Protein 2O0R (pdb70)

GO terms:
  GO:0005515 protein binding (F, IPI)

Sequence (767 aa):
ATVSRLRPYATTVFAEMSALATRIGAVNLGQGFPDEDGPPKMLQAAQDAIAGGVNQYPPGPGSAPLRRAIAAQRRRHFGVDYDPETEVLVTVGATEAIAAAVLGLVEPGSEVLLIEPFYDSYSPVVAMAGAHRVTVPLVPDGRGFALDADALRRAVTPRTRALIINSPHNPTGAVLSATELAAIAEIAVAANLVVITDEVYEHLVFDHARHLPLAGFDGMAERTITISSAAMFNCTGWKIGWACGPAELIAGVRAAKQYLSYVGGAPFQPAVALALDTEDAWVAALRNSLRARRDRLAAGLTEIGFAVHDSYGTYFLCADPRPLGYDDSTEFCAALPEKVGVAAIPMSAFCDPADVWNHLVRFTFCKRDDTLDEAIRRLSVLAEATVSRLRPYATTVFAEMSALATRIGAVNLGQGFPDEDGPPKMLQAAQDAIAGGVNQYPPGPGSAPLRRAIAAQRRRHFGVDYDPETEVLVTVGATEAIAAAVLGLVEPGSEVLLIEPFYDSYSPVVAMAGAHRVTVPLVPDGRGFALDADALRRAVTPRTRALIINSPHNPTGAVLSATELAAIAEIAVAANLVVITDEVYEHLVFDHARHLPLAGFDGMAERTITISSAAMFNCTGWKIGWACGPAELIAGVRAAKQYLSYVGGAPFQPAVALALDTEDAWVAALRNSLRARRDRLAAGLTEIGFAVHDSYGTYFLCADPRPLGYDDSTEFCAALPEKVGVAAIPMSAFCDPADVWNHLVRFTFCKRDDTLDEAIRRLSVLA

Foldseek 3Di:
DDDPLCVVPPDAVLVVQCVLQVPVQFLEQADQFFPDFFDPQLVVLLVVLVVVPLADFAPLQAHLLLLVLVQVLCCVQAVDGFDSVQFKGKFQALLLLLLLLCLLPPAAAAEEEEEPLADSRNSSSCSVSNYHYQYHYWDDDPL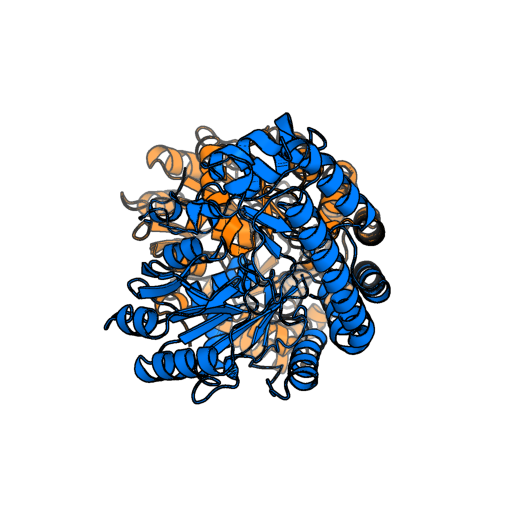ATARDLVSVLVSDDLRHAEYEAEPVDPPALNGYDVVRLQSVVVSCVVSVHQYEYECQFQLAFDDPDHHHDSCPYPPRQARYWYKYACVLGRCVVLRTIMIGGDRVSVVSSSVRRCVVPSGGNRSSSVSSSCCSNPVPVVSNVLNVVLVVLVVVLVVLCVVLPWSWGDHGTDQKTKTFCVRLVPPQQCVVQVCCCVPQSHHWAQLVSSGDVVVPRRGIIMTGRSYPPVSSVVNSVSSSVSSD/DDDDLCVVPPDFVLVVQCVLLVVVVFLEQADQAFPDFFDPLLVVLLVVLVVVPLPDFAPLQAHLLLLVLVQVLCCVQANDHFDSVQFKGKAQALLLLLLLLCLLFPAAAAEEEEEPLADSRNSSSCSVNNHHYDYFYWDDDDLATAHDLVSVLVRDDLRHAEYEAEPVDPPALDHYDVVRLQSVQVSCQVSVHAYEYECQFQLAFADPRHHHDSCPHPPRQARYWYKYACVLGRCVVQRTIMTGGDSVSVVSSSVRRCVVPSGDNRSSSVSVSCCSNPVSVVSNVVNVVLVVLVVVLQVLCVVLPWAWGDRGTDQKTKTFCVRLVDDQVVVVQVCCCVPQSYHWAQLVSSDDDPHSSRRITMGGRSYDPVSSVVSSV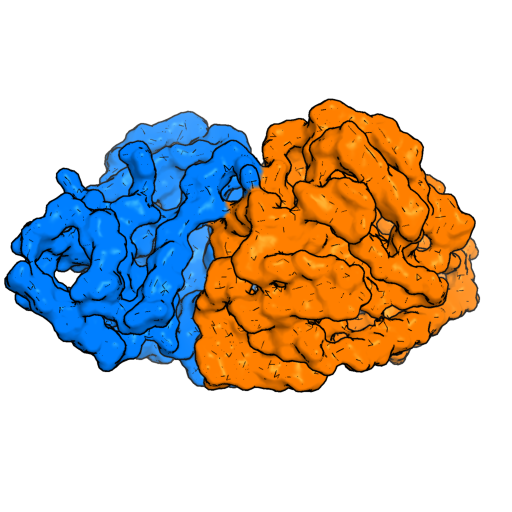SSSVSD

Organism: Mycobacterium tuberculosis (strain ATCC 25618 / H37Rv) (NCBI:txid83332)

Secondary structure (DSSP, 8-state):
---GGGGGGSS-HHHHHHHHHHTTT-EESS-SS-SS---HHHHHHHHHHHHTT--S---TT--HHHHHHHHHHHHHHH-----TTTSEEEEEHHHHHHHHHHHHH--TT-EEEEEES--TTHHHHHHHTT-EEEEEE-EEETTEEE--HHHHHHH--TTEEEEEEESSPTTT-----HHHHHHHHHHHHHTT-EEEEE-TTTT-B-TT-----GGGSTTTGGGEEEEEE----S-TTT-EEEEE--HHHHHHHHHHHHHHTS---TTHHHHHHHHHHH-HHHHHHHHHHHHHHHHHHHHHHHHHT-EEPP--BSSEEEEE-GGGT---HHHHHHHHHHHHSEE-EEGGGGS-----GGG-EEEE--S-HHHHHHHHHHHGGGG-/---GGGGGGSS-HHHHHHHHHHTTT-EESS-SS-SS---HHHHHHHHHHHHTT--S---TT--HHHHHHHHHHHHHHH-----TTTSEEEEEHHHHHHHHHHHHH--TT-EEEEEES--TTHHHHHHHTT-EEEEEE-EEETTEEE--HHHHHHH--TTEEEEEEESSPTTT-----HHHHHHHHHHHHHHT-EEEEE-TTTT-B-TT-----GGGSTTTGGGEEEEEE----S-GGG-EEEEES-HHHHHHHHHHHTTTTS---TTHHHHHHHHHHH-HHHHHHHHHHHHHHHHHHHHHHHHHT-EEPP--BSSEEEEE-GGGT---HHHHHHHHHHHHSEE-EEGGGGS-----GGG-EEEE--S-HHHHHHHHHHHGGG-

Structure (mmCIF, N/CA/C/O backbone):
data_2O0R
#
_entry.id   2O0R
#
_cell.length_a   54.34
_cell.length_b   56.13
_cell.length_c   247.47
_cell.angle_alpha   90.00
_cell.angle_beta   90.00
_cell.angle_gamma   90.00
#
_symmetry.space_group_name_H-M   'P 2 2 21'
#
loop_
_entity.id
_entity.type
_entity.pdbx_description
1 polymer 'Rv0858c (N-Succinyldiaminopimelate aminotransferase)'
2 non-polymer 'CHLORIDE ION'
3 non-polymer GLYCEROL
4 non-polymer 'SODIUM ION'
5 water water
#
loop_
_atom_site.group_PDB
_atom_site.id
_atom_site.type_symbol
_atom_site.label_atom_id
_atom_site.label_alt_id
_atom_site.label_comp_id
_atom_site.label_asym_id
_atom_site.label_entity_id
_atom_site.label_seq_id
_atom_site.pdbx_PDB_ins_code
_atom_site.Cartn_x
_atom_site.Cartn_y
_atom_site.Cartn_z
_atom_site.occupancy
_atom_site.B_iso_or_equiv
_atom_site.auth_seq_id
_atom_site.auth_comp_id
_atom_site.auth_asym_id
_atom_site.auth_atom_id
_atom_site.pdbx_PDB_model_num
ATOM 1 N N . ALA A 1 2 ? 4.784 -3.892 19.516 1.00 21.99 1 ALA A N 1
ATOM 2 C CA . ALA A 1 2 ? 6.170 -3.417 19.814 1.00 22.78 1 ALA A CA 1
ATOM 3 C C . ALA A 1 2 ? 6.924 -4.252 20.787 1.00 22.35 1 ALA A C 1
ATOM 4 O O . ALA A 1 2 ? 8.090 -3.919 21.013 1.00 26.10 1 ALA A O 1
ATOM 6 N N . THR A 1 3 ? 6.313 -5.276 21.411 1.00 19.31 2 THR A N 1
ATOM 7 C CA . THR A 1 3 ? 6.879 -5.795 22.674 1.00 16.05 2 THR A CA 1
ATOM 8 C C . THR A 1 3 ? 6.159 -7.028 23.173 1.00 13.52 2 THR A C 1
ATOM 9 O O . THR A 1 3 ? 4.965 -7.142 23.046 1.00 12.28 2 THR A O 1
ATOM 13 N N . VAL A 1 4 ? 6.898 -7.939 23.767 1.00 11.55 3 VAL A N 1
ATOM 14 C CA . VAL A 1 4 ? 6.288 -9.165 24.233 1.00 11.43 3 VAL A CA 1
ATOM 15 C C . VAL A 1 4 ? 5.231 -8.843 25.294 1.00 10.57 3 VAL A C 1
ATOM 16 O O . VAL A 1 4 ? 5.371 -7.892 26.061 1.00 9.88 3 VAL A O 1
ATOM 20 N N . SER A 1 5 ? 4.180 -9.656 25.307 1.00 10.99 4 SER A N 1
ATOM 21 C CA . SER A 1 5 ? 3.052 -9.504 26.212 1.00 11.32 4 SER A CA 1
ATOM 22 C C . SER A 1 5 ? 3.431 -9.102 27.618 1.00 11.46 4 SER A C 1
ATOM 23 O O . SER A 1 5 ? 2.995 -8.075 28.119 1.00 12.40 4 SER A O 1
ATOM 26 N N . ARG A 1 6 ? 4.319 -9.874 28.243 1.00 12.63 5 ARG A N 1
ATOM 27 C CA . ARG A 1 6 ? 4.596 -9.737 29.669 1.00 12.31 5 ARG A CA 1
ATOM 28 C C . ARG A 1 6 ? 5.435 -8.498 30.040 1.00 12.13 5 ARG A C 1
ATOM 29 O O . ARG A 1 6 ? 5.581 -8.149 31.223 1.00 11.52 5 ARG A O 1
ATOM 37 N N . LEU A 1 7 ? 5.956 -7.794 29.036 1.00 12.15 6 LEU A N 1
ATOM 38 C CA . LEU A 1 7 ? 6.704 -6.580 29.315 1.00 11.75 6 LEU A CA 1
ATOM 39 C C . LEU A 1 7 ? 5.939 -5.338 28.885 1.00 12.04 6 LEU A C 1
ATOM 40 O O . LEU A 1 7 ? 6.415 -4.190 29.070 1.00 12.58 6 LEU A O 1
ATOM 45 N N . ARG A 1 8 ? 4.795 -5.560 28.257 1.00 12.02 7 ARG A N 1
ATOM 46 C CA . ARG A 1 8 ? 3.954 -4.468 27.793 1.00 13.28 7 ARG A CA 1
ATOM 47 C C . ARG A 1 8 ? 3.590 -3.478 28.909 1.00 13.66 7 ARG A C 1
ATOM 48 O O . ARG A 1 8 ? 3.625 -2.255 28.668 1.00 14.35 7 ARG A O 1
ATOM 56 N N . PRO A 1 9 ? 3.212 -3.981 30.106 1.00 14.31 8 PRO A N 1
ATOM 57 C CA . PRO A 1 9 ? 2.917 -3.031 31.198 1.00 14.76 8 PRO A CA 1
ATOM 58 C C . PRO A 1 9 ? 4.100 -2.172 31.564 1.00 15.89 8 PRO A C 1
ATOM 59 O O . PRO A 1 9 ? 3.919 -1.137 32.206 1.00 16.32 8 PRO A O 1
ATOM 63 N N . TYR A 1 10 ? 5.311 -2.573 31.166 1.00 16.80 9 TYR A N 1
ATOM 64 C CA . TYR A 1 10 ? 6.505 -1.884 31.603 1.00 16.10 9 TYR A CA 1
ATOM 65 C C . TYR A 1 10 ? 7.249 -1.214 30.475 1.00 18.35 9 TYR A C 1
ATOM 66 O O . TYR A 1 10 ? 8.351 -0.676 30.692 1.00 18.57 9 TYR A O 1
ATOM 75 N N . ALA A 1 11 ? 6.662 -1.219 29.283 1.00 20.38 10 ALA A N 1
ATOM 76 C CA . ALA A 1 11 ? 7.370 -0.720 28.086 1.00 22.99 10 ALA A CA 1
ATOM 77 C C . ALA A 1 11 ? 7.892 0.730 28.229 1.00 26.05 10 ALA A C 1
ATOM 78 O O . ALA A 1 11 ? 9.007 1.053 27.785 1.00 26.06 10 ALA A O 1
ATOM 80 N N . THR A 1 12 ? 7.094 1.596 28.848 1.00 29.28 11 THR A N 1
ATOM 81 C CA . THR A 1 12 ? 7.517 2.964 29.089 1.00 33.99 11 THR A CA 1
ATOM 82 C C . THR A 1 12 ? 7.475 3.226 30.592 1.00 37.82 11 THR A C 1
ATOM 83 O O . THR A 1 12 ? 6.559 2.735 31.302 1.00 38.58 11 THR A O 1
ATOM 87 N N . THR A 1 13 ? 8.468 3.977 31.072 1.00 40.65 12 THR A N 1
ATOM 88 C CA . THR A 1 13 ? 8.475 4.510 32.444 1.00 43.70 12 THR A CA 1
ATOM 89 C C . THR A 1 13 ? 8.146 6.002 32.489 1.00 45.27 12 THR A C 1
ATOM 90 O O . THR A 1 13 ? 8.417 6.748 31.525 1.00 45.83 12 THR A O 1
ATOM 94 N N . VAL A 1 14 ? 7.575 6.449 33.607 1.00 46.72 13 VAL A N 1
ATOM 95 C CA . VAL A 1 14 ? 7.334 7.890 33.797 1.00 47.37 13 VAL A CA 1
ATOM 96 C C . VAL A 1 14 ? 8.653 8.595 34.131 1.00 47.81 13 VAL A C 1
ATOM 97 O O . VAL A 1 14 ? 8.784 9.801 33.930 1.00 48.24 13 VAL A O 1
ATOM 101 N N . PHE A 1 15 ? 9.628 7.833 34.624 1.00 48.42 14 PHE A N 1
ATOM 102 C CA . PHE A 1 15 ? 10.960 8.371 34.906 1.00 49.93 14 PHE A CA 1
ATOM 103 C C . PHE A 1 15 ? 11.628 8.919 33.647 1.00 51.33 14 PHE A C 1
ATOM 104 O O . PHE A 1 15 ? 12.601 9.675 33.733 1.00 51.60 14 PHE A O 1
ATOM 112 N N . ALA A 1 16 ? 11.063 8.550 32.492 1.00 52.60 15 ALA A N 1
ATOM 113 C CA . ALA A 1 16 ? 11.506 9.001 31.171 1.00 53.31 15 ALA A CA 1
ATOM 114 C C . ALA A 1 16 ? 10.823 10.292 30.775 1.00 53.76 15 ALA A C 1
ATOM 115 O O . ALA A 1 16 ? 11.478 11.292 30.475 1.00 53.99 15 ALA A O 1
ATOM 117 N N . GLU A 1 17 ? 9.497 10.258 30.753 1.00 54.46 16 GLU A N 1
ATOM 118 C CA . GLU A 1 17 ? 8.708 11.419 30.355 1.00 55.44 16 GLU A CA 1
ATOM 119 C C . GLU A 1 17 ? 8.948 12.622 31.286 1.00 55.54 16 GLU A C 1
ATOM 120 O O . GLU A 1 17 ? 8.963 13.764 30.827 1.00 55.53 16 GLU A O 1
ATOM 126 N N . MET A 1 18 ? 9.182 12.352 32.573 1.00 55.84 17 MET A N 1
ATOM 127 C CA . MET A 1 18 ? 9.476 13.408 33.553 1.00 55.85 17 MET A CA 1
ATOM 128 C C . MET A 1 18 ? 10.845 14.083 33.329 1.00 55.10 17 MET A C 1
ATOM 129 O O . MET A 1 18 ? 10.910 15.300 33.117 1.00 54.57 17 MET A O 1
ATOM 134 N N . SER A 1 19 ? 11.912 13.277 33.382 1.00 54.57 18 SER A N 1
ATOM 135 C CA . SER A 1 19 ? 13.298 13.700 33.132 1.00 54.55 18 SER A CA 1
ATOM 136 C C . SER A 1 19 ? 13.430 14.729 32.016 1.00 54.48 18 SER A C 1
ATOM 137 O O . SER A 1 19 ? 14.186 15.701 32.121 1.00 54.21 18 SER A O 1
ATOM 140 N N . ALA A 1 20 ? 12.687 14.475 30.944 1.00 54.38 19 ALA A N 1
ATOM 141 C CA . ALA A 1 20 ? 12.829 15.167 29.681 1.00 54.08 19 ALA A CA 1
ATOM 142 C C . ALA A 1 20 ? 11.921 16.385 29.625 1.00 53.77 19 ALA A C 1
ATOM 143 O O . ALA A 1 20 ? 12.266 17.397 29.004 1.00 53.99 19 ALA A O 1
ATOM 145 N N . LEU A 1 21 ? 10.759 16.279 30.270 1.00 53.27 20 LEU A N 1
ATOM 146 C CA . LEU A 1 21 ? 9.844 17.408 30.429 1.00 52.56 20 LEU A CA 1
ATOM 147 C C . LEU A 1 21 ? 10.599 18.523 31.138 1.00 51.68 20 LEU A C 1
ATOM 148 O O . LEU A 1 21 ? 10.652 19.648 30.659 1.00 51.11 20 LEU A O 1
ATOM 153 N N . ALA A 1 22 ? 11.221 18.166 32.262 1.00 51.10 21 ALA A N 1
ATOM 154 C CA . ALA A 1 22 ? 11.880 19.118 33.142 1.00 50.41 21 ALA A CA 1
ATOM 155 C C . ALA A 1 22 ? 13.207 19.623 32.581 1.00 49.85 21 ALA A C 1
ATOM 156 O O . ALA A 1 22 ? 13.513 20.805 32.705 1.00 49.67 21 ALA A O 1
ATOM 158 N N . THR A 1 23 ? 13.988 18.723 31.983 1.00 49.42 22 THR A N 1
ATOM 159 C CA . THR A 1 23 ? 15.291 19.079 31.428 1.00 49.29 22 THR A CA 1
ATOM 160 C C . THR A 1 23 ? 15.164 20.306 30.517 1.00 48.72 22 THR A C 1
ATOM 161 O O . THR A 1 23 ? 15.825 21.338 30.742 1.00 49.05 22 THR A O 1
ATOM 165 N N . ARG A 1 24 ? 14.287 20.226 29.519 1.00 47.43 23 ARG A N 1
ATOM 166 C CA . ARG A 1 24 ? 14.199 21.332 28.585 1.00 46.21 23 ARG A CA 1
ATOM 167 C C . ARG A 1 24 ? 12.953 22.228 28.667 1.00 43.93 23 ARG A C 1
ATOM 168 O O . ARG A 1 24 ? 12.436 22.690 27.654 1.00 43.87 23 ARG A O 1
ATOM 176 N N . ILE A 1 25 ? 12.491 22.457 29.893 1.00 41.40 24 ILE A N 1
ATOM 177 C CA . ILE A 1 25 ? 11.764 23.693 30.233 1.00 38.74 24 ILE A CA 1
ATOM 178 C C . ILE A 1 25 ? 12.436 24.405 31.420 1.00 36.20 24 ILE A C 1
ATOM 179 O O . ILE A 1 25 ? 11.979 25.463 31.870 1.00 35.58 24 ILE A O 1
ATOM 184 N N . GLY A 1 26 ? 13.536 23.821 31.897 1.00 33.58 25 GLY A N 1
ATOM 185 C CA . GLY A 1 26 ? 14.336 24.418 32.973 1.00 30.71 25 GLY A CA 1
ATOM 186 C C . GLY A 1 26 ? 13.657 24.315 34.329 1.00 27.39 25 GLY A C 1
ATOM 187 O O . GLY A 1 26 ? 13.746 25.218 35.166 1.00 27.26 25 GLY A O 1
ATOM 188 N N . ALA A 1 27 ? 12.941 23.221 34.515 1.00 24.48 26 ALA A N 1
ATOM 189 C CA . ALA A 1 27 ? 12.346 22.913 35.802 1.00 21.98 26 ALA A CA 1
ATOM 190 C C . ALA A 1 27 ? 13.442 22.276 36.639 1.00 19.13 26 ALA A C 1
ATOM 191 O O . ALA A 1 27 ? 14.211 21.456 36.126 1.00 19.23 26 ALA A O 1
ATOM 193 N N . VAL A 1 28 ? 13.554 22.684 37.901 1.00 16.48 27 VAL A N 1
ATOM 194 C CA . VAL A 1 28 ? 14.495 22.065 38.821 1.00 14.18 27 VAL A CA 1
ATOM 195 C C . VAL A 1 28 ? 14.002 20.653 39.068 1.00 14.23 27 VAL A C 1
ATOM 196 O O . VAL A 1 28 ? 12.839 20.429 39.427 1.00 14.48 27 VAL A O 1
ATOM 200 N N . ASN A 1 29 ? 14.885 19.697 38.841 1.00 13.08 28 ASN A N 1
ATOM 201 C CA . ASN A 1 29 ? 14.484 18.307 38.880 1.00 12.89 28 ASN A CA 1
ATOM 202 C C . ASN A 1 29 ? 14.701 17.657 40.245 1.00 11.38 28 ASN A C 1
ATOM 203 O O . ASN A 1 29 ? 15.809 17.246 40.572 1.00 11.28 28 ASN A O 1
ATOM 208 N N . LEU A 1 30 ? 13.623 17.561 41.031 1.00 10.69 29 LEU A N 1
ATOM 209 C CA . LEU A 1 30 ? 13.653 16.821 42.300 1.00 11.12 29 LEU A CA 1
ATOM 210 C C . LEU A 1 30 ? 12.991 15.460 42.136 1.00 12.18 29 LEU A C 1
ATOM 211 O O . LEU A 1 30 ? 12.603 14.817 43.136 1.00 10.73 29 LEU A O 1
ATOM 216 N N . GLY A 1 31 ? 12.867 15.028 40.875 1.00 12.58 30 GLY A N 1
ATOM 217 C CA . GLY A 1 31 ? 12.445 13.653 40.573 1.00 14.06 30 GLY A CA 1
ATOM 218 C C . GLY A 1 31 ? 13.594 12.725 40.262 1.00 15.11 30 GLY A C 1
ATOM 219 O O . GLY A 1 31 ? 13.451 11.512 40.341 1.00 16.72 30 GLY A O 1
ATOM 220 N N . GLN A 1 32 ? 14.760 13.284 39.948 1.00 15.87 31 GLN A N 1
ATOM 221 C CA . GLN A 1 32 ? 15.862 12.478 39.421 1.00 16.06 31 GLN A CA 1
ATOM 222 C C . GLN A 1 32 ? 16.315 11.463 40.413 1.00 16.39 31 GLN A C 1
ATOM 223 O O . GLN A 1 32 ? 16.099 11.606 41.599 1.00 15.90 31 GLN A O 1
ATOM 229 N N . GLY A 1 33 ? 16.901 10.391 39.919 1.00 18.28 32 GLY A N 1
ATOM 230 C CA . GLY A 1 33 ? 17.351 9.303 40.786 1.00 19.07 32 GLY A CA 1
ATOM 231 C C . GLY A 1 33 ? 18.858 9.262 40.846 1.00 20.24 32 GLY A C 1
ATOM 232 O O . GLY A 1 33 ? 19.441 8.256 41.290 1.00 23.23 32 GLY A O 1
ATOM 233 N N . PHE A 1 34 ? 19.503 10.354 40.446 1.00 20.04 33 PHE A N 1
ATOM 234 C CA . PHE A 1 34 ? 20.972 10.439 40.434 1.00 18.48 33 PHE A CA 1
ATOM 235 C C . PHE A 1 34 ? 21.414 11.807 41.015 1.00 18.47 33 PHE A C 1
ATOM 236 O O . PHE A 1 34 ? 20.608 12.765 41.064 1.00 18.46 33 PHE A O 1
ATOM 244 N N . PRO A 1 35 ? 22.680 11.896 41.487 1.00 16.92 34 PRO A N 1
ATOM 245 C CA . PRO A 1 35 ? 23.182 13.122 42.086 1.00 16.29 34 PRO A CA 1
ATOM 246 C C . PRO A 1 35 ? 23.618 14.175 41.061 1.00 16.43 34 PRO A C 1
ATOM 247 O O . PRO A 1 35 ? 23.912 13.819 39.926 1.00 15.69 34 PRO A O 1
ATOM 251 N N . ASP A 1 36 ? 23.672 15.457 41.464 1.00 16.69 35 ASP A N 1
ATOM 252 C CA . ASP A 1 36 ? 24.181 16.507 40.611 1.00 17.79 35 ASP A CA 1
ATOM 253 C C . ASP A 1 36 ? 25.720 16.455 40.583 1.00 19.00 35 ASP A C 1
ATOM 254 O O . ASP A 1 36 ? 26.335 16.845 39.586 1.00 22.00 35 ASP A O 1
ATOM 259 N N . GLU A 1 37 ? 26.338 15.971 41.649 1.00 17.54 36 GLU A N 1
ATOM 260 C CA . GLU A 1 37 ? 27.748 16.180 41.845 1.00 17.56 36 GLU A CA 1
ATOM 261 C C . GLU A 1 37 ? 28.544 14.906 41.630 1.00 16.58 36 GLU A C 1
ATOM 262 O O . GLU A 1 37 ? 28.001 13.809 41.654 1.00 15.31 36 GLU A O 1
ATOM 268 N N . ASP A 1 38 ? 29.843 15.068 41.408 1.00 16.75 37 ASP A N 1
ATOM 269 C CA . ASP A 1 38 ? 30.739 13.944 41.101 1.00 16.29 37 ASP A CA 1
ATOM 270 C C . ASP A 1 38 ? 31.230 13.183 42.318 1.00 15.87 37 ASP A C 1
ATOM 271 O O . ASP A 1 38 ? 31.029 13.612 43.457 1.00 14.40 37 ASP A O 1
ATOM 276 N N . GLY A 1 39 ? 31.896 12.058 42.065 1.00 14.68 38 GLY A N 1
ATOM 277 C CA . GLY A 1 39 ? 32.489 11.251 43.130 1.00 13.28 38 GLY A CA 1
ATOM 278 C C . GLY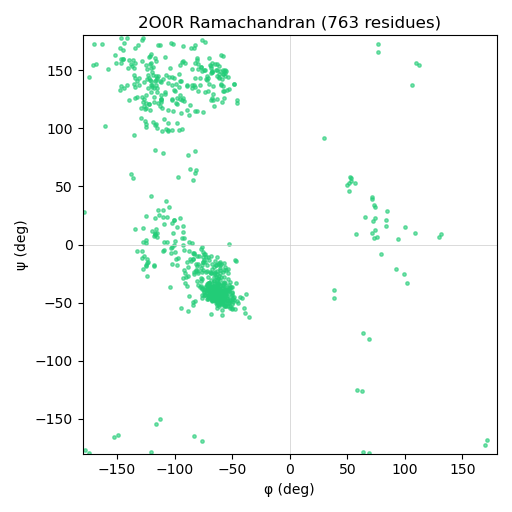 A 1 39 ? 33.852 11.775 43.555 1.00 13.70 38 GLY A C 1
ATOM 279 O O . GLY A 1 39 ? 34.202 12.924 43.248 1.00 11.82 38 GLY A O 1
ATOM 280 N N . PRO A 1 40 ? 34.621 10.958 44.290 1.00 14.30 39 PRO A N 1
ATOM 281 C CA . PRO A 1 40 ? 35.932 11.432 44.778 1.00 14.52 39 PRO A CA 1
ATOM 282 C C . PRO A 1 40 ? 36.827 11.875 43.623 1.00 14.68 39 PRO A C 1
ATOM 283 O O . PRO A 1 40 ? 36.941 11.164 42.616 1.00 15.58 39 PRO A O 1
ATOM 287 N N . PRO A 1 41 ? 37.439 13.059 43.734 1.00 14.53 40 PRO A N 1
ATOM 288 C CA . PRO A 1 41 ? 38.339 13.444 42.658 1.00 13.59 40 PRO A CA 1
ATOM 289 C C . PRO A 1 41 ? 39.350 12.372 42.306 1.00 14.13 40 PRO A C 1
ATOM 290 O O . PRO A 1 41 ? 39.685 12.224 41.124 1.00 15.74 40 PRO A O 1
ATOM 294 N N . LYS A 1 42 ? 39.865 11.631 43.286 1.00 13.92 41 LYS A N 1
ATOM 295 C CA . LYS A 1 42 ? 40.937 10.659 42.972 1.00 13.38 41 LYS A CA 1
ATOM 296 C C . LYS A 1 42 ? 40.364 9.457 42.165 1.00 12.63 41 LYS A C 1
ATOM 297 O O . LYS A 1 42 ? 41.064 8.775 41.415 1.00 10.86 41 LYS A O 1
ATOM 303 N N . MET A 1 43 ? 39.078 9.176 42.377 1.00 11.27 42 MET A N 1
ATOM 304 C CA . MET A 1 43 ? 38.424 8.108 41.627 1.00 10.88 42 MET A CA 1
ATOM 305 C C . MET A 1 43 ? 38.246 8.534 40.171 1.00 11.67 42 MET A C 1
ATOM 306 O O . MET A 1 43 ? 38.529 7.747 39.259 1.00 10.95 42 MET A O 1
ATOM 311 N N . LEU A 1 44 ? 37.822 9.782 39.944 1.00 11.09 43 LEU A N 1
ATOM 312 C CA . LEU A 1 44 ? 37.696 10.287 38.553 1.00 11.71 43 LEU A CA 1
ATOM 313 C C . LEU A 1 44 ? 39.040 10.240 37.825 1.00 11.26 43 LEU A C 1
ATOM 314 O O . LEU A 1 44 ? 39.147 9.755 36.713 1.00 10.64 43 LEU A O 1
ATOM 319 N N . GLN A 1 45 ? 40.089 10.697 38.484 1.00 11.66 44 GLN A N 1
ATOM 320 C CA . GLN A 1 45 ? 41.397 10.693 37.875 1.00 11.73 44 GLN A CA 1
ATOM 321 C C . GLN A 1 45 ? 41.893 9.280 37.584 1.00 12.56 44 GLN A C 1
ATOM 322 O O . GLN A 1 45 ? 42.532 9.054 36.581 1.00 13.95 44 GLN A O 1
ATOM 328 N N . ALA A 1 46 ? 41.606 8.325 38.460 1.00 12.93 45 ALA A N 1
ATOM 329 C CA . ALA A 1 46 ? 42.061 6.947 38.236 1.00 13.39 45 ALA A CA 1
ATOM 330 C C . ALA A 1 46 ? 41.374 6.353 36.997 1.00 13.14 45 ALA A C 1
ATOM 331 O O . ALA A 1 46 ? 41.986 5.556 36.276 1.00 11.77 45 ALA A O 1
ATOM 333 N N . ALA A 1 47 ? 40.089 6.696 36.792 1.00 12.47 46 ALA A N 1
ATOM 334 C CA . ALA A 1 47 ? 39.377 6.264 35.546 1.00 10.83 46 ALA A CA 1
ATOM 335 C C . ALA A 1 47 ? 39.998 6.875 34.294 1.00 10.29 46 ALA A C 1
ATOM 336 O O . ALA A 1 47 ? 40.237 6.165 33.293 1.00 9.32 46 ALA A O 1
ATOM 338 N N . GLN A 1 48 ? 40.284 8.177 34.330 1.00 11.33 47 GLN A N 1
ATOM 339 C CA . GLN A 1 48 ? 41.001 8.843 33.213 1.00 12.64 47 GLN A CA 1
ATOM 340 C C . GLN A 1 48 ? 42.379 8.216 32.963 1.00 13.22 47 GLN A C 1
ATOM 341 O O . GLN A 1 48 ? 42.736 7.916 31.814 1.00 13.94 47 GLN A O 1
ATOM 347 N N . ASP A 1 49 ? 43.140 8.018 34.043 1.00 13.25 48 ASP A N 1
ATOM 348 C CA . ASP A 1 49 ? 44.410 7.312 33.975 1.00 13.61 48 ASP A CA 1
ATOM 349 C C . ASP A 1 49 ? 44.248 5.910 33.381 1.00 13.40 48 ASP A C 1
ATOM 350 O O . ASP A 1 49 ? 45.100 5.482 32.637 1.00 13.60 48 ASP A O 1
ATOM 355 N N . ALA A 1 50 ? 43.158 5.210 33.720 1.00 12.37 49 ALA A N 1
ATOM 356 C CA . ALA A 1 50 ? 42.944 3.850 33.245 1.00 13.29 49 ALA A CA 1
ATOM 357 C C . ALA A 1 50 ? 42.737 3.844 31.718 1.00 13.87 49 ALA A C 1
ATOM 358 O O . ALA A 1 50 ? 43.281 2.971 31.004 1.00 13.91 49 ALA A O 1
ATOM 360 N N . ILE A 1 51 ? 41.930 4.807 31.237 1.00 12.83 50 ILE A N 1
ATOM 361 C CA . ILE A 1 51 ? 41.684 4.982 29.801 1.00 12.03 50 ILE A CA 1
ATOM 362 C C . ILE A 1 51 ? 43.022 5.265 29.091 1.00 11.93 50 ILE A C 1
ATOM 363 O O . ILE A 1 51 ? 43.344 4.650 28.075 1.00 12.48 50 ILE A O 1
ATOM 368 N N . ALA A 1 52 ? 43.802 6.152 29.658 1.00 12.42 51 ALA A N 1
ATOM 369 C CA . ALA A 1 52 ? 45.092 6.540 29.066 1.00 13.90 51 ALA A CA 1
ATOM 370 C C . ALA A 1 52 ? 46.063 5.377 29.148 1.00 15.02 51 ALA A C 1
ATOM 371 O O . ALA A 1 52 ? 46.972 5.285 28.375 1.00 16.01 51 ALA A O 1
ATOM 373 N N . GLY A 1 53 ? 45.847 4.476 30.092 1.00 16.37 52 GLY A N 1
ATOM 374 C CA . GLY A 1 53 ? 46.753 3.370 30.284 1.00 16.60 52 GLY A CA 1
ATOM 375 C C . GLY A 1 53 ? 46.394 2.098 29.565 1.00 16.89 52 GLY A C 1
ATOM 376 O O . GLY A 1 53 ? 47.065 1.096 29.752 1.00 17.33 52 GLY A O 1
ATOM 377 N N . GLY A 1 54 ? 45.351 2.127 28.735 1.00 16.05 53 GLY A N 1
ATOM 378 C CA . GLY A 1 54 ? 45.013 0.966 27.919 1.00 13.97 53 GLY A CA 1
ATOM 379 C C . GLY A 1 54 ? 43.979 0.038 28.528 1.00 11.80 53 GLY A C 1
ATOM 380 O O . GLY A 1 54 ? 43.677 -1.013 27.979 1.00 12.60 53 GLY A O 1
ATOM 381 N N . VAL A 1 55 ? 43.430 0.430 29.666 1.00 11.31 54 VAL A N 1
ATOM 382 C CA . VAL A 1 55 ? 42.443 -0.380 30.344 1.00 10.09 54 VAL A CA 1
ATOM 383 C C . VAL A 1 55 ? 41.051 -0.170 29.700 1.00 10.36 54 VAL A C 1
ATOM 384 O O . VAL A 1 55 ? 40.108 0.281 30.354 1.00 10.59 54 VAL A O 1
ATOM 388 N N . ASN A 1 56 ? 40.942 -0.565 28.437 1.00 10.44 55 ASN A N 1
ATOM 389 C CA . ASN A 1 56 ? 39.793 -0.221 27.604 1.00 10.89 55 ASN A CA 1
ATOM 390 C C . ASN A 1 56 ? 39.140 -1.433 27.020 1.00 11.97 55 ASN A C 1
ATOM 391 O O . ASN A 1 56 ? 38.212 -1.286 26.241 1.00 13.37 55 ASN A O 1
ATOM 396 N N . GLN A 1 57 ? 39.613 -2.642 27.383 1.00 11.79 56 GLN A N 1
ATOM 397 C CA . GLN A 1 57 ? 39.096 -3.870 26.768 1.00 10.93 56 GLN A CA 1
ATOM 398 C C . GLN A 1 57 ? 38.341 -4.660 27.793 1.00 11.61 56 GLN A C 1
ATOM 399 O O . GLN A 1 57 ? 38.366 -4.299 28.961 1.00 11.54 56 GLN A O 1
ATOM 405 N N . TYR A 1 58 ? 37.655 -5.720 27.379 1.00 12.10 57 TYR A N 1
ATOM 406 C CA . TYR A 1 58 ? 36.873 -6.540 28.312 1.00 13.96 57 TYR A CA 1
ATOM 407 C C . TYR A 1 58 ? 37.674 -6.831 29.561 1.00 15.05 57 TYR A C 1
ATOM 408 O O . TYR A 1 58 ? 38.770 -7.375 29.436 1.00 13.30 57 TYR A O 1
ATOM 417 N N . PRO A 1 59 ? 37.136 -6.492 30.771 1.00 14.94 58 PRO A N 1
ATOM 418 C CA . PRO A 1 59 ? 37.772 -7.018 31.967 1.00 14.75 58 PRO A CA 1
ATOM 419 C C . PRO A 1 59 ? 37.401 -8.500 32.169 1.00 14.81 58 PRO A C 1
ATOM 420 O O . PRO A 1 59 ? 36.614 -9.051 31.379 1.00 13.14 58 PRO A O 1
ATOM 424 N N . PRO A 1 60 ? 37.985 -9.163 33.195 1.00 15.71 59 PRO A N 1
ATOM 425 C CA . PRO A 1 60 ? 37.621 -10.550 33.430 1.00 15.23 59 PRO A CA 1
ATOM 426 C C . PRO A 1 60 ? 36.131 -10.679 33.630 1.00 15.38 59 PRO A C 1
ATOM 427 O O . PRO A 1 60 ? 35.494 -9.736 34.156 1.00 15.39 59 PRO A O 1
ATOM 431 N N . GLY A 1 61 ? 35.594 -11.823 33.199 1.00 13.66 60 GLY A N 1
ATOM 432 C CA . GLY A 1 61 ? 34.163 -12.145 33.282 1.00 15.20 60 GLY A CA 1
ATOM 433 C C . GLY A 1 61 ? 33.510 -11.775 34.600 1.00 14.82 60 GLY A C 1
ATOM 434 O O . GLY A 1 61 ? 32.413 -11.207 34.595 1.00 15.54 60 GLY A O 1
ATOM 435 N N . PRO A 1 62 ? 34.177 -12.086 35.746 1.00 15.43 61 PRO A N 1
ATOM 436 C CA . PRO A 1 62 ? 33.577 -11.732 37.019 1.00 13.96 61 PRO A CA 1
ATOM 437 C C . PRO A 1 62 ? 33.949 -10.385 37.611 1.00 13.58 61 PRO A C 1
ATOM 438 O O . PRO A 1 62 ? 33.478 -10.077 38.712 1.00 14.56 61 PRO A O 1
ATOM 442 N N . GLY A 1 63 ? 34.709 -9.564 36.891 1.00 13.08 62 GLY A N 1
ATOM 443 C CA . GLY A 1 63 ? 35.264 -8.333 37.435 1.00 13.18 62 GLY A CA 1
ATOM 444 C C . GLY A 1 63 ? 36.770 -8.459 37.601 1.00 14.65 62 GLY A C 1
ATOM 445 O O . GLY A 1 63 ? 37.296 -9.568 37.775 1.00 13.30 62 GLY A O 1
ATOM 446 N N . SER A 1 64 ? 37.471 -7.332 37.603 1.00 13.92 63 SER A N 1
ATOM 447 C CA . SER A 1 64 ? 38.908 -7.400 37.757 1.00 14.92 63 SER A CA 1
ATOM 448 C C . SER A 1 64 ? 39.179 -7.948 39.164 1.00 15.45 63 SER A C 1
ATOM 449 O O . SER A 1 64 ? 38.326 -7.846 40.057 1.00 16.94 63 SER A O 1
ATOM 452 N N . ALA A 1 65 ? 40.334 -8.550 39.370 1.00 14.25 64 ALA A N 1
ATOM 453 C CA . ALA A 1 65 ? 40.604 -9.115 40.683 1.00 13.75 64 ALA A CA 1
ATOM 454 C C . ALA A 1 65 ? 40.722 -7.998 41.725 1.00 13.61 64 ALA A C 1
ATOM 455 O O . ALA A 1 65 ? 40.157 -8.129 42.814 1.00 14.08 64 ALA A O 1
ATOM 457 N N . PRO A 1 66 ? 41.423 -6.883 41.406 1.00 13.41 65 PRO A N 1
ATOM 458 C CA . PRO A 1 66 ? 41.480 -5.844 42.423 1.00 13.09 65 PRO A CA 1
ATOM 459 C C . PRO A 1 66 ? 40.114 -5.313 42.863 1.00 13.06 65 PRO A C 1
ATOM 460 O O . PRO A 1 66 ? 39.947 -4.963 44.040 1.00 13.71 65 PRO A O 1
ATOM 464 N N . LEU A 1 67 ? 39.159 -5.242 41.944 1.00 11.80 66 LEU A N 1
ATOM 465 C CA . LEU A 1 67 ? 37.848 -4.723 42.283 1.00 12.04 66 LEU A CA 1
ATOM 466 C C . LEU A 1 67 ? 37.100 -5.701 43.165 1.00 12.70 66 LEU A C 1
ATOM 467 O O . LEU A 1 67 ? 36.489 -5.298 44.150 1.00 12.58 66 LEU A O 1
ATOM 472 N N . ARG A 1 68 ? 37.099 -6.985 42.782 1.00 13.57 67 ARG A N 1
ATOM 473 C CA . ARG A 1 68 ? 36.428 -7.983 43.593 1.00 12.39 67 ARG A CA 1
ATOM 474 C C . ARG A 1 68 ? 37.037 -8.042 44.990 1.00 12.99 67 ARG A C 1
ATOM 475 O O . ARG A 1 68 ? 36.321 -8.232 45.981 1.00 12.44 67 ARG A O 1
ATOM 483 N N . ARG A 1 69 ? 38.363 -7.896 45.071 1.00 13.32 68 ARG A N 1
ATOM 484 C CA . ARG A 1 69 ? 39.029 -7.865 46.354 1.00 14.36 68 ARG A CA 1
ATOM 485 C C . ARG A 1 69 ? 38.588 -6.639 47.186 1.00 14.10 68 ARG A C 1
ATOM 486 O O . ARG A 1 69 ? 38.376 -6.723 48.396 1.00 14.45 68 ARG A O 1
ATOM 494 N N . ALA A 1 70 ? 38.458 -5.499 46.514 1.00 13.98 69 ALA A N 1
ATOM 495 C CA . ALA A 1 70 ? 38.114 -4.257 47.165 1.00 13.08 69 ALA A CA 1
ATOM 496 C C . ALA A 1 70 ? 36.649 -4.303 47.689 1.00 13.69 69 ALA A C 1
ATOM 497 O O . ALA A 1 70 ? 36.362 -3.797 48.770 1.00 13.76 69 ALA A O 1
ATOM 499 N N . ILE A 1 71 ? 35.747 -4.942 46.942 1.00 12.51 70 ILE A N 1
ATOM 500 C CA . ILE A 1 71 ? 34.375 -5.084 47.376 1.00 11.55 70 ILE A CA 1
ATOM 501 C C . ILE A 1 71 ? 34.360 -5.930 48.654 1.00 14.29 70 ILE A C 1
ATOM 502 O O . ILE A 1 71 ? 33.708 -5.570 49.687 1.00 13.47 70 ILE A O 1
ATOM 507 N N . ALA A 1 72 ? 35.108 -7.044 48.622 1.00 13.53 71 ALA A N 1
ATOM 508 C CA . ALA A 1 72 ? 35.124 -7.929 49.761 1.00 13.63 71 ALA A CA 1
ATOM 509 C C . ALA A 1 72 ? 35.748 -7.194 50.959 1.00 14.02 71 ALA A C 1
ATOM 510 O O . ALA A 1 72 ? 35.252 -7.307 52.107 1.00 13.77 71 ALA A O 1
ATOM 512 N N . ALA A 1 73 ? 36.791 -6.408 50.696 1.00 13.80 72 ALA A N 1
ATOM 513 C CA . ALA A 1 73 ? 37.444 -5.642 51.770 1.00 13.26 72 ALA A CA 1
ATOM 514 C C . ALA A 1 73 ? 36.482 -4.615 52.371 1.00 12.91 72 ALA A C 1
ATOM 515 O O . ALA A 1 73 ? 36.467 -4.419 53.557 1.00 14.37 72 ALA A O 1
ATOM 517 N N . GLN A 1 74 ? 35.670 -3.983 51.546 1.00 13.83 73 GLN A N 1
ATOM 518 C CA . GLN A 1 74 ? 34.753 -2.947 52.015 1.00 13.06 73 GLN A CA 1
ATOM 519 C C . GLN A 1 74 ? 33.609 -3.561 52.795 1.00 14.03 73 GLN A C 1
ATOM 520 O O . GLN A 1 74 ? 33.200 -3.003 53.790 1.00 13.48 73 GLN A O 1
ATOM 526 N N . ARG A 1 75 ? 33.078 -4.696 52.346 1.00 14.05 74 ARG A N 1
ATOM 527 C CA . ARG A 1 75 ? 31.944 -5.295 53.039 1.00 14.90 74 ARG A CA 1
ATOM 528 C C . ARG A 1 75 ? 32.397 -5.786 54.405 1.00 15.58 74 ARG A C 1
ATOM 529 O O . ARG A 1 75 ? 31.653 -5.654 55.391 1.00 16.67 74 ARG A O 1
ATOM 537 N N . ARG A 1 76 ? 33.620 -6.317 54.466 1.00 13.86 75 ARG A N 1
ATOM 538 C CA . ARG A 1 76 ? 34.255 -6.671 55.735 1.00 14.24 75 ARG A CA 1
ATOM 539 C C . ARG A 1 76 ? 34.441 -5.448 56.613 1.00 13.75 75 ARG A C 1
ATOM 540 O O . ARG A 1 76 ? 34.047 -5.443 57.811 1.00 14.75 75 ARG A O 1
ATOM 548 N N . ARG A 1 77 ? 35.010 -4.404 56.026 1.00 12.44 76 ARG A N 1
ATOM 549 C CA . ARG A 1 77 ? 35.398 -3.208 56.790 1.00 12.76 76 ARG A CA 1
ATOM 550 C C . ARG A 1 77 ? 34.180 -2.517 57.394 1.00 12.51 76 ARG A C 1
ATOM 551 O O . ARG A 1 77 ? 34.246 -1.937 58.505 1.00 11.52 76 ARG A O 1
ATOM 559 N N . HIS A 1 78 ? 33.082 -2.539 56.639 1.00 12.25 77 HIS A N 1
ATOM 560 C CA . HIS A 1 78 ? 31.899 -1.832 57.087 1.00 14.72 77 HIS A CA 1
ATOM 561 C C . HIS A 1 78 ? 30.954 -2.708 57.878 1.00 15.47 77 HIS A C 1
ATOM 562 O O . HIS A 1 78 ? 30.234 -2.208 58.746 1.00 16.14 77 HIS A O 1
ATOM 569 N N . PHE A 1 79 ? 30.947 -4.007 57.596 1.00 16.62 78 PHE A N 1
ATOM 570 C CA . PHE A 1 79 ? 29.979 -4.879 58.238 1.00 18.43 78 PHE A CA 1
ATOM 571 C C . PHE A 1 79 ? 30.535 -6.125 58.908 1.00 19.70 78 PHE A C 1
ATOM 572 O O . PHE A 1 79 ? 29.780 -6.841 59.590 1.00 21.12 78 PHE A O 1
ATOM 580 N N . GLY A 1 80 ? 31.831 -6.376 58.750 1.00 19.64 79 GLY A N 1
ATOM 581 C CA . GLY A 1 80 ? 32.445 -7.564 59.335 1.00 21.27 79 GLY A CA 1
ATOM 582 C C . GLY A 1 80 ? 32.070 -8.860 58.622 1.00 22.35 79 GLY A C 1
ATOM 583 O O . GLY A 1 80 ? 32.399 -9.937 59.085 1.00 23.69 79 GLY A O 1
ATOM 584 N N . VAL A 1 81 ? 31.351 -8.761 57.512 1.00 22.05 80 VAL A N 1
ATOM 585 C CA . VAL A 1 81 ? 31.025 -9.936 56.697 1.00 21.94 80 VAL A CA 1
ATOM 586 C C . VAL A 1 81 ? 32.214 -10.260 55.755 1.00 22.36 80 VAL A C 1
ATOM 587 O O . VAL A 1 81 ? 32.815 -9.354 55.149 1.00 20.92 80 VAL A O 1
ATOM 591 N N . ASP A 1 82 ? 32.528 -11.550 55.649 1.00 21.52 81 ASP A N 1
ATOM 592 C CA . ASP A 1 82 ? 33.657 -12.036 54.868 1.00 21.98 81 ASP A CA 1
ATOM 593 C C . ASP A 1 82 ? 33.161 -12.766 53.610 1.00 21.32 81 ASP A C 1
ATOM 594 O O . ASP A 1 82 ? 32.641 -13.887 53.701 1.00 22.92 81 ASP A O 1
ATOM 599 N N . TYR A 1 83 ? 33.332 -12.147 52.454 1.00 18.25 82 TYR A N 1
ATOM 600 C CA . TYR A 1 83 ? 33.101 -12.830 51.173 1.00 16.62 82 TYR A CA 1
ATOM 601 C C . TYR A 1 83 ? 34.430 -13.161 50.516 1.00 16.29 82 TYR A C 1
ATOM 602 O O . TYR A 1 83 ? 35.346 -12.371 50.539 1.00 16.02 82 TYR A O 1
ATOM 611 N N . ASP A 1 84 ? 34.475 -14.296 49.852 1.00 16.24 83 ASP A N 1
ATOM 612 C CA . ASP A 1 84 ? 35.613 -14.703 49.054 1.00 15.91 83 ASP A CA 1
ATOM 613 C C . ASP A 1 84 ? 35.553 -13.997 47.684 1.00 15.44 83 ASP A C 1
ATOM 614 O O . ASP A 1 84 ? 34.657 -14.237 46.894 1.00 12.75 83 ASP A O 1
ATOM 619 N N . PRO A 1 85 ? 36.525 -13.112 47.400 1.00 16.34 84 PRO A N 1
ATOM 620 C CA . PRO A 1 85 ? 36.446 -12.329 46.144 1.00 16.71 84 PRO A CA 1
ATOM 621 C C . PRO A 1 85 ? 36.582 -13.169 44.877 1.00 16.97 84 PRO A C 1
ATOM 622 O O . PRO A 1 85 ? 36.191 -12.734 43.773 1.00 17.37 84 PRO A O 1
ATOM 626 N N . GLU A 1 86 ? 37.133 -14.364 45.018 1.00 16.61 85 GLU A N 1
ATOM 627 C CA . GLU A 1 86 ? 37.290 -15.215 43.839 1.00 17.17 85 GLU A CA 1
ATOM 628 C C . GLU A 1 86 ? 35.966 -15.847 43.417 1.00 16.82 85 GLU A C 1
ATOM 629 O O . GLU A 1 86 ? 35.681 -15.882 42.233 1.00 16.73 85 GLU A O 1
ATOM 640 N N . THR A 1 87 ? 35.125 -16.254 44.377 1.00 15.17 86 THR A N 1
ATOM 641 C CA . THR A 1 87 ? 33.935 -17.049 44.062 1.00 15.16 86 THR A CA 1
ATOM 642 C C . THR A 1 87 ? 32.578 -16.478 44.512 1.00 15.40 86 THR A C 1
ATOM 643 O O . THR A 1 87 ? 31.536 -16.942 44.021 1.00 15.29 86 THR A O 1
ATOM 647 N N . GLU A 1 88 ? 32.604 -15.478 45.407 1.00 14.95 87 GLU A N 1
ATOM 648 C CA . GLU A 1 88 ? 31.418 -14.993 46.093 1.00 14.64 87 GLU A CA 1
ATOM 649 C C . GLU A 1 88 ? 31.103 -13.529 45.799 1.00 15.25 87 GLU A C 1
ATOM 650 O O . GLU A 1 88 ? 30.184 -12.932 46.399 1.00 14.97 87 GLU A O 1
ATOM 656 N N . VAL A 1 89 ? 31.857 -12.973 44.854 1.00 13.79 88 VAL A N 1
ATOM 657 C CA . VAL A 1 89 ? 31.698 -11.583 44.422 1.00 13.20 88 VAL A CA 1
ATOM 658 C C . VAL A 1 89 ? 31.686 -11.541 42.903 1.00 13.80 88 VAL A C 1
ATOM 659 O O . VAL A 1 89 ? 32.588 -12.051 42.259 1.00 14.49 88 VAL A O 1
ATOM 663 N N . LEU A 1 90 ? 30.664 -10.918 42.338 1.00 13.18 89 LEU A N 1
ATOM 664 C CA . LEU A 1 90 ? 30.515 -10.734 40.899 1.00 11.99 89 LEU A CA 1
ATOM 665 C C . LEU A 1 90 ? 30.272 -9.258 40.595 1.00 12.53 89 LEU A C 1
ATOM 666 O O . LEU A 1 90 ? 29.318 -8.702 41.072 1.00 14.10 89 LEU A O 1
ATOM 671 N N . VAL A 1 91 ? 31.112 -8.648 39.779 1.00 11.65 90 VAL A N 1
ATOM 672 C CA . VAL A 1 91 ? 30.913 -7.288 39.296 1.00 11.81 90 VAL A CA 1
ATOM 673 C C . VAL A 1 91 ? 29.913 -7.274 38.154 1.00 11.97 90 VAL A C 1
ATOM 674 O O . VAL A 1 91 ? 29.950 -8.142 37.266 1.00 12.32 90 VAL A O 1
ATOM 678 N N . THR A 1 92 ? 28.938 -6.366 38.227 1.00 11.27 91 THR A N 1
ATOM 679 C CA . THR A 1 92 ? 27.851 -6.339 37.240 1.00 11.08 91 THR A CA 1
ATOM 680 C C . THR A 1 92 ? 27.749 -4.930 36.674 1.00 11.80 91 THR A C 1
ATOM 681 O O . THR A 1 92 ? 28.513 -4.033 37.050 1.00 12.38 91 THR A O 1
ATOM 685 N N . VAL A 1 93 ? 26.834 -4.767 35.722 1.00 13.44 92 VAL A N 1
ATOM 686 C CA . VAL A 1 93 ? 26.581 -3.503 35.070 1.00 14.03 92 VAL A CA 1
ATOM 687 C C . VAL A 1 93 ? 25.535 -2.775 35.910 1.00 14.02 92 VAL A C 1
ATOM 688 O O . VAL A 1 93 ? 24.327 -2.719 35.593 1.00 13.27 92 VAL A O 1
ATOM 692 N N . GLY A 1 94 ? 26.043 -2.240 37.009 1.00 13.80 93 GLY A N 1
ATOM 693 C CA . GLY A 1 94 ? 25.222 -1.579 38.026 1.00 13.67 93 GLY A CA 1
ATOM 694 C C . GLY A 1 94 ? 24.490 -2.589 38.892 1.00 13.78 93 GLY A C 1
ATOM 695 O O . GLY A 1 94 ? 24.452 -3.828 38.624 1.00 14.00 93 GLY A O 1
ATOM 696 N N . ALA A 1 95 ? 23.844 -2.080 39.926 1.00 12.85 94 ALA A N 1
ATOM 69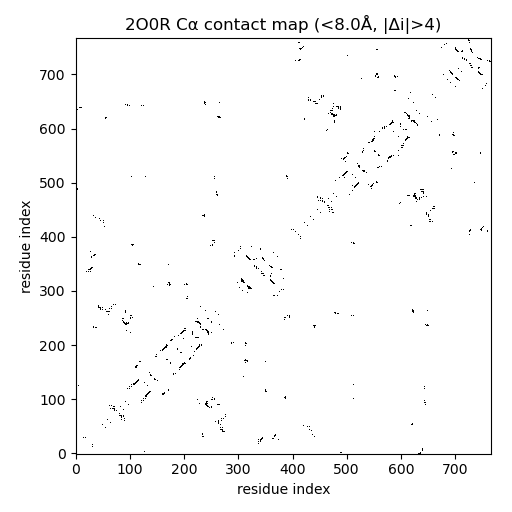7 C CA . ALA A 1 95 ? 22.928 -2.916 40.700 1.00 11.87 94 ALA A CA 1
ATOM 698 C C . ALA A 1 95 ? 21.817 -3.369 39.762 1.00 11.90 94 ALA A C 1
ATOM 699 O O . ALA A 1 95 ? 21.180 -4.380 39.973 1.00 13.72 94 ALA A O 1
ATOM 701 N N . THR A 1 96 ? 21.527 -2.603 38.739 1.00 11.63 95 THR A N 1
ATOM 702 C CA . THR A 1 96 ? 20.376 -2.945 37.890 1.00 12.24 95 THR A CA 1
ATOM 703 C C . THR A 1 96 ? 20.578 -4.319 37.240 1.00 12.98 95 THR A C 1
ATOM 704 O O . THR A 1 96 ? 19.636 -5.158 37.175 1.00 11.87 95 THR A O 1
ATOM 708 N N . GLU A 1 97 ? 21.809 -4.557 36.776 1.00 13.11 96 GLU A N 1
ATOM 709 C CA . GLU A 1 97 ? 22.079 -5.829 36.072 1.00 13.69 96 GLU A CA 1
ATOM 710 C C . GLU A 1 97 ? 22.205 -6.970 37.041 1.00 14.69 96 GLU A C 1
ATOM 711 O O . GLU A 1 97 ? 21.793 -8.106 36.734 1.00 14.85 96 GLU A O 1
ATOM 717 N N . ALA A 1 98 ? 22.788 -6.681 38.213 1.00 13.47 97 ALA A N 1
ATOM 718 C CA . ALA A 1 98 ? 22.817 -7.642 39.320 1.00 12.43 97 ALA A CA 1
ATOM 719 C C . ALA A 1 98 ? 21.421 -8.155 39.638 1.00 13.44 97 ALA A C 1
ATOM 720 O O . ALA A 1 98 ? 21.177 -9.380 39.722 1.00 13.92 97 ALA A O 1
ATOM 722 N N . ILE A 1 99 ? 20.487 -7.226 39.780 1.00 13.20 98 ILE A N 1
ATOM 723 C CA . ILE A 1 99 ? 19.066 -7.583 39.985 1.00 12.17 98 ILE A CA 1
ATOM 724 C C . ILE A 1 99 ? 18.536 -8.429 38.835 1.00 12.60 98 ILE A C 1
ATOM 725 O O . ILE A 1 99 ? 18.001 -9.545 39.083 1.00 13.10 98 ILE A O 1
ATOM 730 N N . ALA A 1 100 ? 18.642 -7.926 37.591 1.00 11.38 99 ALA A N 1
ATOM 731 C CA . ALA A 1 100 ? 18.090 -8.630 36.441 1.00 12.27 99 ALA A CA 1
ATOM 732 C C . ALA A 1 100 ? 18.692 -10.059 36.349 1.00 12.55 99 ALA A C 1
ATOM 733 O O . ALA A 1 100 ? 17.965 -11.038 36.203 1.00 13.30 99 ALA A O 1
ATOM 735 N N . ALA A 1 101 ? 20.015 -10.153 36.485 1.00 11.75 100 ALA A N 1
ATOM 736 C CA . ALA A 1 101 ? 20.729 -11.441 36.294 1.00 12.06 100 ALA A CA 1
ATOM 737 C C . ALA A 1 101 ? 20.436 -12.397 37.439 1.00 12.01 100 ALA A C 1
ATOM 738 O O . ALA A 1 101 ? 20.302 -13.602 37.233 1.00 13.82 100 ALA A O 1
ATOM 740 N N . ALA A 1 102 ? 20.249 -11.847 38.641 1.00 11.34 101 ALA A N 1
ATOM 741 C CA . ALA A 1 102 ? 19.969 -12.678 39.801 1.00 11.52 101 ALA A CA 1
ATOM 742 C C . ALA A 1 102 ? 18.611 -13.262 39.623 1.00 12.30 101 ALA A C 1
ATOM 743 O O . ALA A 1 102 ? 18.420 -14.456 39.869 1.00 13.86 101 ALA A O 1
ATOM 745 N N . VAL A 1 103 ? 17.641 -12.477 39.164 1.00 11.24 102 VAL A N 1
ATOM 746 C CA . VAL A 1 103 ? 16.307 -13.066 38.998 1.00 11.22 102 VAL A CA 1
ATOM 747 C C . VAL A 1 103 ? 16.301 -14.035 37.829 1.00 12.66 102 VAL A C 1
ATOM 748 O O . VAL A 1 103 ? 15.796 -15.145 37.950 1.00 13.25 102 VAL A O 1
ATOM 752 N N . LEU A 1 104 ? 16.872 -13.637 36.692 1.00 11.73 103 LEU A N 1
ATOM 753 C CA . LEU A 1 104 ? 16.858 -14.506 35.495 1.00 10.53 103 LEU A CA 1
ATOM 754 C C . LEU A 1 104 ? 17.661 -15.772 35.733 1.00 10.67 103 LEU A C 1
ATOM 755 O O . LEU A 1 104 ? 17.280 -16.816 35.223 1.00 9.80 103 LEU A O 1
ATOM 760 N N . GLY A 1 105 ? 18.786 -15.622 36.445 1.00 12.46 104 GLY A N 1
ATOM 761 C CA . GLY A 1 105 ? 19.706 -16.701 36.774 1.00 13.72 104 GLY A CA 1
ATOM 762 C C . GLY A 1 105 ? 19.292 -17.657 37.874 1.00 14.43 104 GLY A C 1
ATOM 763 O O . GLY A 1 105 ? 19.742 -18.810 37.863 1.00 15.43 104 GLY A O 1
ATOM 764 N N . LEU A 1 106 ? 18.414 -17.228 38.790 1.00 13.57 105 LEU A N 1
ATOM 765 C CA . LEU A 1 106 ? 18.083 -18.029 39.997 1.00 13.20 105 LEU A CA 1
ATOM 766 C C . LEU A 1 106 ? 16.617 -18.336 40.174 1.00 14.48 105 LEU A C 1
ATOM 767 O O . LEU A 1 106 ? 16.266 -19.228 40.962 1.00 13.76 105 LEU A O 1
ATOM 772 N N . VAL A 1 107 ? 15.753 -17.614 39.450 1.00 13.68 106 VAL A N 1
ATOM 773 C CA . VAL A 1 107 ? 14.285 -17.813 39.655 1.00 13.10 106 VAL A CA 1
ATOM 774 C C . VAL A 1 107 ? 13.660 -18.452 38.429 1.00 13.93 106 VAL A C 1
ATOM 775 O O . VAL A 1 107 ? 13.778 -17.921 37.309 1.00 13.18 106 VAL A O 1
ATOM 779 N N . GLU A 1 108 ? 13.029 -19.601 38.648 1.00 13.70 107 GLU A N 1
ATOM 780 C CA . GLU A 1 108 ? 12.410 -20.381 37.587 1.00 14.35 107 GLU A CA 1
ATOM 781 C C . GLU A 1 108 ? 11.074 -19.788 37.165 1.00 13.71 107 GLU A C 1
ATOM 782 O O . GLU A 1 108 ? 10.322 -19.299 38.002 1.00 13.17 107 GLU A O 1
ATOM 788 N N . PRO A 1 109 ? 10.758 -19.851 35.856 1.00 14.82 108 PRO A N 1
ATOM 789 C CA . PRO A 1 109 ? 9.454 -19.467 35.331 1.00 13.91 108 PRO A CA 1
ATOM 790 C C . PRO A 1 109 ? 8.388 -20.115 36.146 1.00 15.24 108 PRO A C 1
ATOM 791 O O . PRO A 1 109 ? 8.544 -21.282 36.508 1.00 15.45 108 PRO A O 1
ATOM 795 N N . GLY A 1 110 ? 7.311 -19.389 36.461 1.00 14.00 109 GLY A N 1
ATOM 796 C CA . GLY A 1 110 ? 6.232 -19.987 37.267 1.00 13.76 109 GLY A CA 1
ATOM 797 C C . GLY A 1 110 ? 6.372 -19.760 38.770 1.00 12.93 109 GLY A C 1
ATOM 798 O O . GLY A 1 110 ? 5.394 -19.866 39.508 1.00 14.42 109 GLY A O 1
ATOM 799 N N . SER A 1 111 ? 7.573 -19.460 39.249 1.00 11.92 110 SER A N 1
ATOM 800 C CA . SER A 1 111 ? 7.766 -19.063 40.661 1.00 11.93 110 SER A CA 1
ATOM 801 C C . SER A 1 111 ? 6.986 -17.781 40.974 1.00 12.39 110 SER A C 1
ATOM 802 O O . SER A 1 111 ? 6.744 -16.956 40.076 1.00 13.90 110 SER A O 1
ATOM 805 N N . GLU A 1 112 ? 6.612 -17.606 42.237 1.00 11.04 111 GLU A N 1
ATOM 806 C CA . GLU A 1 112 ? 6.179 -16.309 42.749 1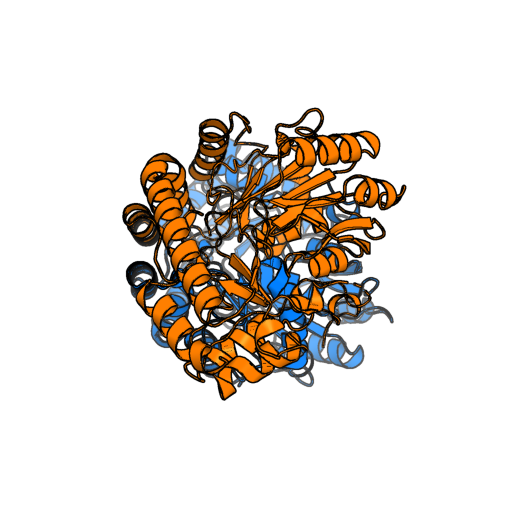.00 11.15 111 GLU A CA 1
ATOM 807 C C . GLU A 1 112 ? 7.392 -15.640 43.376 1.00 12.10 111 GLU A C 1
ATOM 808 O O . GLU A 1 112 ? 8.242 -16.317 44.008 1.00 12.72 111 GLU A O 1
ATOM 814 N N . VAL A 1 113 ? 7.498 -14.327 43.170 1.00 12.40 112 VAL A N 1
ATOM 815 C CA . VAL A 1 113 ? 8.550 -13.526 43.762 1.00 11.31 112 VAL A CA 1
ATOM 816 C C . VAL A 1 113 ? 7.837 -12.467 44.553 1.00 13.48 112 VAL A C 1
ATOM 817 O O . VAL A 1 113 ? 7.006 -11.709 44.009 1.00 12.75 112 VAL A O 1
ATOM 821 N N . LEU A 1 114 ? 8.122 -12.448 45.851 1.00 12.37 113 LEU A N 1
ATOM 822 C CA . LEU A 1 114 ? 7.636 -11.390 46.720 1.00 13.08 113 LEU A CA 1
ATOM 823 C C . LEU A 1 114 ? 8.371 -10.071 46.501 1.00 13.12 113 LEU A C 1
ATOM 824 O O . LEU A 1 114 ? 9.626 -10.001 46.528 1.00 12.83 113 LEU A O 1
ATOM 829 N N . LEU A 1 115 ? 7.573 -9.016 46.351 1.00 11.76 114 LEU A N 1
ATOM 830 C CA . LEU A 1 115 ? 8.126 -7.666 46.330 1.00 11.71 114 LEU A CA 1
ATOM 831 C C . LEU A 1 115 ? 7.463 -6.813 47.392 1.00 11.50 114 LEU A C 1
ATOM 832 O O . LEU A 1 115 ? 6.294 -7.027 47.732 1.00 9.89 114 LEU A O 1
ATOM 837 N N . ILE A 1 116 ? 8.219 -5.829 47.893 1.00 11.27 115 ILE A N 1
ATOM 838 C CA . ILE A 1 116 ? 7.706 -4.919 48.932 1.00 11.05 115 ILE A CA 1
ATOM 839 C C . ILE A 1 116 ? 7.354 -3.620 48.237 1.00 11.03 115 ILE A C 1
ATOM 840 O O . ILE A 1 116 ? 8.210 -2.998 47.574 1.00 9.87 115 ILE A O 1
ATOM 845 N N . GLU A 1 117 ? 6.112 -3.202 48.397 1.00 9.14 116 GLU A N 1
ATOM 846 C CA . GLU A 1 117 ? 5.613 -2.059 47.740 1.00 10.35 116 GLU A CA 1
ATOM 847 C C . GLU A 1 117 ? 5.562 -0.866 48.727 1.00 10.83 116 GLU A C 1
ATOM 848 O O . GLU A 1 117 ? 5.186 -1.053 49.898 1.00 11.55 116 GLU A O 1
ATOM 854 N N . PRO A 1 118 ? 5.836 0.365 48.247 1.00 10.14 117 PRO A N 1
ATOM 855 C CA . PRO A 1 118 ? 6.229 0.756 46.889 1.00 10.13 117 PRO A CA 1
ATOM 856 C C . PRO A 1 118 ? 7.641 0.218 46.546 1.00 10.79 117 PRO A C 1
ATOM 857 O O . PRO A 1 118 ? 8.445 0.039 47.433 1.00 11.12 117 PRO A O 1
ATOM 861 N N . PHE A 1 119 ? 7.893 -0.085 45.278 1.00 10.80 118 PHE A N 1
ATOM 862 C CA . PHE A 1 119 ? 9.111 -0.797 44.904 1.00 12.03 118 PHE A CA 1
ATOM 863 C C . PHE A 1 119 ? 9.862 -0.074 43.798 1.00 11.83 118 PHE A C 1
ATOM 864 O O . PHE A 1 119 ? 9.285 0.722 43.054 1.00 11.79 118 PHE A O 1
ATOM 872 N N . TYR A 1 120 ? 11.163 -0.354 43.696 1.00 11.12 119 TYR A N 1
ATOM 873 C CA . TYR A 1 120 ? 11.957 0.155 42.612 1.00 9.59 119 TYR A CA 1
ATOM 874 C C . TYR A 1 120 ? 11.418 -0.275 41.228 1.00 11.03 119 TYR A C 1
ATOM 875 O O . TYR A 1 120 ? 10.840 -1.361 41.078 1.00 10.39 119 TYR A O 1
ATOM 884 N N . ASP A 1 121 ? 11.581 0.595 40.230 1.00 9.75 120 ASP A N 1
ATOM 885 C CA . ASP A 1 121 ? 10.993 0.407 38.905 1.00 11.38 120 ASP A CA 1
ATOM 886 C C . ASP A 1 121 ? 11.370 -0.913 38.194 1.00 11.44 120 ASP A C 1
ATOM 887 O O . ASP A 1 121 ? 10.555 -1.453 37.455 1.00 11.41 120 ASP A O 1
ATOM 892 N N . SER A 1 122 ? 12.602 -1.405 38.376 1.00 10.57 121 SER A N 1
ATOM 893 C CA . SER A 1 122 ? 13.057 -2.581 37.612 1.00 10.82 121 SER A CA 1
ATOM 894 C C . SER A 1 122 ? 12.573 -3.945 38.164 1.00 12.60 121 SER A C 1
ATOM 895 O O . SER A 1 122 ? 12.560 -4.962 37.432 1.00 10.35 121 SER A O 1
ATOM 898 N N . TYR A 1 123 ? 12.132 -3.991 39.422 1.00 11.65 122 TYR A N 1
ATOM 899 C CA . TYR A 1 123 ? 11.787 -5.303 39.996 1.00 11.24 122 TYR A CA 1
ATOM 900 C C . TYR A 1 123 ? 10.663 -6.034 39.265 1.00 11.19 122 TYR A C 1
ATOM 901 O O . TYR A 1 123 ? 10.797 -7.222 38.948 1.00 12.17 122 TYR A O 1
ATOM 910 N N . SER A 1 124 ? 9.532 -5.368 39.039 1.00 11.93 123 SER A N 1
ATOM 911 C CA . SER A 1 124 ? 8.386 -6.024 38.425 1.00 12.84 123 SER A CA 1
ATOM 912 C C . SER A 1 124 ? 8.719 -6.531 37.007 1.00 12.10 123 SER A C 1
ATOM 913 O O . SER A 1 124 ? 8.488 -7.696 36.712 1.00 12.48 123 SER A O 1
ATOM 916 N N . PRO A 1 125 ? 9.248 -5.664 36.124 1.00 11.97 124 PRO A N 1
ATOM 917 C CA . PRO A 1 125 ? 9.575 -6.170 34.797 1.00 11.33 124 PRO A CA 1
ATOM 918 C C . PRO A 1 125 ? 10.637 -7.275 34.776 1.00 11.37 124 PRO A C 1
ATOM 919 O O . PRO A 1 125 ? 10.581 -8.135 33.896 1.00 11.24 124 PRO A O 1
ATOM 923 N N . VAL A 1 126 ? 11.598 -7.240 35.692 1.00 10.92 125 VAL A N 1
ATOM 924 C CA . VAL A 1 126 ? 12.623 -8.264 35.716 1.00 11.46 125 VAL A CA 1
ATOM 925 C C . VAL A 1 126 ? 11.940 -9.609 36.107 1.00 12.58 125 VAL A C 1
ATOM 926 O O . VAL A 1 126 ? 12.135 -10.618 35.465 1.00 13.17 125 VAL A O 1
ATOM 930 N N . VAL A 1 127 ? 11.072 -9.585 37.114 1.00 11.58 126 VAL A N 1
ATOM 931 C CA . VAL A 1 127 ? 10.305 -10.781 37.495 1.00 10.29 126 VAL A CA 1
ATOM 932 C C . VAL A 1 127 ? 9.480 -11.302 36.312 1.00 10.70 126 VAL A C 1
ATOM 933 O O . VAL A 1 127 ? 9.386 -12.511 36.092 1.00 10.98 126 VAL A O 1
ATOM 937 N N . ALA A 1 128 ? 8.866 -10.392 35.552 1.00 10.27 127 ALA A N 1
ATOM 938 C CA . ALA A 1 128 ? 8.039 -10.783 34.405 1.00 11.09 127 ALA A CA 1
ATOM 939 C C . ALA A 1 128 ? 8.941 -11.387 33.328 1.00 10.98 127 ALA A C 1
ATOM 940 O O . ALA A 1 128 ? 8.638 -12.427 32.771 1.00 10.46 127 ALA A O 1
ATOM 942 N N . MET A 1 129 ? 10.080 -10.754 33.073 1.00 10.95 128 MET A N 1
ATOM 943 C CA . MET A 1 129 ? 10.999 -11.287 32.053 1.00 10.97 128 MET A CA 1
ATOM 944 C C . MET A 1 129 ? 11.457 -12.717 32.322 1.00 11.08 128 MET A C 1
ATOM 945 O O . MET A 1 129 ? 11.663 -13.481 31.378 1.00 11.00 128 MET A O 1
ATOM 950 N N . ALA A 1 130 ? 11.602 -13.064 33.598 1.00 10.30 129 ALA A N 1
ATOM 951 C CA . ALA A 1 130 ? 11.977 -14.433 34.019 1.00 11.65 129 ALA A CA 1
ATOM 952 C C . ALA A 1 130 ? 10.830 -15.413 33.944 1.00 12.59 129 ALA A C 1
ATOM 953 O O . ALA A 1 130 ? 11.040 -16.624 34.148 1.00 14.83 129 ALA A O 1
ATOM 955 N N . GLY A 1 131 ? 9.629 -14.928 33.594 1.00 12.03 130 GLY A N 1
ATOM 956 C CA . GLY A 1 131 ? 8.424 -15.760 33.509 1.00 11.29 130 GLY A CA 1
ATOM 957 C C . GLY A 1 131 ? 7.877 -16.133 34.873 1.00 11.89 130 GLY A C 1
ATOM 958 O O . GLY A 1 131 ? 7.109 -17.085 35.018 1.00 10.40 130 GLY A O 1
ATOM 959 N N . ALA A 1 132 ? 8.225 -15.318 35.864 1.00 12.80 131 ALA A N 1
ATOM 960 C CA . ALA A 1 132 ? 7.799 -15.508 37.242 1.00 12.94 131 ALA A CA 1
ATOM 961 C C . ALA A 1 132 ? 6.648 -14.544 37.539 1.00 13.27 131 ALA A C 1
ATOM 962 O O . ALA A 1 132 ? 6.325 -13.678 36.718 1.00 12.52 131 ALA A O 1
ATOM 964 N N . HIS A 1 133 ? 6.039 -14.698 38.711 1.00 13.17 132 HIS A N 1
ATOM 965 C CA . HIS A 1 133 ? 4.854 -13.951 39.097 1.00 14.06 132 HIS A CA 1
ATOM 966 C C . HIS A 1 133 ? 5.108 -13.084 40.329 1.00 13.82 132 HIS A C 1
ATOM 967 O O . HIS A 1 133 ? 5.514 -13.595 41.375 1.00 15.84 132 HIS A O 1
ATOM 974 N N . ARG A 1 134 ? 4.894 -11.783 40.228 1.00 12.21 133 ARG A N 1
ATOM 975 C CA . ARG A 1 134 ? 5.218 -10.939 41.368 1.00 13.12 133 ARG A CA 1
ATOM 976 C C . ARG A 1 134 ? 4.040 -11.033 42.318 1.00 12.57 133 ARG A C 1
ATOM 977 O O . ARG A 1 134 ? 2.896 -11.122 41.881 1.00 11.92 133 ARG A O 1
ATOM 985 N N . VAL A 1 135 ? 4.342 -11.037 43.618 1.00 12.93 134 VAL A N 1
ATOM 986 C CA . VAL A 1 135 ? 3.302 -10.953 44.633 1.00 12.71 134 VAL A CA 1
ATOM 987 C C . VAL A 1 135 ? 3.730 -9.754 45.480 1.00 13.76 134 VAL A C 1
ATOM 988 O O . VAL A 1 135 ? 4.841 -9.740 45.980 1.00 14.15 134 VAL A O 1
ATOM 992 N N . THR A 1 136 ? 2.894 -8.725 45.602 1.00 12.87 135 THR A N 1
ATOM 993 C CA . THR A 1 136 ? 3.402 -7.479 46.211 1.00 14.62 135 THR A CA 1
ATOM 994 C C . THR A 1 136 ? 2.845 -7.350 47.627 1.00 13.02 135 THR A C 1
ATOM 995 O O . THR A 1 136 ? 1.705 -7.669 47.869 1.00 13.11 135 THR A O 1
ATOM 999 N N . VAL A 1 137 ? 3.674 -6.917 48.557 1.00 12.70 136 VAL A N 1
ATOM 1000 C CA . VAL A 1 137 ? 3.217 -6.685 49.926 1.00 12.27 136 VAL A CA 1
ATOM 1001 C C . VAL A 1 137 ? 3.559 -5.246 50.315 1.00 10.40 136 VAL A C 1
ATOM 1002 O O . VAL A 1 137 ? 4.742 -4.885 50.328 1.00 9.16 136 VAL A O 1
ATOM 1006 N N . PRO A 1 138 ? 2.548 -4.404 50.607 1.00 9.80 137 PRO A N 1
ATOM 1007 C CA . PRO A 1 138 ? 2.952 -3.024 50.935 1.00 10.02 137 PRO A CA 1
ATOM 1008 C C . PRO A 1 138 ? 3.536 -2.841 52.331 1.00 11.05 137 PRO A C 1
ATOM 1009 O O . PRO A 1 138 ? 3.153 -3.564 53.296 1.00 11.16 137 PRO A O 1
ATOM 1013 N N . LEU A 1 139 ? 4.446 -1.877 52.437 1.00 9.32 138 LEU A N 1
ATOM 1014 C CA . LEU A 1 139 ? 4.812 -1.292 53.726 1.00 9.10 138 LEU A CA 1
ATOM 1015 C C . LEU A 1 139 ? 3.557 -0.690 54.314 1.00 9.48 138 LEU A C 1
ATOM 1016 O O . LEU A 1 139 ? 2.565 -0.541 53.603 1.00 10.42 138 LEU A O 1
ATOM 1021 N N . VAL A 1 140 ? 3.568 -0.407 55.622 1.00 11.07 139 VAL A N 1
ATOM 1022 C CA . VAL A 1 140 ? 2.472 0.289 56.293 1.00 12.05 139 VAL A CA 1
ATOM 1023 C C . VAL A 1 140 ? 2.957 1.611 56.956 1.00 12.27 139 VAL A C 1
ATOM 1024 O O . VAL A 1 140 ? 4.151 1.741 57.339 1.00 11.68 139 VAL A O 1
ATOM 1028 N N . PRO A 1 141 ? 2.052 2.598 57.089 1.00 12.89 140 PRO A N 1
ATOM 1029 C CA . PRO A 1 141 ? 2.492 3.776 57.818 1.00 15.13 140 PRO A CA 1
ATOM 1030 C C . PRO A 1 141 ? 2.857 3.380 59.252 1.00 16.03 140 PRO A C 1
ATOM 1031 O O . PRO A 1 141 ? 2.242 2.472 59.855 1.00 16.93 140 PRO A O 1
ATOM 1035 N N . ASP A 1 142 ? 3.888 4.027 59.771 1.00 16.12 141 ASP A N 1
ATOM 1036 C CA . ASP A 1 142 ? 4.206 3.909 61.168 1.00 15.93 141 ASP A CA 1
ATOM 1037 C C . ASP A 1 142 ? 4.503 5.333 61.646 1.00 15.54 141 ASP A C 1
ATOM 1038 O O . ASP A 1 142 ? 5.620 5.830 61.502 1.00 14.35 141 ASP A O 1
ATOM 1043 N N . GLY A 1 143 ? 3.482 5.991 62.189 1.00 15.64 142 GLY A N 1
ATOM 1044 C CA . GLY A 1 143 ? 3.611 7.409 62.523 1.00 15.98 142 GLY A CA 1
ATOM 1045 C C . GLY A 1 143 ? 3.954 8.188 61.259 1.00 15.52 142 GLY A C 1
ATOM 1046 O O . GLY A 1 143 ? 3.238 8.105 60.248 1.00 16.49 142 GLY A O 1
ATOM 1047 N N . ARG A 1 144 ? 5.047 8.943 61.307 1.00 15.79 143 ARG A N 1
ATOM 1048 C CA . ARG A 1 144 ? 5.442 9.759 60.172 1.00 15.79 143 ARG A CA 1
ATOM 1049 C C . ARG A 1 144 ? 6.308 8.981 59.180 1.00 15.99 143 ARG A C 1
ATOM 1050 O O . ARG A 1 144 ? 6.671 9.477 58.085 1.00 15.37 143 ARG A O 1
ATOM 1058 N N . GLY A 1 145 ? 6.651 7.764 59.563 1.00 15.87 144 GLY A N 1
ATOM 1059 C CA . GLY A 1 145 ? 7.486 6.915 58.708 1.00 15.35 144 GLY A CA 1
ATOM 1060 C C . GLY A 1 145 ? 6.778 5.666 58.240 1.00 14.86 144 GLY A C 1
ATOM 1061 O O . GLY A 1 145 ? 5.547 5.608 58.156 1.00 13.66 144 GLY A O 1
ATOM 1062 N N . PHE A 1 146 ? 7.567 4.646 57.938 1.00 14.56 145 PHE A N 1
ATOM 1063 C CA . PHE A 1 146 ? 6.983 3.446 57.316 1.00 15.44 145 PHE A CA 1
ATOM 1064 C C . PHE A 1 146 ? 7.554 2.176 57.939 1.00 15.52 145 PHE A C 1
ATOM 1065 O O . PHE A 1 146 ? 8.669 2.200 58.457 1.00 17.40 145 PHE A O 1
ATOM 1073 N N . ALA A 1 147 ? 6.800 1.081 57.900 1.00 13.92 146 ALA A N 1
ATOM 1074 C CA . ALA A 1 147 ? 7.219 -0.152 58.554 1.00 13.92 146 ALA A CA 1
ATOM 1075 C C . ALA A 1 147 ? 6.866 -1.348 57.669 1.00 14.13 146 ALA A C 1
ATOM 1076 O O . ALA A 1 147 ? 5.897 -1.314 56.882 1.00 14.39 146 ALA A O 1
ATOM 1078 N N . LEU A 1 148 ? 7.647 -2.402 57.810 1.00 14.22 147 LEU A N 1
ATOM 1079 C CA . LEU A 1 148 ? 7.329 -3.679 57.205 1.00 14.70 147 LEU A CA 1
ATOM 1080 C C . LEU A 1 148 ? 6.151 -4.221 58.020 1.00 15.27 147 LEU A C 1
ATOM 1081 O O . LEU A 1 148 ? 6.096 -4.036 59.250 1.00 15.32 147 LEU A O 1
ATOM 1086 N N . ASP A 1 149 ? 5.203 -4.850 57.340 1.00 14.50 148 ASP A N 1
ATOM 1087 C CA . ASP A 1 149 ? 4.162 -5.602 58.021 1.00 14.04 148 ASP A CA 1
ATOM 1088 C C . ASP A 1 149 ? 4.529 -7.070 57.794 1.00 13.06 148 ASP A C 1
ATOM 1089 O O . ASP A 1 149 ? 4.283 -7.614 56.715 1.00 12.55 148 ASP A O 1
ATOM 1094 N N . ALA A 1 150 ? 5.188 -7.677 58.782 1.00 12.41 149 ALA A N 1
ATOM 1095 C CA . ALA A 1 150 ? 5.704 -9.052 58.661 1.00 12.72 149 ALA A CA 1
ATOM 1096 C C . ALA A 1 150 ? 4.568 -10.081 58.545 1.00 11.89 149 ALA A C 1
ATOM 1097 O O . ALA A 1 150 ? 4.689 -11.119 57.871 1.00 12.42 149 ALA A O 1
ATOM 1099 N N . ASP A 1 151 ? 3.451 -9.769 59.176 1.00 10.76 150 ASP A N 1
ATOM 1100 C CA . ASP A 1 151 ? 2.324 -10.671 59.114 1.00 11.07 150 ASP A CA 1
ATOM 1101 C C . ASP A 1 151 ? 1.757 -10.710 57.699 1.00 10.42 150 ASP A C 1
ATOM 1102 O O . ASP A 1 151 ? 1.487 -11.795 57.182 1.00 10.10 150 ASP A O 1
ATOM 1107 N N . ALA A 1 152 ? 1.604 -9.536 57.062 1.00 9.93 151 ALA A N 1
ATOM 1108 C CA . ALA A 1 152 ? 1.172 -9.478 55.639 1.00 9.82 151 ALA A CA 1
ATOM 1109 C C . ALA A 1 152 ? 2.164 -10.204 54.756 1.00 10.24 151 ALA A C 1
ATOM 1110 O O . ALA A 1 152 ? 1.786 -10.945 53.847 1.00 10.83 151 ALA A O 1
ATOM 1112 N N . LEU A 1 153 ? 3.450 -9.995 55.020 1.00 8.86 152 LEU A N 1
ATOM 1113 C CA . LEU A 1 153 ? 4.468 -10.667 54.227 1.00 9.28 152 LEU A CA 1
ATOM 1114 C C . LEU A 1 153 ? 4.352 -12.184 54.388 1.00 8.83 152 LEU A C 1
ATOM 1115 O O . LEU A 1 153 ? 4.355 -12.943 53.379 1.00 11.53 152 LEU A O 1
ATOM 1120 N N . ARG A 1 154 ? 4.184 -12.656 55.625 1.00 8.26 153 ARG A N 1
ATOM 1121 C CA . ARG A 1 154 ? 4.100 -14.085 55.867 0.50 7.93 153 ARG A CA 1
ATOM 1122 C C . ARG A 1 154 ? 2.914 -14.641 55.127 0.50 7.29 153 ARG A C 1
ATOM 1123 O O . ARG A 1 154 ? 2.951 -15.709 54.560 0.50 5.48 153 ARG A O 1
ATOM 1138 N N . ARG A 1 155 ? 1.829 -13.896 55.162 1.00 9.89 154 ARG A N 1
ATOM 1139 C CA . ARG A 1 155 ? 0.542 -14.352 54.563 1.00 9.81 154 ARG A CA 1
ATOM 1140 C C . ARG A 1 155 ? 0.588 -14.401 53.024 1.00 10.08 154 ARG A C 1
ATOM 1141 O O . ARG A 1 155 ? -0.152 -15.171 52.379 1.00 10.48 154 ARG A O 1
ATOM 1149 N N . ALA A 1 156 ? 1.497 -13.616 52.460 1.00 10.74 155 ALA A N 1
ATOM 1150 C CA . ALA A 1 156 ? 1.685 -13.541 50.998 1.00 12.02 155 ALA A CA 1
ATOM 1151 C C . ALA A 1 156 ? 2.447 -14.730 50.432 1.00 12.72 155 ALA A C 1
ATOM 1152 O O . ALA A 1 156 ? 2.363 -15.015 49.212 1.00 11.93 155 ALA A O 1
ATOM 1154 N N . VAL A 1 157 ? 3.184 -15.420 51.305 1.00 13.39 156 VAL A N 1
ATOM 1155 C CA . VAL A 1 157 ? 3.920 -16.630 50.884 1.00 15.30 156 VAL A CA 1
ATOM 1156 C C . VAL A 1 157 ? 2.915 -17.728 50.518 1.00 14.94 156 VAL A C 1
ATOM 1157 O O . VAL A 1 157 ? 1.923 -17.948 51.214 1.00 14.18 156 VAL A O 1
ATOM 1161 N N . THR A 1 158 ? 3.178 -18.418 49.415 1.00 15.29 157 THR A N 1
ATOM 1162 C CA . THR A 1 158 ? 2.417 -19.592 49.055 1.00 14.02 157 THR A CA 1
ATOM 1163 C C . THR A 1 158 ? 3.435 -20.706 48.778 1.00 13.92 157 THR A C 1
ATOM 1164 O O . THR A 1 158 ? 4.667 -20.453 48.785 1.00 13.88 157 THR A O 1
ATOM 1168 N N . PRO A 1 159 ? 2.938 -21.925 48.494 1.00 15.07 158 PRO A N 1
ATOM 1169 C CA . PRO A 1 159 ? 3.759 -23.037 48.016 1.00 14.80 158 PRO A CA 1
ATOM 1170 C C . PRO A 1 159 ? 4.599 -22.716 46.771 1.00 15.32 158 PRO A C 1
ATOM 1171 O O . PRO A 1 159 ? 5.620 -23.380 46.545 1.00 14.98 158 PRO A O 1
ATOM 1175 N N . ARG A 1 160 ? 4.230 -21.689 45.997 1.00 13.79 159 ARG A N 1
ATOM 1176 C CA . ARG A 1 160 ? 5.033 -21.364 44.801 1.00 11.85 159 ARG A CA 1
ATOM 1177 C C . ARG A 1 160 ? 5.998 -20.186 44.951 1.00 11.11 159 ARG A C 1
ATOM 1178 O O . ARG A 1 160 ? 6.744 -19.869 44.025 1.00 9.94 159 ARG A O 1
ATOM 1193 N N . THR A 1 161 ? 6.028 -19.554 46.123 1.00 10.19 160 THR A N 1
ATOM 1194 C CA . THR A 1 161 ? 6.999 -18.484 46.379 1.00 10.57 160 THR A CA 1
ATOM 1195 C C . THR A 1 161 ? 8.408 -19.054 46.411 1.00 11.52 160 THR A C 1
ATOM 1196 O O . THR A 1 161 ? 8.698 -20.033 47.136 1.00 12.00 160 THR A O 1
ATOM 1200 N N . ARG A 1 162 ? 9.298 -18.449 45.664 1.00 10.34 161 ARG A N 1
ATOM 1201 C CA . ARG A 1 162 ? 10.653 -18.951 45.633 1.00 12.84 161 ARG A CA 1
ATOM 1202 C C . ARG A 1 162 ? 11.672 -17.903 45.983 1.00 12.81 161 ARG A C 1
ATOM 1203 O O . ARG A 1 162 ? 12.840 -18.223 46.246 1.00 13.84 161 ARG A O 1
ATOM 1211 N N . ALA A 1 163 ? 11.268 -16.649 45.898 1.00 12.55 162 ALA A N 1
ATOM 1212 C CA . ALA A 1 163 ? 12.246 -15.556 46.068 1.00 12.84 162 ALA A CA 1
ATOM 1213 C C . ALA A 1 163 ? 11.585 -14.327 46.615 1.00 12.50 162 ALA A C 1
ATOM 1214 O O . ALA A 1 163 ? 10.349 -14.198 46.618 1.00 12.00 162 ALA A O 1
ATOM 1216 N N . LEU A 1 164 ? 12.423 -13.441 47.126 1.00 12.07 163 LEU A N 1
ATOM 1217 C CA . LEU A 1 164 ? 11.969 -12.218 47.713 1.00 12.89 163 LEU A CA 1
ATOM 1218 C C . LEU A 1 164 ? 13.018 -11.167 47.424 1.00 12.81 163 LEU A C 1
ATOM 1219 O O . LEU A 1 164 ? 14.237 -11.432 47.521 1.00 13.65 163 LEU A O 1
ATOM 1224 N N . ILE A 1 165 ? 12.571 -9.977 47.035 1.00 12.97 164 ILE A N 1
ATOM 1225 C CA . ILE A 1 165 ? 13.519 -8.879 46.844 1.00 13.45 164 ILE A CA 1
ATOM 1226 C C . ILE A 1 165 ? 13.246 -7.832 47.932 1.00 14.05 164 ILE A C 1
ATOM 1227 O O . ILE A 1 165 ? 12.109 -7.399 48.093 1.00 14.02 164 ILE A O 1
ATOM 1232 N N . ILE A 1 166 ? 14.284 -7.487 48.684 1.00 13.71 165 ILE A N 1
ATOM 1233 C CA . ILE A 1 166 ? 14.259 -6.482 49.788 1.00 14.32 165 ILE A CA 1
ATOM 1234 C C . ILE A 1 166 ? 15.178 -5.334 49.376 1.00 14.81 165 ILE A C 1
ATOM 1235 O O . ILE A 1 166 ? 16.270 -5.584 48.908 1.00 16.36 165 ILE A O 1
ATOM 1240 N N . ASN A 1 167 ? 14.749 -4.092 49.600 1.00 12.36 166 ASN A N 1
ATOM 1241 C CA . ASN A 1 167 ? 15.541 -2.926 49.280 1.00 12.68 166 ASN A CA 1
ATOM 1242 C C . ASN A 1 167 ? 15.578 -2.047 50.541 1.00 12.18 166 ASN A C 1
ATOM 1243 O O . ASN A 1 167 ? 14.547 -1.512 50.993 1.00 10.97 166 ASN A O 1
ATOM 1248 N N . SER A 1 168 ? 16.744 -2.009 51.171 1.00 10.29 167 SER A N 1
ATOM 1249 C CA . SER A 1 168 ? 16.922 -1.171 52.339 1.00 9.97 167 SER A CA 1
ATOM 1250 C C . SER A 1 168 ? 18.386 -0.695 52.335 1.00 11.80 167 SER A C 1
ATOM 1251 O O . SER A 1 168 ? 19.299 -1.505 52.115 1.00 12.61 167 SER A O 1
ATOM 1254 N N . PRO A 1 169 ? 18.620 0.617 52.558 1.00 11.53 168 PRO A N 1
ATOM 1255 C CA . PRO A 1 169 ? 17.591 1.662 52.715 1.00 11.79 168 PRO A CA 1
ATOM 1256 C C . PRO A 1 169 ? 16.650 1.739 51.504 1.00 11.66 168 PRO A C 1
ATOM 1257 O O . PRO A 1 169 ? 17.066 1.489 50.371 1.00 12.08 168 PRO A O 1
ATOM 1261 N N . HIS A 1 170 ? 15.405 2.121 51.733 1.00 11.53 169 HIS A N 1
ATOM 1262 C CA . HIS A 1 170 ? 14.362 1.909 50.759 1.00 10.98 169 HIS A CA 1
ATOM 1263 C C . HIS A 1 170 ? 14.038 3.076 49.800 1.00 11.17 169 HIS A C 1
ATOM 1264 O O . HIS A 1 170 ? 13.708 4.180 50.214 1.00 10.84 169 HIS A O 1
ATOM 1271 N N . ASN A 1 171 ? 14.096 2.787 48.505 1.00 10.96 170 ASN A N 1
ATOM 1272 C CA . ASN A 1 171 ? 13.619 3.684 47.489 1.00 11.10 170 ASN A CA 1
ATOM 1273 C C . ASN A 1 171 ? 12.201 3.212 47.113 1.00 11.47 170 ASN A C 1
ATOM 1274 O O . ASN A 1 171 ? 12.038 2.096 46.603 1.00 12.59 170 ASN A O 1
ATOM 1279 N N . PRO A 1 172 ? 11.190 4.063 47.273 1.00 10.70 171 PRO A N 1
ATOM 1280 C CA . PRO A 1 172 ? 11.222 5.532 47.494 1.00 11.69 171 PRO A CA 1
ATOM 1281 C C . PRO A 1 172 ? 10.986 6.163 48.874 1.00 11.79 171 PRO A C 1
ATOM 1282 O O . PRO A 1 172 ? 11.024 7.385 48.944 1.00 11.65 171 PRO A O 1
ATOM 1286 N N . THR A 1 173 ? 10.684 5.382 49.914 1.00 11.71 172 THR A N 1
ATOM 1287 C CA . THR A 1 173 ? 10.182 5.967 51.177 1.00 13.08 172 THR A CA 1
ATOM 1288 C C . THR A 1 173 ? 11.319 6.543 52.054 1.00 12.47 172 THR A C 1
ATOM 1289 O O . THR A 1 173 ? 11.071 7.339 52.961 1.00 13.26 172 THR A O 1
ATOM 1293 N N . GLY A 1 174 ? 12.562 6.155 51.775 1.00 11.98 173 GLY A N 1
ATOM 1294 C CA . GLY A 1 174 ? 13.654 6.457 52.714 1.00 10.89 173 GLY A CA 1
ATOM 1295 C C . GLY A 1 174 ? 13.604 5.645 53.993 1.00 11.72 173 GLY A C 1
ATOM 1296 O O . GLY A 1 174 ? 14.365 5.923 54.919 1.00 13.20 173 GLY A O 1
ATOM 1297 N N . ALA A 1 175 ? 12.740 4.635 54.076 1.00 10.66 174 ALA A N 1
ATOM 1298 C CA . ALA A 1 175 ? 12.729 3.768 55.280 1.00 11.30 174 ALA A CA 1
ATOM 1299 C C . ALA A 1 175 ? 13.992 2.934 55.351 1.00 11.75 174 ALA A C 1
ATOM 1300 O O . ALA A 1 175 ? 14.644 2.687 54.320 1.00 12.02 174 ALA A O 1
ATOM 1302 N N . VAL A 1 176 ? 14.381 2.545 56.567 1.00 10.78 175 VAL A N 1
ATOM 1303 C CA . VAL A 1 176 ? 15.539 1.674 56.756 1.00 11.10 175 VAL A CA 1
ATOM 1304 C C . VAL A 1 176 ? 15.025 0.577 57.636 1.00 11.63 175 VAL A C 1
ATOM 1305 O O . VAL A 1 176 ? 14.589 0.844 58.746 1.00 12.05 175 VAL A O 1
ATOM 1309 N N . LEU A 1 177 ? 15.031 -0.657 57.144 1.00 10.52 176 LEU A N 1
ATOM 1310 C CA . LEU A 1 177 ? 14.505 -1.754 57.931 1.00 10.37 176 LEU A CA 1
ATOM 1311 C C . LEU A 1 177 ? 15.257 -1.908 59.260 1.00 11.48 176 LEU A C 1
ATOM 1312 O O . LEU A 1 177 ? 16.510 -1.835 59.313 1.00 10.63 176 LEU A O 1
ATOM 1317 N N . SER A 1 178 ? 14.492 -2.143 60.313 1.00 11.82 177 SER A N 1
ATOM 1318 C CA . SER A 1 178 ? 15.054 -2.342 61.629 1.00 12.66 177 SER A CA 1
ATOM 1319 C C . SER A 1 178 ? 15.549 -3.794 61.741 1.00 13.44 177 SER A C 1
ATOM 1320 O O . SER A 1 178 ? 15.155 -4.660 60.958 1.00 13.44 177 SER A O 1
ATOM 1323 N N . ALA A 1 179 ? 16.429 -4.055 62.698 1.00 12.21 178 ALA A N 1
ATOM 1324 C CA . ALA A 1 179 ? 16.858 -5.428 62.934 1.00 12.14 178 ALA A CA 1
ATOM 1325 C C . ALA A 1 179 ? 15.641 -6.321 63.188 1.00 11.28 178 ALA A C 1
ATOM 1326 O O . ALA A 1 179 ? 15.647 -7.498 62.819 1.00 11.95 178 ALA A O 1
ATOM 1328 N N . THR A 1 180 ? 14.646 -5.785 63.891 1.00 11.80 179 THR A N 1
ATOM 1329 C CA . THR A 1 180 ? 13.452 -6.573 64.222 1.00 13.05 179 THR A CA 1
ATOM 1330 C C . THR A 1 180 ? 12.746 -6.971 62.931 1.00 13.28 179 THR A C 1
ATOM 1331 O O . THR A 1 180 ? 12.278 -8.102 62.771 1.00 13.55 179 THR A O 1
ATOM 1335 N N . GLU A 1 181 ? 12.679 -6.025 62.005 1.00 12.52 180 GLU A N 1
ATOM 1336 C CA . GLU A 1 181 ? 12.040 -6.270 60.714 1.00 13.28 180 GLU A CA 1
ATOM 1337 C C . GLU A 1 181 ? 12.882 -7.237 59.889 1.00 12.57 180 GLU A C 1
ATOM 1338 O O . GLU A 1 181 ? 12.366 -8.229 59.339 1.00 12.48 180 GLU A O 1
ATOM 1344 N N . LEU A 1 182 ? 14.198 -7.001 59.864 1.00 11.27 181 LEU A N 1
ATOM 1345 C CA . LEU A 1 182 ? 15.096 -7.874 59.116 1.00 9.87 181 LEU A CA 1
ATOM 1346 C C . LEU A 1 182 ? 15.060 -9.314 59.640 1.00 10.79 181 LEU A C 1
ATOM 1347 O O . LEU A 1 182 ? 15.091 -10.292 58.850 1.00 11.52 181 LEU A O 1
ATOM 1352 N N . ALA A 1 183 ? 14.980 -9.456 60.976 1.00 11.24 182 ALA A N 1
ATOM 1353 C CA . ALA A 1 183 ? 14.935 -10.759 61.598 1.00 10.31 182 ALA A CA 1
ATOM 1354 C C . ALA A 1 183 ? 13.589 -11.430 61.286 1.00 10.93 182 ALA A C 1
ATOM 1355 O O . ALA A 1 183 ? 13.550 -12.651 61.056 1.00 10.96 182 ALA A O 1
ATOM 1357 N N . ALA A 1 184 ? 12.503 -10.656 61.223 1.00 10.99 183 ALA A N 1
ATOM 1358 C CA . ALA A 1 184 ? 11.219 -11.243 60.795 1.00 12.18 183 ALA A CA 1
ATOM 1359 C C . ALA A 1 184 ? 11.257 -11.699 59.313 1.00 13.05 183 ALA A C 1
ATOM 1360 O O . ALA A 1 184 ? 10.723 -12.756 58.958 1.00 13.98 183 ALA A O 1
ATOM 1362 N N . ILE A 1 185 ? 11.930 -10.934 58.460 1.00 13.04 184 ILE A N 1
ATOM 1363 C CA . ILE A 1 185 ? 12.108 -11.347 57.054 1.00 13.37 184 ILE A CA 1
ATOM 1364 C C . ILE A 1 185 ? 12.894 -12.640 56.973 1.00 14.71 184 ILE A C 1
ATOM 1365 O O . ILE A 1 185 ? 12.510 -13.582 56.253 1.00 14.85 184 ILE A O 1
ATOM 1370 N N . ALA A 1 186 ? 13.991 -12.669 57.729 1.00 14.29 185 ALA A N 1
ATOM 1371 C CA . ALA A 1 186 ? 14.824 -13.851 57.840 1.00 15.04 185 ALA A CA 1
ATOM 1372 C C . ALA A 1 186 ? 13.990 -15.115 58.208 1.00 14.97 185 ALA A C 1
ATOM 1373 O O . ALA A 1 186 ? 14.025 -16.138 57.508 1.00 15.14 185 ALA A O 1
ATOM 1375 N N . GLU A 1 187 ? 13.203 -15.029 59.270 1.00 14.25 186 GLU A N 1
ATOM 1376 C CA . GLU A 1 187 ? 12.408 -16.175 59.709 1.00 15.78 186 GLU A CA 1
ATOM 1377 C C . GLU A 1 187 ? 11.547 -16.717 58.576 1.00 14.74 186 GLU A C 1
ATOM 1378 O O . GLU A 1 187 ? 11.546 -17.930 58.310 1.00 13.46 186 GLU A O 1
ATOM 1384 N N . ILE A 1 188 ? 10.815 -15.804 57.941 1.00 14.20 187 ILE A N 1
ATOM 1385 C CA . ILE A 1 188 ? 9.964 -16.111 56.773 1.00 15.03 187 ILE A CA 1
ATOM 1386 C C . ILE A 1 188 ? 10.741 -16.759 55.627 1.00 14.56 187 ILE A C 1
ATOM 1387 O O . ILE A 1 188 ? 10.336 -17.819 55.099 1.00 12.92 187 ILE A O 1
ATOM 1392 N N . ALA A 1 189 ? 11.883 -16.155 55.276 1.00 15.28 188 ALA A N 1
ATOM 1393 C CA . ALA A 1 189 ? 12.722 -16.647 54.149 1.00 15.79 188 ALA A CA 1
ATOM 1394 C C . ALA A 1 189 ? 13.243 -18.032 54.396 1.00 15.67 188 ALA A C 1
ATOM 1395 O O . ALA A 1 189 ? 13.253 -18.910 53.500 1.00 15.43 188 ALA A O 1
ATOM 1397 N N . VAL A 1 190 ? 13.734 -18.231 55.612 1.00 15.47 189 VAL A N 1
ATOM 1398 C CA . VAL A 1 190 ? 14.167 -19.573 56.017 1.00 15.50 189 VAL A CA 1
ATOM 1399 C C . VAL A 1 190 ? 13.001 -20.561 55.975 1.00 14.14 189 VAL A C 1
ATOM 1400 O O . VAL A 1 190 ? 13.115 -21.645 55.385 1.00 15.57 189 VAL A O 1
ATOM 1404 N N . ALA A 1 191 ? 11.888 -20.201 56.595 1.00 13.95 190 ALA A N 1
ATOM 1405 C CA . ALA A 1 191 ? 10.747 -21.114 56.693 1.00 13.87 190 ALA A CA 1
ATOM 1406 C C . ALA A 1 191 ? 10.248 -21.529 55.317 1.00 14.86 190 ALA A C 1
ATOM 1407 O O . ALA A 1 191 ? 9.833 -22.661 55.109 1.00 15.25 190 ALA A O 1
ATOM 1409 N N . ALA A 1 192 ? 10.276 -20.601 54.375 1.00 14.26 191 ALA A N 1
ATOM 1410 C CA . ALA A 1 192 ? 9.705 -20.859 53.076 1.00 14.74 191 ALA A CA 1
ATOM 1411 C C . ALA A 1 192 ? 10.814 -21.217 52.115 1.00 14.52 191 ALA A C 1
ATOM 1412 O O . ALA A 1 192 ? 10.571 -21.426 50.933 1.00 14.76 191 ALA A O 1
ATOM 1414 N N . ASN A 1 193 ? 12.037 -21.287 52.633 1.00 14.72 192 ASN A N 1
ATOM 1415 C CA . ASN A 1 193 ? 13.212 -21.620 51.846 1.00 14.36 192 ASN A CA 1
ATOM 1416 C C . ASN A 1 193 ? 13.337 -20.763 50.588 1.00 15.17 192 ASN A C 1
ATOM 1417 O O . ASN A 1 193 ? 13.508 -21.284 49.468 1.00 15.36 192 ASN A O 1
ATOM 1422 N N . LEU A 1 194 ? 13.291 -19.448 50.795 1.00 14.37 193 LEU A N 1
ATOM 1423 C CA . LEU A 1 194 ? 13.400 -18.480 49.733 1.00 14.95 193 LEU A CA 1
ATOM 1424 C C . LEU A 1 194 ? 14.865 -18.195 49.417 1.00 16.02 193 LEU A C 1
ATOM 1425 O O . LEU A 1 194 ? 15.737 -18.321 50.282 1.00 14.92 193 LEU A O 1
ATOM 1430 N N . VAL A 1 195 ? 15.104 -17.840 48.150 1.00 16.44 194 VAL A N 1
ATOM 1431 C CA . VAL A 1 195 ? 16.295 -17.104 47.746 1.00 16.36 194 VAL A CA 1
ATOM 1432 C C . VAL A 1 195 ? 15.944 -15.632 47.993 1.00 16.15 194 VAL A C 1
ATOM 1433 O O . VAL A 1 195 ? 14.845 -15.192 47.641 1.00 15.27 194 VAL A O 1
ATOM 1437 N N . VAL A 1 196 ? 16.846 -14.862 48.609 1.00 15.17 195 VAL A N 1
ATOM 1438 C CA . VAL A 1 196 ? 16.516 -13.468 48.880 1.00 14.64 195 VAL A CA 1
ATOM 1439 C C . VAL A 1 196 ? 17.526 -12.615 48.174 1.00 14.99 195 VAL A C 1
ATOM 1440 O O . VAL A 1 196 ? 18.757 -12.834 48.282 1.00 16.10 195 VAL A O 1
ATOM 1444 N N . ILE A 1 197 ? 17.031 -11.634 47.447 1.00 13.83 196 ILE A N 1
ATOM 1445 C CA . ILE A 1 197 ? 17.937 -10.692 46.825 1.00 14.75 196 ILE A CA 1
ATOM 1446 C C . ILE A 1 197 ? 17.783 -9.390 47.593 1.00 15.02 196 ILE A C 1
ATOM 1447 O O . ILE A 1 197 ? 16.666 -8.940 47.801 1.00 13.99 196 ILE A O 1
ATOM 1452 N N . THR A 1 198 ? 18.887 -8.794 48.034 1.00 15.09 197 THR A N 1
ATOM 1453 C CA . THR A 1 198 ? 18.749 -7.541 48.777 1.00 17.25 197 THR A CA 1
ATOM 1454 C C . THR A 1 198 ? 19.438 -6.372 48.057 1.00 18.54 197 THR A C 1
ATOM 1455 O O . THR A 1 198 ? 20.613 -6.470 47.642 1.00 21.88 197 THR A O 1
ATOM 1462 N N . ASP A 1 199 ? 18.688 -5.297 47.850 1.00 15.59 198 ASP A N 1
ATOM 1463 C CA . ASP A 1 199 ? 19.187 -4.181 47.072 1.00 15.29 198 ASP A CA 1
ATOM 1464 C C . ASP A 1 199 ? 19.687 -3.135 48.077 1.00 15.57 198 ASP A C 1
ATOM 1465 O O . ASP A 1 199 ? 18.877 -2.476 48.739 1.00 15.56 198 ASP A O 1
ATOM 1470 N N . GLU A 1 200 ? 21.019 -3.039 48.214 1.00 15.16 199 GLU A N 1
ATOM 1471 C CA . GLU A 1 200 ? 21.621 -2.262 49.296 1.00 15.07 199 GLU A CA 1
ATOM 1472 C C . GLU A 1 200 ? 22.387 -1.071 48.747 1.00 15.19 199 GLU A C 1
ATOM 1473 O O . GLU A 1 200 ? 23.385 -0.661 49.337 1.00 15.06 199 GLU A O 1
ATOM 1479 N N . VAL A 1 201 ? 21.953 -0.545 47.601 1.00 14.34 200 VAL A N 1
ATOM 1480 C CA . VAL A 1 201 ? 22.709 0.507 46.933 1.00 12.78 200 VAL A CA 1
ATOM 1481 C C . VAL A 1 201 ? 22.860 1.770 47.803 1.00 14.85 200 VAL A C 1
ATOM 1482 O O . VAL A 1 201 ? 23.781 2.568 47.582 1.00 15.81 200 VAL A O 1
ATOM 1486 N N . TYR A 1 202 ? 21.973 1.956 48.777 1.00 14.82 201 TYR A N 1
ATOM 1487 C CA . TYR A 1 202 ? 22.051 3.107 49.700 1.00 14.81 201 TYR A CA 1
ATOM 1488 C C . TYR A 1 202 ? 22.660 2.748 51.041 1.00 15.09 201 TYR A C 1
ATOM 1489 O O . TYR A 1 202 ? 22.435 3.428 52.088 1.00 15.95 201 TYR A O 1
ATOM 1498 N N . GLU A 1 203 ? 23.400 1.653 51.021 1.00 15.17 202 GLU A N 1
ATOM 1499 C CA . GLU A 1 203 ? 24.075 1.167 52.228 1.00 15.58 202 GLU A CA 1
ATOM 1500 C C . GLU A 1 203 ? 24.807 2.291 52.988 1.00 14.70 202 GLU A C 1
ATOM 1501 O O . GLU A 1 203 ? 24.871 2.213 54.204 1.00 13.31 202 GLU A O 1
ATOM 1507 N N . HIS A 1 204 ? 25.347 3.298 52.276 1.00 14.23 203 HIS A N 1
ATOM 1508 C CA . HIS A 1 204 ? 26.174 4.377 52.889 1.00 14.50 203 HIS A CA 1
ATOM 1509 C C . HIS A 1 204 ? 25.325 5.525 53.440 1.00 14.58 203 HIS A C 1
ATOM 1510 O O . HIS A 1 204 ? 25.829 6.374 54.190 1.00 14.67 203 HIS A O 1
ATOM 1517 N N . LEU A 1 205 ? 24.044 5.565 53.048 1.00 13.75 204 LEU A N 1
ATOM 1518 C CA . LEU A 1 205 ? 23.183 6.692 53.354 1.00 13.19 204 LEU A CA 1
ATOM 1519 C C . LEU A 1 205 ? 22.123 6.316 54.362 1.00 13.07 204 LEU A C 1
ATOM 1520 O O . LEU A 1 205 ? 20.979 6.067 53.954 1.00 10.80 204 LEU A O 1
ATOM 1525 N N . VAL A 1 206 ? 22.500 6.263 55.658 1.00 13.39 205 VAL A N 1
ATOM 1526 C CA . VAL A 1 206 ? 21.556 6.142 56.771 1.00 13.59 205 VAL A CA 1
ATOM 1527 C C . VAL A 1 206 ? 21.791 7.312 57.669 1.00 13.93 205 VAL A C 1
ATOM 1528 O O . VAL A 1 206 ? 22.934 7.783 57.828 1.00 11.92 205 VAL A O 1
ATOM 1532 N N . PHE A 1 207 ? 20.708 7.818 58.227 1.00 13.37 206 PHE A N 1
ATOM 1533 C CA . PHE A 1 207 ? 20.785 9.057 58.978 1.00 14.89 206 PHE A CA 1
ATOM 1534 C C . PHE A 1 207 ? 20.338 8.863 60.411 1.00 16.10 206 PHE A C 1
ATOM 1535 O O . PHE A 1 207 ? 19.657 7.896 60.726 1.00 15.20 206 PHE A O 1
ATOM 1543 N N . ASP A 1 208 ? 20.679 9.829 61.258 1.00 18.27 207 ASP A N 1
ATOM 1544 C CA . ASP A 1 208 ? 20.104 9.890 62.604 1.00 19.37 207 ASP A CA 1
ATOM 1545 C C . ASP A 1 208 ? 20.513 8.629 63.388 1.00 19.24 207 ASP A C 1
ATOM 1546 O O . ASP A 1 208 ? 21.706 8.312 63.447 1.00 19.62 207 ASP A O 1
ATOM 1551 N N . HIS A 1 209 ? 19.555 7.902 63.942 1.00 18.27 208 HIS A N 1
ATOM 1552 C CA . HIS A 1 209 ? 19.883 6.682 64.685 1.00 18.67 208 HIS A CA 1
ATOM 1553 C C . HIS A 1 209 ? 19.642 5.399 63.920 1.00 18.15 208 HIS A C 1
ATOM 1554 O O . HIS A 1 209 ? 19.707 4.328 64.494 1.00 18.21 208 HIS A O 1
ATOM 1561 N N . ALA A 1 210 ? 19.371 5.502 62.617 1.00 17.40 209 ALA A N 1
ATOM 1562 C CA . ALA A 1 210 ? 19.211 4.324 61.792 1.00 17.14 209 ALA A CA 1
ATOM 1563 C C . ALA A 1 210 ? 20.586 3.691 61.540 1.00 16.91 209 ALA A C 1
ATOM 1564 O O . ALA A 1 210 ? 21.597 4.370 61.533 1.00 17.14 209 ALA A O 1
ATOM 1566 N N . ARG A 1 211 ? 20.579 2.383 61.374 1.00 16.08 210 ARG A N 1
ATOM 1567 C CA . ARG A 1 211 ? 21.761 1.621 61.054 1.00 16.25 210 ARG A CA 1
ATOM 1568 C C . ARG A 1 211 ? 21.424 0.731 59.890 1.00 15.03 210 ARG A C 1
ATOM 1569 O O . ARG A 1 211 ? 20.294 0.222 59.787 1.00 14.22 210 ARG A O 1
ATOM 1577 N N . HIS A 1 212 ? 22.413 0.564 59.021 1.00 13.05 211 HIS A N 1
ATOM 1578 C CA . HIS A 1 212 ? 22.311 -0.391 57.943 1.00 14.31 211 HIS A CA 1
ATOM 1579 C C . HIS A 1 212 ? 22.828 -1.751 58.423 1.00 14.14 211 HIS A C 1
ATOM 1580 O O . HIS A 1 212 ? 24.019 -1.914 58.735 1.00 13.96 211 HIS A O 1
ATOM 1587 N N . LEU A 1 213 ? 21.922 -2.715 58.464 1.00 12.83 212 LEU A N 1
ATOM 1588 C CA . LEU A 1 213 ? 22.259 -4.056 58.891 1.00 12.31 212 LEU A CA 1
ATOM 1589 C C . LEU A 1 213 ? 21.970 -4.961 57.710 1.00 13.04 212 LEU A C 1
ATOM 1590 O O . LEU A 1 213 ? 20.822 -5.195 57.393 1.00 12.79 212 LEU A O 1
ATOM 1595 N N . PRO A 1 214 ? 23.022 -5.425 57.023 1.00 13.54 213 PRO A N 1
ATOM 1596 C CA . PRO A 1 214 ? 22.807 -6.301 55.862 1.00 13.94 213 PRO A CA 1
ATOM 1597 C C . PRO A 1 214 ? 22.013 -7.591 56.221 1.00 14.07 213 PRO A C 1
ATOM 1598 O O . PRO A 1 214 ? 22.299 -8.288 57.209 1.00 12.53 213 PRO A O 1
ATOM 1602 N N . LEU A 1 215 ? 20.998 -7.893 55.418 1.00 14.34 214 LEU A N 1
ATOM 1603 C CA . LEU A 1 215 ? 20.139 -9.007 55.747 1.00 15.43 214 LEU A CA 1
ATOM 1604 C C . LEU A 1 215 ? 20.940 -10.303 55.673 1.00 15.39 214 LEU A C 1
ATOM 1605 O O . LEU A 1 215 ? 20.610 -11.274 56.383 1.00 16.26 214 LEU A O 1
ATOM 1610 N N . ALA A 1 216 ? 21.983 -10.354 54.840 1.00 14.12 215 ALA A N 1
ATOM 1611 C CA . ALA A 1 216 ? 22.751 -11.619 54.724 1.00 14.40 215 ALA A CA 1
ATOM 1612 C C . ALA A 1 216 ? 23.309 -12.049 56.086 1.00 15.96 215 ALA A C 1
ATOM 1613 O O . ALA A 1 216 ? 23.574 -13.243 56.324 1.00 18.44 215 ALA A O 1
ATOM 1615 N N . GLY A 1 217 ? 23.461 -11.074 56.979 1.00 15.71 216 GLY A N 1
ATOM 1616 C CA . GLY A 1 217 ? 23.967 -11.284 58.333 1.00 16.54 216 GLY A CA 1
ATOM 1617 C C . GLY A 1 217 ? 23.030 -11.993 59.320 1.00 16.13 216 GLY A C 1
ATOM 1618 O O . GLY A 1 217 ? 23.478 -12.510 60.334 1.00 16.21 216 GLY A O 1
ATOM 1619 N N . PHE A 1 218 ? 21.744 -12.036 59.014 1.00 14.99 217 PHE A N 1
ATOM 1620 C CA . PHE A 1 218 ? 20.763 -12.549 59.936 1.00 15.40 217 PHE A CA 1
ATOM 1621 C C . PHE A 1 218 ? 20.682 -14.056 59.860 1.00 17.42 217 PHE A C 1
ATOM 1622 O O . PHE A 1 218 ? 21.254 -14.671 58.959 1.00 16.38 217 PHE A O 1
ATOM 1630 N N . ASP A 1 219 ? 19.980 -14.652 60.825 1.00 19.19 218 ASP A N 1
ATOM 1631 C CA . ASP A 1 219 ? 19.983 -16.095 61.026 1.00 21.01 218 ASP A CA 1
ATOM 1632 C C . ASP A 1 219 ? 19.492 -16.868 59.799 1.00 20.28 218 ASP A C 1
ATOM 1633 O O . ASP A 1 219 ? 18.372 -16.645 59.318 1.00 20.56 218 ASP A O 1
ATOM 1638 N N . GLY A 1 220 ? 20.346 -17.770 59.304 1.00 19.21 219 GLY A N 1
ATOM 1639 C CA . GLY A 1 220 ? 20.023 -18.664 58.181 1.00 17.81 219 GLY A CA 1
ATOM 1640 C C . GLY A 1 220 ? 20.044 -17.996 56.821 1.00 16.98 219 GLY A C 1
ATOM 1641 O O . GLY A 1 220 ? 19.647 -18.616 55.809 1.00 17.49 219 GLY A O 1
ATOM 1642 N N . MET A 1 221 ? 20.481 -16.727 56.789 1.00 14.52 220 MET A N 1
ATOM 1643 C CA . MET A 1 221 ? 20.463 -15.931 55.584 1.00 13.51 220 MET A CA 1
ATOM 1644 C C . MET A 1 221 ? 21.697 -16.013 54.706 1.00 13.88 220 MET A C 1
ATOM 1645 O O . MET A 1 221 ? 21.577 -15.892 53.482 1.00 13.16 220 MET A O 1
ATOM 1650 N N . ALA A 1 222 ? 22.885 -16.143 55.290 1.00 14.35 221 ALA A N 1
ATOM 1651 C CA . ALA A 1 222 ? 24.084 -16.129 54.461 1.00 15.17 221 ALA A CA 1
ATOM 1652 C C . ALA A 1 222 ? 23.985 -17.116 53.285 1.00 15.17 221 ALA A C 1
ATOM 1653 O O . ALA A 1 222 ? 24.426 -16.835 52.170 1.00 15.76 221 ALA A O 1
ATOM 1655 N N . GLU A 1 223 ? 23.354 -18.261 53.510 1.00 15.87 222 GLU A N 1
ATOM 1656 C CA . GLU A 1 223 ? 23.340 -19.307 52.474 1.00 16.73 222 GLU A CA 1
ATOM 1657 C C . GLU A 1 223 ? 22.274 -19.119 51.408 1.00 16.37 222 GLU A C 1
ATOM 1658 O O . GLU A 1 223 ? 22.205 -19.897 50.436 1.00 15.46 222 GLU A O 1
ATOM 1664 N N . ARG A 1 224 ? 21.387 -18.144 51.608 1.00 14.92 223 ARG A N 1
ATOM 1665 C CA . ARG A 1 224 ? 20.275 -17.967 50.650 1.00 13.34 223 ARG A CA 1
ATOM 1666 C C . ARG A 1 224 ? 20.170 -16.525 50.134 1.00 14.60 223 ARG A C 1
ATOM 1667 O O . ARG A 1 224 ? 19.163 -16.169 49.515 1.00 14.63 223 ARG A O 1
ATOM 1675 N N . THR A 1 225 ? 21.199 -15.713 50.344 1.00 14.07 224 THR A N 1
ATOM 1676 C CA . THR A 1 225 ? 21.055 -14.301 49.999 1.00 14.70 224 THR A CA 1
ATOM 1677 C C . THR A 1 225 ? 22.030 -13.849 48.969 1.00 14.47 224 THR A C 1
ATOM 1678 O O . THR A 1 225 ? 23.228 -14.147 49.066 1.00 15.24 224 THR A O 1
ATOM 1682 N N . ILE A 1 226 ? 21.512 -13.085 48.004 1.00 13.73 225 ILE A N 1
ATOM 1683 C CA . ILE A 1 226 ? 22.336 -12.308 47.086 1.00 13.36 225 ILE A CA 1
ATOM 1684 C C . ILE A 1 226 ? 22.247 -10.839 47.487 1.00 13.82 225 ILE A C 1
ATOM 1685 O O . ILE A 1 226 ? 21.163 -10.203 47.466 1.00 12.94 225 ILE A O 1
ATOM 1690 N N . THR A 1 227 ? 23.395 -10.318 47.896 1.00 12.69 226 THR A N 1
ATOM 1691 C CA . THR A 1 227 ? 23.475 -8.954 48.340 1.00 14.09 226 THR A CA 1
ATOM 1692 C C . THR A 1 227 ? 23.976 -8.083 47.201 1.00 15.47 226 THR A C 1
ATOM 1693 O O . THR A 1 227 ? 25.056 -8.320 46.654 1.00 15.87 226 THR A O 1
ATOM 1697 N N . ILE A 1 228 ? 23.224 -7.033 46.877 1.00 14.92 227 ILE A N 1
ATOM 1698 C CA . ILE A 1 228 ? 23.602 -6.205 45.749 1.00 14.15 227 ILE A CA 1
ATOM 1699 C C . ILE A 1 228 ? 23.842 -4.780 46.204 1.00 14.92 227 ILE A C 1
ATOM 1700 O O . ILE A 1 228 ? 23.095 -4.208 47.011 1.00 15.48 227 ILE A O 1
ATOM 1705 N N . SER A 1 229 ? 24.904 -4.206 45.675 1.00 14.61 228 SER A N 1
ATOM 1706 C CA . SER A 1 229 ? 25.153 -2.802 45.844 1.00 13.77 228 SER A CA 1
ATOM 1707 C C . SER A 1 229 ? 25.892 -2.313 44.595 1.00 14.52 228 SER A C 1
ATOM 1708 O O . SER A 1 229 ? 25.930 -2.999 43.553 1.00 12.76 228 SER A O 1
ATOM 1711 N N . SER A 1 230 ? 26.489 -1.136 44.703 1.00 13.82 229 SER A N 1
ATOM 1712 C CA . SER A 1 230 ? 26.942 -0.429 43.534 1.00 13.94 229 SER A CA 1
ATOM 1713 C C . SER A 1 230 ? 27.795 0.776 43.976 1.00 13.37 229 SER A C 1
ATOM 1714 O O . SER A 1 230 ? 27.606 1.307 45.087 1.00 11.26 229 SER A O 1
ATOM 1717 N N . ALA A 1 231 ? 28.687 1.205 43.092 1.00 12.59 230 ALA A N 1
ATOM 1718 C CA . ALA A 1 231 ? 29.405 2.477 43.198 1.00 12.11 230 ALA A CA 1
ATOM 1719 C C . ALA A 1 231 ? 28.462 3.635 42.869 1.00 12.60 230 ALA A C 1
ATOM 1720 O O . ALA A 1 231 ? 28.771 4.783 43.171 1.00 12.70 230 ALA A O 1
ATOM 1722 N N . ALA A 1 232 ? 27.308 3.336 42.264 1.00 12.34 231 ALA A N 1
ATOM 1723 C CA . ALA A 1 232 ? 26.457 4.371 41.655 1.00 12.92 231 ALA A CA 1
ATOM 1724 C C . ALA A 1 232 ? 26.230 5.568 42.566 1.00 13.24 231 ALA A C 1
ATOM 1725 O O . ALA A 1 232 ? 26.544 6.706 42.214 1.00 15.03 231 ALA A O 1
ATOM 1751 N N . MET A 1 234 ? 27.041 5.433 46.010 1.00 11.17 233 MET A N 1
ATOM 1752 C CA . MET A 1 234 ? 28.104 5.432 47.020 1.00 11.40 233 MET A CA 1
ATOM 1753 C C . MET A 1 234 ? 29.215 6.412 46.612 1.00 10.63 233 MET A C 1
ATOM 1754 O O . MET A 1 234 ? 29.776 7.135 47.459 1.00 10.25 233 MET A O 1
ATOM 1759 N N . PHE A 1 235 ? 29.523 6.439 45.306 1.00 10.63 234 PHE A N 1
ATOM 1760 C CA . PHE A 1 235 ? 30.564 7.312 44.813 1.00 10.84 234 PHE A CA 1
ATOM 1761 C C . PHE A 1 235 ? 30.065 8.235 43.700 1.00 11.16 234 PHE A C 1
ATOM 1762 O O . PHE A 1 235 ? 30.866 8.724 42.897 1.00 12.16 234 PHE A O 1
ATOM 1770 N N . ASN A 1 236 ? 28.766 8.516 43.658 1.00 10.24 235 ASN A N 1
ATOM 1771 C CA . ASN A 1 236 ? 28.236 9.532 42.722 1.00 10.70 235 ASN A CA 1
ATOM 1772 C C . ASN A 1 236 ? 28.691 9.311 41.284 1.00 11.47 235 ASN A C 1
ATOM 1773 O O . ASN A 1 236 ? 29.160 10.248 40.604 1.00 11.19 235 ASN A O 1
ATOM 1778 N N . CYS A 1 237 ? 28.608 8.067 40.822 1.00 12.39 236 CYS A N 1
ATOM 1779 C CA . CYS A 1 237 ? 28.997 7.754 39.420 1.00 12.64 236 CYS A CA 1
ATOM 1780 C C . CYS A 1 237 ? 27.955 6.821 38.784 1.00 12.97 236 CYS A C 1
ATOM 1781 O O . CYS A 1 237 ? 28.273 5.720 38.290 1.00 13.17 236 CYS A O 1
ATOM 1784 N N . THR A 1 238 ? 26.689 7.273 38.770 1.00 11.71 237 THR A N 1
ATOM 1785 C CA . THR A 1 238 ? 25.603 6.407 38.346 1.00 10.35 237 THR A CA 1
ATOM 1786 C C . THR A 1 238 ? 25.764 6.023 36.876 1.00 10.66 237 THR A C 1
ATOM 1787 O O . THR A 1 238 ? 25.288 4.995 36.471 1.00 12.58 237 THR A O 1
ATOM 1791 N N . GLY A 1 239 ? 26.397 6.866 36.071 1.00 9.89 238 GLY A N 1
ATOM 1792 C CA . GLY A 1 239 ? 26.682 6.539 34.660 1.00 11.02 238 GLY A CA 1
ATOM 1793 C C . GLY A 1 239 ? 27.790 5.512 34.377 1.00 12.12 238 GLY A C 1
ATOM 1794 O O . GLY A 1 239 ? 27.976 5.103 33.245 1.00 11.63 238 GLY A O 1
ATOM 1795 N N . TRP A 1 240 ? 28.539 5.098 35.398 1.00 12.36 239 TRP A N 1
ATOM 1796 C CA . TRP A 1 240 ? 29.680 4.210 35.192 1.00 12.75 239 TRP A CA 1
ATOM 1797 C C . TRP A 1 240 ? 29.245 2.739 35.299 1.00 13.87 239 TRP A C 1
ATOM 1798 O O . TRP A 1 240 ? 29.915 1.848 34.759 1.00 13.78 239 TRP A O 1
ATOM 1809 N N . LYS A 1 241 ? 28.136 2.505 36.019 1.00 11.59 240 LYS A N 1
ATOM 1810 C CA . LYS A 1 241 ? 27.539 1.157 36.145 1.00 11.50 240 LYS A CA 1
ATOM 1811 C C . LYS A 1 241 ? 28.527 0.051 36.619 1.00 12.16 240 LYS A C 1
ATOM 1812 O O . LYS A 1 241 ? 28.713 -0.976 35.938 1.00 11.15 240 LYS A O 1
ATOM 1818 N N . ILE A 1 242 ? 29.172 0.306 37.757 1.00 11.68 241 ILE A N 1
ATOM 1819 C CA . ILE A 1 242 ? 29.959 -0.674 38.435 1.00 12.03 241 ILE A CA 1
ATOM 1820 C C . ILE A 1 242 ? 29.144 -1.080 39.629 1.00 12.53 241 ILE A C 1
ATOM 1821 O O . ILE A 1 242 ? 29.090 -0.376 40.652 1.00 13.46 241 ILE A O 1
ATOM 1826 N N . GLY A 1 243 ? 28.460 -2.211 39.469 1.00 12.49 242 GLY A N 1
ATOM 1827 C CA . GLY A 1 243 ? 27.676 -2.794 40.537 1.00 12.57 242 GLY A CA 1
ATOM 1828 C C . GLY A 1 243 ? 28.269 -4.119 40.959 1.00 13.76 242 GLY A C 1
ATOM 1829 O O . GLY A 1 243 ? 29.208 -4.630 40.345 1.00 13.46 242 GLY A O 1
ATOM 1830 N N . TRP A 1 244 ? 27.752 -4.683 42.040 1.00 14.97 243 TRP A N 1
ATOM 1831 C CA . TRP A 1 244 ? 28.174 -6.010 42.393 1.00 14.93 243 TRP A CA 1
ATOM 1832 C C . TRP A 1 244 ? 27.109 -6.764 43.130 1.00 16.01 243 TRP A C 1
ATOM 1833 O O . TRP A 1 244 ? 26.217 -6.176 43.750 1.00 16.41 243 TRP A O 1
ATOM 1844 N N . ALA A 1 245 ? 27.227 -8.083 43.050 1.00 16.06 244 ALA A N 1
ATOM 1845 C CA . ALA A 1 245 ? 26.412 -9.029 43.788 1.00 14.46 244 ALA A CA 1
ATOM 1846 C C . ALA A 1 245 ? 27.373 -9.844 44.636 1.00 14.42 244 ALA A C 1
ATOM 1847 O O . ALA A 1 245 ? 28.491 -10.181 44.168 1.00 13.29 244 ALA A O 1
ATOM 1849 N N . CYS A 1 246 ? 26.971 -10.151 45.870 1.00 13.54 245 CYS A N 1
ATOM 1850 C CA . CYS A 1 246 ? 27.826 -10.942 46.777 1.00 14.22 245 CYS A CA 1
ATOM 1851 C C . CYS A 1 246 ? 26.977 -12.042 47.390 1.00 13.77 245 CYS A C 1
ATOM 1852 O O . CYS A 1 246 ? 25.863 -11.773 47.806 1.00 13.07 245 CYS A O 1
ATOM 1855 N N . GLY A 1 247 ? 27.514 -13.242 47.547 1.00 13.38 246 GLY A N 1
ATOM 1856 C CA . GLY A 1 247 ? 26.687 -14.313 48.126 1.00 13.26 246 GLY A CA 1
ATOM 1857 C C . GLY A 1 247 ? 27.409 -15.644 47.970 1.00 13.94 246 GLY A C 1
ATOM 1858 O O . GLY A 1 247 ? 28.534 -15.672 47.531 1.00 14.18 246 GLY A O 1
ATOM 1859 N N . PRO A 1 248 ? 26.739 -16.749 48.298 1.00 13.87 247 PRO A N 1
ATOM 1860 C CA . PRO A 1 248 ? 27.360 -18.090 48.223 1.00 14.04 247 PRO A CA 1
ATOM 1861 C C . PRO A 1 248 ? 27.761 -18.375 46.781 1.00 14.46 247 PRO A C 1
ATOM 1862 O O . PRO A 1 248 ? 27.058 -17.953 45.833 1.00 14.57 247 PRO A O 1
ATOM 1866 N N . ALA A 1 249 ? 28.880 -19.073 46.618 1.00 13.83 248 ALA A N 1
ATOM 1867 C CA . ALA A 1 249 ? 29.432 -19.334 45.300 1.00 12.60 248 ALA A CA 1
ATOM 1868 C C . ALA A 1 249 ? 28.418 -19.906 44.300 1.00 12.84 248 ALA A C 1
ATOM 1869 O O . ALA A 1 249 ? 28.404 -19.538 43.130 1.00 12.14 248 ALA A O 1
ATOM 1871 N N . GLU A 1 250 ? 27.566 -20.810 44.733 1.00 14.26 249 GLU A N 1
ATOM 1872 C CA . GLU A 1 250 ? 26.628 -21.464 43.807 1.00 15.38 249 GLU A CA 1
ATOM 1873 C C . GLU A 1 250 ? 25.522 -20.517 43.357 1.00 15.65 249 GLU A C 1
ATOM 1874 O O . GLU A 1 250 ? 25.034 -20.642 42.241 1.00 15.08 249 GLU A O 1
ATOM 1880 N N . LEU A 1 251 ? 25.085 -19.604 44.235 1.00 14.78 250 LEU A N 1
ATOM 1881 C CA . LEU A 1 251 ? 24.100 -18.594 43.823 1.00 14.09 250 LEU A CA 1
ATOM 1882 C C . LEU A 1 251 ? 24.723 -17.553 42.900 1.00 14.42 250 LEU A C 1
ATOM 1883 O O . LEU A 1 251 ? 24.139 -17.144 41.931 1.00 14.64 250 LEU A O 1
ATOM 1888 N N . ILE A 1 252 ? 25.957 -17.179 43.180 1.00 13.91 251 ILE A N 1
ATOM 1889 C CA . ILE A 1 252 ? 26.640 -16.222 42.394 1.00 12.69 251 ILE A CA 1
ATOM 1890 C C . ILE A 1 252 ? 26.912 -16.753 40.978 1.00 12.64 251 ILE A C 1
ATOM 1891 O O . ILE A 1 252 ? 26.923 -15.994 40.000 1.00 14.32 251 ILE A O 1
ATOM 1896 N N . ALA A 1 253 ? 27.199 -18.040 40.871 1.00 12.52 252 ALA A N 1
ATOM 1897 C CA . ALA A 1 253 ? 27.362 -18.698 39.576 1.00 11.84 252 ALA A CA 1
ATOM 1898 C C . ALA A 1 253 ? 26.082 -18.618 38.753 1.00 11.39 252 ALA A C 1
ATOM 1899 O O . ALA A 1 253 ? 26.145 -18.515 37.500 1.00 10.45 252 ALA A O 1
ATOM 1901 N N . GLY A 1 254 ? 24.931 -18.683 39.440 1.00 10.89 253 GLY A N 1
ATOM 1902 C CA . GLY A 1 254 ? 23.627 -18.562 38.772 1.00 11.79 253 GLY A CA 1
ATOM 1903 C C . GLY A 1 254 ? 23.436 -17.127 38.245 1.00 13.13 253 GLY A C 1
ATOM 1904 O O . GLY A 1 254 ? 22.934 -16.927 37.143 1.00 12.98 253 GLY A O 1
ATOM 1905 N N . VAL A 1 255 ? 23.828 -16.137 39.048 1.00 13.25 254 VAL A N 1
ATOM 1906 C CA . VAL A 1 255 ? 23.773 -14.739 38.610 1.00 13.17 254 VAL A CA 1
ATOM 1907 C C . VAL A 1 255 ? 24.678 -14.562 37.405 1.00 13.79 254 VAL A C 1
ATOM 1908 O O . VAL A 1 255 ? 24.263 -13.991 36.370 1.00 14.14 254 VAL A O 1
ATOM 1912 N N . ARG A 1 256 ? 25.915 -15.063 37.538 1.00 12.33 255 ARG A N 1
ATOM 1913 C CA . ARG A 1 256 ? 26.889 -14.991 36.466 1.00 12.47 255 ARG A CA 1
ATOM 1914 C C . ARG A 1 256 ? 26.409 -15.700 35.174 1.00 13.06 255 ARG A C 1
ATOM 1915 O O . ARG A 1 256 ? 26.622 -15.199 34.049 1.00 14.67 255 ARG A O 1
ATOM 1923 N N . ALA A 1 257 ? 25.771 -16.853 35.335 1.00 11.44 256 ALA A N 1
ATOM 1924 C CA . ALA A 1 257 ? 25.246 -17.584 34.184 1.00 12.23 256 ALA A CA 1
ATOM 1925 C C . ALA A 1 257 ? 24.353 -16.686 33.300 1.00 12.68 256 ALA A C 1
ATOM 1926 O O . ALA A 1 257 ? 24.382 -16.801 32.067 1.00 13.16 256 ALA A O 1
ATOM 1928 N N . ALA A 1 258 ? 23.516 -15.833 33.906 1.00 12.24 257 ALA A N 1
ATOM 1929 C CA . ALA A 1 258 ? 22.613 -14.998 33.062 1.00 11.61 257 ALA A CA 1
ATOM 1930 C C . ALA A 1 258 ? 23.364 -13.736 32.684 1.00 10.98 257 ALA A C 1
ATOM 1931 O O . ALA A 1 258 ? 23.374 -13.337 31.516 1.00 10.21 257 ALA A O 1
ATOM 1933 N N . LYS A 1 259 ? 24.047 -13.148 33.652 1.00 11.10 258 LYS A N 1
ATOM 1934 C CA . LYS A 1 259 ? 24.732 -11.850 33.485 1.00 12.13 258 LYS A CA 1
ATOM 1935 C C . LYS A 1 259 ? 25.698 -11.817 32.295 1.00 12.57 258 LYS A C 1
ATOM 1936 O O . LYS A 1 259 ? 25.795 -10.806 31.551 1.00 10.95 258 LYS A O 1
ATOM 1942 N N . GLN A 1 260 ? 26.418 -12.927 32.121 1.00 11.94 259 GLN A N 1
ATOM 1943 C CA . GLN A 1 260 ? 27.493 -12.960 31.146 1.00 11.09 259 GLN A CA 1
ATOM 1944 C C . GLN A 1 260 ? 26.968 -12.938 29.711 1.00 9.56 259 GLN A C 1
ATOM 1945 O O . GLN A 1 260 ? 27.740 -12.834 28.785 1.00 8.27 259 GLN A O 1
ATOM 1951 N N . TYR A 1 261 ? 25.653 -13.115 29.538 1.00 9.86 260 TYR A N 1
ATOM 1952 C CA . TYR A 1 261 ? 25.029 -13.044 28.236 1.00 11.35 260 TYR A CA 1
ATOM 1953 C C . TYR A 1 261 ? 24.139 -11.815 28.058 1.00 12.46 260 TYR A C 1
ATOM 1954 O O . TYR A 1 261 ? 23.594 -11.615 26.979 1.00 11.91 260 TYR A O 1
ATOM 1963 N N . LEU A 1 262 ? 23.965 -11.059 29.139 1.00 12.90 261 LEU A N 1
ATOM 1964 C CA . LEU A 1 262 ? 23.242 -9.789 29.084 1.00 12.75 261 LEU A CA 1
ATOM 1965 C C . LEU A 1 262 ? 24.192 -8.716 28.634 1.00 12.28 261 LEU A C 1
ATOM 1966 O O . LEU A 1 262 ? 23.898 -8.028 27.694 1.00 12.96 261 LEU A O 1
ATOM 1971 N N . SER A 1 263 ? 25.346 -8.598 29.284 1.00 11.27 262 SER A N 1
ATOM 1972 C CA . SER A 1 263 ? 26.356 -7.637 28.846 1.00 12.92 262 SER A CA 1
ATOM 1973 C C . SER A 1 263 ? 27.696 -8.293 28.603 1.00 11.85 262 SER A C 1
ATOM 1974 O O . SER A 1 263 ? 28.541 -7.712 27.961 1.00 12.12 262 SER A O 1
ATOM 1977 N N . TYR A 1 264 ? 27.875 -9.492 29.144 1.00 12.00 263 TYR A N 1
ATOM 1978 C CA . TYR A 1 264 ? 29.175 -10.078 29.369 1.00 11.73 263 TYR A CA 1
ATOM 1979 C C . TYR A 1 264 ? 29.897 -9.306 30.473 1.00 12.76 263 TYR A C 1
ATOM 1980 O O . TYR A 1 264 ? 29.867 -9.725 31.622 1.00 13.28 263 TYR A O 1
ATOM 1989 N N . VAL A 1 265 ? 30.505 -8.170 30.151 1.00 13.78 264 VAL A N 1
ATOM 1990 C CA . VAL A 1 265 ? 31.199 -7.380 31.142 1.00 14.74 264 VAL A CA 1
ATOM 1991 C C . VAL A 1 265 ? 30.957 -5.899 30.763 1.00 14.84 264 VAL A C 1
ATOM 1992 O O . VAL A 1 265 ? 30.368 -5.625 29.712 1.00 13.26 264 VAL A O 1
ATOM 1996 N N . GLY A 1 266 ? 31.380 -4.964 31.609 1.00 15.16 265 GLY A N 1
ATOM 1997 C CA . GLY A 1 266 ? 31.453 -3.535 31.199 1.00 13.85 265 GLY A CA 1
ATOM 1998 C C . GLY A 1 266 ? 32.312 -2.668 32.101 1.00 13.00 265 GLY A C 1
ATOM 1999 O O . GLY A 1 266 ? 32.725 -3.100 33.158 1.00 13.44 265 GLY A O 1
ATOM 2000 N N . GLY A 1 267 ? 32.532 -1.433 31.695 1.00 11.25 266 GLY A N 1
ATOM 2001 C CA . GLY A 1 267 ? 33.074 -0.413 32.555 1.00 12.03 266 GLY A CA 1
ATOM 2002 C C . GLY A 1 267 ? 34.550 -0.635 32.791 1.00 12.29 266 GLY A C 1
ATOM 2003 O O . GLY A 1 267 ? 35.040 -0.336 33.878 1.00 13.09 266 GLY A O 1
ATOM 2004 N N . ALA A 1 268 ? 35.258 -1.178 31.799 1.00 11.08 267 ALA A N 1
ATOM 2005 C CA . ALA A 1 268 ? 36.697 -1.475 32.005 1.00 11.93 267 ALA A CA 1
ATOM 2006 C C . ALA A 1 268 ? 37.535 -0.450 32.809 1.00 11.45 267 ALA A C 1
ATOM 2007 O O . ALA A 1 268 ? 38.110 -0.802 33.810 1.00 11.14 267 ALA A O 1
ATOM 2009 N N . PRO A 1 269 ? 37.614 0.817 32.374 1.00 12.42 268 PRO A N 1
ATOM 2010 C CA . PRO A 1 269 ? 38.521 1.719 33.088 1.00 12.03 268 PRO A CA 1
ATOM 2011 C C . PRO A 1 269 ? 38.005 2.170 34.428 1.00 12.80 268 PRO A C 1
ATOM 2012 O O . PRO A 1 269 ? 38.778 2.699 35.233 1.00 12.48 268 PRO A O 1
ATOM 2016 N N . PHE A 1 270 ? 36.710 1.940 34.685 1.00 11.44 269 PHE A N 1
ATOM 2017 C CA . PHE A 1 270 ? 36.142 2.339 35.930 1.00 11.47 269 PHE A CA 1
ATOM 2018 C C . PHE A 1 270 ? 36.456 1.298 37.004 1.00 11.70 269 PHE A C 1
ATOM 2019 O O . PHE A 1 270 ? 36.357 1.596 38.195 1.00 13.10 269 PHE A O 1
ATOM 2027 N N . GLN A 1 271 ? 36.763 0.063 36.628 1.00 10.63 270 GLN A N 1
ATOM 2028 C CA . GLN A 1 271 ? 36.964 -0.956 37.675 1.00 11.40 270 GLN A CA 1
ATOM 2029 C C . GLN A 1 271 ? 38.184 -0.675 38.549 1.00 11.29 270 GLN A C 1
ATOM 2030 O O . GLN A 1 271 ? 38.104 -0.740 39.781 1.00 12.12 270 GLN A O 1
ATOM 2036 N N . PRO A 1 272 ? 39.314 -0.338 37.938 1.00 11.54 271 PRO A N 1
ATOM 2037 C CA . PRO A 1 272 ? 40.373 0.033 38.877 1.00 11.90 271 PRO A CA 1
ATOM 2038 C C . PRO A 1 272 ? 40.054 1.298 39.665 1.00 11.88 271 PRO A C 1
ATOM 2039 O O . PRO A 1 272 ? 40.551 1.482 40.779 1.00 11.75 271 PRO A O 1
ATOM 2043 N N . ALA A 1 273 ? 39.187 2.150 39.126 1.00 13.20 272 ALA A N 1
ATOM 2044 C CA . ALA A 1 273 ? 38.936 3.436 39.779 1.00 12.26 272 ALA A CA 1
ATOM 2045 C C . ALA A 1 273 ? 38.033 3.243 40.996 1.00 12.23 272 ALA A C 1
ATOM 2046 O O . ALA A 1 273 ? 38.274 3.809 42.071 1.00 10.90 272 ALA A O 1
ATOM 2048 N N . VAL A 1 274 ? 36.963 2.463 40.800 1.00 12.58 273 VAL A N 1
ATOM 2049 C CA . VAL A 1 274 ? 36.113 2.059 41.891 1.00 12.54 273 VAL A CA 1
ATOM 2050 C C . VAL A 1 274 ? 36.843 1.189 42.925 1.00 13.33 273 VAL A C 1
ATOM 2051 O O . VAL A 1 274 ? 36.603 1.360 44.121 1.00 13.23 273 VAL A O 1
ATOM 2055 N N . ALA A 1 275 ? 37.740 0.286 42.499 1.00 13.86 274 ALA A N 1
ATOM 2056 C CA . ALA A 1 275 ? 38.521 -0.473 43.489 1.00 14.95 274 ALA A CA 1
ATOM 2057 C C . ALA A 1 275 ? 39.222 0.539 44.412 1.00 15.48 274 ALA A C 1
ATOM 2058 O O . ALA A 1 275 ? 39.203 0.401 45.630 1.00 15.80 274 ALA A O 1
ATOM 2060 N N . LEU A 1 276 ? 39.832 1.552 43.806 1.00 14.83 275 LEU A N 1
ATOM 2061 C CA . LEU A 1 276 ? 40.576 2.571 44.534 1.00 15.17 275 LEU A CA 1
ATOM 2062 C C . LEU A 1 276 ? 39.662 3.276 45.536 1.00 14.62 275 LEU A C 1
ATOM 2063 O O . LEU A 1 276 ? 39.982 3.412 46.727 1.00 15.23 275 LEU A O 1
ATOM 2068 N N . ALA A 1 277 ? 38.514 3.720 45.052 1.00 13.77 276 ALA A N 1
ATOM 2069 C CA . ALA A 1 277 ? 37.559 4.418 45.897 1.00 13.22 276 ALA A CA 1
ATOM 2070 C C . ALA A 1 277 ? 37.108 3.531 47.048 1.00 13.67 276 ALA A C 1
ATOM 2071 O O . ALA A 1 277 ? 37.034 3.997 48.193 1.00 13.81 276 ALA A O 1
ATOM 2073 N N . LEU A 1 278 ? 36.808 2.257 46.776 1.00 13.13 277 LEU A N 1
ATOM 2074 C CA . LEU A 1 278 ? 36.405 1.385 47.887 1.00 12.84 277 LEU A CA 1
ATOM 2075 C C . LEU A 1 278 ? 37.536 1.276 48.898 1.00 13.57 277 LEU A C 1
ATOM 2076 O O . LEU A 1 278 ? 37.311 1.420 50.104 1.00 13.51 277 LEU A O 1
ATOM 2081 N N . ASP A 1 279 ? 38.761 1.060 48.410 1.00 13.12 278 ASP A N 1
ATOM 2082 C CA . ASP A 1 279 ? 39.909 0.923 49.309 1.00 13.39 278 ASP A CA 1
ATOM 2083 C C . ASP A 1 279 ? 40.268 2.167 50.085 1.00 14.18 278 ASP A C 1
ATOM 2084 O O . ASP A 1 279 ? 40.819 2.077 51.206 1.00 15.82 278 ASP A O 1
ATOM 2089 N N . THR A 1 280 ? 40.024 3.343 49.510 1.00 13.82 279 THR A N 1
ATOM 2090 C CA . THR A 1 280 ? 40.621 4.540 50.106 1.00 13.75 279 THR A CA 1
ATOM 2091 C C . THR A 1 280 ? 39.705 5.698 50.415 1.00 14.43 279 THR A C 1
ATOM 2092 O O . THR A 1 280 ? 40.131 6.615 51.088 1.00 14.20 279 THR A O 1
ATOM 2096 N N . GLU A 1 281 ? 38.466 5.686 49.927 1.00 14.29 280 GLU A N 1
ATOM 2097 C CA . GLU A 1 281 ? 37.648 6.904 50.017 1.00 14.35 280 GLU A CA 1
ATOM 2098 C C . GLU A 1 281 ? 36.509 6.890 51.066 1.00 13.95 280 GLU A C 1
ATOM 2099 O O . GLU A 1 281 ? 35.558 7.691 50.974 1.00 12.61 280 GLU A O 1
ATOM 2105 N N . ASP A 1 282 ? 36.643 6.045 52.102 1.00 14.10 281 ASP A N 1
ATOM 2106 C CA . ASP A 1 282 ? 35.670 6.048 53.233 1.00 12.98 281 ASP A CA 1
ATOM 2107 C C . ASP A 1 282 ? 35.388 7.422 53.858 1.00 12.19 281 ASP A C 1
ATOM 2108 O O . ASP A 1 282 ? 34.232 7.751 54.166 1.00 10.91 281 ASP A O 1
ATOM 2113 N N . ALA A 1 283 ? 36.434 8.218 54.069 1.00 11.36 282 ALA A N 1
ATOM 2114 C CA . ALA A 1 283 ? 36.255 9.552 54.625 1.00 11.20 282 ALA A CA 1
ATOM 2115 C C . ALA A 1 283 ? 35.361 10.404 53.724 1.00 12.15 282 ALA A C 1
ATOM 2116 O O . ALA A 1 283 ? 34.492 11.133 54.213 1.00 12.71 282 ALA A O 1
ATOM 2118 N N . TRP A 1 284 ? 35.550 10.295 52.402 1.00 12.55 283 TRP A N 1
ATOM 2119 C CA . TRP A 1 284 ? 34.765 11.063 51.452 1.00 12.33 283 TRP A CA 1
ATOM 2120 C C . TRP A 1 284 ? 33.278 10.614 51.515 1.00 12.88 283 TRP A C 1
ATOM 2121 O O . TRP A 1 284 ? 32.353 11.449 51.497 1.00 13.21 283 TRP A O 1
ATOM 2132 N N . VAL A 1 285 ? 33.061 9.303 51.594 1.00 11.97 284 VAL A N 1
ATOM 2133 C CA . VAL A 1 285 ? 31.698 8.773 51.665 1.00 13.02 284 VAL A CA 1
ATOM 2134 C C . VAL A 1 285 ? 31.009 9.255 52.967 1.00 13.55 284 VAL A C 1
ATOM 2135 O O . VAL A 1 285 ? 29.816 9.614 52.963 1.00 14.79 284 VAL A O 1
ATOM 2139 N N . ALA A 1 286 ? 31.737 9.219 54.080 1.00 13.68 285 ALA A N 1
ATOM 2140 C CA . ALA A 1 286 ? 31.186 9.753 55.354 1.00 14.76 285 ALA A CA 1
ATOM 2141 C C . ALA A 1 286 ? 30.774 11.227 55.228 1.00 14.35 285 ALA A C 1
ATOM 2142 O O . ALA A 1 286 ? 29.708 11.641 55.679 1.00 15.39 285 ALA A O 1
ATOM 2144 N N . ALA A 1 287 ? 31.624 12.028 54.619 1.00 13.65 286 ALA A N 1
ATOM 2145 C CA . ALA A 1 287 ? 31.264 13.431 54.426 1.00 13.78 286 ALA A CA 1
ATOM 2146 C C . ALA A 1 287 ? 30.051 13.563 53.512 1.00 13.75 286 ALA A C 1
ATOM 2147 O O . ALA A 1 287 ? 29.206 14.434 53.716 1.00 13.49 286 ALA A O 1
ATOM 2149 N N . LEU A 1 288 ? 30.005 12.752 52.451 1.00 13.94 287 LEU A N 1
ATOM 2150 C CA . LEU A 1 288 ? 28.869 12.791 51.542 1.00 13.77 287 LEU A CA 1
ATOM 2151 C C . LEU A 1 288 ? 27.591 12.528 52.360 1.00 13.81 287 LEU A C 1
ATOM 2152 O O . LEU A 1 288 ? 26.606 13.269 52.260 1.00 15.46 287 LEU A O 1
ATOM 2157 N N . ARG A 1 289 ? 27.623 11.506 53.197 1.00 13.51 288 ARG A N 1
ATOM 2158 C CA . ARG A 1 289 ? 26.476 11.138 54.030 1.00 13.63 288 ARG A CA 1
ATOM 2159 C C . ARG A 1 289 ? 26.091 12.310 54.950 1.00 14.90 288 ARG A C 1
ATOM 2160 O O . ARG A 1 289 ? 24.916 12.673 55.059 1.00 15.02 288 ARG A O 1
ATOM 2175 N N . ASN A 1 290 ? 27.076 12.913 55.618 1.00 15.16 289 ASN A N 1
ATOM 2176 C CA . ASN A 1 290 ? 26.746 14.071 56.445 1.00 16.10 289 ASN A CA 1
ATOM 2177 C C . ASN A 1 290 ? 26.128 15.207 55.608 1.00 16.02 289 ASN A C 1
ATOM 2178 O O . ASN A 1 290 ? 25.140 15.834 56.026 1.00 16.17 289 ASN A O 1
ATOM 2183 N N . SER A 1 291 ? 26.687 15.419 54.418 1.00 15.68 290 SER A N 1
ATOM 2184 C CA . SER A 1 291 ? 26.226 16.457 53.511 1.00 15.45 290 SER A CA 1
ATOM 2185 C C . SER A 1 291 ? 24.764 16.219 53.032 1.00 15.47 290 SER A C 1
ATOM 2186 O O . SER A 1 291 ? 23.962 17.166 52.905 1.00 14.65 290 SER A O 1
ATOM 2189 N N . LEU A 1 292 ? 24.424 14.958 52.767 1.00 14.01 291 LEU A N 1
ATOM 2190 C CA . LEU A 1 292 ? 23.083 14.620 52.327 1.00 13.79 291 LEU A CA 1
ATOM 2191 C C . LEU A 1 292 ? 22.098 14.643 53.486 1.00 15.08 291 LEU A C 1
ATOM 2192 O O . LEU A 1 292 ? 20.915 14.939 53.301 1.00 14.98 291 LEU A O 1
ATOM 2197 N N . ARG A 1 293 ? 22.572 14.343 54.701 1.00 14.78 292 ARG A N 1
ATOM 2198 C CA . ARG A 1 293 ? 21.699 14.545 55.874 1.00 14.22 292 ARG A CA 1
ATOM 2199 C C . ARG A 1 293 ? 21.289 16.035 55.993 1.00 13.61 292 ARG A C 1
ATOM 2200 O O . ARG A 1 293 ? 20.123 16.380 56.271 1.00 13.33 292 ARG A O 1
ATOM 2208 N N . ALA A 1 294 ? 22.254 16.915 55.786 1.00 11.85 293 ALA A N 1
ATOM 2209 C CA . ALA A 1 294 ? 21.967 18.342 55.930 1.00 11.83 293 ALA A CA 1
ATOM 2210 C C . ALA A 1 294 ? 21.006 18.827 54.824 1.00 11.66 293 ALA A C 1
ATOM 2211 O O . ALA A 1 294 ? 20.173 19.694 55.065 1.00 11.84 293 ALA A O 1
ATOM 2213 N N . ARG A 1 295 ? 21.168 18.310 53.610 1.00 10.85 294 ARG A N 1
ATOM 2214 C CA . ARG A 1 295 ? 20.271 18.639 52.498 1.00 10.91 294 ARG A CA 1
ATOM 2215 C C . ARG A 1 295 ? 18.879 18.030 52.699 1.00 11.19 294 ARG A C 1
ATOM 2216 O O . ARG A 1 295 ? 17.910 18.701 52.411 1.00 11.33 294 ARG A O 1
ATOM 2224 N N . ARG A 1 296 ? 18.785 16.809 53.242 1.00 9.96 295 ARG A N 1
ATOM 2225 C CA . ARG A 1 296 ? 17.488 16.274 53.678 1.00 11.05 295 ARG A CA 1
ATOM 2226 C C . ARG A 1 296 ? 16.752 17.194 54.633 1.00 11.54 295 ARG A C 1
ATOM 2227 O O . ARG A 1 296 ? 15.561 17.470 54.463 1.00 13.26 295 ARG A O 1
ATOM 2235 N N . ASP A 1 297 ? 17.429 17.603 55.699 1.00 11.39 296 ASP A N 1
ATOM 2236 C CA . ASP A 1 297 ? 16.800 18.428 56.726 1.00 10.14 296 ASP A CA 1
ATOM 2237 C C . ASP A 1 297 ? 16.318 19.764 56.138 1.00 9.17 296 ASP A C 1
ATOM 2238 O O . ASP A 1 297 ? 15.267 20.280 56.519 1.00 8.04 296 ASP A O 1
ATOM 2243 N N . ARG A 1 298 ? 17.132 20.326 55.242 1.00 9.37 297 ARG A N 1
ATOM 2244 C CA . ARG A 1 298 ? 16.777 21.564 54.546 1.00 11.30 297 ARG A CA 1
ATOM 2245 C C . ARG A 1 298 ? 15.529 21.394 53.679 1.00 10.40 297 ARG A C 1
ATOM 2246 O O . ARG A 1 298 ? 14.598 22.210 53.751 1.00 10.37 297 ARG A O 1
ATOM 2254 N N . LEU A 1 299 ? 15.494 20.306 52.911 1.00 9.16 298 LEU A N 1
ATOM 2255 C CA . LEU A 1 299 ? 14.334 20.046 52.085 1.00 8.94 298 LEU A CA 1
ATOM 2256 C C . LEU A 1 299 ? 13.106 19.833 52.953 1.00 8.82 298 LEU A C 1
ATOM 2257 O O . LEU A 1 299 ? 12.083 20.511 52.793 1.00 7.68 298 LEU A O 1
ATOM 2262 N N . ALA A 1 300 ? 13.202 18.896 53.895 1.00 9.77 299 ALA A N 1
ATOM 2263 C CA . ALA A 1 300 ? 12.108 18.661 54.825 1.00 9.19 299 ALA A CA 1
ATOM 2264 C C . ALA A 1 300 ? 11.598 19.922 55.545 1.00 10.48 299 ALA A C 1
ATOM 2265 O O . ALA A 1 300 ? 10.367 20.134 55.658 1.00 10.69 299 ALA A O 1
ATOM 2267 N N . ALA A 1 301 ? 12.519 20.740 56.090 1.00 9.25 300 ALA A N 1
ATOM 2268 C CA . ALA A 1 301 ? 12.125 21.972 56.739 1.00 9.45 300 ALA A CA 1
ATOM 2269 C C . ALA A 1 301 ? 11.340 22.889 55.759 1.00 9.45 300 ALA A C 1
ATOM 2270 O O . ALA A 1 301 ? 10.289 23.468 56.121 1.00 8.04 300 ALA A O 1
ATOM 2272 N N . GLY A 1 302 ? 11.863 22.995 54.526 1.00 9.81 301 GLY A N 1
ATOM 2273 C CA . GLY A 1 302 ? 11.284 23.883 53.475 1.00 9.82 301 GLY A CA 1
ATOM 2274 C C . GLY A 1 302 ? 9.890 23.414 53.035 1.00 9.74 301 GLY A C 1
ATOM 2275 O O . GLY A 1 302 ? 8.968 24.212 52.970 1.00 9.03 301 GLY A O 1
ATOM 2276 N N . LEU A 1 303 ? 9.737 22.115 52.783 1.00 9.01 302 LEU A N 1
ATOM 2277 C CA . LEU A 1 303 ? 8.430 21.554 52.397 1.00 9.17 302 LEU A CA 1
ATOM 2278 C C . LEU A 1 303 ? 7.419 21.729 53.510 1.00 8.67 302 LEU A C 1
ATOM 2279 O O . LEU A 1 303 ? 6.245 22.123 53.289 1.00 9.54 302 LEU A O 1
ATOM 2284 N N . THR A 1 304 ? 7.870 21.433 54.725 1.00 8.88 303 THR A N 1
ATOM 2285 C CA . THR A 1 304 ? 7.017 21.584 55.897 1.00 8.66 303 THR A CA 1
ATOM 2286 C C . THR A 1 304 ? 6.579 23.042 56.018 1.00 8.08 303 THR A C 1
ATOM 2287 O O . THR A 1 304 ? 5.398 23.338 56.256 1.00 7.05 303 THR A O 1
ATOM 2291 N N . GLU A 1 305 ? 7.520 23.966 55.855 1.00 7.70 304 GLU A N 1
ATOM 2292 C CA . GLU A 1 305 ? 7.131 25.352 56.053 1.00 8.93 304 GLU A CA 1
ATOM 2293 C C . GLU A 1 305 ? 6.125 25.766 54.971 1.00 8.64 304 GLU A C 1
ATOM 2294 O O . GLU A 1 305 ? 5.178 26.526 55.248 1.00 7.08 304 GLU A O 1
ATOM 2300 N N . ILE A 1 306 ? 6.317 25.226 53.760 1.00 8.12 305 ILE A N 1
ATOM 2301 C CA . ILE A 1 306 ? 5.404 25.531 52.645 1.00 8.11 305 ILE A CA 1
ATOM 2302 C C . ILE A 1 306 ? 3.990 25.067 52.998 1.00 8.05 305 ILE A C 1
ATOM 2303 O O . ILE A 1 306 ? 3.035 25.801 52.759 1.00 8.14 305 ILE A O 1
ATOM 2308 N N . GLY A 1 307 ? 3.895 23.892 53.626 1.00 8.50 306 GLY A N 1
ATOM 2309 C CA . GLY A 1 307 ? 2.641 23.286 54.087 1.00 7.66 306 GLY A CA 1
ATOM 2310 C C . GLY A 1 307 ? 2.471 21.835 53.633 1.00 9.49 306 GLY A C 1
ATOM 2311 O O . GLY A 1 307 ? 1.397 21.250 53.857 1.00 9.74 306 GLY A O 1
ATOM 2312 N N . PHE A 1 308 ? 3.490 21.225 53.011 1.00 8.99 307 PHE A N 1
ATOM 2313 C CA . PHE A 1 308 ? 3.414 19.762 52.762 1.00 10.07 307 PHE A CA 1
ATOM 2314 C C . PHE A 1 308 ? 3.381 19.042 54.104 1.00 11.21 307 PHE A C 1
ATOM 2315 O O . PHE A 1 308 ? 3.932 19.533 55.091 1.00 11.06 307 PHE A O 1
ATOM 2323 N N . ALA A 1 309 ? 2.725 17.885 54.151 1.00 11.78 308 ALA A N 1
ATOM 2324 C CA . ALA A 1 309 ? 2.989 16.930 55.236 1.00 11.27 308 ALA A CA 1
ATOM 2325 C C . ALA A 1 309 ? 4.156 16.056 54.805 1.00 11.65 308 ALA A C 1
ATOM 2326 O O . ALA A 1 309 ? 4.044 15.209 53.886 1.00 12.17 308 ALA A O 1
ATOM 2328 N N . VAL A 1 310 ? 5.285 16.218 55.478 1.00 10.55 309 VAL A N 1
ATOM 2329 C CA . VAL A 1 310 ? 6.501 15.545 55.037 1.00 10.28 309 VAL A CA 1
ATOM 2330 C C . VAL A 1 310 ? 6.697 14.298 55.875 1.00 11.70 309 VAL A C 1
ATOM 2331 O O . VAL A 1 310 ? 6.475 14.328 57.087 1.00 12.67 309 VAL A O 1
ATOM 2335 N N . HIS A 1 311 ? 7.093 13.196 55.244 1.00 11.77 310 HIS A N 1
ATOM 2336 C CA . HIS A 1 311 ? 7.267 11.960 55.984 1.00 11.99 310 HIS A CA 1
ATOM 2337 C C . HIS A 1 311 ? 8.691 11.854 56.429 1.00 12.77 310 HIS A C 1
ATOM 2338 O O . HIS A 1 311 ? 9.560 12.531 55.869 1.00 11.94 310 HIS A O 1
ATOM 2345 N N . ASP A 1 312 ? 8.931 11.051 57.466 1.00 13.06 311 ASP A N 1
ATOM 2346 C CA . ASP A 1 312 ? 10.297 10.782 57.916 1.00 14.14 311 ASP A CA 1
ATOM 2347 C C . ASP A 1 312 ? 11.047 10.075 56.828 1.00 13.37 311 ASP A C 1
ATOM 2348 O O . ASP A 1 312 ? 10.450 9.344 56.055 1.00 14.17 311 ASP A O 1
ATOM 2353 N N . SER A 1 313 ? 12.351 10.298 56.784 1.00 13.05 312 SER A N 1
ATOM 2354 C CA . SER A 1 313 ? 13.257 9.583 55.899 1.00 13.89 312 SER A CA 1
ATOM 2355 C C . SER A 1 313 ? 14.537 9.271 56.683 1.00 13.73 312 SER A C 1
ATOM 2356 O O . SER A 1 313 ? 15.180 10.175 57.161 1.00 15.61 312 SER A O 1
ATOM 2359 N N . TYR A 1 314 ? 14.926 8.003 56.762 1.00 12.76 313 TYR A N 1
ATOM 2360 C CA . TYR A 1 314 ? 16.107 7.615 57.499 1.00 13.04 313 TYR A CA 1
ATOM 2361 C C . TYR A 1 314 ? 17.267 7.172 56.639 1.00 13.11 313 TYR A C 1
ATOM 2362 O O . TYR A 1 314 ? 18.314 6.792 57.158 1.00 13.21 313 TYR A O 1
ATOM 2371 N N . GLY A 1 315 ? 17.096 7.223 55.320 1.00 13.59 314 GLY A N 1
ATOM 2372 C CA . GLY A 1 315 ? 18.185 6.888 54.413 1.00 13.96 314 GLY A CA 1
ATOM 2373 C C . GLY A 1 315 ? 17.806 7.149 52.966 1.00 14.69 314 GLY A C 1
ATOM 2374 O O . GLY A 1 315 ? 16.664 7.581 52.666 1.00 14.53 314 GLY A O 1
ATOM 2375 N N . THR A 1 316 ? 18.768 6.854 52.081 1.00 13.17 315 THR A N 1
ATOM 2376 C CA . THR A 1 316 ? 18.711 7.162 50.641 1.00 12.23 315 THR A CA 1
ATOM 2377 C C . THR A 1 316 ? 18.803 8.659 50.484 1.00 12.38 315 THR A C 1
ATOM 2378 O O . THR A 1 316 ? 18.900 9.408 51.471 1.00 11.76 315 THR A O 1
ATOM 2382 N N . TYR A 1 317 ? 18.752 9.118 49.249 1.00 12.48 316 TYR A N 1
ATOM 2383 C CA . TYR A 1 317 ? 18.637 10.543 49.084 1.00 12.68 316 TYR A CA 1
ATOM 2384 C C . TYR A 1 317 ? 17.205 10.983 48.660 1.00 12.35 316 TYR A C 1
ATOM 2385 O O . TYR A 1 317 ? 17.019 11.993 48.001 1.00 12.96 316 TYR A O 1
ATOM 2394 N N . PHE A 1 318 ? 16.200 10.239 49.121 1.00 11.43 317 PHE A N 1
ATOM 2395 C CA . PHE A 1 318 ? 14.819 10.548 48.833 1.00 11.54 317 PHE A CA 1
ATOM 2396 C C . PHE A 1 318 ? 14.030 10.832 50.114 1.00 13.25 317 PHE A C 1
ATOM 2397 O O . PHE A 1 318 ? 14.255 10.220 51.162 1.00 13.43 317 PHE A O 1
ATOM 2405 N N . LEU A 1 319 ? 13.078 11.740 50.019 1.00 12.12 318 LEU A N 1
ATOM 2406 C CA . LEU A 1 319 ? 12.082 11.800 51.059 1.00 11.89 318 LEU A CA 1
ATOM 2407 C C . LEU A 1 319 ? 10.706 11.930 50.390 1.00 11.58 318 LEU A C 1
ATOM 2408 O O . LEU A 1 319 ? 10.605 12.401 49.261 1.00 12.90 318 LEU A O 1
ATOM 2413 N N . CYS A 1 320 ? 9.676 11.526 51.099 1.00 11.39 319 CYS A N 1
ATOM 2414 C CA . CYS A 1 320 ? 8.295 11.584 50.619 1.00 11.39 319 CYS A CA 1
ATOM 2415 C C . CYS A 1 320 ? 7.441 12.631 51.355 1.00 11.61 319 CYS A C 1
ATOM 2416 O O . CYS A 1 320 ? 7.591 12.822 52.556 1.00 11.61 319 CYS A O 1
ATOM 2419 N N . ALA A 1 321 ? 6.551 13.308 50.629 1.00 9.02 320 ALA A N 1
ATOM 2420 C CA . ALA A 1 321 ? 5.739 14.351 51.220 1.00 8.50 320 ALA A CA 1
ATOM 2421 C C . ALA A 1 321 ? 4.381 14.311 50.563 1.00 9.07 320 ALA A C 1
ATOM 2422 O O . ALA A 1 321 ? 4.206 13.789 49.447 1.00 9.39 320 ALA A O 1
ATOM 2424 N N . ASP A 1 322 ? 3.429 14.886 51.255 1.00 8.41 321 ASP A N 1
ATOM 2425 C CA . ASP A 1 322 ? 2.058 14.783 50.878 1.00 9.36 321 ASP A CA 1
ATOM 2426 C C . ASP A 1 322 ? 1.492 16.200 50.678 1.00 8.85 321 ASP A C 1
ATOM 2427 O O . ASP A 1 322 ? 1.513 17.041 51.595 1.00 9.00 321 ASP A O 1
ATOM 2432 N N . PRO A 1 323 ? 0.990 16.488 49.465 1.00 8.77 322 PRO A N 1
ATOM 2433 C CA . PRO A 1 323 ? 0.517 17.834 49.216 1.00 8.05 322 PRO A CA 1
ATOM 2434 C C . PRO A 1 323 ? -0.960 18.025 49.489 1.00 8.50 322 PRO A C 1
ATOM 2435 O O . PRO A 1 323 ? -1.497 19.098 49.145 1.00 7.41 322 PRO A O 1
ATOM 2439 N N . ARG A 1 324 ? -1.628 17.054 50.125 1.00 7.08 323 ARG A N 1
ATOM 2440 C CA . ARG A 1 324 ? -3.041 17.274 50.492 1.00 8.17 323 ARG A CA 1
ATOM 2441 C C . ARG A 1 324 ? -3.324 18.502 51.362 1.00 9.33 323 ARG A C 1
ATOM 2442 O O . ARG A 1 324 ? -4.369 19.153 51.185 1.00 10.98 323 ARG A O 1
ATOM 2450 N N . PRO A 1 325 ? -2.447 18.812 52.345 1.00 9.47 324 PRO A N 1
ATOM 2451 C CA . PRO A 1 325 ? -2.810 19.992 53.123 1.00 9.55 324 PRO A CA 1
ATOM 2452 C C . PRO A 1 325 ? -2.743 21.287 52.314 1.00 10.66 324 PRO A C 1
ATOM 2453 O O . PRO A 1 325 ? -3.312 22.296 52.738 1.00 10.28 324 PRO A O 1
ATOM 2457 N N . LEU A 1 326 ? -2.063 21.253 51.168 1.00 10.73 325 LEU A N 1
ATOM 2458 C CA . LEU A 1 326 ? -1.980 22.390 50.263 1.00 11.44 325 LEU A CA 1
ATOM 2459 C C . LEU A 1 326 ? -3.230 22.509 49.390 1.00 13.15 325 LEU A C 1
ATOM 2460 O O . LEU A 1 326 ? -3.413 23.518 48.699 1.00 13.83 325 LEU A O 1
ATOM 2465 N N . GLY A 1 327 ? -4.085 21.492 49.423 1.00 14.13 326 GLY A N 1
ATOM 2466 C CA . GLY A 1 327 ? -5.277 21.433 48.599 1.00 15.29 326 GLY A CA 1
ATOM 2467 C C . GLY A 1 327 ? -5.158 20.568 47.354 1.00 16.74 326 GLY A C 1
ATOM 2468 O O . GLY A 1 327 ? -6.019 20.660 46.459 1.00 17.63 326 GLY A O 1
ATOM 2469 N N . TYR A 1 328 ? -4.128 19.722 47.287 1.00 17.07 327 TYR A N 1
ATOM 2470 C CA . TYR A 1 328 ? -3.877 18.874 46.124 1.00 17.91 327 TYR A CA 1
ATOM 2471 C C . TYR A 1 328 ? -4.116 17.413 46.462 1.00 19.34 327 TYR A C 1
ATOM 2472 O O . TYR A 1 328 ? -3.246 16.729 47.016 1.00 18.47 327 TYR A O 1
ATOM 2481 N N . ASP A 1 329 ? -5.317 16.943 46.106 1.00 21.36 328 ASP A N 1
ATOM 2482 C CA . ASP A 1 329 ? -5.804 15.602 46.460 1.00 23.29 328 ASP A CA 1
ATOM 2483 C C . ASP A 1 329 ? -5.463 14.566 45.368 1.00 23.45 328 ASP A C 1
ATOM 2484 O O . ASP A 1 329 ? -5.707 13.373 45.526 1.00 24.50 328 ASP A O 1
ATOM 2489 N N . ASP A 1 330 ? -4.885 15.029 44.264 1.00 23.31 329 ASP A N 1
ATOM 2490 C CA . ASP A 1 330 ? -4.448 14.158 43.167 1.00 22.47 329 ASP A CA 1
ATOM 2491 C C . ASP A 1 330 ? -2.972 14.410 42.900 1.00 21.92 329 ASP A C 1
ATOM 2492 O O . ASP A 1 330 ? -2.628 15.387 42.234 1.00 21.90 329 ASP A O 1
ATOM 2497 N N . SER A 1 331 ? -2.118 13.530 43.404 1.00 20.34 330 SER A N 1
ATOM 2498 C CA . SER A 1 331 ? -0.675 13.736 43.377 1.00 21.04 330 SER A CA 1
ATOM 2499 C C . SER A 1 331 ? 0.005 13.343 42.065 1.00 21.12 330 SER A C 1
ATOM 2500 O O . SER A 1 331 ? 1.079 13.862 41.722 1.00 19.90 330 SER A O 1
ATOM 2503 N N . THR A 1 332 ? -0.623 12.422 41.338 1.00 21.68 331 THR A N 1
ATOM 2504 C CA . THR A 1 332 ? -0.181 12.098 39.981 1.00 21.46 331 THR A CA 1
ATOM 2505 C C . THR A 1 332 ? -0.417 13.267 39.066 1.00 21.41 331 THR A C 1
ATOM 2506 O O . THR A 1 332 ? 0.445 13.564 38.242 1.00 22.42 331 THR A O 1
ATOM 2510 N N . GLU A 1 333 ? -1.568 13.919 39.198 1.00 21.47 332 GLU A N 1
ATOM 2511 C CA . GLU A 1 333 ? -1.839 15.128 38.445 1.00 22.21 332 GLU A CA 1
ATOM 2512 C C . GLU A 1 333 ? -0.928 16.283 38.857 1.00 21.87 332 GLU A C 1
ATOM 2513 O O . GLU A 1 333 ? -0.438 17.034 38.020 1.00 22.87 332 GLU A O 1
ATOM 2519 N N . PHE A 1 334 ? -0.777 16.452 40.167 1.00 20.58 333 PHE A N 1
ATOM 2520 C CA . PHE A 1 334 ? 0.051 17.487 40.785 1.00 18.93 333 PHE A CA 1
ATOM 2521 C C . PHE A 1 334 ? 1.478 17.460 40.191 1.00 17.51 333 PHE A C 1
ATOM 2522 O O . PHE A 1 334 ? 2.033 18.481 39.792 1.00 17.24 333 PHE A O 1
ATOM 2530 N N . CYS A 1 335 ? 2.039 16.269 40.120 1.00 16.13 334 CYS A N 1
ATOM 2531 C CA . CYS A 1 335 ? 3.381 16.063 39.594 1.00 16.60 334 CYS A CA 1
ATOM 2532 C C . CYS A 1 335 ? 3.473 16.331 38.087 1.00 17.90 334 CYS A C 1
ATOM 2533 O O . CYS A 1 335 ? 4.513 16.828 37.599 1.00 17.88 334 CYS A O 1
ATOM 2536 N N . ALA A 1 336 ? 2.385 16.007 37.371 1.00 18.09 335 ALA A N 1
ATOM 2537 C CA . ALA A 1 336 ? 2.284 16.196 35.926 1.00 18.05 335 ALA A CA 1
ATOM 2538 C C . ALA A 1 336 ? 2.373 17.695 35.572 1.00 17.71 335 ALA A C 1
ATOM 2539 O O . ALA A 1 336 ? 3.096 18.081 34.631 1.00 17.63 335 ALA A O 1
ATOM 2541 N N . ALA A 1 337 ? 1.662 18.509 36.357 1.00 16.84 336 ALA A N 1
ATOM 2542 C CA . ALA A 1 337 ? 1.566 19.957 36.167 1.00 17.09 336 ALA A CA 1
ATOM 2543 C C . ALA A 1 337 ? 2.700 20.798 36.752 1.00 16.15 336 ALA A C 1
ATOM 2544 O O . ALA A 1 337 ? 2.914 21.938 36.333 1.00 16.92 336 ALA A O 1
ATOM 2546 N N . LEU A 1 338 ? 3.371 20.246 37.753 1.00 15.61 337 LEU A N 1
ATOM 2547 C CA . LEU A 1 338 ? 4.426 20.908 38.516 1.00 14.29 337 LEU A CA 1
ATOM 2548 C C . LEU A 1 338 ? 5.534 21.590 37.686 1.00 14.23 337 LEU A C 1
ATOM 2549 O O . LEU A 1 338 ? 5.902 22.718 37.990 1.00 14.14 337 LEU A O 1
ATOM 2554 N N . PRO A 1 339 ? 6.116 20.893 36.693 1.00 14.79 338 PRO A N 1
ATOM 2555 C CA . PRO A 1 339 ? 7.193 21.550 35.949 1.00 16.10 338 PRO A CA 1
ATOM 2556 C C . PRO A 1 339 ? 6.731 22.803 35.201 1.00 17.83 338 PRO A C 1
ATOM 2557 O O . PRO A 1 339 ? 7.432 23.822 35.242 1.00 18.43 338 PRO A O 1
ATOM 2561 N N . GLU A 1 340 ? 5.567 22.742 34.550 1.00 19.47 339 GLU A N 1
ATOM 2562 C CA . GLU A 1 340 ? 5.012 23.914 33.868 1.00 21.24 339 GLU A CA 1
ATOM 2563 C C . GLU A 1 340 ? 4.525 24.978 34.859 1.00 20.78 339 GLU A C 1
ATOM 2564 O O . GLU A 1 340 ? 4.785 26.176 34.673 1.00 21.44 339 GLU A O 1
ATOM 2570 N N . LYS A 1 341 ? 3.834 24.538 35.913 1.00 19.97 340 LYS A N 1
ATOM 2571 C CA . LYS A 1 341 ? 3.121 25.455 36.820 1.00 19.01 340 LYS A CA 1
ATOM 2572 C C . LYS A 1 341 ? 4.093 26.135 37.797 1.00 17.35 340 LYS A C 1
ATOM 2573 O O . LYS A 1 341 ? 3.950 27.318 38.136 1.00 17.83 340 LYS A O 1
ATOM 2579 N N . VAL A 1 342 ? 5.099 25.381 38.223 1.00 15.46 341 VAL A N 1
ATOM 2580 C CA . VAL A 1 342 ? 5.899 25.740 39.387 1.00 14.33 341 VAL A CA 1
ATOM 2581 C C . VAL A 1 342 ? 7.397 25.744 39.067 1.00 13.43 341 VAL A C 1
ATOM 2582 O O . VAL A 1 342 ? 8.180 26.387 39.763 1.00 13.82 341 VAL A O 1
ATOM 2586 N N . GLY A 1 343 ? 7.794 25.049 38.011 1.00 12.10 342 GLY A N 1
ATOM 2587 C CA . GLY A 1 343 ? 9.214 25.003 37.624 1.00 11.20 342 GLY A CA 1
ATOM 2588 C C . GLY A 1 343 ? 9.994 23.962 38.396 1.00 11.34 342 GLY A C 1
ATOM 2589 O O . GLY A 1 343 ? 11.231 24.006 38.454 1.00 10.98 342 GLY A O 1
ATOM 2590 N N . VAL A 1 344 ? 9.280 22.985 38.955 1.00 10.42 343 VAL A N 1
ATOM 2591 C CA . VAL A 1 344 ? 9.933 21.932 39.717 1.00 10.09 343 VAL A CA 1
ATOM 2592 C C . VAL A 1 344 ? 9.355 20.597 39.293 1.00 10.80 343 VAL A C 1
ATOM 2593 O O . VAL A 1 344 ? 8.153 20.493 39.015 1.00 10.13 343 VAL A O 1
ATOM 2597 N N . ALA A 1 345 ? 10.198 19.578 39.233 1.00 10.57 344 ALA A N 1
ATOM 2598 C CA . ALA A 1 345 ? 9.695 18.249 38.941 1.00 12.07 344 ALA A CA 1
ATOM 2599 C C . ALA A 1 345 ? 9.910 17.301 40.109 1.00 13.08 344 ALA A C 1
ATOM 2600 O O . ALA A 1 345 ? 10.922 17.401 40.825 1.00 14.06 344 ALA A O 1
ATOM 2602 N N . ALA A 1 346 ? 8.952 16.386 40.298 1.00 12.89 345 ALA A N 1
ATOM 2603 C CA . ALA A 1 346 ? 9.024 15.338 41.324 1.00 12.74 345 ALA A CA 1
ATOM 2604 C C . ALA A 1 346 ? 8.296 14.083 40.797 1.00 13.32 345 ALA A C 1
ATOM 2605 O O . ALA A 1 346 ? 7.594 14.155 39.776 1.00 14.25 345 ALA A O 1
ATOM 2607 N N . ILE A 1 347 ? 8.429 12.949 41.483 1.00 12.66 346 ILE A N 1
ATOM 2608 C CA . ILE A 1 347 ? 7.776 11.727 41.026 1.00 13.05 346 ILE A CA 1
ATOM 2609 C C . ILE A 1 347 ? 6.600 11.359 41.954 1.00 12.67 346 ILE A C 1
ATOM 2610 O O . ILE A 1 347 ? 6.776 11.264 43.177 1.00 12.18 346 ILE A O 1
ATOM 2615 N N . PRO A 1 348 ? 5.429 11.061 41.384 1.00 12.70 347 PRO A N 1
ATOM 2616 C CA . PRO A 1 348 ? 4.335 10.667 42.272 1.00 12.40 347 PRO A CA 1
ATOM 2617 C C . PRO A 1 348 ? 4.533 9.223 42.734 1.00 13.36 347 PRO A C 1
ATOM 2618 O O . PRO A 1 348 ? 5.147 8.421 42.025 1.00 12.62 347 PRO A O 1
ATOM 2622 N N . MET A 1 349 ? 4.011 8.898 43.911 1.00 14.15 348 MET A N 1
ATOM 2623 C CA . MET A 1 349 ? 4.203 7.572 44.497 1.00 14.94 348 MET A CA 1
ATOM 2624 C C . MET A 1 349 ? 3.524 6.483 43.659 1.00 15.25 348 MET A C 1
ATOM 2625 O O . MET A 1 349 ? 3.938 5.325 43.674 1.00 14.69 348 MET A O 1
ATOM 2630 N N . SER A 1 350 ? 2.501 6.872 42.895 1.00 17.49 349 SER A N 1
ATOM 2631 C CA . SER A 1 350 ? 1.827 5.945 41.944 1.00 19.09 349 SER A CA 1
ATOM 2632 C C . SER A 1 350 ? 2.811 5.250 40.967 1.00 19.47 349 SER A C 1
ATOM 2633 O O . SER A 1 350 ? 2.540 4.163 40.436 1.00 20.80 349 SER A O 1
ATOM 2636 N N . ALA A 1 351 ? 3.958 5.879 40.740 1.00 17.62 350 ALA A N 1
ATOM 2637 C CA . ALA A 1 351 ? 4.945 5.334 39.864 1.00 18.41 350 ALA A CA 1
ATOM 2638 C C . ALA A 1 351 ? 5.689 4.198 40.509 1.00 17.57 350 ALA A C 1
ATOM 2639 O O . ALA A 1 351 ? 6.458 3.533 39.829 1.00 18.51 350 ALA A O 1
ATOM 2641 N N . PHE A 1 352 ? 5.515 3.987 41.824 1.00 16.26 351 PHE A N 1
ATOM 2642 C CA . PHE A 1 352 ? 6.196 2.887 42.510 1.00 15.61 351 PHE A CA 1
ATOM 2643 C C . PHE A 1 352 ? 5.257 1.834 43.077 1.00 16.67 351 PHE A C 1
ATOM 2644 O O . PHE A 1 352 ? 5.692 0.966 43.856 1.00 14.98 351 PHE A O 1
ATOM 2652 N N . CYS A 1 353 ? 3.993 1.887 42.663 1.00 19.11 352 CYS A N 1
ATOM 2653 C CA . CYS A 1 353 ? 2.974 1.049 43.206 1.00 22.48 352 CYS A CA 1
ATOM 2654 C C . CYS A 1 353 ? 2.440 0.140 42.125 1.00 26.30 352 CYS A C 1
ATOM 2655 O O . CYS A 1 353 ? 2.578 0.422 40.931 1.00 25.99 352 CYS A O 1
ATOM 2658 N N . ASP A 1 354 ? 1.857 -0.967 42.586 1.00 29.46 353 ASP A N 1
ATOM 2659 C CA . ASP A 1 354 ? 1.304 -2.014 41.761 1.00 33.61 353 ASP A CA 1
ATOM 2660 C C . ASP A 1 354 ? 0.023 -1.429 41.266 1.00 36.06 353 ASP A C 1
ATOM 2661 O O . ASP A 1 354 ? -0.877 -1.161 42.074 1.00 36.23 353 ASP A O 1
ATOM 2666 N N . PRO A 1 355 ? -0.053 -1.191 39.941 1.00 39.04 354 PRO A N 1
ATOM 2667 C CA . PRO A 1 355 ? -1.220 -0.638 39.218 1.00 41.23 354 PRO A CA 1
ATOM 2668 C C . PRO A 1 355 ? -2.557 -1.379 39.460 1.00 43.12 354 PRO A C 1
ATOM 2669 O O . PRO A 1 355 ? -3.575 -1.011 38.863 1.00 43.86 354 PRO A O 1
ATOM 2673 N N . ALA A 1 356 ? -2.543 -2.420 40.295 1.00 44.55 355 ALA A N 1
ATOM 2674 C CA . ALA A 1 356 ? -3.761 -3.015 40.838 1.00 45.79 355 ALA A CA 1
ATOM 2675 C C . ALA A 1 356 ? -4.022 -2.432 42.231 1.00 47.32 355 ALA A C 1
ATOM 2676 O O . ALA A 1 356 ? -4.317 -1.233 42.387 1.00 48.30 355 ALA A O 1
ATOM 2678 N N . ASP A 1 365 ? -6.246 6.318 51.846 1.00 41.25 364 ASP A N 1
ATOM 2679 C CA . ASP A 1 365 ? -4.969 5.608 51.823 1.00 41.22 364 ASP A CA 1
ATOM 2680 C C . ASP A 1 365 ? -3.826 6.524 51.365 1.00 40.08 364 ASP A C 1
ATOM 2681 O O . ASP A 1 365 ? -3.951 7.275 50.398 1.00 39.91 364 ASP A O 1
ATOM 2686 N N . VAL A 1 366 ? -2.699 6.413 52.058 1.00 39.20 365 VAL A N 1
ATOM 2687 C CA . VAL A 1 366 ? -1.580 7.357 51.919 1.00 37.65 365 VAL A CA 1
ATOM 2688 C C . VAL A 1 366 ? -0.869 7.299 50.570 1.00 34.75 365 VAL A C 1
ATOM 2689 O O . VAL A 1 366 ? -0.646 8.350 49.953 1.00 34.70 365 VAL A O 1
ATOM 2693 N N . TRP A 1 367 ? -0.532 6.094 50.113 1.00 31.53 366 TRP A N 1
ATOM 2694 C CA . TRP A 1 367 ? 0.353 5.951 48.941 1.00 28.74 366 TRP A CA 1
ATOM 2695 C C . TRP A 1 367 ? 0.032 6.842 47.738 1.00 27.48 366 TRP A C 1
ATOM 2696 O O . TRP A 1 367 ? 0.920 7.490 47.218 1.00 27.32 366 TRP A O 1
ATOM 2707 N N . ASN A 1 368 ? -1.224 6.889 47.306 1.00 25.42 367 ASN A N 1
ATOM 2708 C CA . ASN A 1 368 ? -1.544 7.636 46.098 1.00 25.04 367 ASN A CA 1
ATOM 2709 C C . ASN A 1 368 ? -1.301 9.132 46.231 1.00 22.97 367 ASN A C 1
ATOM 2710 O O . ASN A 1 368 ? -1.265 9.831 45.221 1.00 24.25 367 ASN A O 1
ATOM 2715 N N . HIS A 1 369 ? -1.122 9.618 47.461 1.00 19.30 368 HIS A N 1
ATOM 2716 C CA . HIS A 1 369 ? -0.952 11.046 47.705 1.00 16.30 368 HIS A CA 1
ATOM 2717 C C . HIS A 1 369 ? 0.508 11.461 47.877 1.00 13.89 368 HIS A C 1
ATOM 2718 O O . HIS A 1 369 ? 0.823 12.647 47.853 1.00 11.72 368 HIS A O 1
ATOM 2725 N N . LEU A 1 370 ? 1.400 10.499 48.042 1.00 12.69 369 LEU A N 1
ATOM 2726 C CA . LEU A 1 370 ? 2.810 10.844 48.312 1.00 12.26 369 LEU A CA 1
ATOM 2727 C C . LEU A 1 370 ? 3.555 11.230 47.038 1.00 11.69 369 LEU A C 1
ATOM 2728 O O . LEU A 1 370 ? 3.195 10.832 45.914 1.00 11.37 369 LEU A O 1
ATOM 2733 N N . VAL A 1 371 ? 4.598 12.016 47.229 1.00 10.28 370 VAL A N 1
ATOM 2734 C CA . VAL A 1 371 ? 5.406 12.480 46.147 1.00 9.67 370 VAL A CA 1
ATOM 2735 C C . VAL A 1 371 ? 6.795 12.261 46.671 1.00 10.43 370 VAL A C 1
ATOM 2736 O O . VAL A 1 371 ? 7.079 12.550 47.843 1.00 11.34 370 VAL A O 1
ATOM 2740 N N . ARG A 1 372 ? 7.660 11.714 45.834 1.00 9.62 371 ARG A N 1
ATOM 2741 C CA . ARG A 1 372 ? 9.045 11.469 46.212 1.00 9.67 371 ARG A CA 1
ATOM 2742 C C . ARG A 1 372 ? 9.851 12.657 45.733 1.00 11.10 371 ARG A C 1
ATOM 2743 O O . ARG A 1 372 ? 9.767 13.037 44.546 1.00 10.39 371 ARG A O 1
ATOM 2751 N N . PHE A 1 373 ? 10.638 13.232 46.639 1.00 10.46 372 PHE A N 1
ATOM 2752 C CA . PHE A 1 373 ? 11.553 14.302 46.275 1.00 9.46 372 PHE A CA 1
ATOM 2753 C C . PHE A 1 373 ? 12.953 13.807 46.486 1.00 9.83 372 PHE A C 1
ATOM 2754 O O . PHE A 1 373 ? 13.222 13.110 47.455 1.00 10.14 372 PHE A O 1
ATOM 2762 N N . THR A 1 374 ? 13.846 14.211 45.597 1.00 10.35 373 THR A N 1
ATOM 2763 C CA . THR A 1 374 ? 15.276 13.924 45.705 1.00 12.07 373 THR A CA 1
ATOM 2764 C C . THR A 1 374 ? 16.019 15.088 46.338 1.00 12.14 373 THR A C 1
ATOM 2765 O O . THR A 1 374 ? 15.776 16.244 45.974 1.00 12.63 373 THR A O 1
ATOM 2769 N N . PHE A 1 375 ? 16.925 14.813 47.265 1.00 10.97 374 PHE A N 1
ATOM 2770 C CA . PHE A 1 375 ? 17.735 15.892 47.808 1.00 11.85 374 PHE A CA 1
ATOM 2771 C C . PHE A 1 375 ? 19.241 15.788 47.515 1.00 12.02 374 PHE A C 1
ATOM 2772 O O . PHE A 1 375 ? 20.006 16.541 48.090 1.00 12.73 374 PHE A O 1
ATOM 2780 N N . CYS A 1 376 ? 19.672 14.880 46.644 1.00 13.49 375 CYS A N 1
ATOM 2781 C CA . CYS A 1 376 ? 21.080 14.899 46.222 1.00 15.64 375 CYS A CA 1
ATOM 2782 C C . CYS A 1 376 ? 21.265 15.923 45.125 1.00 16.05 375 CYS A C 1
ATOM 2783 O O . CYS A 1 376 ? 21.653 15.601 44.002 1.00 17.99 375 CYS A O 1
ATOM 2786 N N . LYS A 1 377 ? 20.992 17.171 45.457 1.00 16.10 376 LYS A N 1
ATOM 2787 C CA . LYS A 1 377 ? 21.097 18.254 44.500 1.00 15.55 376 LYS A CA 1
ATOM 2788 C C . LYS A 1 377 ? 22.176 19.192 45.011 1.00 15.75 376 LYS A C 1
ATOM 2789 O O . LYS A 1 377 ? 22.522 19.155 46.203 1.00 16.75 376 LYS A O 1
ATOM 2795 N N . ARG A 1 378 ? 22.720 20.015 44.143 1.00 13.70 377 ARG A N 1
ATOM 2796 C CA . ARG A 1 378 ? 23.598 21.065 44.626 1.00 15.21 377 ARG A CA 1
ATOM 2797 C C . ARG A 1 378 ? 22.797 21.918 45.578 1.00 14.68 377 ARG A C 1
ATOM 2798 O O . ARG A 1 378 ? 21.620 22.186 45.332 1.00 14.45 377 ARG A O 1
ATOM 2806 N N . ASP A 1 379 ? 23.415 22.298 46.686 1.00 15.07 378 ASP A N 1
ATOM 2807 C CA . ASP A 1 379 ? 22.752 23.115 47.727 1.00 16.08 378 ASP A CA 1
ATOM 2808 C C . ASP A 1 379 ? 21.888 24.241 47.206 1.00 14.27 378 ASP A C 1
ATOM 2809 O O . ASP A 1 379 ? 20.790 24.459 47.682 1.00 12.87 378 ASP A O 1
ATOM 2814 N N . ASP A 1 380 ? 22.422 24.981 46.248 1.00 13.78 379 ASP A N 1
ATOM 2815 C CA . ASP A 1 380 ? 21.750 26.204 45.822 1.00 14.34 379 ASP A CA 1
ATOM 2816 C C . ASP A 1 380 ? 20.624 25.835 44.868 1.00 12.85 379 ASP A C 1
ATOM 2817 O O . ASP A 1 380 ? 19.596 26.482 44.834 1.00 11.35 379 ASP A O 1
ATOM 2822 N N . THR A 1 381 ? 20.829 24.754 44.125 1.00 12.06 380 THR A N 1
ATOM 2823 C CA . THR A 1 381 ? 19.798 24.212 43.268 1.00 11.67 380 THR A CA 1
ATOM 2824 C C . THR A 1 381 ? 18.618 23.719 44.117 1.00 11.38 380 THR A C 1
ATOM 2825 O O . THR A 1 381 ? 17.434 23.930 43.807 1.00 10.64 380 THR A O 1
ATOM 2829 N N . LEU A 1 382 ? 18.959 23.106 45.234 1.00 11.42 381 LEU A N 1
ATOM 2830 C CA . LEU A 1 382 ? 17.945 22.626 46.143 1.00 11.19 381 LEU A CA 1
ATOM 2831 C C . LEU A 1 382 ? 17.179 23.795 46.749 1.00 10.81 381 LEU A C 1
ATOM 2832 O O . LEU A 1 382 ? 15.962 23.732 46.841 1.00 10.31 381 LEU A O 1
ATOM 2837 N N . ASP A 1 383 ? 17.885 24.861 47.137 1.00 10.21 382 ASP A N 1
ATOM 2838 C CA . ASP A 1 383 ? 17.219 26.032 47.668 1.00 10.35 382 ASP A CA 1
ATOM 2839 C C . ASP A 1 383 ? 16.311 26.666 46.628 1.00 9.45 382 ASP A C 1
ATOM 2840 O O . ASP A 1 383 ? 15.247 27.161 46.979 1.00 9.08 382 ASP A O 1
ATOM 2845 N N . GLU A 1 384 ? 16.752 26.690 45.367 1.00 8.18 383 GLU A N 1
ATOM 2846 C CA . GLU A 1 384 ? 15.948 27.279 44.301 1.00 8.39 383 GLU A CA 1
ATOM 2847 C C . GLU A 1 384 ? 14.631 26.513 44.168 1.00 7.98 383 GLU A C 1
ATOM 2848 O O . GLU A 1 384 ? 13.560 27.128 44.068 1.00 7.32 383 GLU A O 1
ATOM 2854 N N . ALA A 1 385 ? 14.710 25.182 44.203 1.00 7.25 384 ALA A N 1
ATOM 2855 C CA . ALA A 1 385 ? 13.519 24.328 44.125 1.00 8.18 384 ALA A CA 1
ATOM 2856 C C . ALA A 1 385 ? 12.484 24.643 45.204 1.00 9.68 384 ALA A C 1
ATOM 2857 O O . ALA A 1 385 ? 11.271 24.839 44.928 1.00 8.57 384 ALA A O 1
ATOM 2859 N N . ILE A 1 386 ? 12.978 24.724 46.443 1.00 11.24 385 ILE A N 1
ATOM 2860 C CA . ILE A 1 386 ? 12.139 25.067 47.581 1.00 10.01 385 ILE A CA 1
ATOM 2861 C C . ILE A 1 386 ? 11.502 26.396 47.347 1.00 9.99 385 ILE A C 1
ATOM 2862 O O . ILE A 1 386 ? 10.283 26.542 47.539 1.00 9.99 385 ILE A O 1
ATOM 2867 N N . ARG A 1 387 ? 12.319 27.355 46.923 1.00 9.62 386 ARG A N 1
ATOM 2868 C CA . ARG A 1 387 ? 11.857 28.682 46.607 1.00 8.94 386 ARG A CA 1
ATOM 2869 C C . ARG A 1 387 ? 10.725 28.613 45.595 1.00 8.25 386 ARG A C 1
ATOM 2870 O O . ARG A 1 387 ? 9.667 29.226 45.770 1.00 7.97 386 ARG A O 1
ATOM 2878 N N . ARG A 1 388 ? 10.951 27.829 44.547 1.00 7.75 387 ARG A N 1
ATOM 2879 C CA . ARG A 1 388 ? 9.962 27.670 43.504 1.00 7.97 387 ARG A CA 1
ATOM 2880 C C . ARG A 1 388 ? 8.661 27.041 44.049 1.00 8.09 387 ARG A C 1
ATOM 2881 O O . ARG A 1 388 ? 7.575 27.539 43.769 1.00 7.43 387 ARG A O 1
ATOM 2889 N N . LEU A 1 389 ? 8.798 25.980 44.858 1.00 8.92 388 LEU A N 1
ATOM 2890 C CA . LEU A 1 389 ? 7.657 25.260 45.427 1.00 9.02 388 LEU A CA 1
ATOM 2891 C C . LEU A 1 389 ? 6.835 26.143 46.338 1.00 9.57 388 LEU A C 1
ATOM 2892 O O . LEU A 1 389 ? 5.634 25.919 46.525 1.00 11.09 388 LEU A O 1
ATOM 2897 N N . SER A 1 390 ? 7.460 27.201 46.854 1.00 9.17 389 SER A N 1
ATOM 2898 C CA . SER A 1 390 ? 6.820 28.078 47.819 1.00 7.36 389 SER A CA 1
ATOM 2899 C C . SER A 1 390 ? 5.558 28.757 47.300 1.00 7.64 389 SER A C 1
ATOM 2900 O O . SER A 1 390 ? 4.699 29.136 48.114 1.00 7.77 389 SER A O 1
ATOM 2903 N N . VAL A 1 391 ? 5.422 28.925 45.979 1.00 7.07 390 VAL A N 1
ATOM 2904 C CA . VAL A 1 391 ? 4.165 29.465 45.409 1.00 8.14 390 VAL A CA 1
ATOM 2905 C C . VAL A 1 391 ? 2.912 28.650 45.790 1.00 9.22 390 VAL A C 1
ATOM 2906 O O . VAL A 1 391 ? 1.797 29.134 45.687 1.00 9.51 390 VAL A O 1
ATOM 2910 N N . LEU A 1 392 ? 3.121 27.413 46.214 1.00 11.89 391 LEU A N 1
ATOM 2911 C CA . LEU A 1 392 ? 2.040 26.504 46.547 1.00 14.50 391 LEU A CA 1
ATOM 2912 C C . LEU A 1 392 ? 1.451 26.772 47.914 1.00 15.99 391 LEU A C 1
ATOM 2913 O O . LEU A 1 392 ? 0.439 26.187 48.249 1.00 15.91 391 LEU A O 1
ATOM 2918 N N . ALA A 1 393 ? 2.093 27.622 48.710 1.00 18.47 392 ALA A N 1
ATOM 2919 C CA . ALA A 1 393 ? 1.570 27.913 50.038 1.00 21.60 392 ALA A CA 1
ATOM 2920 C C . ALA A 1 393 ? 0.194 28.593 49.961 1.00 25.03 392 ALA A C 1
ATOM 2921 O O . ALA A 1 393 ? -0.492 28.738 50.986 1.00 27.39 392 ALA A O 1
ATOM 2923 N N . GLU A 1 394 ? -0.219 29.008 48.757 1.00 27.72 393 GLU A N 1
ATOM 2924 C CA . GLU A 1 394 ? -1.657 29.271 48.490 1.00 30.79 393 GLU A CA 1
ATOM 2925 C C . GLU A 1 394 ? -2.077 29.197 47.015 1.00 31.49 393 GLU A C 1
ATOM 2926 O O . GLU A 1 394 ? -2.864 28.313 46.637 1.00 32.06 393 GLU A O 1
ATOM 2932 N N . ALA B 1 2 ? 24.961 -22.867 40.530 1.00 11.84 1 ALA B N 1
ATOM 2933 C CA . ALA B 1 2 ? 23.574 -23.408 40.387 1.00 11.88 1 ALA B CA 1
ATOM 2934 C C . ALA B 1 2 ? 22.742 -22.384 39.633 1.00 12.63 1 ALA B C 1
ATOM 2935 O O . ALA B 1 2 ? 22.809 -21.167 39.914 1.00 12.53 1 ALA B O 1
ATOM 2937 N N . THR B 1 3 ? 21.998 -22.835 38.628 1.00 10.81 2 THR B N 1
ATOM 2938 C CA . THR B 1 3 ? 21.298 -21.862 37.818 1.00 8.35 2 THR B CA 1
ATOM 2939 C C . THR B 1 3 ? 19.955 -22.448 37.378 1.00 8.00 2 THR B C 1
ATOM 2940 O O . THR B 1 3 ? 19.715 -23.635 37.541 1.00 6.40 2 THR B O 1
ATOM 2944 N N . VAL B 1 4 ? 19.083 -21.603 36.851 1.00 8.39 3 VAL B N 1
ATOM 2945 C CA . VAL B 1 4 ? 17.795 -22.088 36.350 1.00 8.45 3 VAL B CA 1
ATOM 2946 C C . VAL B 1 4 ? 18.010 -23.095 35.231 1.00 8.52 3 VAL B C 1
ATOM 2947 O O . VAL B 1 4 ? 18.949 -22.991 34.450 1.00 8.07 3 VAL B O 1
ATOM 2951 N N . SER B 1 5 ? 17.080 -24.028 35.150 1.00 9.82 4 SER B N 1
ATOM 2952 C CA . SER B 1 5 ? 17.153 -25.131 34.242 1.00 11.41 4 SER B CA 1
ATOM 2953 C C . SER B 1 5 ? 17.582 -24.765 32.813 1.00 11.57 4 SER B C 1
ATOM 2954 O O . SER B 1 5 ? 18.581 -25.309 32.290 1.00 11.12 4 SER B O 1
ATOM 2957 N N . ARG B 1 6 ? 16.942 -23.757 32.218 1.00 10.63 5 ARG B N 1
ATOM 2958 C CA . ARG B 1 6 ? 17.221 -23.480 30.835 1.00 11.27 5 ARG B CA 1
ATOM 2959 C C . ARG B 1 6 ? 18.590 -22.826 30.585 1.00 11.03 5 ARG B C 1
ATOM 2960 O O . ARG B 1 6 ? 19.011 -22.746 29.446 1.00 10.63 5 ARG B O 1
ATOM 2968 N N . LEU B 1 7 ? 19.275 -22.378 31.633 1.00 10.28 6 LEU B N 1
ATOM 2969 C CA . LEU B 1 7 ? 20.578 -21.756 31.441 1.00 8.93 6 LEU B CA 1
ATOM 2970 C C . LEU B 1 7 ? 21.673 -22.710 31.815 1.00 8.93 6 LEU B C 1
ATOM 2971 O O . LEU B 1 7 ? 22.851 -22.384 31.619 1.00 9.70 6 LEU B O 1
ATOM 2976 N N . ARG B 1 8 ? 21.307 -23.858 32.389 1.00 8.85 7 ARG B N 1
ATOM 2977 C CA . ARG B 1 8 ? 22.321 -24.850 32.760 1.00 11.93 7 ARG B CA 1
ATOM 2978 C C . ARG B 1 8 ? 23.374 -25.203 31.662 1.00 12.45 7 ARG B C 1
ATOM 2979 O O . ARG B 1 8 ? 24.567 -25.225 31.971 1.00 12.94 7 ARG B O 1
ATOM 2987 N N . PRO B 1 9 ? 22.932 -25.477 30.407 1.00 13.58 8 PRO B N 1
ATOM 2988 C CA . PRO B 1 9 ? 23.872 -25.766 29.316 1.00 13.45 8 PRO B CA 1
ATOM 2989 C C . PRO B 1 9 ? 24.899 -24.679 29.101 1.00 13.38 8 PRO B C 1
ATOM 2990 O O . PRO B 1 9 ? 25.967 -24.950 28.542 1.00 13.47 8 PRO B O 1
ATOM 2994 N N . TYR B 1 10 ? 24.592 -23.457 29.549 1.00 12.98 9 TYR B N 1
ATOM 2995 C CA . TYR B 1 10 ? 25.409 -22.284 29.269 1.00 11.15 9 TYR B CA 1
ATOM 2996 C C . TYR B 1 10 ? 26.007 -21.660 30.504 1.00 12.04 9 TYR B C 1
ATOM 2997 O O . TYR B 1 10 ? 26.539 -20.547 30.415 1.00 11.51 9 TYR B O 1
ATOM 3006 N N . ALA B 1 11 ? 25.886 -22.325 31.654 1.00 12.62 10 ALA B N 1
ATOM 3007 C CA . ALA B 1 11 ? 26.312 -21.713 32.936 1.00 14.48 10 ALA B CA 1
ATOM 3008 C C . ALA B 1 11 ? 27.823 -21.321 32.930 1.00 17.34 10 ALA B C 1
ATOM 3009 O O . ALA B 1 11 ? 28.202 -20.260 33.450 1.00 17.36 10 ALA B O 1
ATOM 3011 N N . THR B 1 12 ? 28.658 -22.138 32.302 1.00 19.13 11 THR B N 1
ATOM 3012 C CA . THR B 1 12 ? 30.020 -21.730 32.001 1.00 24.28 11 THR B CA 1
ATOM 3013 C C . THR B 1 12 ? 30.310 -21.757 30.489 1.00 27.70 11 THR B C 1
ATOM 3014 O O . THR B 1 12 ? 29.644 -22.453 29.718 1.00 28.73 11 THR B O 1
ATOM 3018 N N . THR B 1 13 ? 31.298 -20.971 30.072 1.00 30.86 12 THR B N 1
ATOM 3019 C CA . THR B 1 13 ? 31.825 -21.053 28.698 1.00 32.84 12 THR B CA 1
ATOM 3020 C C . THR B 1 13 ? 33.288 -21.438 28.716 1.00 34.13 12 THR B C 1
ATOM 3021 O O . THR B 1 13 ? 34.006 -21.161 29.678 1.00 34.78 12 THR B O 1
ATOM 3025 N N . VAL B 1 14 ? 33.729 -22.082 27.644 1.00 35.60 13 VAL B N 1
ATOM 3026 C CA . VAL B 1 14 ? 35.132 -22.410 27.492 1.00 36.74 13 VAL B CA 1
ATOM 3027 C C . VAL B 1 14 ? 35.958 -21.122 27.376 1.00 37.50 13 VAL B C 1
ATOM 3028 O O . VAL B 1 14 ? 37.136 -21.113 27.704 1.00 37.65 13 VAL B O 1
ATOM 3032 N N . PHE B 1 15 ? 35.321 -20.045 26.915 1.00 38.19 14 PHE B N 1
ATOM 3033 C CA . PHE B 1 15 ? 35.992 -18.783 26.667 1.00 38.76 14 PHE B CA 1
ATOM 3034 C C . PHE B 1 15 ? 36.722 -18.308 27.919 1.00 40.49 14 PHE B C 1
ATOM 3035 O O . PHE B 1 15 ? 37.935 -18.063 27.868 1.00 40.98 14 PHE B O 1
ATOM 3043 N N . ALA B 1 16 ? 36.001 -18.237 29.044 1.00 41.87 15 ALA B N 1
ATOM 3044 C CA . ALA B 1 16 ? 36.588 -17.927 30.373 1.00 42.72 15 ALA B CA 1
ATOM 3045 C C . ALA B 1 16 ? 37.570 -18.968 30.948 1.00 43.28 15 ALA B C 1
ATOM 3046 O O . ALA B 1 16 ? 38.588 -18.602 31.553 1.00 43.23 15 ALA B O 1
ATOM 3048 N N . GLU B 1 17 ? 37.258 -20.256 30.795 1.00 43.58 16 GLU B N 1
ATOM 3049 C CA . GLU B 1 17 ? 38.194 -21.317 31.195 1.00 44.22 16 GLU B CA 1
ATOM 3050 C C . GLU B 1 17 ? 39.509 -21.261 30.383 1.00 43.90 16 GLU B C 1
ATOM 3051 O O . GLU B 1 17 ? 40.570 -21.657 30.878 1.00 43.96 16 GLU B O 1
ATOM 3057 N N . MET B 1 18 ? 39.423 -20.771 29.144 1.00 43.19 17 MET B N 1
ATOM 3058 C CA . MET B 1 18 ? 40.586 -20.690 28.272 1.00 42.45 17 MET B CA 1
ATOM 3059 C C . MET B 1 18 ? 41.434 -19.448 28.540 1.00 41.70 17 MET B C 1
ATOM 3060 O O . MET B 1 18 ? 42.650 -19.557 28.685 1.00 41.40 17 MET B O 1
ATOM 3065 N N . SER B 1 19 ? 40.794 -18.284 28.617 1.00 41.23 18 SER B N 1
ATOM 3066 C CA . SER B 1 19 ? 41.505 -17.022 28.864 1.00 41.33 18 SER B CA 1
ATOM 3067 C C . SER B 1 19 ? 42.189 -16.999 30.241 1.00 41.86 18 SER B C 1
ATOM 3068 O O . SER B 1 19 ? 43.268 -16.417 30.392 1.00 41.37 18 SER B O 1
ATOM 3071 N N . ALA B 1 20 ? 41.579 -17.662 31.226 1.00 42.27 19 ALA B N 1
ATOM 3072 C CA . ALA B 1 20 ? 42.153 -17.745 32.571 1.00 42.29 19 ALA B CA 1
ATOM 3073 C C . ALA B 1 20 ? 43.339 -18.696 32.624 1.00 41.71 19 ALA B C 1
ATOM 3074 O O . ALA B 1 20 ? 44.340 -18.425 33.303 1.00 42.19 19 ALA B O 1
ATOM 3076 N N . LEU B 1 21 ? 43.215 -19.818 31.919 1.00 40.77 20 LEU B N 1
ATOM 3077 C CA . LEU B 1 21 ? 44.294 -20.795 31.790 1.00 39.76 20 LEU B CA 1
ATOM 3078 C C . LEU B 1 21 ? 45.531 -20.140 31.160 1.00 39.21 20 LEU B C 1
ATOM 3079 O O . LEU B 1 21 ? 46.593 -20.079 31.772 1.00 38.98 20 LEU B O 1
ATOM 3084 N N . ALA B 1 22 ? 45.362 -19.646 29.932 1.00 38.63 21 ALA B N 1
ATOM 3085 C CA . ALA B 1 22 ? 46.401 -18.942 29.186 1.00 38.02 21 ALA B CA 1
ATOM 3086 C C . ALA B 1 22 ? 47.059 -17.825 29.985 1.00 37.99 21 ALA B C 1
ATOM 3087 O O . ALA B 1 22 ? 48.271 -17.651 29.919 1.00 36.83 21 ALA B O 1
ATOM 3089 N N . THR B 1 23 ? 46.247 -17.064 30.719 1.00 38.72 22 THR B N 1
ATOM 3090 C CA . THR B 1 23 ? 46.724 -15.867 31.416 1.00 39.53 22 THR B CA 1
ATOM 3091 C C . THR B 1 23 ? 47.834 -16.124 32.434 1.00 39.81 22 THR B C 1
ATOM 3092 O O . THR B 1 23 ? 48.825 -15.372 32.459 1.00 40.74 22 THR B O 1
ATOM 3096 N N . ARG B 1 24 ? 47.726 -17.184 33.238 1.00 39.34 23 ARG B N 1
ATOM 3097 C CA . ARG B 1 24 ? 48.958 -17.621 33.912 1.00 38.81 23 ARG B CA 1
ATOM 3098 C C . ARG B 1 24 ? 49.447 -19.054 33.636 1.00 37.14 23 ARG B C 1
ATOM 3099 O O . ARG B 1 24 ? 49.875 -19.766 34.529 1.00 37.19 23 ARG B O 1
ATOM 3107 N N . ILE B 1 25 ? 49.371 -19.462 32.379 1.00 35.32 24 ILE B N 1
ATOM 3108 C CA . ILE B 1 25 ? 50.397 -20.335 31.828 1.00 33.38 24 ILE B CA 1
ATOM 3109 C C . ILE B 1 25 ? 51.412 -19.370 31.213 1.00 30.65 24 ILE B C 1
ATOM 3110 O O . ILE B 1 25 ? 52.563 -19.715 31.010 1.00 30.23 24 ILE B O 1
ATOM 3115 N N . GLY B 1 26 ? 50.952 -18.155 30.917 1.00 28.14 25 GLY B N 1
ATOM 3116 C CA . GLY B 1 26 ? 51.701 -17.220 30.097 1.00 25.35 25 GLY B CA 1
ATOM 3117 C C . GLY B 1 26 ? 51.660 -17.736 28.677 1.00 23.32 25 GLY B C 1
ATOM 3118 O O . GLY B 1 26 ? 52.652 -17.682 27.968 1.00 22.92 25 GLY B O 1
ATOM 3119 N N . ALA B 1 27 ? 50.502 -18.271 28.277 1.00 20.94 26 ALA B N 1
ATOM 3120 C CA . ALA B 1 27 ? 50.316 -18.789 26.925 1.00 18.69 26 ALA B CA 1
ATOM 3121 C C . ALA B 1 27 ? 49.821 -17.639 26.076 1.00 17.05 26 ALA B C 1
ATOM 3122 O O . ALA B 1 27 ? 48.997 -16.851 26.522 1.00 18.08 26 ALA B O 1
ATOM 3124 N N . VAL B 1 28 ? 50.352 -17.504 24.866 1.00 15.36 27 VAL B N 1
ATOM 3125 C CA . VAL B 1 28 ? 49.884 -16.466 23.939 1.00 11.72 27 VAL B CA 1
ATOM 3126 C C . VAL B 1 28 ? 48.445 -16.772 23.632 1.00 11.52 27 VAL B C 1
ATOM 3127 O O . VAL B 1 28 ? 48.116 -17.889 23.216 1.00 10.15 27 VAL B O 1
ATOM 3131 N N . ASN B 1 29 ? 47.572 -15.790 23.853 1.00 10.65 28 ASN B N 1
ATOM 3132 C CA . ASN B 1 29 ? 46.164 -16.052 23.749 1.00 11.32 28 ASN B CA 1
ATOM 3133 C C . ASN B 1 29 ? 45.632 -15.663 22.386 1.00 11.30 28 ASN B C 1
ATOM 3134 O O . ASN B 1 29 ? 45.380 -14.478 22.142 1.00 10.43 28 ASN B O 1
ATOM 3139 N N . LEU B 1 30 ? 45.481 -16.641 21.496 1.00 11.21 29 LEU B N 1
ATOM 3140 C CA . LEU B 1 30 ? 44.854 -16.403 20.184 1.00 12.21 29 LEU B CA 1
ATOM 3141 C C . LEU B 1 30 ? 43.422 -16.875 20.224 1.00 13.94 29 LEU B C 1
ATOM 3142 O O . LEU B 1 30 ? 42.817 -17.168 19.177 1.00 13.08 29 LEU B O 1
ATOM 3147 N N . GLY B 1 31 ? 42.884 -16.974 21.442 1.00 15.81 30 GLY B N 1
ATOM 3148 C CA . GLY B 1 31 ? 41.495 -17.363 21.625 1.00 17.37 30 GLY B CA 1
ATOM 3149 C C . GLY B 1 31 ? 40.670 -16.133 21.918 1.00 18.88 30 GLY B C 1
ATOM 3150 O O . GLY B 1 31 ? 39.494 -16.141 21.735 1.00 20.42 30 GLY B O 1
ATOM 3151 N N . GLN B 1 32 ? 41.324 -15.040 22.299 1.00 21.52 31 GLN B N 1
ATOM 3152 C CA . GLN B 1 32 ? 40.653 -13.838 22.816 1.00 21.08 31 GLN B CA 1
ATOM 3153 C C . GLN B 1 32 ? 39.750 -13.180 21.802 1.00 22.82 31 GLN B C 1
ATOM 3154 O O . GLN B 1 32 ? 40.034 -13.156 20.595 1.00 24.49 31 GLN B O 1
ATOM 3160 N N . GLY B 1 33 ? 38.665 -12.633 22.296 1.00 22.47 32 GLY B N 1
ATOM 3161 C CA . GLY B 1 33 ? 37.708 -11.987 21.434 1.00 23.53 32 GLY B CA 1
ATOM 3162 C C . GLY B 1 33 ? 37.875 -10.483 21.382 1.00 24.11 32 GLY B C 1
ATOM 3163 O O . GLY B 1 33 ? 36.977 -9.816 20.881 1.00 26.03 32 GLY B O 1
ATOM 3164 N N . PHE B 1 34 ? 39.018 -9.972 21.856 1.00 24.18 33 PHE B N 1
ATOM 3165 C CA . PHE B 1 34 ? 39.278 -8.534 21.972 1.00 23.86 33 PHE B CA 1
ATOM 3166 C C . PHE B 1 34 ? 40.702 -8.159 21.520 1.00 22.59 33 PHE B C 1
ATOM 3167 O O . PHE B 1 34 ? 41.601 -9.002 21.578 1.00 23.92 33 PHE B O 1
ATOM 3175 N N . PRO B 1 35 ? 40.909 -6.889 21.090 1.00 21.07 34 PRO B N 1
ATOM 3176 C CA . PRO B 1 35 ? 42.194 -6.392 20.606 1.00 20.98 34 PRO B CA 1
ATOM 3177 C C . PRO B 1 35 ? 43.260 -5.993 21.604 1.00 22.80 34 PRO B C 1
ATOM 3178 O O . PRO B 1 35 ? 42.950 -5.540 22.695 1.00 22.98 34 PRO B O 1
ATOM 3182 N N . ASP B 1 36 ? 44.525 -6.133 21.199 1.00 24.31 35 ASP B N 1
ATOM 3183 C CA . ASP B 1 36 ? 45.654 -5.680 21.995 1.00 26.43 35 ASP B CA 1
ATOM 3184 C C . ASP B 1 36 ? 45.728 -4.138 22.050 1.00 27.17 35 ASP B C 1
ATOM 3185 O O . ASP B 1 36 ? 46.055 -3.569 23.115 1.00 29.32 35 ASP B O 1
ATOM 3190 N N . GLU B 1 37 ? 45.370 -3.481 20.941 1.00 25.17 36 GLU B N 1
ATOM 3191 C CA . GLU B 1 37 ? 45.591 -2.042 20.701 1.00 23.39 36 GLU B CA 1
ATOM 3192 C C . GLU B 1 37 ? 44.362 -1.189 21.113 1.00 21.53 36 GLU B C 1
ATOM 3193 O O . GLU B 1 37 ? 43.249 -1.684 21.129 1.00 20.57 36 GLU B O 1
ATOM 3199 N N . ASP B 1 38 ? 44.569 0.094 21.386 1.00 20.67 37 ASP B N 1
ATOM 3200 C CA . ASP B 1 38 ? 43.488 1.040 21.689 1.00 20.22 37 ASP B CA 1
ATOM 3201 C C . ASP B 1 38 ? 42.828 1.678 20.449 1.00 19.09 37 ASP B C 1
ATOM 3202 O O . ASP B 1 38 ? 43.293 1.514 19.324 1.00 18.88 37 ASP B O 1
ATOM 3207 N N . GLY B 1 39 ? 41.711 2.366 20.686 1.00 17.74 38 GLY B N 1
ATOM 3208 C CA . GLY B 1 39 ? 40.973 3.105 19.674 1.00 16.28 38 GLY B CA 1
ATOM 3209 C C . GLY B 1 39 ? 41.673 4.412 19.331 1.00 15.59 38 GLY B C 1
ATOM 3210 O O . GLY B 1 39 ? 42.827 4.633 19.712 1.00 14.96 38 GLY B O 1
ATOM 3211 N N . PRO B 1 40 ? 40.978 5.284 18.592 1.00 15.46 39 PRO B N 1
ATOM 3212 C CA . PRO B 1 40 ? 41.525 6.562 18.192 1.00 14.76 39 PRO B CA 1
ATOM 3213 C C . PRO B 1 40 ? 42.014 7.368 19.406 1.00 14.35 39 PRO B C 1
ATOM 3214 O O . PRO B 1 40 ? 41.288 7.458 20.393 1.00 14.71 39 PRO B O 1
ATOM 3218 N N . PRO B 1 41 ? 43.234 7.946 19.351 1.00 13.81 40 PRO B N 1
ATOM 3219 C CA . PRO B 1 41 ? 43.665 8.796 20.469 1.00 13.39 40 PRO B CA 1
ATOM 3220 C C . PRO B 1 41 ? 42.680 9.900 20.862 1.00 13.96 40 PRO B C 1
ATOM 3221 O O . PRO B 1 41 ? 42.475 10.152 22.055 1.00 13.93 40 PRO B O 1
ATOM 3225 N N . LYS B 1 42 ? 42.012 10.514 19.895 1.00 14.35 41 LYS B N 1
ATOM 3226 C CA . LYS B 1 42 ? 41.104 11.613 20.240 1.00 14.19 41 LYS B CA 1
ATOM 3227 C C . LYS B 1 42 ? 39.847 11.056 20.909 1.00 13.25 41 LYS B C 1
ATOM 3228 O O . LYS B 1 42 ? 39.168 11.731 21.689 1.00 12.60 41 LYS B O 1
ATOM 3234 N N . MET B 1 43 ? 39.542 9.806 20.646 1.00 12.43 42 MET B N 1
ATOM 3235 C CA . MET B 1 43 ? 38.376 9.202 21.300 1.00 11.52 42 MET B CA 1
ATOM 3236 C C . MET B 1 43 ? 38.697 8.919 22.802 1.00 11.80 42 MET B C 1
ATOM 3237 O O . MET B 1 43 ? 37.875 9.169 23.706 1.00 11.79 42 MET B O 1
ATOM 3242 N N . LEU B 1 44 ? 39.886 8.387 23.044 1.00 11.25 43 LEU B N 1
ATOM 3243 C CA . LEU B 1 44 ? 40.366 8.139 24.385 1.00 12.63 43 LEU B CA 1
ATOM 3244 C C . LEU B 1 44 ? 40.408 9.425 25.173 1.00 12.93 43 LEU B C 1
ATOM 3245 O O . LEU B 1 44 ? 39.862 9.494 26.278 1.00 13.93 43 LEU B O 1
ATOM 3250 N N . GLN B 1 45 ? 40.999 10.463 24.577 1.00 12.30 44 GLN B N 1
ATOM 3251 C CA . GLN B 1 45 ? 41.032 11.783 25.197 1.00 12.46 44 GLN B CA 1
ATOM 3252 C C . GLN B 1 45 ? 39.636 12.352 25.436 1.00 12.95 44 GLN B C 1
ATOM 3253 O O . GLN B 1 45 ? 39.398 12.965 26.474 1.00 15.81 44 GLN B O 1
ATOM 3259 N N . ALA B 1 46 ? 38.719 12.163 24.499 1.00 11.30 45 ALA B N 1
ATOM 3260 C CA . ALA B 1 46 ? 37.363 12.653 24.683 1.00 11.14 45 ALA B CA 1
ATOM 3261 C C . ALA B 1 46 ? 36.702 12.040 25.906 1.00 12.02 45 ALA B C 1
ATOM 3262 O O . ALA B 1 46 ? 35.935 12.712 26.612 1.00 11.80 45 ALA B O 1
ATOM 3264 N N . ALA B 1 47 ? 36.938 10.733 26.111 1.00 12.04 46 ALA B N 1
ATOM 3265 C CA . ALA B 1 47 ? 36.309 9.991 27.220 1.00 10.95 46 ALA B CA 1
ATOM 3266 C C . ALA B 1 47 ? 36.917 10.499 28.524 1.00 10.52 46 ALA B C 1
ATOM 3267 O O . ALA B 1 47 ? 36.195 10.763 29.526 1.00 10.34 46 ALA B O 1
ATOM 3269 N N . GLN B 1 48 ? 38.235 10.732 28.517 1.00 10.21 47 GLN B N 1
ATOM 3270 C CA . GLN B 1 48 ? 38.905 11.298 29.690 1.00 10.44 47 GLN B CA 1
ATOM 3271 C C . GLN B 1 48 ? 38.352 12.698 30.052 1.00 12.43 47 GLN B C 1
ATOM 3272 O O . GLN B 1 48 ? 38.050 12.994 31.233 1.00 12.05 47 GLN B O 1
ATOM 3278 N N . ASP B 1 49 ? 38.199 13.551 29.030 1.00 12.74 48 ASP B N 1
ATOM 3279 C CA . ASP B 1 49 ? 37.642 14.881 29.222 1.00 12.41 48 ASP B CA 1
ATOM 3280 C C . ASP B 1 49 ? 36.206 14.843 29.683 1.00 11.67 48 ASP B C 1
ATOM 3281 O O . ASP B 1 49 ? 35.808 15.666 30.494 1.00 11.80 48 ASP B O 1
ATOM 3286 N N . ALA B 1 50 ? 35.429 13.891 29.189 1.00 10.18 49 ALA B N 1
ATOM 3287 C CA . ALA B 1 50 ? 34.052 13.733 29.648 1.00 10.70 49 ALA B CA 1
ATOM 3288 C C . ALA B 1 50 ? 33.969 13.424 31.162 1.00 12.37 49 ALA B C 1
ATOM 3289 O O . ALA B 1 50 ? 33.139 13.989 31.890 1.00 12.93 49 ALA B O 1
ATOM 3291 N N . ILE B 1 51 ? 34.832 12.529 31.654 1.00 12.73 50 ILE B N 1
ATOM 3292 C CA . ILE B 1 51 ? 34.842 12.191 33.087 1.00 11.22 50 ILE B CA 1
ATOM 3293 C C . ILE B 1 51 ? 35.187 13.442 33.886 1.00 12.07 50 ILE B C 1
ATOM 3294 O O . ILE B 1 51 ? 34.501 13.784 34.832 1.00 11.01 50 ILE B O 1
ATOM 3299 N N . ALA B 1 52 ? 36.272 14.103 33.479 1.00 12.03 51 ALA B N 1
ATOM 3300 C CA . ALA B 1 52 ? 36.758 15.299 34.145 1.00 13.42 51 ALA B CA 1
ATOM 3301 C C . ALA B 1 52 ? 35.713 16.422 34.107 1.00 13.58 51 ALA B C 1
ATOM 3302 O O . ALA B 1 52 ? 35.610 17.192 35.033 1.00 14.42 51 ALA B O 1
ATOM 3304 N N . GLY B 1 53 ? 34.889 16.452 33.064 1.00 14.67 52 GLY B N 1
ATOM 3305 C CA . GLY B 1 53 ? 33.837 17.436 32.913 1.00 15.06 52 GLY B CA 1
ATOM 3306 C C . GLY B 1 53 ? 32.478 17.024 33.443 1.00 15.92 52 GLY B C 1
ATOM 3307 O O . GLY B 1 53 ? 31.476 17.644 33.086 1.00 17.07 52 GLY B O 1
ATOM 3308 N N . GLY B 1 54 ? 32.410 15.969 34.272 1.00 16.10 53 GLY B N 1
ATOM 3309 C CA . GLY B 1 54 ? 31.172 15.625 34.978 1.00 14.30 53 GLY B CA 1
ATOM 3310 C C . GLY B 1 54 ? 30.168 14.799 34.220 1.00 13.57 53 GLY B C 1
ATOM 3311 O O . GLY B 1 54 ? 28.996 14.674 34.619 1.00 15.26 53 GLY B O 1
ATOM 3312 N N . VAL B 1 55 ? 30.589 14.193 33.136 1.00 13.12 54 VAL B N 1
ATOM 3313 C CA . VAL B 1 55 ? 29.665 13.379 32.364 1.00 12.23 54 VAL B CA 1
ATOM 3314 C C . VAL B 1 55 ? 29.668 11.946 32.955 1.00 12.92 54 VAL B C 1
ATOM 3315 O O . VAL B 1 55 ? 30.114 11.020 32.304 1.00 14.11 54 VAL B O 1
ATOM 3319 N N . ASN B 1 56 ? 29.209 11.799 34.199 1.00 12.88 55 ASN B N 1
ATOM 3320 C CA . ASN B 1 56 ? 29.393 10.560 34.989 1.00 12.29 55 ASN B CA 1
ATOM 3321 C C . ASN B 1 56 ? 28.118 10.017 35.565 1.00 12.09 55 ASN B C 1
ATOM 3322 O O . ASN B 1 56 ? 28.114 8.993 36.275 1.00 11.16 55 ASN B O 1
ATOM 3327 N N . GLN B 1 57 ? 27.018 10.682 35.251 1.00 11.59 56 GLN B N 1
ATOM 3328 C CA . GLN B 1 57 ? 25.718 10.188 35.660 1.00 11.22 56 GLN B CA 1
ATOM 3329 C C . GLN B 1 57 ? 24.939 9.524 34.529 1.00 11.95 56 GLN B C 1
ATOM 3330 O O . GLN B 1 57 ? 25.333 9.560 33.372 1.00 12.74 56 GLN B O 1
ATOM 3336 N N . TYR B 1 58 ? 23.806 8.936 34.867 1.00 12.14 57 TYR B N 1
ATOM 3337 C CA . TYR B 1 58 ? 22.967 8.241 33.891 1.00 14.97 57 TYR B CA 1
ATOM 3338 C C . TYR B 1 58 ? 22.820 9.114 32.639 1.00 14.30 57 TYR B C 1
ATOM 3339 O O . TYR B 1 58 ? 22.331 10.218 32.773 1.00 13.91 57 TYR B O 1
ATOM 3348 N N . PRO B 1 59 ? 23.211 8.617 31.440 1.00 14.67 58 PRO B N 1
ATOM 3349 C CA . PRO B 1 59 ? 22.780 9.342 30.235 1.00 13.59 58 PRO B CA 1
ATOM 3350 C C . PRO B 1 59 ? 21.288 9.100 29.976 1.00 14.54 58 PRO B C 1
ATOM 3351 O O . PRO B 1 59 ? 20.660 8.334 30.711 1.00 14.05 58 PRO B O 1
ATOM 3355 N N . PRO B 1 60 ? 20.696 9.787 28.973 1.00 15.28 59 PRO B N 1
ATOM 3356 C CA . PRO B 1 60 ? 19.273 9.580 28.688 1.00 14.47 59 PRO B CA 1
ATOM 3357 C C . PRO B 1 60 ? 19.046 8.121 28.387 1.00 14.33 59 PRO B C 1
ATOM 3358 O O . PRO B 1 60 ? 19.972 7.454 27.919 1.00 14.59 59 PRO B O 1
ATOM 3362 N N . GLY B 1 61 ? 17.857 7.615 28.696 1.00 13.00 60 GLY B N 1
ATOM 3363 C CA . GLY B 1 61 ? 17.552 6.212 28.520 1.00 14.09 60 GLY B CA 1
ATOM 3364 C C . GLY B 1 61 ? 17.898 5.618 27.174 1.00 14.94 60 GLY B C 1
ATOM 3365 O O . GLY B 1 61 ? 18.441 4.491 27.096 1.00 16.16 60 GLY B O 1
ATOM 3366 N N . PRO B 1 62 ? 17.544 6.318 26.088 1.00 15.15 61 PRO B N 1
ATOM 3367 C CA . PRO B 1 62 ? 17.867 5.732 24.823 1.00 13.83 61 PRO B CA 1
ATOM 3368 C C . PRO B 1 62 ? 19.292 6.023 24.344 1.00 12.90 61 PRO B C 1
ATOM 3369 O O . PRO B 1 62 ? 19.653 5.573 23.259 1.00 14.18 61 PRO B O 1
ATOM 3373 N N . GLY B 1 63 ? 20.094 6.744 25.127 1.00 12.65 62 GLY B N 1
ATOM 3374 C CA . GLY B 1 63 ? 21.428 7.149 24.694 1.00 12.68 62 GLY B CA 1
ATOM 3375 C C . GLY B 1 63 ? 21.453 8.661 24.513 1.00 13.81 62 GLY B C 1
ATOM 3376 O O . GLY B 1 63 ? 20.412 9.272 24.250 1.00 13.72 62 GLY B O 1
ATOM 3377 N N . SER B 1 64 ? 22.625 9.267 24.639 1.00 13.00 63 SER B N 1
ATOM 3378 C CA . SER B 1 64 ? 22.757 10.715 24.420 1.00 14.15 63 SER B CA 1
ATOM 3379 C C . SER B 1 64 ? 22.296 11.083 23.028 1.00 14.99 63 SER B C 1
ATOM 3380 O O . SER B 1 64 ? 22.450 10.281 22.086 1.00 14.69 63 SER B O 1
ATOM 3383 N N . ALA B 1 65 ? 21.713 12.266 22.884 1.00 15.69 64 ALA B N 1
ATOM 3384 C CA . ALA B 1 65 ? 21.315 12.748 21.536 1.00 15.93 64 ALA B CA 1
ATOM 3385 C C . ALA B 1 65 ? 22.508 12.768 20.579 1.00 15.45 64 ALA B C 1
ATOM 3386 O O . ALA B 1 65 ? 22.397 12.219 19.483 1.00 16.05 64 ALA B O 1
ATOM 3388 N N . PRO B 1 66 ? 23.632 13.426 20.950 1.00 15.18 65 PRO B N 1
ATOM 3389 C CA . PRO B 1 66 ? 24.773 13.397 20.042 1.00 13.91 65 PRO B CA 1
ATOM 3390 C C . PRO B 1 66 ? 25.203 11.994 19.590 1.00 13.87 65 PRO B C 1
ATOM 3391 O O . PRO B 1 66 ? 25.602 11.855 18.437 1.00 14.23 65 PRO B O 1
ATOM 3395 N N . LEU B 1 67 ? 25.133 10.975 20.461 1.00 12.16 66 LEU B N 1
ATOM 3396 C CA . LEU B 1 67 ? 25.650 9.656 20.068 1.00 12.11 66 LEU B CA 1
ATOM 3397 C C . LEU B 1 67 ? 24.625 9.021 19.136 1.00 12.48 66 LEU B C 1
ATOM 3398 O O . LEU B 1 67 ? 24.975 8.483 18.113 1.00 11.62 66 LEU B O 1
ATOM 3403 N N . ARG B 1 68 ? 23.341 9.125 19.473 1.00 11.47 67 ARG B N 1
ATOM 3404 C CA . ARG B 1 68 ? 22.315 8.633 18.566 1.00 12.77 67 ARG B CA 1
ATOM 3405 C C . ARG B 1 68 ? 22.388 9.320 17.193 1.00 13.84 67 ARG B C 1
ATOM 3406 O O . ARG B 1 68 ? 22.265 8.679 16.130 1.00 14.72 67 ARG B O 1
ATOM 3414 N N . ARG B 1 69 ? 22.570 10.638 17.174 1.00 12.96 68 ARG B N 1
ATOM 3415 C CA . ARG B 1 69 ? 22.757 11.284 15.882 1.00 13.02 68 ARG B CA 1
ATOM 3416 C C . ARG B 1 69 ? 23.984 10.769 15.155 1.00 11.37 68 ARG B C 1
ATOM 3417 O O . ARG B 1 69 ? 23.949 10.651 13.941 1.00 9.82 68 ARG B O 1
ATOM 3425 N N . ALA B 1 70 ? 25.082 10.527 15.877 1.00 11.74 69 ALA B N 1
ATOM 3426 C CA . ALA B 1 70 ? 26.327 10.106 15.239 1.00 12.74 69 ALA B CA 1
ATOM 3427 C C . ALA B 1 70 ? 26.197 8.694 14.665 1.00 13.74 69 ALA B C 1
ATOM 3428 O O . ALA B 1 70 ? 26.756 8.379 13.592 1.00 13.25 69 ALA B O 1
ATOM 3430 N N . ILE B 1 71 ? 25.475 7.839 15.373 1.00 14.67 70 ILE B N 1
ATOM 3431 C CA . ILE B 1 71 ? 25.217 6.472 14.868 1.00 14.63 70 ILE B CA 1
ATOM 3432 C C . ILE B 1 71 ? 24.384 6.539 13.561 1.00 15.13 70 ILE B C 1
ATOM 3433 O O . ILE B 1 71 ? 24.710 5.892 12.561 1.00 14.39 70 ILE B O 1
ATOM 3438 N N . ALA B 1 72 ? 23.297 7.311 13.576 1.00 14.29 71 ALA B N 1
ATOM 3439 C CA . ALA B 1 72 ? 22.463 7.450 12.367 1.00 13.54 71 ALA B CA 1
ATOM 3440 C C . ALA B 1 72 ? 23.297 8.068 11.245 1.00 12.09 71 ALA B C 1
ATOM 3441 O O . ALA B 1 72 ? 23.232 7.645 10.092 1.00 12.47 71 ALA B O 1
ATOM 3443 N N . ALA B 1 73 ? 24.121 9.032 11.590 1.00 11.36 72 ALA B N 1
ATOM 3444 C CA . ALA B 1 73 ? 24.945 9.706 10.587 1.00 13.24 72 ALA B CA 1
ATOM 3445 C C . ALA B 1 73 ? 25.969 8.745 9.991 1.00 12.84 72 ALA B C 1
ATOM 3446 O O . ALA B 1 73 ? 26.248 8.810 8.828 1.00 13.61 72 ALA B O 1
ATOM 3448 N N . GLN B 1 74 ? 26.492 7.838 10.799 1.00 13.75 73 GLN B N 1
ATOM 3449 C CA . GLN B 1 74 ? 27.494 6.880 10.319 1.00 13.72 73 GLN B CA 1
ATOM 3450 C C . GLN B 1 74 ? 26.819 5.839 9.451 1.00 13.84 73 GLN B C 1
ATOM 3451 O O . GLN B 1 74 ? 27.326 5.511 8.368 1.00 13.25 73 GLN B O 1
ATOM 3457 N N . ARG B 1 75 ? 25.655 5.344 9.888 1.00 11.48 74 ARG B N 1
ATOM 3458 C CA . ARG B 1 75 ? 24.965 4.346 9.070 1.00 12.24 74 ARG B CA 1
ATOM 3459 C C . ARG B 1 75 ? 24.546 4.925 7.735 1.00 12.26 74 ARG B C 1
ATOM 3460 O O . ARG B 1 75 ? 24.625 4.275 6.693 1.00 13.11 74 ARG B O 1
ATOM 3468 N N . ARG B 1 76 ? 24.124 6.179 7.741 1.00 12.44 75 ARG B N 1
ATOM 3469 C CA . ARG B 1 76 ? 23.769 6.830 6.509 1.00 13.78 75 ARG B CA 1
ATOM 3470 C C . ARG B 1 76 ? 25.020 7.037 5.620 1.00 13.46 75 ARG B C 1
ATOM 3471 O O . ARG B 1 76 ? 25.039 6.693 4.424 1.00 12.88 75 ARG B O 1
ATOM 3479 N N . ARG B 1 77 ? 26.077 7.564 6.232 1.00 13.12 76 ARG B N 1
ATOM 3480 C CA . ARG B 1 77 ? 27.317 7.891 5.508 1.00 13.27 76 ARG B CA 1
ATOM 3481 C C . ARG B 1 77 ? 27.894 6.653 4.854 1.00 13.06 76 ARG B C 1
ATOM 3482 O O . ARG B 1 77 ? 28.297 6.679 3.685 1.00 12.68 76 ARG B O 1
ATOM 3490 N N . HIS B 1 78 ? 27.935 5.543 5.606 1.00 14.14 77 HIS B N 1
ATOM 3491 C CA . HIS B 1 78 ? 28.566 4.345 5.109 1.00 13.53 77 HIS B CA 1
ATOM 3492 C C . HIS B 1 78 ? 27.735 3.538 4.173 1.00 14.61 77 HIS B C 1
ATOM 3493 O O . HIS B 1 78 ? 28.278 2.933 3.272 1.00 13.94 77 HIS B O 1
ATOM 3500 N N . PHE B 1 79 ? 26.424 3.508 4.393 1.00 14.94 78 PHE B N 1
ATOM 3501 C CA . PHE B 1 79 ? 25.584 2.541 3.753 1.00 15.41 78 PHE B CA 1
ATOM 3502 C C . PHE B 1 79 ? 24.320 3.145 3.124 1.00 16.43 78 PHE B C 1
ATOM 3503 O O . PHE B 1 79 ? 23.564 2.408 2.482 1.00 16.20 78 PHE B O 1
ATOM 3511 N N . GLY B 1 80 ? 24.065 4.432 3.310 1.00 15.80 79 GLY B N 1
ATOM 3512 C CA . GLY B 1 80 ? 22.838 5.014 2.808 1.00 17.88 79 GLY B CA 1
ATOM 3513 C C . GLY B 1 80 ? 21.552 4.480 3.463 1.00 20.17 79 GLY B C 1
ATOM 3514 O O . GLY B 1 80 ? 20.480 4.542 2.886 1.00 23.41 79 GLY B O 1
ATOM 3515 N N . VAL B 1 81 ? 21.624 3.958 4.662 1.00 19.32 80 VAL B N 1
ATOM 3516 C CA . VAL B 1 81 ? 20.392 3.624 5.375 1.00 19.85 80 VAL B CA 1
ATOM 3517 C C . VAL B 1 81 ? 20.260 4.802 6.311 1.00 20.41 80 VAL B C 1
ATOM 3518 O O . VAL B 1 81 ? 21.248 5.223 6.976 1.00 21.04 80 VAL B O 1
ATOM 3522 N N . ASP B 1 82 ? 19.057 5.334 6.354 1.00 19.46 81 ASP B N 1
ATOM 3523 C CA . ASP B 1 82 ? 18.798 6.559 7.019 1.00 20.59 81 ASP B CA 1
ATOM 3524 C C . ASP B 1 82 ? 17.847 6.305 8.212 1.00 20.67 81 ASP B C 1
ATOM 3525 O O . ASP B 1 82 ? 16.635 6.180 8.013 1.00 22.14 81 ASP B O 1
ATOM 3530 N N . TYR B 1 83 ? 18.389 6.234 9.435 1.00 18.57 82 TYR B N 1
ATOM 3531 C CA . TYR B 1 83 ? 17.576 6.023 10.655 1.00 17.11 82 TYR B CA 1
ATOM 3532 C C . TYR B 1 83 ? 17.254 7.374 11.333 1.00 17.18 82 TYR B C 1
ATOM 3533 O O . TYR B 1 83 ? 18.057 8.293 11.305 1.00 17.85 82 TYR B O 1
ATOM 3542 N N . ASP B 1 84 ? 16.077 7.455 11.947 1.00 16.35 83 ASP B N 1
ATOM 3543 C CA . ASP B 1 84 ? 15.680 8.603 12.717 1.00 16.28 83 ASP B CA 1
ATOM 3544 C C . ASP B 1 84 ? 16.313 8.427 14.095 1.00 16.16 83 ASP B C 1
ATOM 3545 O O . ASP B 1 84 ? 15.979 7.486 14.794 1.00 16.34 83 ASP B O 1
ATOM 3550 N N . PRO B 1 85 ? 17.259 9.315 14.476 1.00 17.23 84 PRO B N 1
ATOM 3551 C CA . PRO B 1 85 ? 18.003 9.157 15.739 1.00 17.27 84 PRO B CA 1
ATOM 3552 C C . PRO B 1 85 ? 17.101 9.241 16.921 1.00 18.19 84 PRO B C 1
ATOM 3553 O O . PRO B 1 85 ? 17.444 8.729 17.982 1.00 18.65 84 PRO B O 1
ATOM 3557 N N . GLU B 1 86 ? 15.968 9.929 16.769 1.00 18.77 85 GLU B N 1
ATOM 3558 C CA . GLU B 1 86 ? 15.102 10.067 17.929 1.00 19.65 85 GLU B CA 1
ATOM 3559 C C . GLU B 1 86 ? 14.281 8.812 18.237 1.00 19.73 85 GLU B C 1
ATOM 3560 O O . GLU B 1 86 ? 14.108 8.484 19.401 1.00 21.50 85 GLU B O 1
ATOM 3571 N N . THR B 1 87 ? 13.894 8.031 17.238 1.00 18.77 86 THR B N 1
ATOM 3572 C CA . THR B 1 87 ? 13.033 6.874 17.518 1.00 17.48 86 THR B CA 1
ATOM 3573 C C . THR B 1 87 ? 13.520 5.494 17.002 1.00 16.37 86 THR B C 1
ATOM 3574 O O . THR B 1 87 ? 12.970 4.435 17.361 1.00 14.42 86 THR B O 1
ATOM 3578 N N . GLU B 1 88 ? 14.561 5.507 16.173 1.00 14.45 87 GLU B N 1
ATOM 3579 C CA . GLU B 1 88 ? 14.968 4.298 15.478 1.00 13.43 87 GLU B CA 1
ATOM 3580 C C . GLU B 1 88 ? 16.376 3.850 15.870 1.00 13.73 87 GLU B C 1
ATOM 3581 O O . GLU B 1 88 ? 16.914 2.931 15.265 1.00 14.37 87 GLU B O 1
ATOM 3587 N N . VAL B 1 89 ? 16.954 4.502 16.884 1.00 12.87 88 VAL B N 1
ATOM 3588 C CA . VAL B 1 89 ? 18.339 4.190 17.331 1.00 12.36 88 VAL B CA 1
ATOM 3589 C C . VAL B 1 89 ? 18.337 4.099 18.848 1.00 13.51 88 VAL B C 1
ATOM 3590 O O . VAL B 1 89 ? 17.896 5.032 19.535 1.00 14.06 88 VAL B O 1
ATOM 3594 N N . LEU B 1 90 ? 18.825 2.979 19.365 1.00 14.40 89 LEU B N 1
ATOM 3595 C CA . LEU B 1 90 ? 18.908 2.742 20.813 1.00 14.38 89 LEU B CA 1
ATOM 3596 C C . LEU B 1 90 ? 20.331 2.355 21.178 1.00 15.08 89 LEU B C 1
ATOM 3597 O O . LEU B 1 90 ? 20.831 1.359 20.711 1.00 15.11 89 LEU B O 1
ATOM 3602 N N . VAL B 1 91 ? 20.964 3.155 22.028 1.00 15.58 90 VAL B N 1
ATOM 3603 C CA . VAL B 1 91 ? 22.290 2.830 22.546 1.00 14.49 90 VAL B CA 1
ATOM 3604 C C . VAL B 1 91 ? 22.132 1.779 23.637 1.00 15.67 90 VAL B C 1
ATOM 3605 O O . VAL B 1 91 ? 21.184 1.858 24.467 1.00 13.94 90 VAL B O 1
ATOM 3609 N N . THR B 1 92 ? 23.020 0.781 23.612 1.00 13.79 91 THR B N 1
ATOM 3610 C CA . THR B 1 92 ? 22.927 -0.354 24.525 1.00 14.02 91 THR B CA 1
ATOM 3611 C C . THR B 1 92 ? 24.308 -0.633 25.176 1.00 14.17 91 THR B C 1
ATOM 3612 O O . THR B 1 92 ? 25.310 -0.003 24.819 1.00 15.49 91 THR B O 1
ATOM 3616 N N . VAL B 1 93 ? 24.332 -1.531 26.147 1.00 13.33 92 VAL B N 1
ATOM 3617 C CA . VAL B 1 93 ? 25.579 -1.935 26.789 1.00 14.11 92 VAL B CA 1
ATOM 3618 C C . VAL B 1 93 ? 26.244 -3.007 25.882 1.00 14.26 92 VAL B C 1
ATOM 3619 O O . VAL B 1 93 ? 26.116 -4.226 26.103 1.00 12.96 92 VAL B O 1
ATOM 3623 N N . GLY B 1 94 ? 26.910 -2.521 24.830 1.00 12.68 93 GLY B N 1
ATOM 3624 C CA . GLY B 1 94 ? 27.490 -3.420 23.808 1.00 13.36 93 GLY B CA 1
ATOM 3625 C C . GLY B 1 94 ? 26.440 -3.968 22.859 1.00 14.51 93 GLY B C 1
ATOM 3626 O O . GLY B 1 94 ? 25.208 -3.860 23.091 1.00 14.59 93 GLY B O 1
ATOM 3627 N N . ALA B 1 95 ? 26.917 -4.540 21.756 1.00 14.41 94 ALA B N 1
ATOM 3628 C CA . ALA B 1 95 ? 26.061 -5.367 20.939 1.00 12.97 94 ALA B CA 1
ATOM 3629 C C . ALA B 1 95 ? 25.488 -6.503 21.808 1.00 12.22 94 ALA B C 1
ATOM 3630 O O . ALA B 1 95 ? 24.403 -6.944 21.552 1.00 13.24 94 ALA B O 1
ATOM 3632 N N . THR B 1 96 ? 26.206 -6.924 22.853 1.00 12.93 95 THR B N 1
ATOM 3633 C CA . THR B 1 96 ? 25.764 -8.070 23.690 1.00 10.77 95 THR B CA 1
ATOM 3634 C C . THR B 1 96 ? 24.377 -7.752 24.287 1.00 12.03 95 THR B C 1
ATOM 3635 O O . THR B 1 96 ? 23.432 -8.565 24.214 1.00 11.46 95 THR B O 1
ATOM 3639 N N . GLU B 1 97 ? 24.226 -6.533 24.799 1.00 11.92 96 GLU B N 1
ATOM 3640 C CA . GLU B 1 97 ? 22.951 -6.215 25.430 1.00 11.85 96 GLU B CA 1
ATOM 3641 C C . GLU B 1 97 ? 21.868 -6.017 24.405 1.00 11.74 96 GLU B C 1
ATOM 3642 O O . GLU B 1 97 ? 20.726 -6.360 24.672 1.00 13.76 96 GLU B O 1
ATOM 3648 N N . ALA B 1 98 ? 22.210 -5.411 23.256 1.00 11.93 97 ALA B N 1
ATOM 3649 C CA . ALA B 1 98 ? 21.228 -5.165 22.192 1.00 12.66 97 ALA B CA 1
ATOM 3650 C C . ALA B 1 98 ? 20.686 -6.527 21.750 1.00 13.46 97 ALA B C 1
ATOM 3651 O O . ALA B 1 98 ? 19.483 -6.703 21.538 1.00 13.05 97 ALA B O 1
ATOM 3653 N N . ILE B 1 99 ? 21.572 -7.498 21.667 1.00 12.57 98 ILE B N 1
ATOM 3654 C CA . ILE B 1 99 ? 21.133 -8.857 21.317 1.00 13.76 98 ILE B CA 1
ATOM 3655 C C . ILE B 1 99 ? 20.211 -9.409 22.368 1.00 13.95 98 ILE B C 1
ATOM 3656 O O . ILE B 1 99 ? 19.095 -9.830 22.026 1.00 13.92 98 ILE B O 1
ATOM 3661 N N . ALA B 1 100 ? 20.629 -9.368 23.648 1.00 13.62 99 ALA B N 1
ATOM 3662 C CA . ALA B 1 100 ? 19.806 -9.932 24.703 1.00 12.76 99 ALA B CA 1
ATOM 3663 C C . ALA B 1 100 ? 18.449 -9.241 24.795 1.00 12.49 99 ALA B C 1
ATOM 3664 O O . ALA B 1 100 ? 17.416 -9.881 24.913 1.00 10.73 99 ALA B O 1
ATOM 3666 N N . ALA B 1 101 ? 18.464 -7.923 24.731 1.00 12.82 100 ALA B N 1
ATOM 3667 C CA . ALA B 1 101 ? 17.217 -7.155 24.853 1.00 12.10 100 ALA B CA 1
ATOM 3668 C C . ALA B 1 101 ? 16.320 -7.317 23.634 1.00 12.30 100 ALA B C 1
ATOM 3669 O O . ALA B 1 101 ? 15.087 -7.256 23.767 1.00 13.01 100 ALA B O 1
ATOM 3671 N N . ALA B 1 102 ? 16.906 -7.472 22.441 1.00 11.06 101 ALA B N 1
ATOM 3672 C CA . ALA B 1 102 ? 16.069 -7.665 21.253 1.00 11.84 101 ALA B CA 1
ATOM 3673 C C . ALA B 1 102 ? 15.299 -8.952 21.345 1.00 12.10 101 ALA B C 1
ATOM 3674 O O . ALA B 1 102 ? 14.065 -9.020 21.093 1.00 13.22 101 ALA B O 1
ATOM 3676 N N . VAL B 1 103 ? 15.974 -9.993 21.798 1.00 11.37 102 VAL B N 1
ATOM 3677 C CA . VAL B 1 103 ? 15.286 -11.278 21.908 1.00 10.45 102 VAL B CA 1
ATOM 3678 C C . VAL B 1 103 ? 14.298 -11.242 23.068 1.00 10.76 102 VAL B C 1
ATOM 3679 O O . VAL B 1 103 ? 13.153 -11.679 22.928 1.00 10.09 102 VAL B O 1
ATOM 3683 N N . LEU B 1 104 ? 14.718 -10.751 24.242 1.00 11.35 103 LEU B N 1
ATOM 3684 C CA . LEU B 1 104 ? 13.764 -10.751 25.364 1.00 11.36 103 LEU B CA 1
ATOM 3685 C C . LEU B 1 104 ? 12.602 -9.809 25.099 1.00 12.49 103 LEU B C 1
ATOM 3686 O O . LEU B 1 104 ? 11.479 -10.071 25.554 1.00 12.52 103 LEU B O 1
ATOM 3691 N N . GLY B 1 105 ? 12.882 -8.712 24.399 1.00 13.00 104 GLY B N 1
ATOM 3692 C CA . GLY B 1 105 ? 11.883 -7.683 24.177 1.00 13.57 104 GLY B CA 1
ATOM 3693 C C . GLY B 1 105 ? 10.922 -8.044 23.061 1.00 15.52 104 GLY B C 1
ATOM 3694 O O . GLY B 1 105 ? 9.779 -7.559 23.056 1.00 15.08 104 GLY B O 1
ATOM 3695 N N . LEU B 1 106 ? 11.370 -8.911 22.132 1.00 14.74 105 LEU B N 1
ATOM 3696 C CA . LEU B 1 106 ? 10.598 -9.188 20.929 1.00 15.80 105 LEU B CA 1
ATOM 3697 C C . LEU B 1 106 ? 10.109 -10.585 20.698 1.00 15.12 105 LEU B C 1
ATOM 3698 O O . LEU B 1 106 ? 9.206 -10.801 19.862 1.00 15.55 105 LEU B O 1
ATOM 3703 N N . VAL B 1 107 ? 10.698 -11.563 21.387 1.00 13.55 106 VAL B N 1
ATOM 3704 C CA . VAL B 1 107 ? 10.382 -12.959 21.063 1.00 12.07 106 VAL B CA 1
ATOM 3705 C C . VAL B 1 107 ? 9.642 -13.568 22.235 1.00 12.84 106 VAL B C 1
ATOM 3706 O O . VAL B 1 107 ? 10.161 -13.595 23.370 1.00 11.88 106 VAL B O 1
ATOM 3710 N N . GLU B 1 108 ? 8.409 -14.004 21.971 1.00 13.64 107 GLU B N 1
ATOM 3711 C CA . GLU B 1 108 ? 7.580 -14.607 22.992 1.00 14.93 107 GLU B CA 1
ATOM 3712 C C . GLU B 1 108 ? 8.121 -15.999 23.347 1.00 16.52 107 GLU B C 1
ATOM 3713 O O . GLU B 1 108 ? 8.523 -16.769 22.457 1.00 15.06 107 GLU B O 1
ATOM 3719 N N . PRO B 1 109 ? 8.005 -16.373 24.633 1.00 17.12 108 PRO B N 1
ATOM 3720 C CA . PRO B 1 109 ? 8.298 -17.708 25.051 1.00 16.54 108 PRO B CA 1
ATOM 3721 C C . PRO B 1 109 ? 7.589 -18.682 24.128 1.00 17.14 108 PRO B C 1
ATOM 3722 O O . PRO B 1 109 ? 6.402 -18.467 23.770 1.00 16.72 108 PRO B O 1
ATOM 3726 N N . GLY B 1 110 ? 8.288 -19.749 23.745 1.00 16.01 109 GLY B N 1
ATOM 3727 C CA . GLY B 1 110 ? 7.668 -20.775 22.914 1.00 15.59 109 GLY B CA 1
ATOM 3728 C C . GLY B 1 110 ? 8.016 -20.643 21.432 1.00 15.31 109 GLY B C 1
ATOM 3729 O O . GLY B 1 110 ? 7.975 -21.609 20.690 1.00 16.13 109 GLY B O 1
ATOM 3730 N N . SER B 1 111 ? 8.349 -19.433 21.002 1.00 13.48 110 SER B N 1
ATOM 3731 C CA . SER B 1 111 ? 8.728 -19.164 19.628 1.00 14.52 110 SER B CA 1
ATOM 3732 C C . SER B 1 111 ? 10.073 -19.812 19.257 1.00 14.05 110 SER B C 1
ATOM 3733 O O . SER B 1 111 ? 10.907 -20.092 20.135 1.00 14.00 110 SER B O 1
ATOM 3736 N N . GLU B 1 112 ? 10.271 -20.042 17.960 1.00 12.65 111 GLU B N 1
ATOM 3737 C CA . GLU B 1 112 ? 11.543 -20.489 17.441 1.00 11.92 111 GLU B CA 1
ATOM 3738 C C . GLU B 1 112 ? 12.375 -19.319 16.949 1.00 12.61 111 GLU B C 1
ATOM 3739 O O . GLU B 1 112 ? 11.902 -18.385 16.318 1.00 12.63 111 GLU B O 1
ATOM 3745 N N . VAL B 1 113 ? 13.662 -19.401 17.207 1.00 13.13 112 VAL B N 1
ATOM 3746 C CA . VAL B 1 113 ? 14.549 -18.383 16.725 1.00 13.69 112 VAL B CA 1
ATOM 3747 C C . VAL B 1 113 ? 15.568 -19.185 15.943 1.00 13.83 112 VAL B C 1
ATOM 3748 O O . VAL B 1 113 ? 16.130 -20.138 16.495 1.00 13.70 112 VAL B O 1
ATOM 3752 N N . LEU B 1 114 ? 15.819 -18.799 14.692 1.00 13.07 113 LEU B N 1
ATOM 3753 C CA . LEU B 1 114 ? 16.775 -19.507 13.873 1.00 12.34 113 LEU B CA 1
ATOM 3754 C C . LEU B 1 114 ? 18.120 -18.914 14.089 1.00 11.29 113 LEU B C 1
ATOM 3755 O O . LEU B 1 114 ? 18.290 -17.675 14.087 1.00 11.37 113 LEU B O 1
ATOM 3760 N N . LEU B 1 115 ? 19.091 -19.793 14.227 1.00 11.01 114 LEU B N 1
ATOM 3761 C CA . LEU B 1 115 ? 20.476 -19.373 14.320 1.00 11.40 114 LEU B CA 1
ATOM 3762 C C . LEU B 1 115 ? 21.275 -20.032 13.237 1.00 11.96 114 LEU B C 1
ATOM 3763 O O . LEU B 1 115 ? 21.002 -21.158 12.835 1.00 14.01 114 LEU B O 1
ATOM 3768 N N . ILE B 1 116 ? 22.269 -19.314 12.742 1.00 12.71 115 ILE B N 1
ATOM 3769 C CA . ILE B 1 116 ? 23.169 -19.828 11.751 1.00 11.99 115 ILE B CA 1
ATOM 3770 C C . ILE B 1 116 ? 24.353 -20.381 12.526 1.00 12.17 115 ILE B C 1
ATOM 3771 O O . ILE B 1 116 ? 25.027 -19.666 13.293 1.00 10.91 115 ILE B O 1
ATOM 3776 N N . GLU B 1 117 ? 24.636 -21.655 12.280 1.00 11.71 116 GLU B N 1
ATOM 3777 C CA . GLU B 1 117 ? 25.726 -22.310 12.970 1.00 11.77 116 GLU B CA 1
ATOM 3778 C C . GLU B 1 117 ? 27.004 -22.395 12.087 1.00 11.66 116 GLU B C 1
ATOM 3779 O O . GLU B 1 117 ? 26.900 -22.652 10.904 1.00 12.25 116 GLU B O 1
ATOM 3785 N N . PRO B 1 118 ? 28.212 -22.252 12.668 1.00 11.36 117 PRO B N 1
ATOM 3786 C CA . PRO B 1 118 ? 28.548 -21.974 14.066 1.00 11.16 117 PRO B CA 1
ATOM 3787 C C . PRO B 1 118 ? 28.101 -20.548 14.451 1.00 11.44 117 PRO B C 1
ATOM 3788 O O . PRO B 1 118 ? 28.050 -19.666 13.592 1.00 9.40 117 PRO B O 1
ATOM 3792 N N . PHE B 1 119 ? 27.723 -20.354 15.724 1.00 11.68 118 PHE B N 1
ATOM 3793 C CA . PHE B 1 119 ? 27.120 -19.096 16.178 1.00 12.27 118 PHE B CA 1
ATOM 3794 C C . PHE B 1 119 ? 27.916 -18.544 17.341 1.00 11.89 118 PHE B C 1
ATOM 3795 O O . PHE B 1 119 ? 28.566 -19.290 18.093 1.00 12.05 118 PHE B O 1
ATOM 3803 N N . TYR B 1 120 ? 27.826 -17.226 17.483 1.00 12.74 119 TYR B N 1
ATOM 3804 C CA . TYR B 1 120 ? 28.331 -16.512 18.641 1.00 10.55 119 TYR B CA 1
ATOM 3805 C C . TYR B 1 120 ? 27.756 -17.107 19.950 1.00 12.12 119 TYR B C 1
ATOM 3806 O O . TYR B 1 120 ? 26.592 -17.592 19.986 1.00 11.04 119 TYR B O 1
ATOM 3815 N N . ASP B 1 121 ? 28.601 -17.112 20.973 1.00 10.24 120 ASP B N 1
ATOM 3816 C CA . ASP B 1 121 ? 28.355 -17.670 22.327 1.00 12.94 120 ASP B CA 1
ATOM 3817 C C . ASP B 1 121 ? 27.062 -17.158 23.025 1.00 11.99 120 ASP B C 1
ATOM 3818 O O . ASP B 1 121 ? 26.408 -17.889 23.773 1.00 10.37 120 ASP B O 1
ATOM 3823 N N . SER B 1 122 ? 26.700 -15.901 22.800 1.00 11.36 121 SER B N 1
ATOM 3824 C CA . SER B 1 122 ? 25.542 -15.397 23.553 1.00 11.41 121 SER B CA 1
ATOM 3825 C C . SER B 1 122 ? 24.178 -15.709 22.947 1.00 12.26 121 SER B C 1
ATOM 3826 O O . SER B 1 122 ? 23.155 -15.560 23.632 1.00 13.23 121 SER B O 1
ATOM 3829 N N . TYR B 1 123 ? 24.122 -16.168 21.703 1.00 12.97 122 TYR B N 1
ATOM 3830 C CA . TYR B 1 123 ? 22.790 -16.279 21.049 1.00 13.61 122 TYR B CA 1
ATOM 3831 C C . TYR B 1 123 ? 21.883 -17.351 21.692 1.00 13.49 122 TYR B C 1
ATOM 3832 O O . TYR B 1 123 ? 20.702 -17.147 21.974 1.00 13.60 122 TYR B O 1
ATOM 3841 N N . SER B 1 124 ? 22.434 -18.528 21.899 1.00 14.05 123 SER B N 1
ATOM 3842 C CA . SER B 1 124 ? 21.658 -19.617 22.447 1.00 13.10 123 SER B CA 1
ATOM 3843 C C . SER B 1 124 ? 21.160 -19.343 23.862 1.00 11.78 123 SER B C 1
ATOM 3844 O O . SER B 1 124 ? 19.972 -19.530 24.136 1.00 11.30 123 SER B O 1
ATOM 3847 N N . PRO B 1 125 ? 22.050 -18.926 24.763 1.00 10.30 124 PRO B N 1
ATOM 3848 C CA . PRO B 1 125 ? 21.503 -18.655 26.083 1.00 10.46 124 PRO B CA 1
ATOM 3849 C C . PRO B 1 125 ? 20.470 -17.520 26.167 1.00 10.38 124 PRO B C 1
ATOM 3850 O O . PRO B 1 125 ? 19.594 -17.576 27.004 1.00 11.22 124 PRO B O 1
ATOM 3854 N N . VAL B 1 126 ? 20.582 -16.525 25.303 1.00 11.36 125 VAL B N 1
ATOM 3855 C CA . VAL B 1 126 ? 19.617 -15.428 25.236 1.00 11.77 125 VAL B CA 1
ATOM 3856 C C . VAL B 1 126 ? 18.249 -15.986 24.766 1.00 11.81 125 VAL B C 1
ATOM 3857 O O . VAL B 1 126 ? 17.224 -15.737 25.389 1.00 13.82 125 VAL B O 1
ATOM 3861 N N . VAL B 1 127 ? 18.263 -16.782 23.701 1.00 10.31 126 VAL B N 1
ATOM 3862 C CA . VAL B 1 127 ? 17.069 -17.463 23.210 1.00 10.80 126 VAL B CA 1
ATOM 3863 C C . VAL B 1 127 ? 16.507 -18.311 24.336 1.00 10.79 126 VAL B C 1
ATOM 3864 O O . VAL B 1 127 ? 15.270 -18.325 24.569 1.00 10.45 126 VAL B O 1
ATOM 3868 N N . ALA B 1 128 ? 17.391 -18.956 25.095 1.00 10.23 127 ALA B N 1
ATOM 3869 C CA . ALA B 1 128 ? 16.873 -19.823 26.177 1.00 10.95 127 ALA B CA 1
ATOM 3870 C C . ALA B 1 128 ? 16.290 -18.946 27.305 1.00 10.77 127 ALA B C 1
ATOM 3871 O O . ALA B 1 128 ? 15.222 -19.259 27.826 1.00 10.01 127 ALA B O 1
ATOM 3873 N N . MET B 1 129 ? 16.976 -17.845 27.647 1.00 10.97 128 MET B N 1
ATOM 3874 C CA . MET B 1 129 ? 16.457 -16.933 28.677 1.00 13.75 128 MET B CA 1
ATOM 3875 C C . MET B 1 129 ? 15.016 -16.432 28.373 1.00 13.81 128 MET B C 1
ATOM 3876 O O . MET B 1 129 ? 14.194 -16.339 29.280 1.00 15.53 128 MET B O 1
ATOM 3881 N N . ALA B 1 130 ? 14.729 -16.146 27.099 1.00 14.66 129 ALA B N 1
ATOM 3882 C CA . ALA B 1 130 ? 13.395 -15.752 26.618 1.00 14.50 129 ALA B CA 1
ATOM 3883 C C . ALA B 1 130 ? 12.380 -16.848 26.687 1.00 15.17 129 ALA B C 1
ATOM 3884 O O . ALA B 1 130 ? 11.170 -16.586 26.466 1.00 17.48 129 ALA B O 1
ATOM 3886 N N . GLY B 1 131 ? 12.832 -18.077 26.978 1.00 13.81 130 GLY B N 1
ATOM 3887 C CA . GLY B 1 131 ? 11.961 -19.257 26.909 1.00 13.44 130 GLY B CA 1
ATOM 3888 C C . GLY B 1 131 ? 11.614 -19.672 25.481 1.00 13.40 130 GLY B C 1
ATOM 3889 O O . GLY B 1 131 ? 10.609 -20.337 25.237 1.00 12.34 130 GLY B O 1
ATOM 3890 N N . ALA B 1 132 ? 12.419 -19.225 24.519 1.00 13.81 131 ALA B N 1
ATOM 3891 C CA . ALA B 1 132 ? 12.226 -19.563 23.109 1.00 13.42 131 ALA B CA 1
ATOM 3892 C C . ALA B 1 132 ? 13.048 -20.796 22.724 1.00 14.36 131 ALA B C 1
ATOM 3893 O O . ALA B 1 132 ? 13.879 -21.293 23.515 1.00 13.75 131 ALA B O 1
ATOM 3895 N N . HIS B 1 133 ? 12.810 -21.319 21.529 1.00 14.73 132 HIS B N 1
ATOM 3896 C CA . HIS B 1 133 ? 13.519 -22.511 21.096 1.00 15.99 132 HIS B CA 1
ATOM 3897 C C . HIS B 1 133 ? 14.459 -22.161 19.958 1.00 15.23 132 HIS B C 1
ATOM 3898 O O . HIS B 1 133 ? 14.066 -21.574 18.966 1.00 15.71 132 HIS B O 1
ATOM 3905 N N . ARG B 1 134 ? 15.717 -22.501 20.150 1.00 14.80 133 ARG B N 1
ATOM 3906 C CA . ARG B 1 134 ? 16.762 -22.386 19.154 1.00 14.80 133 ARG B CA 1
ATOM 3907 C C . ARG B 1 134 ? 16.559 -23.436 18.033 1.00 13.77 133 ARG B C 1
ATOM 3908 O O . ARG B 1 134 ? 16.330 -24.612 18.302 1.00 12.49 133 ARG B O 1
ATOM 3916 N N . VAL B 1 135 ? 16.634 -23.001 16.783 1.00 14.57 134 VAL B N 1
ATOM 3917 C CA . VAL B 1 135 ? 16.675 -23.944 15.619 1.00 13.61 134 VAL B CA 1
ATOM 3918 C C . VAL B 1 135 ? 17.927 -23.514 14.837 1.00 13.83 134 VAL B C 1
ATOM 3919 O O . VAL B 1 135 ? 18.116 -22.329 14.569 1.00 14.67 134 VAL B O 1
ATOM 3923 N N . THR B 1 136 ? 18.840 -24.436 14.584 1.00 13.91 135 THR B N 1
ATOM 3924 C CA . THR B 1 136 ? 20.143 -24.021 14.062 1.00 15.00 135 THR B CA 1
ATOM 3925 C C . THR B 1 136 ? 20.250 -24.522 12.633 1.00 15.49 135 THR B C 1
ATOM 3926 O O . THR B 1 136 ? 19.781 -25.643 12.307 1.00 16.12 135 THR B O 1
ATOM 3930 N N . VAL B 1 137 ? 20.822 -23.680 11.780 1.00 14.65 136 VAL B N 1
ATOM 3931 C CA . VAL B 1 137 ? 21.068 -24.064 10.404 1.00 13.95 136 VAL B CA 1
ATOM 3932 C C . VAL B 1 137 ? 22.542 -23.823 10.129 1.00 12.37 136 VAL B C 1
ATOM 3933 O O . VAL B 1 137 ? 22.969 -22.683 10.150 1.00 12.76 136 VAL B O 1
ATOM 3937 N N . PRO B 1 138 ? 23.302 -24.898 9.840 1.00 11.17 137 PRO B N 1
ATOM 3938 C CA . PRO B 1 138 ? 24.711 -24.695 9.567 1.00 10.93 137 PRO B CA 1
ATOM 3939 C C . PRO B 1 138 ? 25.023 -24.045 8.198 1.00 12.06 137 PRO B C 1
ATOM 3940 O O . PRO B 1 138 ? 24.398 -24.345 7.151 1.00 10.88 137 PRO B O 1
ATOM 3944 N N . LEU B 1 139 ? 26.033 -23.182 8.225 1.00 10.98 138 LEU B N 1
ATOM 3945 C CA . LEU B 1 139 ? 26.781 -22.857 7.037 1.00 11.50 138 LEU B CA 1
ATOM 3946 C C . LEU B 1 139 ? 27.375 -24.125 6.448 1.00 11.79 138 LEU B C 1
ATOM 3947 O O . LEU B 1 139 ? 27.433 -25.172 7.123 1.00 10.64 138 LEU B O 1
ATOM 3952 N N . VAL B 1 140 ? 27.761 -24.036 5.171 1.00 12.85 139 VAL B N 1
ATOM 3953 C CA . VAL B 1 140 ? 28.377 -25.134 4.415 1.00 13.87 139 VAL B CA 1
ATOM 3954 C C . VAL B 1 140 ? 29.707 -24.647 3.867 1.00 14.61 139 VAL B C 1
ATOM 3955 O O . VAL B 1 140 ? 29.835 -23.500 3.542 1.00 14.37 139 VAL B O 1
ATOM 3959 N N . PRO B 1 141 ? 30.723 -25.514 3.837 1.00 17.58 140 PRO B N 1
ATOM 3960 C CA . PRO B 1 141 ? 31.997 -25.183 3.215 1.00 18.67 140 PRO B CA 1
ATOM 3961 C C . PRO B 1 141 ? 31.855 -24.757 1.753 1.00 19.46 140 PRO B C 1
ATOM 3962 O O . PRO B 1 141 ? 30.965 -25.252 1.032 1.00 20.30 140 PRO B O 1
ATOM 3966 N N . ASP B 1 142 ? 32.773 -23.902 1.312 1.00 18.79 141 ASP B N 1
ATOM 3967 C CA . ASP B 1 142 ? 32.789 -23.429 -0.060 1.00 19.40 141 ASP B CA 1
ATOM 3968 C C . ASP B 1 142 ? 34.141 -22.846 -0.524 1.00 18.98 141 ASP B C 1
ATOM 3969 O O . ASP B 1 142 ? 34.519 -21.803 -0.053 1.00 19.76 141 ASP B O 1
ATOM 3974 N N . GLY B 1 143 ? 34.984 -23.529 -1.287 1.00 19.42 142 GLY B N 1
ATOM 3975 C CA . GLY B 1 143 ? 35.709 -24.684 -0.854 1.00 17.86 142 GLY B CA 1
ATOM 3976 C C . GLY B 1 143 ? 36.619 -24.298 0.313 1.00 16.55 142 GLY B C 1
ATOM 3977 O O . GLY B 1 143 ? 36.552 -24.960 1.352 1.00 16.99 142 GLY B O 1
ATOM 3978 N N . ARG B 1 144 ? 37.437 -23.236 0.202 1.00 15.31 143 ARG B N 1
ATOM 3979 C CA . ARG B 1 144 ? 38.253 -22.803 1.375 1.00 14.46 143 ARG B CA 1
ATOM 3980 C C . ARG B 1 144 ? 37.526 -21.873 2.377 1.00 13.09 143 ARG B C 1
ATOM 3981 O O . ARG B 1 144 ? 38.035 -21.616 3.482 1.00 12.57 143 ARG B O 1
ATOM 3989 N N . GLY B 1 145 ? 36.362 -21.351 1.973 1.00 10.20 144 GLY B N 1
ATOM 3990 C CA . GLY B 1 145 ? 35.498 -20.562 2.831 1.00 9.00 144 GLY B CA 1
ATOM 3991 C C . GLY B 1 145 ? 34.198 -21.245 3.135 1.00 9.65 144 GLY B C 1
ATOM 3992 O O . GLY B 1 145 ? 34.120 -22.484 3.129 1.00 9.30 144 GLY B O 1
ATOM 3993 N N . PHE B 1 146 ? 33.162 -20.439 3.355 1.00 9.04 145 PHE B N 1
ATOM 3994 C CA . PHE B 1 146 ? 31.875 -20.947 3.800 1.00 10.78 145 PHE B CA 1
ATOM 3995 C C . PHE B 1 146 ? 30.759 -20.124 3.176 1.00 11.86 145 PHE B C 1
ATOM 3996 O O . PHE B 1 146 ? 30.952 -18.951 2.844 1.00 12.97 145 PHE B O 1
ATOM 4004 N N . ALA B 1 147 ? 29.568 -20.694 3.139 1.00 11.60 146 ALA B N 1
ATOM 4005 C CA . ALA B 1 147 ? 28.455 -20.109 2.417 1.00 11.72 146 ALA B CA 1
ATOM 4006 C C . ALA B 1 147 ? 27.202 -20.448 3.165 1.00 12.39 146 ALA B C 1
ATOM 4007 O O . ALA B 1 147 ? 27.146 -21.467 3.873 1.00 11.39 146 ALA B O 1
ATOM 4009 N N . LEU B 1 148 ? 26.188 -19.625 2.965 1.00 13.32 147 LEU B N 1
ATOM 4010 C CA . LEU B 1 148 ? 24.862 -19.897 3.489 1.00 14.64 147 LEU B CA 1
ATOM 4011 C C . LEU B 1 148 ? 24.296 -21.039 2.687 1.00 15.74 147 LEU B C 1
ATOM 4012 O O . LEU B 1 148 ? 24.515 -21.146 1.470 1.00 17.42 147 LEU B O 1
ATOM 4017 N N . ASP B 1 149 ? 23.560 -21.916 3.338 1.00 16.43 148 ASP B N 1
ATOM 4018 C CA . ASP B 1 149 ? 22.743 -22.815 2.576 1.00 15.71 148 ASP B CA 1
ATOM 4019 C C . ASP B 1 149 ? 21.298 -22.293 2.656 1.00 14.46 148 ASP B C 1
ATOM 4020 O O . ASP B 1 149 ? 20.583 -22.532 3.628 1.00 14.00 148 ASP B O 1
ATOM 4025 N N . ALA B 1 150 ? 20.867 -21.577 1.621 1.00 13.03 149 ALA B N 1
ATOM 4026 C CA . ALA B 1 150 ? 19.573 -20.914 1.665 1.00 13.15 149 ALA B CA 1
ATOM 4027 C C . ALA B 1 150 ? 18.376 -21.889 1.699 1.00 12.61 149 ALA B C 1
ATOM 4028 O O . ALA B 1 150 ? 17.382 -21.638 2.352 1.00 13.09 149 ALA B O 1
ATOM 4030 N N . ASP B 1 151 ? 18.494 -23.005 0.998 1.00 11.82 150 ASP B N 1
ATOM 4031 C CA . ASP B 1 151 ? 17.449 -24.024 0.973 1.00 11.84 150 ASP B CA 1
ATOM 4032 C C . ASP B 1 151 ? 17.291 -24.617 2.359 1.00 10.95 150 ASP B C 1
ATOM 4033 O O . ASP B 1 151 ? 16.154 -24.805 2.829 1.00 9.12 150 ASP B O 1
ATOM 4038 N N . ALA B 1 152 ? 18.429 -24.834 3.032 1.00 10.26 151 ALA B N 1
ATOM 4039 C CA . ALA B 1 152 ? 18.432 -25.385 4.399 1.00 11.72 151 ALA B CA 1
ATOM 4040 C C . ALA B 1 152 ? 17.803 -24.414 5.381 1.00 12.46 151 ALA B C 1
ATOM 4041 O O . ALA B 1 152 ? 17.084 -24.848 6.263 1.00 13.16 151 ALA B O 1
ATOM 4043 N N . LEU B 1 153 ? 18.079 -23.108 5.226 1.00 11.18 152 LEU B N 1
ATOM 4044 C CA . LEU B 1 153 ? 17.437 -22.087 6.049 1.00 11.81 152 LEU B CA 1
ATOM 4045 C C . LEU B 1 153 ? 15.922 -22.060 5.810 1.00 11.82 152 LEU B C 1
ATOM 4046 O O . LEU B 1 153 ? 15.123 -21.995 6.750 1.00 10.90 152 LEU B O 1
ATOM 4051 N N . ARG B 1 154 ? 15.526 -22.149 4.550 1.00 11.24 153 ARG B N 1
ATOM 4052 C CA . ARG B 1 154 ? 14.122 -22.065 4.229 1.00 11.92 153 ARG B CA 1
ATOM 4053 C C . ARG B 1 154 ? 13.413 -23.265 4.842 1.00 12.36 153 ARG B C 1
ATOM 4054 O O . ARG B 1 154 ? 12.365 -23.111 5.460 1.00 13.16 153 ARG B O 1
ATOM 4062 N N . ARG B 1 155 ? 13.967 -24.459 4.656 1.00 13.03 154 ARG B N 1
ATOM 4063 C CA . ARG B 1 155 ? 13.380 -25.690 5.225 1.00 12.58 154 ARG B CA 1
ATOM 4064 C C . ARG B 1 155 ? 13.211 -25.580 6.744 1.00 12.37 154 ARG B C 1
ATOM 4065 O O . ARG B 1 155 ? 12.281 -26.126 7.292 1.00 12.65 154 ARG B O 1
ATOM 4073 N N . ALA B 1 156 ? 14.119 -24.869 7.410 1.00 12.87 155 ALA B N 1
ATOM 4074 C CA . ALA B 1 156 ? 14.121 -24.741 8.882 1.00 13.70 155 ALA B CA 1
ATOM 4075 C C . ALA B 1 156 ? 13.011 -23.876 9.462 1.00 14.06 155 ALA B C 1
ATOM 4076 O O . ALA B 1 156 ? 12.676 -23.999 10.653 1.00 13.69 155 ALA B O 1
ATOM 4078 N N . VAL B 1 157 ? 12.467 -22.977 8.642 1.00 15.69 156 VAL B N 1
ATOM 4079 C CA . VAL B 1 157 ? 11.379 -22.085 9.068 1.00 15.46 156 VAL B CA 1
ATOM 4080 C C . VAL B 1 157 ? 10.137 -22.901 9.256 1.00 16.07 156 VAL B C 1
ATOM 4081 O O . VAL B 1 157 ? 9.861 -23.828 8.496 1.00 15.39 156 VAL B O 1
ATOM 4085 N N . THR B 1 158 ? 9.417 -22.594 10.331 1.00 16.14 157 THR B N 1
ATOM 4086 C CA . THR B 1 158 ? 8.149 -23.263 10.648 1.00 16.04 157 THR B CA 1
ATOM 4087 C C . THR B 1 158 ? 7.206 -22.140 11.024 1.00 15.86 157 THR B C 1
ATOM 4088 O O . THR B 1 158 ? 7.653 -21.006 11.203 1.00 15.94 157 THR B O 1
ATOM 4092 N N . PRO B 1 159 ? 5.906 -22.428 11.156 1.00 16.18 158 PRO B N 1
ATOM 4093 C CA . PRO B 1 159 ? 4.992 -21.403 11.732 1.00 16.63 158 PRO B CA 1
ATOM 4094 C C . PRO B 1 159 ? 5.357 -20.894 13.113 1.00 18.48 158 PRO B C 1
ATOM 4095 O O . PRO B 1 159 ? 4.833 -19.838 13.510 1.00 19.94 158 PRO B O 1
ATOM 4099 N N . ARG B 1 160 ? 6.244 -21.592 13.849 1.00 17.15 159 ARG B N 1
ATOM 4100 C CA . ARG B 1 160 ? 6.687 -21.114 15.179 1.00 16.33 159 ARG B CA 1
ATOM 4101 C C . ARG B 1 160 ? 7.849 -20.162 15.132 1.00 15.21 159 ARG B C 1
ATOM 4102 O O . ARG B 1 160 ? 8.172 -19.517 16.150 1.00 14.96 159 ARG B O 1
ATOM 4110 N N . THR B 1 161 ? 8.497 -20.070 13.975 1.00 13.84 160 THR B N 1
ATOM 4111 C CA . THR B 1 161 ? 9.654 -19.182 13.835 1.00 14.37 160 THR B CA 1
ATOM 4112 C C . THR B 1 161 ? 9.216 -17.728 13.949 1.00 15.05 160 THR B C 1
ATOM 4113 O O . THR B 1 161 ? 8.340 -17.287 13.214 1.00 15.89 160 THR B O 1
ATOM 4117 N N . ARG B 1 162 ? 9.825 -17.001 14.887 1.00 14.46 161 ARG B N 1
ATOM 4118 C CA . ARG B 1 162 ? 9.556 -15.605 15.067 1.00 12.49 161 ARG B CA 1
ATOM 4119 C C . ARG B 1 162 ? 10.706 -14.776 14.501 1.00 12.21 161 ARG B C 1
ATOM 4120 O O . ARG B 1 162 ? 10.480 -13.692 13.942 1.00 11.27 161 ARG B O 1
ATOM 4128 N N . ALA B 1 163 ? 11.944 -15.271 14.649 1.00 12.72 162 ALA B N 1
ATOM 4129 C CA . ALA B 1 163 ? 13.115 -14.437 14.437 1.00 12.31 162 ALA B CA 1
ATOM 4130 C C . ALA B 1 163 ? 14.265 -15.204 13.875 1.00 13.51 162 ALA B C 1
ATOM 4131 O O . ALA B 1 163 ? 14.331 -16.422 14.029 1.00 12.94 162 ALA B O 1
ATOM 4133 N N . LEU B 1 164 ? 15.203 -14.466 13.275 1.00 13.05 163 LEU B N 1
ATOM 4134 C CA . LEU B 1 164 ? 16.386 -15.062 12.742 1.00 14.46 163 LEU B CA 1
ATOM 4135 C C . LEU B 1 164 ? 17.487 -14.145 13.189 1.00 13.56 163 LEU B C 1
ATOM 4136 O O . LEU B 1 164 ? 17.324 -12.939 13.090 1.00 13.95 163 LEU B O 1
ATOM 4141 N N . ILE B 1 165 ? 18.607 -14.697 13.622 1.00 12.43 164 ILE B N 1
ATOM 4142 C CA . ILE B 1 165 ? 19.743 -13.870 13.956 1.00 13.35 164 ILE B CA 1
ATOM 4143 C C . ILE B 1 165 ? 20.807 -14.153 12.914 1.00 13.68 164 ILE B C 1
ATOM 4144 O O . ILE B 1 165 ? 21.189 -15.313 12.674 1.00 13.28 164 ILE B O 1
ATOM 4149 N N . ILE B 1 166 ? 21.244 -13.084 12.273 1.00 13.21 165 ILE B N 1
ATOM 4150 C CA . ILE B 1 166 ? 22.241 -13.162 11.234 1.00 14.40 165 ILE B CA 1
ATOM 4151 C C . ILE B 1 166 ? 23.453 -12.404 11.760 1.00 14.37 165 ILE B C 1
ATOM 4152 O O . ILE B 1 166 ? 23.336 -11.273 12.239 1.00 17.43 165 ILE B O 1
ATOM 4157 N N . ASN B 1 167 ? 24.623 -12.982 11.593 1.00 11.63 166 ASN B N 1
ATOM 4158 C CA . ASN B 1 167 ? 25.851 -12.325 11.984 1.00 11.12 166 ASN B CA 1
ATOM 4159 C C . ASN B 1 167 ? 26.822 -12.274 10.799 1.00 10.27 166 ASN B C 1
ATOM 4160 O O . ASN B 1 167 ? 27.377 -13.274 10.419 1.00 9.70 166 ASN B O 1
ATOM 4165 N N . SER B 1 168 ? 26.994 -11.094 10.199 1.00 10.14 167 SER B N 1
ATOM 4166 C CA . SER B 1 168 ? 27.948 -10.887 9.124 1.00 8.81 167 SER B CA 1
ATOM 4167 C C . SER B 1 168 ? 28.575 -9.500 9.232 1.00 11.51 167 SER B C 1
ATOM 4168 O O . SER B 1 168 ? 27.840 -8.531 9.425 1.00 12.02 167 SER B O 1
ATOM 4171 N N . PRO B 1 169 ? 29.924 -9.378 9.082 1.00 10.82 168 PRO B N 1
ATOM 4172 C CA . PRO B 1 169 ? 30.912 -10.467 8.961 1.00 12.47 168 PRO B CA 1
ATOM 4173 C C . PRO B 1 169 ? 30.817 -11.434 10.170 1.00 12.93 168 PRO B C 1
ATOM 4174 O O . PRO B 1 169 ? 30.515 -11.011 11.283 1.00 13.44 168 PRO B O 1
ATOM 4178 N N . HIS B 1 170 ? 31.045 -12.725 9.902 1.00 13.68 169 HIS B N 1
ATOM 4179 C CA . HIS B 1 170 ? 30.683 -13.837 10.765 1.00 12.66 169 HIS B CA 1
ATOM 4180 C C . HIS B 1 170 ? 31.775 -14.284 11.754 1.00 11.96 169 HIS B C 1
ATOM 4181 O O . HIS B 1 170 ? 32.869 -14.649 11.363 1.00 11.08 169 HIS B O 1
ATOM 4188 N N . ASN B 1 171 ? 31.418 -14.277 13.026 1.00 11.35 170 ASN B N 1
ATOM 4189 C CA . ASN B 1 171 ? 32.207 -14.926 14.074 1.00 12.13 170 ASN B CA 1
ATOM 4190 C C . ASN B 1 171 ? 31.554 -16.292 14.345 1.00 10.75 170 ASN B C 1
ATOM 4191 O O . ASN B 1 171 ? 30.402 -16.351 14.804 1.00 9.88 170 ASN B O 1
ATOM 4196 N N . PRO B 1 172 ? 32.303 -17.383 14.187 1.00 11.41 171 PRO B N 1
ATOM 4197 C CA . PRO B 1 172 ? 33.772 -17.512 14.050 1.00 11.12 171 PRO B CA 1
ATOM 4198 C C . PRO B 1 172 ? 34.463 -17.691 12.696 1.00 10.81 171 PRO B C 1
ATOM 4199 O O . PRO B 1 172 ? 35.710 -17.729 12.671 1.00 10.64 171 PRO B O 1
ATOM 4203 N N . THR B 1 173 ? 33.712 -17.864 11.600 1.00 10.60 172 THR B N 1
ATOM 4204 C CA . THR B 1 173 ? 34.350 -18.352 10.361 1.00 10.05 172 THR B CA 1
ATOM 4205 C C . THR B 1 173 ? 35.054 -17.282 9.557 1.00 9.73 172 THR B C 1
ATOM 4206 O O . THR B 1 173 ? 35.889 -17.598 8.699 1.00 9.19 172 THR B O 1
ATOM 4210 N N . GLY B 1 174 ? 34.737 -16.017 9.860 1.00 11.79 173 GLY B N 1
ATOM 4211 C CA . GLY B 1 174 ? 35.223 -14.898 9.065 1.00 12.21 173 GLY B CA 1
ATOM 4212 C C . GLY B 1 174 ? 34.519 -14.758 7.705 1.00 12.42 173 GLY B C 1
ATOM 4213 O O . GLY B 1 174 ? 34.968 -13.981 6.846 1.00 12.67 173 GLY B O 1
ATOM 4214 N N . ALA B 1 175 ? 33.405 -15.470 7.521 1.00 11.90 174 ALA B N 1
ATOM 4215 C CA . ALA B 1 175 ? 32.624 -15.394 6.280 1.00 12.45 174 ALA B CA 1
ATOM 4216 C C . ALA B 1 175 ? 32.009 -14.001 6.195 1.00 12.67 174 ALA B C 1
ATOM 4217 O O . ALA B 1 175 ? 31.757 -13.388 7.226 1.00 12.42 174 ALA B O 1
ATOM 4219 N N . VAL B 1 176 ? 31.829 -13.489 4.975 1.00 12.53 175 VAL B N 1
ATOM 4220 C CA . VAL B 1 176 ? 31.071 -12.254 4.761 1.00 12.34 175 VAL B CA 1
ATOM 4221 C C . VAL B 1 176 ? 29.943 -12.635 3.820 1.00 11.89 175 VAL B C 1
ATOM 4222 O O . VAL B 1 176 ? 30.190 -13.052 2.683 1.00 12.16 175 VAL B O 1
ATOM 4226 N N . LEU B 1 177 ? 28.706 -12.540 4.304 1.00 11.35 176 LEU B N 1
ATOM 4227 C CA . LEU B 1 177 ? 27.559 -12.876 3.455 1.00 10.92 176 LEU B CA 1
ATOM 4228 C C . LEU B 1 177 ? 27.529 -12.030 2.169 1.00 10.87 176 LEU B C 1
ATOM 4229 O O . LEU B 1 177 ? 27.632 -10.811 2.231 1.00 11.61 176 LEU B O 1
ATOM 4234 N N . SER B 1 178 ? 27.468 -12.696 1.016 1.00 10.62 177 SER B N 1
ATOM 4235 C CA . SER B 1 178 ? 27.323 -12.031 -0.293 1.00 10.57 177 SER B CA 1
ATOM 4236 C C . SER B 1 178 ? 25.930 -11.426 -0.428 1.00 11.09 177 SER B C 1
ATOM 4237 O O . SER B 1 178 ? 24.984 -11.812 0.290 1.00 10.22 177 SER B O 1
ATOM 4240 N N . ALA B 1 179 ? 25.783 -10.469 -1.351 1.00 11.37 178 ALA B N 1
ATOM 4241 C CA . ALA B 1 179 ? 24.463 -9.888 -1.623 1.00 11.18 178 ALA B CA 1
ATOM 4242 C C . ALA B 1 179 ? 23.472 -10.963 -2.014 1.00 11.07 178 ALA B C 1
ATOM 4243 O O . ALA B 1 179 ? 22.273 -10.839 -1.753 1.00 11.38 178 ALA B O 1
ATOM 4245 N N . THR B 1 180 ? 23.956 -12.022 -2.684 1.00 12.42 179 THR B N 1
ATOM 4246 C CA . THR B 1 180 ? 23.068 -13.056 -3.142 1.00 12.90 179 THR B CA 1
ATOM 4247 C C . THR B 1 180 ? 22.522 -13.775 -1.919 1.00 13.16 179 THR B C 1
ATOM 4248 O O . THR B 1 180 ? 21.311 -14.058 -1.822 1.00 14.27 179 THR B O 1
ATOM 4252 N N . GLU B 1 181 ? 23.416 -14.066 -0.978 1.00 12.48 180 GLU B N 1
ATOM 4253 C CA . GLU B 1 181 ? 23.025 -14.756 0.255 1.00 13.49 180 GLU B CA 1
ATOM 4254 C C . GLU B 1 181 ? 22.064 -13.897 1.045 1.00 13.73 180 GLU B C 1
ATOM 4255 O O . GLU B 1 181 ? 21.034 -14.378 1.545 1.00 13.01 180 GLU B O 1
ATOM 4261 N N . LEU B 1 182 ? 22.409 -12.614 1.141 1.00 12.44 181 LEU B N 1
ATOM 4262 C CA . LEU B 1 182 ? 21.547 -11.656 1.836 1.00 11.54 181 LEU B CA 1
ATOM 4263 C C . LEU B 1 182 ? 20.170 -11.517 1.218 1.00 10.61 181 LEU B C 1
ATOM 4264 O O . LEU B 1 182 ? 19.180 -11.434 1.947 1.00 11.82 181 LEU B O 1
ATOM 4269 N N . ALA B 1 183 ? 20.122 -11.480 -0.114 1.00 11.48 182 ALA B N 1
ATOM 4270 C CA . ALA B 1 183 ? 18.874 -11.440 -0.871 1.00 11.84 182 ALA B CA 1
ATOM 4271 C C . ALA B 1 183 ? 18.039 -12.708 -0.589 1.00 12.80 182 ALA B C 1
ATOM 4272 O O . ALA B 1 183 ? 16.791 -12.654 -0.437 1.00 11.51 182 ALA B O 1
ATOM 4274 N N . ALA B 1 184 ? 18.714 -13.862 -0.544 1.00 13.43 183 ALA B N 1
ATOM 4275 C CA . ALA B 1 184 ? 18.000 -15.105 -0.220 1.00 13.14 183 ALA B CA 1
ATOM 4276 C C . ALA B 1 184 ? 17.434 -15.090 1.224 1.00 14.39 183 ALA B C 1
ATOM 4277 O O . ALA B 1 184 ? 16.251 -15.475 1.434 1.00 15.26 183 ALA B O 1
ATOM 4279 N N . ILE B 1 185 ? 18.243 -14.645 2.191 1.00 13.25 184 ILE B N 1
ATOM 4280 C CA . ILE B 1 185 ? 17.755 -14.413 3.580 1.00 13.78 184 ILE B CA 1
ATOM 4281 C C . ILE B 1 185 ? 16.551 -13.473 3.570 1.00 13.71 184 ILE B C 1
ATOM 4282 O O . ILE B 1 185 ? 15.560 -13.722 4.225 1.00 13.48 184 ILE B O 1
ATOM 4287 N N . ALA B 1 186 ? 16.628 -12.382 2.823 1.00 14.18 185 ALA B N 1
ATOM 4288 C CA . ALA B 1 186 ? 15.503 -11.434 2.829 1.00 13.91 185 ALA B CA 1
ATOM 4289 C C . ALA B 1 186 ? 14.216 -12.058 2.320 1.00 13.54 185 ALA B C 1
ATOM 4290 O O . ALA B 1 186 ? 13.138 -11.860 2.887 1.00 12.39 185 ALA B O 1
ATOM 4292 N N . GLU B 1 187 ? 14.328 -12.811 1.222 1.00 14.44 186 GLU B N 1
ATOM 4293 C CA . GLU B 1 187 ? 13.175 -13.448 0.611 1.00 15.04 186 GLU B CA 1
ATOM 4294 C C . GLU B 1 187 ? 12.498 -14.375 1.653 1.00 15.11 186 GLU B C 1
ATOM 4295 O O . GLU B 1 187 ? 11.269 -14.368 1.834 1.00 13.34 186 GLU B O 1
ATOM 4306 N N . ILE B 1 188 ? 13.317 -15.171 2.330 1.00 14.46 187 ILE B N 1
ATOM 4307 C CA . ILE B 1 188 ? 12.824 -16.075 3.344 1.00 14.73 187 ILE B CA 1
ATOM 4308 C C . ILE B 1 188 ? 12.178 -15.283 4.502 1.00 14.24 187 ILE B C 1
ATOM 4309 O O . ILE B 1 188 ? 11.051 -15.584 4.935 1.00 14.37 187 ILE B O 1
ATOM 4314 N N . ALA B 1 189 ? 12.878 -14.287 5.012 1.00 13.48 188 ALA B N 1
ATOM 4315 C CA . ALA B 1 189 ? 12.359 -13.512 6.158 1.00 13.73 188 ALA B CA 1
ATOM 4316 C C . ALA B 1 189 ? 11.042 -12.835 5.786 1.00 14.61 188 ALA B C 1
ATOM 4317 O O . ALA B 1 189 ? 10.076 -12.801 6.582 1.00 14.00 188 ALA B O 1
ATOM 4319 N N . VAL B 1 190 ? 10.983 -12.308 4.567 1.00 13.34 189 VAL B N 1
ATOM 4320 C CA . VAL B 1 190 ? 9.753 -11.653 4.126 1.00 14.03 189 VAL B CA 1
ATOM 4321 C C . VAL B 1 190 ? 8.632 -12.674 3.977 1.00 13.47 189 VAL B C 1
ATOM 4322 O O . VAL B 1 190 ? 7.540 -12.454 4.488 1.00 13.78 189 VAL B O 1
ATOM 4326 N N . ALA B 1 191 ? 8.912 -13.798 3.305 1.00 13.24 190 ALA B N 1
ATOM 4327 C CA . ALA B 1 191 ? 7.916 -14.823 3.043 1.00 13.55 190 ALA B CA 1
ATOM 4328 C C . ALA B 1 191 ? 7.369 -15.389 4.343 1.00 14.02 190 ALA B C 1
ATOM 4329 O O . ALA B 1 191 ? 6.173 -15.634 4.440 1.00 12.71 190 ALA B O 1
ATOM 4331 N N . ALA B 1 192 ? 8.222 -15.558 5.347 1.00 12.18 191 ALA B N 1
ATOM 4332 C CA . ALA B 1 192 ? 7.744 -16.105 6.629 1.00 13.24 191 ALA B CA 1
ATOM 4333 C C . ALA B 1 192 ? 7.341 -15.012 7.624 1.00 13.93 191 ALA B C 1
ATOM 4334 O O . ALA B 1 192 ? 6.972 -15.325 8.753 1.00 14.92 191 ALA B O 1
ATOM 4336 N N . ASN B 1 193 ? 7.470 -13.744 7.236 1.00 13.99 192 ASN B N 1
ATOM 4337 C CA . ASN B 1 193 ? 7.205 -12.626 8.145 1.00 14.34 192 ASN B CA 1
ATOM 4338 C C . ASN B 1 193 ? 7.981 -12.768 9.449 1.00 14.65 192 ASN B C 1
ATOM 4339 O O . ASN B 1 193 ? 7.391 -12.787 10.532 1.00 14.83 192 ASN B O 1
ATOM 4344 N N . LEU B 1 194 ? 9.308 -12.853 9.346 1.00 12.97 193 LEU B N 1
ATOM 4345 C CA . LEU B 1 194 ? 10.169 -12.953 10.491 1.00 13.36 193 LEU B CA 1
ATOM 4346 C C . LEU B 1 194 ? 10.662 -11.556 10.840 1.00 14.51 193 LEU B C 1
ATOM 4347 O O . LEU B 1 194 ? 10.696 -10.674 9.954 1.00 14.74 193 LEU B O 1
ATOM 4352 N N . VAL B 1 195 ? 11.005 -11.379 12.112 1.00 13.58 194 VAL B N 1
ATOM 4353 C CA . VAL B 1 195 ? 11.910 -10.317 12.546 1.00 15.54 194 VAL B CA 1
ATOM 4354 C C . VAL B 1 195 ? 13.318 -10.826 12.392 1.00 14.95 194 VAL B C 1
ATOM 4355 O O . VAL B 1 195 ? 13.631 -11.986 12.758 1.00 13.31 194 VAL B O 1
ATOM 4359 N N . VAL B 1 196 ? 14.190 -9.965 11.877 1.00 14.40 195 VAL B N 1
ATOM 4360 C CA . VAL B 1 196 ? 15.580 -10.351 11.754 1.00 14.09 195 VAL B CA 1
ATOM 4361 C C . VAL B 1 196 ? 16.464 -9.445 12.584 1.00 14.00 195 VAL B C 1
ATOM 4362 O O . VAL B 1 196 ? 16.299 -8.221 12.576 1.00 13.02 195 VAL B O 1
ATOM 4366 N N . ILE B 1 197 ? 17.384 -10.061 13.306 1.00 13.72 196 ILE B N 1
ATOM 4367 C CA . ILE B 1 197 ? 18.290 -9.313 14.147 1.00 14.15 196 ILE B CA 1
ATOM 4368 C C . ILE B 1 197 ? 19.635 -9.559 13.487 1.00 13.97 196 ILE B C 1
ATOM 4369 O O . ILE B 1 197 ? 20.038 -10.714 13.313 1.00 15.89 196 ILE B O 1
ATOM 4374 N N . THR B 1 198 ? 20.317 -8.510 13.079 1.00 14.04 197 THR B N 1
ATOM 4375 C CA . THR B 1 198 ? 21.632 -8.719 12.488 1.00 15.54 197 THR B CA 1
ATOM 4376 C C . THR B 1 198 ? 22.690 -8.265 13.469 1.00 16.23 197 THR B C 1
ATOM 4377 O O . THR B 1 198 ? 22.519 -7.283 14.187 1.00 20.45 197 THR B O 1
ATOM 4384 N N . ASP B 1 199 ? 23.808 -8.952 13.461 1.00 15.11 198 ASP B N 1
ATOM 4385 C CA . ASP B 1 199 ? 24.892 -8.653 14.345 1.00 13.99 198 ASP B CA 1
ATOM 4386 C C . ASP B 1 199 ? 26.060 -8.243 13.461 1.00 13.61 198 ASP B C 1
ATOM 4387 O O . ASP B 1 199 ? 26.726 -9.072 12.833 1.00 14.42 198 ASP B O 1
ATOM 4392 N N . GLU B 1 200 ? 26.284 -6.930 13.411 1.00 13.72 199 GLU B N 1
ATOM 4393 C CA . GLU B 1 200 ? 27.189 -6.331 12.430 1.00 12.33 199 GLU B CA 1
ATOM 4394 C C . GLU B 1 200 ? 28.423 -5.712 13.091 1.00 11.60 199 GLU B C 1
ATOM 4395 O O . GLU B 1 200 ? 29.005 -4.755 12.542 1.00 12.28 199 GLU B O 1
ATOM 4401 N N . VAL B 1 201 ? 28.796 -6.199 14.270 1.00 10.03 200 VAL B N 1
ATOM 4402 C CA . VAL B 1 201 ? 29.915 -5.570 15.016 1.00 11.05 200 VAL B CA 1
ATOM 4403 C C . VAL B 1 201 ? 31.239 -5.531 14.215 1.00 11.45 200 VAL B C 1
ATOM 4404 O O . VAL B 1 201 ? 32.115 -4.733 14.548 1.00 11.89 200 VAL B O 1
ATOM 4408 N N . TYR B 1 202 ? 31.384 -6.418 13.213 1.00 12.19 201 TYR B N 1
ATOM 4409 C CA . TYR B 1 202 ? 32.561 -6.400 12.314 1.00 12.07 201 TYR B CA 1
ATOM 4410 C C . TYR B 1 202 ? 32.310 -5.639 11.022 1.00 13.52 201 TYR B C 1
ATOM 4411 O O . TYR B 1 202 ? 32.999 -5.871 10.025 1.00 15.43 201 TYR B O 1
ATOM 4420 N N . GLU B 1 203 ? 31.333 -4.724 11.019 1.00 12.72 202 GLU B N 1
ATOM 4421 C CA . GLU B 1 203 ? 30.991 -4.048 9.770 1.00 12.88 202 GLU B CA 1
ATOM 4422 C C . GLU B 1 203 ? 32.218 -3.434 9.091 1.00 13.62 202 GLU B C 1
ATOM 4423 O O . GLU B 1 203 ? 32.263 -3.333 7.863 1.00 13.37 202 GLU B O 1
ATOM 4429 N N . HIS B 1 204 ? 33.198 -2.990 9.886 1.00 12.06 203 HIS B N 1
ATOM 4430 C CA . HIS B 1 204 ? 34.337 -2.254 9.338 1.00 12.37 203 HIS B CA 1
ATOM 4431 C C . HIS B 1 204 ? 35.402 -3.190 8.827 1.00 12.89 203 HIS B C 1
ATOM 4432 O O . HIS B 1 204 ? 36.394 -2.750 8.245 1.00 13.82 203 HIS B O 1
ATOM 4439 N N . LEU B 1 205 ? 35.229 -4.487 9.070 1.00 14.09 204 LEU B N 1
ATOM 4440 C CA . LEU B 1 205 ? 36.325 -5.467 8.827 1.00 14.33 204 LEU B CA 1
ATOM 4441 C C . LEU B 1 205 ? 35.927 -6.467 7.763 1.00 13.77 204 LEU B C 1
ATOM 4442 O O . LEU B 1 205 ? 35.511 -7.583 8.068 1.00 12.93 204 LEU B O 1
ATOM 4447 N N . VAL B 1 206 ? 36.064 -6.051 6.508 1.00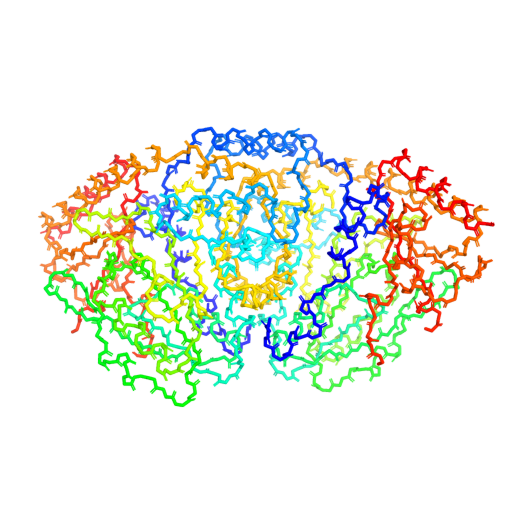 14.86 205 VAL B N 1
ATOM 4448 C CA . VAL B 1 206 ? 35.860 -6.923 5.363 1.00 15.84 205 VAL B CA 1
ATOM 4449 C C . VAL B 1 206 ? 37.129 -6.814 4.516 1.00 16.53 205 VAL B C 1
ATOM 4450 O O . VAL B 1 206 ? 37.703 -5.721 4.414 1.00 16.68 205 VAL B O 1
ATOM 4454 N N . PHE B 1 207 ? 37.576 -7.946 3.985 1.00 15.70 206 PHE B N 1
ATOM 4455 C CA . PHE B 1 207 ? 38.862 -8.047 3.267 1.00 17.83 206 PHE B CA 1
ATOM 4456 C C . PHE B 1 207 ? 38.612 -8.537 1.847 1.00 18.46 206 PHE B C 1
ATOM 4457 O O . PHE B 1 207 ? 37.553 -9.113 1.591 1.00 18.73 206 PHE B O 1
ATOM 4465 N N . ASP B 1 208 ? 39.595 -8.333 0.953 1.00 20.67 207 ASP B N 1
ATOM 4466 C CA . ASP B 1 208 ? 39.645 -8.980 -0.381 1.00 21.83 207 ASP B CA 1
ATOM 4467 C C . ASP B 1 208 ? 38.354 -8.793 -1.210 1.00 22.91 207 ASP B C 1
ATOM 4468 O O . ASP B 1 208 ? 37.695 -9.803 -1.644 1.00 22.50 207 ASP B O 1
ATOM 4473 N N . HIS B 1 209 ? 37.988 -7.529 -1.429 1.00 22.91 208 HIS B N 1
ATOM 4474 C CA . HIS B 1 209 ? 36.781 -7.209 -2.231 1.00 24.03 208 HIS B CA 1
ATOM 4475 C C . HIS B 1 209 ? 35.447 -7.826 -1.704 1.00 23.35 208 HIS B C 1
ATOM 4476 O O . HIS B 1 209 ? 34.422 -7.777 -2.379 1.00 22.98 208 HIS B O 1
ATOM 4483 N N . ALA B 1 210 ? 35.456 -8.417 -0.512 1.00 22.99 209 ALA B N 1
ATOM 4484 C CA . ALA B 1 210 ? 34.183 -8.621 0.196 1.00 22.36 209 ALA B CA 1
ATOM 4485 C C . ALA B 1 210 ? 33.715 -7.215 0.605 1.00 21.50 209 ALA B C 1
ATOM 4486 O O . ALA B 1 210 ? 34.540 -6.302 0.758 1.00 21.79 209 ALA B O 1
ATOM 4488 N N . ARG B 1 211 ? 32.411 -7.055 0.780 1.00 19.81 210 ARG B N 1
ATOM 4489 C CA . ARG B 1 211 ? 31.789 -5.747 1.021 1.00 19.87 210 ARG B CA 1
ATOM 4490 C C . ARG B 1 211 ? 30.714 -5.982 2.027 1.00 17.22 210 ARG B C 1
ATOM 4491 O O . ARG B 1 211 ? 30.006 -6.978 1.918 1.00 17.96 210 ARG B O 1
ATOM 4499 N N . HIS B 1 212 ? 30.592 -5.103 3.018 1.00 15.06 211 HIS B N 1
ATOM 4500 C CA . HIS B 1 212 ? 29.560 -5.251 4.020 1.00 13.35 211 HIS B CA 1
ATOM 4501 C C . HIS B 1 212 ? 28.305 -4.588 3.517 1.00 13.67 211 HIS B C 1
ATOM 4502 O O . HIS B 1 212 ? 28.311 -3.399 3.273 1.00 13.49 211 HIS B O 1
ATOM 4509 N N . LEU B 1 213 ? 27.220 -5.341 3.387 1.00 11.75 212 LEU B N 1
ATOM 4510 C CA . LEU B 1 213 ? 25.969 -4.821 2.862 1.00 11.58 212 LEU B CA 1
ATOM 4511 C C . LEU B 1 213 ? 24.902 -5.120 3.892 1.00 12.55 212 LEU B C 1
ATOM 4512 O O . LEU B 1 213 ? 24.528 -6.273 4.054 1.00 12.29 212 LEU B O 1
ATOM 4517 N N . PRO B 1 214 ? 24.486 -4.115 4.661 1.00 12.00 213 PRO B N 1
ATOM 4518 C CA . PRO B 1 214 ? 23.559 -4.379 5.754 1.00 12.61 213 PRO B CA 1
ATOM 4519 C C . PRO B 1 214 ? 22.292 -5.012 5.249 1.00 12.15 213 PRO B C 1
ATOM 4520 O O . PRO B 1 214 ? 21.765 -4.597 4.230 1.00 11.76 213 PRO B O 1
ATOM 4524 N N . LEU B 1 215 ? 21.812 -6.025 5.957 1.00 12.22 214 LEU B N 1
ATOM 4525 C CA . LEU B 1 215 ? 20.585 -6.684 5.505 1.00 12.85 214 LEU B CA 1
ATOM 4526 C C . LEU B 1 215 ? 19.390 -5.766 5.492 1.00 13.39 214 LEU B C 1
ATOM 4527 O O . LEU B 1 215 ? 18.465 -5.951 4.684 1.00 14.67 214 LEU B O 1
ATOM 4532 N N . ALA B 1 216 ? 19.381 -4.776 6.370 1.00 13.40 215 ALA B N 1
ATOM 4533 C CA . ALA B 1 216 ? 18.210 -3.902 6.476 1.00 14.25 215 ALA B CA 1
ATOM 4534 C C . ALA B 1 216 ? 17.946 -3.183 5.159 1.00 14.42 215 ALA B C 1
ATOM 4535 O O . ALA B 1 216 ? 16.844 -2.714 4.912 1.00 15.95 215 ALA B O 1
ATOM 4537 N N . GLY B 1 217 ? 18.964 -3.096 4.311 1.00 14.23 216 GLY B N 1
ATOM 4538 C CA . GLY B 1 217 ? 18.840 -2.388 3.045 1.00 13.22 216 GLY B CA 1
ATOM 4539 C C . GLY B 1 217 ? 18.224 -3.255 1.956 1.00 13.59 216 GLY B C 1
ATOM 4540 O O . GLY B 1 217 ? 17.941 -2.767 0.895 1.00 14.38 216 GLY B O 1
ATOM 4541 N N . PHE B 1 218 ? 18.027 -4.550 2.188 1.00 14.30 217 PHE B N 1
ATOM 4542 C CA . PHE B 1 218 ? 17.461 -5.419 1.149 1.00 14.24 217 PHE B CA 1
ATOM 4543 C C . PHE B 1 218 ? 15.927 -5.317 1.108 1.00 14.48 217 PHE B C 1
ATOM 4544 O O . PHE B 1 218 ? 15.282 -4.916 2.060 1.00 13.80 217 PHE B O 1
ATOM 4552 N N . ASP B 1 219 ? 15.352 -5.629 -0.029 1.00 14.81 218 ASP B N 1
ATOM 4553 C CA . ASP B 1 219 ? 13.923 -5.420 -0.217 1.00 15.84 218 ASP B CA 1
ATOM 4554 C C . ASP B 1 219 ? 13.107 -6.074 0.888 1.00 15.38 218 ASP B C 1
ATOM 4555 O O . ASP B 1 219 ? 13.342 -7.226 1.245 1.00 16.31 218 ASP B O 1
ATOM 4560 N N . GLY B 1 220 ? 12.143 -5.348 1.422 1.00 14.71 219 GLY B N 1
ATOM 4561 C CA . GLY B 1 220 ? 11.303 -5.880 2.466 1.00 13.01 219 GLY B CA 1
ATOM 4562 C C . GLY B 1 220 ? 11.875 -5.901 3.874 1.00 13.77 219 GLY B C 1
ATOM 4563 O O . GLY B 1 220 ? 11.112 -6.126 4.850 1.00 13.63 219 GLY B O 1
ATOM 4564 N N . MET B 1 221 ? 13.180 -5.584 4.016 1.00 12.08 220 MET B N 1
ATOM 4565 C CA . MET B 1 221 ? 13.877 -5.813 5.260 1.00 10.92 220 MET B CA 1
ATOM 4566 C C . MET B 1 221 ? 13.818 -4.645 6.228 1.00 11.04 220 MET B C 1
ATOM 4567 O O . MET B 1 221 ? 13.913 -4.843 7.402 1.00 10.32 220 MET B O 1
ATOM 4572 N N . ALA B 1 222 ? 13.687 -3.411 5.745 1.00 13.65 221 ALA B N 1
ATOM 4573 C CA . ALA B 1 222 ? 13.804 -2.248 6.660 1.00 13.76 221 ALA B CA 1
ATOM 4574 C C . ALA B 1 222 ? 12.781 -2.333 7.810 1.00 14.09 221 ALA B C 1
ATOM 4575 O O . ALA B 1 222 ? 13.093 -2.049 8.969 1.00 12.69 221 ALA B O 1
ATOM 4577 N N . GLU B 1 223 ? 11.564 -2.740 7.452 1.00 14.34 222 GLU B N 1
ATOM 4578 C CA A GLU B 1 223 ? 10.419 -2.776 8.368 0.50 13.63 222 GLU B CA 1
ATOM 4579 C C . GLU B 1 223 ? 10.468 -3.954 9.381 1.00 14.31 222 GLU B C 1
ATOM 4580 O O . GLU B 1 223 ? 9.599 -4.100 10.278 1.00 13.61 222 GLU B O 1
ATOM 4591 N N . ARG B 1 224 ? 11.443 -4.842 9.208 1.00 12.53 223 ARG B N 1
ATOM 4592 C CA . ARG B 1 224 ? 11.471 -6.037 10.048 1.00 13.26 223 ARG B CA 1
ATOM 4593 C C . ARG B 1 224 ? 12.834 -6.382 10.614 1.00 13.79 223 ARG B C 1
ATOM 4594 O O . ARG B 1 224 ? 12.994 -7.483 11.163 1.00 14.87 223 ARG B O 1
ATOM 4602 N N . THR B 1 225 ? 13.787 -5.459 10.531 1.00 12.01 224 THR B N 1
ATOM 4603 C CA . THR B 1 225 ? 15.172 -5.749 10.935 1.00 13.53 224 THR B CA 1
ATOM 4604 C C . THR B 1 225 ? 15.571 -4.911 12.134 1.00 13.38 224 THR B C 1
ATOM 4605 O O . THR B 1 225 ? 15.346 -3.687 12.133 1.00 13.46 224 THR B O 1
ATOM 4609 N N . ILE B 1 226 ? 16.154 -5.564 13.146 1.00 13.69 225 ILE B N 1
ATOM 4610 C CA . ILE B 1 226 ? 16.898 -4.874 14.181 1.00 14.01 225 ILE B CA 1
ATOM 4611 C C . ILE B 1 226 ? 18.386 -5.042 13.870 1.00 14.17 225 ILE B C 1
ATOM 4612 O O . ILE B 1 226 ? 18.888 -6.169 13.848 1.00 12.77 225 ILE B O 1
ATOM 4617 N N . THR B 1 227 ? 19.061 -3.928 13.576 1.00 13.78 226 THR B N 1
ATOM 4618 C CA . THR B 1 227 ? 20.441 -3.972 13.133 1.00 12.13 226 THR B CA 1
ATOM 4619 C C . THR B 1 227 ? 21.292 -3.592 14.333 1.00 13.10 226 THR B C 1
ATOM 4620 O O . THR B 1 227 ? 21.085 -2.542 14.939 1.00 13.89 226 THR B O 1
ATOM 4624 N N . ILE B 1 228 ? 22.251 -4.446 14.693 1.00 12.55 227 ILE B N 1
ATOM 4625 C CA . ILE B 1 228 ? 23.032 -4.217 15.873 1.00 11.57 227 ILE B CA 1
ATOM 4626 C C . ILE B 1 228 ? 24.518 -4.107 15.508 1.00 13.29 227 ILE B C 1
ATOM 4627 O O . ILE B 1 228 ? 25.020 -4.873 14.682 1.00 14.64 227 ILE B O 1
ATOM 4632 N N . SER B 1 229 ? 25.193 -3.143 16.124 1.00 12.84 228 SER B N 1
ATOM 4633 C CA . SER B 1 229 ? 26.642 -3.028 15.985 1.00 14.43 228 SER B CA 1
ATOM 4634 C C . SER B 1 229 ? 27.141 -2.357 17.256 1.00 13.79 228 SER B C 1
ATOM 4635 O O . SER B 1 229 ? 26.433 -2.320 18.269 1.00 14.00 228 SER B O 1
ATOM 4638 N N . SER B 1 230 ? 28.381 -1.896 17.224 1.00 13.47 229 SER B N 1
ATOM 4639 C CA . SER B 1 230 ? 29.040 -1.537 18.434 1.00 13.73 229 SER B CA 1
ATOM 4640 C C . SER B 1 230 ? 30.316 -0.770 18.126 1.00 13.42 229 SER B C 1
ATOM 4641 O O . SER B 1 230 ? 30.914 -0.896 17.043 1.00 12.80 229 SER B O 1
ATOM 4644 N N . ALA B 1 231 ? 30.728 0.024 19.097 1.00 10.99 230 ALA B N 1
ATOM 4645 C CA . ALA B 1 231 ? 32.042 0.631 19.050 1.00 11.29 230 ALA B CA 1
ATOM 4646 C C . ALA B 1 231 ? 33.152 -0.375 19.386 1.00 11.45 230 ALA B C 1
ATOM 4647 O O . ALA B 1 231 ? 34.345 -0.093 19.151 1.00 14.05 230 ALA B O 1
ATOM 4649 N N . ALA B 1 232 ? 32.768 -1.541 19.962 1.00 11.28 231 ALA B N 1
ATOM 4650 C CA . ALA B 1 232 ? 33.714 -2.479 20.573 1.00 11.01 231 ALA B CA 1
ATOM 4651 C C . ALA B 1 232 ? 34.943 -2.759 19.701 1.00 11.80 231 ALA B C 1
ATOM 4652 O O . ALA B 1 232 ? 36.080 -2.578 20.118 1.00 12.52 231 ALA B O 1
ATOM 4678 N N . MET B 1 234 ? 35.081 -1.853 16.143 1.00 14.15 233 MET B N 1
ATOM 4679 C CA . MET B 1 234 ? 35.250 -0.720 15.266 1.00 14.23 233 MET B CA 1
ATOM 4680 C C . MET B 1 234 ? 36.284 0.268 15.805 1.00 13.82 233 MET B C 1
ATOM 4681 O O . MET B 1 234 ? 37.129 0.759 15.057 1.00 13.69 233 MET B O 1
ATOM 4686 N N . PHE B 1 235 ? 36.192 0.590 17.102 1.00 13.36 234 PHE B N 1
ATOM 4687 C CA . PHE B 1 235 ? 37.154 1.494 17.727 1.00 13.77 234 PHE B CA 1
ATOM 4688 C C . PHE B 1 235 ? 38.006 0.901 18.853 1.00 13.36 234 PHE B C 1
ATOM 4689 O O . PHE B 1 235 ? 38.504 1.637 19.705 1.00 13.44 234 PHE B O 1
ATOM 4697 N N . ASN B 1 236 ? 38.160 -0.419 18.860 1.00 13.28 235 ASN B N 1
ATOM 4698 C CA . ASN B 1 236 ? 39.018 -1.084 19.836 1.00 13.33 235 ASN B CA 1
ATOM 4699 C C . ASN B 1 236 ? 38.747 -0.642 21.286 1.00 13.85 235 ASN B C 1
ATOM 4700 O O . ASN B 1 236 ? 39.673 -0.247 22.023 1.00 14.69 235 ASN B O 1
ATOM 4705 N N . CYS B 1 237 ? 37.480 -0.697 21.691 1.00 13.54 236 CYS B N 1
ATOM 4706 C CA . CYS B 1 237 ? 37.140 -0.323 23.058 1.00 13.41 236 CYS B CA 1
ATOM 4707 C C . CYS B 1 237 ? 36.124 -1.317 23.595 1.00 13.99 236 CYS B C 1
ATOM 4708 O O . CYS B 1 237 ? 34.986 -0.963 23.940 1.00 13.04 236 CYS B O 1
ATOM 4711 N N . THR B 1 238 ? 36.528 -2.601 23.650 1.00 12.53 237 THR B N 1
ATOM 4712 C CA . THR B 1 238 ? 35.548 -3.669 23.944 1.00 12.63 237 THR B CA 1
ATOM 4713 C C . THR B 1 238 ? 35.072 -3.537 25.381 1.00 13.88 237 THR B C 1
ATOM 4714 O O . THR B 1 238 ? 33.903 -3.857 25.716 1.00 13.75 237 THR B O 1
ATOM 4718 N N . GLY B 1 239 ? 35.957 -3.026 26.222 1.00 12.51 238 GLY B N 1
ATOM 4719 C CA . GLY B 1 239 ? 35.552 -2.769 27.595 1.00 12.81 238 GLY B CA 1
ATOM 4720 C C . GLY B 1 239 ? 34.686 -1.553 27.842 1.00 12.40 238 GLY B C 1
ATOM 4721 O O . GLY B 1 239 ? 34.257 -1.344 28.976 1.00 13.26 238 GLY B O 1
ATOM 4722 N N . TRP B 1 240 ? 34.372 -0.765 26.818 1.00 12.64 239 TRP B N 1
ATOM 4723 C CA . TRP B 1 240 ? 33.480 0.405 27.022 1.00 11.37 239 TRP B CA 1
ATOM 4724 C C . TRP B 1 240 ? 31.979 0.127 26.879 1.00 13.40 239 TRP B C 1
ATOM 4725 O O . TRP B 1 240 ? 31.148 0.870 27.451 1.00 13.50 239 TRP B O 1
ATOM 4736 N N . LYS B 1 241 ? 31.643 -0.897 26.086 1.00 12.85 240 LYS B N 1
ATOM 4737 C CA . LYS B 1 241 ? 30.255 -1.389 25.932 1.00 14.08 240 LYS B CA 1
ATOM 4738 C C . LYS B 1 241 ? 29.320 -0.292 25.470 1.00 14.55 240 LYS B C 1
ATOM 4739 O O . LYS B 1 241 ? 28.279 -0.016 26.080 1.00 14.08 240 LYS B O 1
ATOM 4745 N N . ILE B 1 242 ? 29.721 0.355 24.380 1.00 14.71 241 ILE B N 1
ATOM 4746 C CA . ILE B 1 242 ? 28.819 1.270 23.715 1.00 14.38 241 ILE B CA 1
ATOM 4747 C C . ILE B 1 242 ? 28.383 0.562 22.417 1.00 15.51 241 ILE B C 1
ATOM 4748 O O . ILE B 1 242 ? 29.125 0.532 21.452 1.00 14.92 241 ILE B O 1
ATOM 4753 N N . GLY B 1 243 ? 27.204 -0.045 22.436 1.00 14.60 242 GLY B N 1
ATOM 4754 C CA . GLY B 1 243 ? 26.658 -0.636 21.232 1.00 14.78 242 GLY B CA 1
ATOM 4755 C C . GLY B 1 243 ? 25.332 0.028 20.930 1.00 13.67 242 GLY B C 1
ATOM 4756 O O . GLY B 1 243 ? 24.921 0.936 21.654 1.00 14.15 242 GLY B O 1
ATOM 4757 N N . TRP B 1 244 ? 24.671 -0.416 19.863 1.00 13.01 243 TRP B N 1
ATOM 4758 C CA . TRP B 1 244 ? 23.401 0.157 19.448 1.00 12.12 243 TRP B CA 1
ATOM 4759 C C . TRP B 1 244 ? 22.569 -0.779 18.598 1.00 13.74 243 TRP B C 1
ATOM 4760 O O . TRP B 1 244 ? 23.097 -1.633 17.876 1.00 12.72 243 TRP B O 1
ATOM 4771 N N . ALA B 1 245 ? 21.251 -0.606 18.685 1.00 13.33 244 ALA B N 1
ATOM 4772 C CA . ALA B 1 245 ? 20.317 -1.286 17.824 1.00 12.96 244 ALA B CA 1
ATOM 4773 C C . ALA B 1 245 ? 19.628 -0.205 17.047 1.00 13.44 244 ALA B C 1
ATOM 4774 O O . ALA B 1 245 ? 19.317 0.840 17.620 1.00 15.10 244 ALA B O 1
ATOM 4776 N N . CYS B 1 246 ? 19.378 -0.463 15.759 1.00 11.90 245 CYS B N 1
ATOM 4777 C CA . CYS B 1 246 ? 18.715 0.473 14.868 1.00 12.42 245 CYS B CA 1
ATOM 4778 C C . CYS B 1 246 ? 17.594 -0.266 14.131 1.00 13.64 245 CYS B C 1
ATOM 4779 O O . CYS B 1 246 ? 17.800 -1.408 13.639 1.00 13.12 245 CYS B O 1
ATOM 4782 N N . GLY B 1 247 ? 16.435 0.365 14.006 1.00 12.15 246 GLY B N 1
ATOM 4783 C CA . GLY B 1 247 ? 15.394 -0.266 13.214 1.00 13.12 246 GLY B CA 1
ATOM 4784 C C . GLY B 1 247 ? 14.122 0.520 13.404 1.00 13.61 246 GLY B C 1
ATOM 4785 O O . GLY B 1 247 ? 14.153 1.589 13.967 1.00 14.12 246 GLY B O 1
ATOM 4786 N N . PRO B 1 248 ? 13.000 -0.032 12.958 1.00 13.33 247 PRO B N 1
ATOM 4787 C CA . PRO B 1 248 ? 11.693 0.593 12.985 1.00 12.77 247 PRO B CA 1
ATOM 4788 C C . PRO B 1 248 ? 11.323 0.941 14.438 1.00 13.35 247 PRO B C 1
ATOM 4789 O O . PRO B 1 248 ? 11.634 0.166 15.373 1.00 12.91 247 PRO B O 1
ATOM 4793 N N . ALA B 1 249 ? 10.674 2.075 14.627 1.00 12.34 248 ALA B N 1
ATOM 4794 C CA . ALA B 1 249 ? 10.420 2.551 15.986 1.00 13.56 248 ALA B CA 1
ATOM 4795 C C . ALA B 1 249 ? 9.723 1.491 16.846 1.00 14.81 248 ALA B C 1
ATOM 4796 O O . ALA B 1 249 ? 10.031 1.325 18.041 1.00 15.82 248 ALA B O 1
ATOM 4798 N N . GLU B 1 250 ? 8.758 0.791 16.262 1.00 15.29 249 GLU B N 1
ATOM 4799 C CA . GLU B 1 250 ? 8.032 -0.212 17.051 1.00 17.35 249 GLU B CA 1
ATOM 4800 C C . GLU B 1 250 ? 8.961 -1.351 17.580 1.00 16.94 249 GLU B C 1
ATOM 4801 O O . GLU B 1 250 ? 8.837 -1.827 18.721 1.00 18.08 249 GLU B O 1
ATOM 4812 N N . LEU B 1 251 ? 9.897 -1.777 16.771 1.00 15.77 250 LEU B N 1
ATOM 4813 C CA . LEU B 1 251 ? 10.771 -2.870 17.193 1.00 14.70 250 LEU B CA 1
ATOM 4814 C C . LEU B 1 251 ? 11.796 -2.351 18.185 1.00 14.49 250 LEU B C 1
ATOM 4815 O O . LEU B 1 251 ? 12.126 -3.022 19.154 1.00 14.36 250 LEU B O 1
ATOM 4820 N N . ILE B 1 252 ? 12.283 -1.139 17.959 1.00 13.79 251 ILE B N 1
ATOM 4821 C CA . ILE B 1 252 ? 13.215 -0.514 18.867 1.00 13.74 251 ILE B CA 1
ATOM 4822 C C . ILE B 1 252 ? 12.588 -0.301 20.238 1.00 14.41 251 ILE B C 1
ATOM 4823 O O . ILE B 1 252 ? 13.253 -0.412 21.272 1.00 14.67 251 ILE B O 1
ATOM 4828 N N . ALA B 1 253 ? 11.292 -0.027 20.245 1.00 13.86 252 ALA B N 1
ATOM 4829 C CA . ALA B 1 253 ? 10.564 0.093 21.497 1.00 13.81 252 ALA B CA 1
ATOM 4830 C C . ALA B 1 253 ? 10.533 -1.252 22.270 1.00 13.36 252 ALA B C 1
ATOM 4831 O O . ALA B 1 253 ? 10.585 -1.223 23.462 1.00 14.02 252 ALA B O 1
ATOM 4833 N N . GLY B 1 254 ? 10.364 -2.393 21.608 1.00 13.45 253 GLY B N 1
ATOM 4834 C CA . GLY B 1 254 ? 10.384 -3.681 22.301 1.00 12.40 253 GLY B CA 1
ATOM 4835 C C . GLY B 1 254 ? 11.798 -3.948 22.838 1.00 13.30 253 GLY B C 1
ATOM 4836 O O . GLY B 1 254 ? 11.958 -4.448 23.950 1.00 13.46 253 GLY B O 1
ATOM 4837 N N . VAL B 1 255 ? 12.817 -3.620 22.046 1.00 12.74 254 VAL B N 1
ATOM 4838 C CA . VAL B 1 255 ? 14.186 -3.744 22.517 1.00 12.70 254 VAL B CA 1
ATOM 4839 C C . VAL B 1 255 ? 14.379 -2.866 23.750 1.00 15.34 254 VAL B C 1
ATOM 4840 O O . VAL B 1 255 ? 14.898 -3.324 24.758 1.00 16.67 254 VAL B O 1
ATOM 4844 N N . ARG B 1 256 ? 13.960 -1.599 23.685 1.00 13.85 255 ARG B N 1
ATOM 4845 C CA . ARG B 1 256 ? 14.118 -0.693 24.839 1.00 13.50 255 ARG B CA 1
ATOM 4846 C C . ARG B 1 256 ? 13.346 -1.172 26.061 1.00 14.28 255 ARG B C 1
ATOM 4847 O O . ARG B 1 256 ? 13.820 -1.038 27.178 1.00 12.97 255 ARG B O 1
ATOM 4855 N N . ALA B 1 257 ? 12.171 -1.768 25.818 1.00 12.31 256 ALA B N 1
ATOM 4856 C CA . ALA B 1 257 ? 11.340 -2.272 26.880 1.00 11.68 256 ALA B CA 1
ATOM 4857 C C . ALA B 1 257 ? 12.059 -3.276 27.762 1.00 11.91 256 ALA B C 1
ATOM 4858 O O . ALA B 1 257 ? 11.918 -3.230 28.973 1.00 12.13 256 ALA B O 1
ATOM 4860 N N . ALA B 1 258 ? 12.879 -4.152 27.164 1.00 11.82 257 ALA B N 1
ATOM 4861 C CA . ALA B 1 258 ? 13.641 -5.097 27.980 1.00 11.73 257 ALA B CA 1
ATOM 4862 C C . ALA B 1 258 ? 14.919 -4.453 28.501 1.00 10.86 257 ALA B C 1
ATOM 4863 O O . ALA B 1 258 ? 15.232 -4.556 29.684 1.00 11.10 257 ALA B O 1
ATOM 4865 N N . LYS B 1 259 ? 15.663 -3.820 27.601 1.00 11.20 258 LYS B N 1
ATOM 4866 C CA . LYS B 1 259 ? 16.989 -3.237 27.893 1.00 9.86 258 LYS B CA 1
ATOM 4867 C C . LYS B 1 259 ? 16.977 -2.320 29.079 1.00 11.06 258 LYS B C 1
ATOM 4868 O O . LYS B 1 259 ? 17.956 -2.234 29.878 1.00 11.00 258 LYS B O 1
ATOM 4874 N N . GLN B 1 260 ? 15.896 -1.548 29.205 1.00 11.63 259 GLN B N 1
ATOM 4875 C CA . GLN B 1 260 ? 15.930 -0.493 30.221 1.00 11.20 259 GLN B CA 1
ATOM 4876 C C . GLN B 1 260 ? 15.881 -1.079 31.627 1.00 11.23 259 GLN B C 1
ATOM 4877 O O . GLN B 1 260 ? 16.109 -0.374 32.613 1.00 13.12 259 GLN B O 1
ATOM 4883 N N . TYR B 1 261 ? 15.544 -2.359 31.727 1.00 11.60 260 TYR B N 1
ATOM 4884 C CA . TYR B 1 261 ? 15.550 -3.071 33.021 1.00 11.64 260 TYR B CA 1
ATOM 4885 C C . TYR B 1 261 ? 16.701 -4.076 33.236 1.00 12.56 260 TYR B C 1
ATOM 4886 O O . TYR B 1 261 ? 16.764 -4.759 34.288 1.00 12.38 260 TYR B O 1
ATOM 4895 N N . LEU B 1 262 ? 17.588 -4.154 32.260 1.00 10.95 261 LEU B N 1
ATOM 4896 C CA . LEU B 1 262 ? 18.757 -5.049 32.305 1.00 13.25 261 LEU B CA 1
ATOM 4897 C C . LEU B 1 262 ? 19.918 -4.259 32.823 1.00 13.38 261 LEU B C 1
ATOM 4898 O O . LEU B 1 262 ? 20.518 -4.620 33.831 1.00 14.31 261 LEU B O 1
ATOM 4903 N N . SER B 1 263 ? 20.183 -3.138 32.168 1.00 13.61 262 SER B N 1
ATOM 4904 C CA . SER B 1 263 ? 21.157 -2.152 32.662 1.00 13.92 262 SER B CA 1
ATOM 4905 C C . SER B 1 263 ? 20.563 -0.762 32.988 1.00 14.02 262 SER B C 1
ATOM 4906 O O . SER B 1 263 ? 21.159 0.022 33.738 1.00 14.08 262 SER B O 1
ATOM 4909 N N . TYR B 1 264 ? 19.373 -0.498 32.461 1.00 13.51 263 TYR B N 1
ATOM 4910 C CA . TYR B 1 264 ? 18.888 0.877 32.216 1.00 12.88 263 TYR B CA 1
ATOM 4911 C C . TYR B 1 264 ? 19.758 1.614 31.182 1.00 11.87 263 TYR B C 1
ATOM 4912 O O . TYR B 1 264 ? 19.362 1.716 30.031 1.00 12.38 263 TYR B O 1
ATOM 4921 N N . VAL B 1 265 ? 20.943 2.080 31.571 1.00 12.20 264 VAL B N 1
ATOM 4922 C CA . VAL B 1 265 ? 21.834 2.763 30.638 1.00 12.17 264 VAL B CA 1
ATOM 4923 C C . VAL B 1 265 ? 23.285 2.437 31.041 1.00 13.46 264 VAL B C 1
ATOM 4924 O O . VAL B 1 265 ? 23.484 1.758 32.010 1.00 14.13 264 VAL B O 1
ATOM 4928 N N . GLY B 1 266 ? 24.299 2.906 30.320 1.00 13.90 265 GLY B N 1
ATOM 4929 C CA . GLY B 1 266 ? 25.652 2.754 30.830 1.00 13.63 265 GLY B CA 1
ATOM 4930 C C . GLY B 1 266 ? 26.646 3.539 30.012 1.00 14.15 265 GLY B C 1
ATOM 4931 O O . GLY B 1 266 ? 26.299 4.058 28.957 1.00 14.83 265 GLY B O 1
ATOM 4932 N N . GLY B 1 267 ? 27.898 3.603 30.479 1.00 12.24 266 GLY B N 1
ATOM 4933 C CA . GLY B 1 267 ? 28.954 4.132 29.674 1.00 12.30 266 GLY B CA 1
ATOM 4934 C C . GLY B 1 267 ? 28.890 5.635 29.464 1.00 12.77 266 GLY B C 1
ATOM 4935 O O . GLY B 1 267 ? 29.193 6.117 28.373 1.00 13.62 266 GLY B O 1
ATOM 4936 N N . ALA B 1 268 ? 28.545 6.398 30.501 1.00 12.30 267 ALA B N 1
ATOM 4937 C CA . ALA B 1 268 ? 28.227 7.823 30.294 1.00 12.18 267 ALA B CA 1
ATOM 4938 C C . ALA B 1 268 ? 29.342 8.610 29.609 1.00 13.37 267 ALA B C 1
ATOM 4939 O O . ALA B 1 268 ? 29.090 9.277 28.602 1.00 15.40 267 ALA B O 1
ATOM 4941 N N . PRO B 1 269 ? 30.580 8.542 30.130 1.00 12.36 268 PRO B N 1
ATOM 4942 C CA . PRO B 1 269 ? 31.611 9.390 29.529 1.00 12.64 268 PRO B CA 1
ATOM 4943 C C . PRO B 1 269 ? 32.109 8.891 28.187 1.00 12.32 268 PRO B C 1
ATOM 4944 O O . PRO B 1 269 ? 32.702 9.642 27.417 1.00 12.22 268 PRO B O 1
ATOM 4948 N N . PHE B 1 270 ? 31.811 7.644 27.875 1.00 11.92 269 PHE B N 1
ATOM 4949 C CA . PHE B 1 270 ? 32.196 7.091 26.586 1.00 11.46 269 PHE B CA 1
ATOM 4950 C C . PHE B 1 270 ? 31.239 7.535 25.476 1.00 11.25 269 PHE B C 1
ATOM 4951 O O . PHE B 1 270 ? 31.595 7.497 24.324 1.00 10.43 269 PHE B O 1
ATOM 4959 N N . GLN B 1 271 ? 30.015 7.912 25.805 1.00 11.57 270 GLN B N 1
ATOM 4960 C CA . GLN B 1 271 ? 29.052 8.207 24.739 1.00 12.00 270 GLN B CA 1
ATOM 4961 C C . GLN B 1 271 ? 29.460 9.449 23.881 1.00 13.48 270 GLN B C 1
ATOM 4962 O O . GLN B 1 271 ? 29.386 9.378 22.653 1.00 13.12 270 GLN B O 1
ATOM 4968 N N . PRO B 1 272 ? 29.850 10.583 24.516 1.00 13.19 271 PRO B N 1
ATOM 4969 C CA . PRO B 1 272 ? 30.371 11.654 23.680 1.00 13.86 271 PRO B CA 1
ATOM 4970 C C . PRO B 1 272 ? 31.655 11.261 22.951 1.00 14.15 271 PRO B C 1
ATOM 4971 O O . PRO B 1 272 ? 31.869 11.739 21.817 1.00 12.35 271 PRO B O 1
ATOM 4975 N N . ALA B 1 273 ? 32.521 10.447 23.583 1.00 13.98 272 ALA B N 1
ATOM 4976 C CA . ALA B 1 273 ? 33.751 10.043 22.908 1.00 14.82 272 ALA B CA 1
ATOM 4977 C C . ALA B 1 273 ? 33.487 9.156 21.687 1.00 15.27 272 ALA B C 1
ATOM 4978 O O . ALA B 1 273 ? 34.180 9.259 20.675 1.00 16.36 272 ALA B O 1
ATOM 4980 N N . VAL B 1 274 ? 32.495 8.275 21.781 1.00 14.99 273 VAL B N 1
ATOM 4981 C CA . VAL B 1 274 ? 32.160 7.390 20.657 1.00 14.43 273 VAL B CA 1
ATOM 4982 C C . VAL B 1 274 ? 31.440 8.171 19.586 1.00 14.93 273 VAL B C 1
ATOM 4983 O O . VAL B 1 274 ? 31.691 7.966 18.406 1.00 16.37 273 VAL B O 1
ATOM 4987 N N . ALA B 1 275 ? 30.569 9.099 19.973 1.00 14.27 274 ALA B N 1
ATOM 4988 C CA . ALA B 1 275 ? 29.955 9.972 18.993 1.00 14.04 274 ALA B CA 1
ATOM 4989 C C . ALA B 1 275 ? 31.021 10.705 18.177 1.00 14.15 274 ALA B C 1
ATOM 4990 O O . ALA B 1 275 ? 30.887 10.860 16.951 1.00 12.51 274 ALA B O 1
ATOM 4992 N N . LEU B 1 276 ? 32.065 11.186 18.855 1.00 13.81 275 LEU B N 1
ATOM 4993 C CA . LEU B 1 276 ? 33.139 11.914 18.158 1.00 14.08 275 LEU B CA 1
ATOM 4994 C C . LEU B 1 276 ? 33.831 10.969 17.171 1.00 14.47 275 LEU B C 1
ATOM 4995 O O . LEU B 1 276 ? 34.072 11.304 15.985 1.00 14.91 275 LEU B O 1
ATOM 5000 N N . ALA B 1 277 ? 34.102 9.755 17.645 1.00 15.33 276 ALA B N 1
ATOM 5001 C CA . ALA B 1 277 ? 34.809 8.739 16.833 1.00 14.68 276 ALA B CA 1
ATOM 5002 C C . ALA B 1 277 ? 33.999 8.401 15.574 1.00 14.03 276 ALA B C 1
ATOM 5003 O O . ALA B 1 277 ? 34.533 8.360 14.455 1.00 15.97 276 ALA B O 1
ATOM 5005 N N . LEU B 1 278 ? 32.703 8.229 15.754 1.00 14.29 277 LEU B N 1
ATOM 5006 C CA . LEU B 1 278 ? 31.824 7.894 14.661 1.00 14.17 277 LEU B CA 1
ATOM 5007 C C . LEU B 1 278 ? 31.802 8.993 13.634 1.00 15.32 277 LEU B C 1
ATOM 5008 O O . LEU B 1 278 ? 31.909 8.710 12.410 1.00 16.44 277 LEU B O 1
ATOM 5013 N N . ASP B 1 279 ? 31.752 10.250 14.113 1.00 14.37 278 ASP B N 1
ATOM 5014 C CA . ASP B 1 279 ? 31.720 11.407 13.219 1.00 14.04 278 ASP B CA 1
ATOM 5015 C C . ASP B 1 279 ? 32.989 11.651 12.495 1.00 14.56 278 ASP B C 1
ATOM 5016 O O . ASP B 1 279 ? 32.962 12.185 11.369 1.00 15.67 278 ASP B O 1
ATOM 5021 N N . THR B 1 280 ? 34.112 11.333 13.131 1.00 14.03 279 THR B N 1
ATOM 5022 C CA . THR B 1 280 ? 35.377 11.854 12.651 1.00 13.13 279 THR B CA 1
ATOM 5023 C C . THR B 1 280 ? 36.441 10.846 12.316 1.00 14.51 279 THR B C 1
ATOM 5024 O O . THR B 1 280 ? 37.446 11.223 11.704 1.00 13.54 279 THR B O 1
ATOM 5028 N N . GLU B 1 281 ? 36.277 9.574 12.706 1.00 15.47 280 GLU B N 1
ATOM 5029 C CA . GLU B 1 281 ? 37.454 8.677 12.659 1.00 15.27 280 GLU B CA 1
ATOM 5030 C C . GLU B 1 281 ? 37.440 7.573 11.591 1.00 14.76 280 GLU B C 1
ATOM 5031 O O . GLU B 1 281 ? 38.122 6.537 11.764 1.00 15.18 280 GLU B O 1
ATOM 5037 N N . ASP B 1 282 ? 36.669 7.778 10.514 1.00 13.97 281 ASP B N 1
ATOM 5038 C CA . ASP B 1 282 ? 36.622 6.888 9.379 1.00 12.07 281 ASP B CA 1
ATOM 5039 C C . ASP B 1 282 ? 38.001 6.515 8.873 1.00 12.77 281 ASP B C 1
ATOM 5040 O O . ASP B 1 282 ? 38.243 5.355 8.557 1.00 12.04 281 ASP B O 1
ATOM 5045 N N . ALA B 1 283 ? 38.884 7.489 8.742 1.00 11.71 282 ALA B N 1
ATOM 5046 C CA . ALA B 1 283 ? 40.236 7.208 8.203 1.00 12.34 282 ALA B CA 1
ATOM 5047 C C . ALA B 1 283 ? 41.024 6.300 9.158 1.00 12.24 282 ALA B C 1
ATOM 5048 O O . ALA B 1 283 ? 41.751 5.442 8.709 1.00 14.22 282 ALA B O 1
ATOM 5050 N N . TRP B 1 284 ? 40.870 6.490 10.456 1.00 11.24 283 TRP B N 1
ATOM 5051 C CA . TRP B 1 284 ? 41.532 5.630 11.445 1.00 11.72 283 TRP B CA 1
ATOM 5052 C C . TRP B 1 284 ? 41.007 4.177 11.341 1.00 11.82 283 TRP B C 1
ATOM 5053 O O . TRP B 1 284 ? 41.780 3.201 11.410 1.00 11.04 283 TRP B O 1
ATOM 5064 N N . VAL B 1 285 ? 39.685 4.055 11.170 1.00 11.44 284 VAL B N 1
ATOM 5065 C CA . VAL B 1 285 ? 39.029 2.783 10.990 1.00 12.48 284 VAL B CA 1
ATOM 5066 C C . VAL B 1 285 ? 39.516 2.054 9.748 1.00 13.28 284 VAL B C 1
ATOM 5067 O O . VAL B 1 285 ? 39.758 0.860 9.810 1.00 14.67 284 VAL B O 1
ATOM 5071 N N . ALA B 1 286 ? 39.672 2.763 8.637 1.00 12.71 285 ALA B N 1
ATOM 5072 C CA . ALA B 1 286 ? 40.204 2.171 7.423 1.00 12.64 285 ALA B CA 1
ATOM 5073 C C . ALA B 1 286 ? 41.660 1.723 7.640 1.00 12.81 285 ALA B C 1
ATOM 5074 O O . ALA B 1 286 ? 42.061 0.676 7.177 1.00 11.90 285 ALA B O 1
ATOM 5076 N N . ALA B 1 287 ? 42.464 2.510 8.345 1.00 12.92 286 ALA B N 1
ATOM 5077 C CA . ALA B 1 287 ? 43.824 2.063 8.645 1.00 11.80 286 ALA B CA 1
ATOM 5078 C C . ALA B 1 287 ? 43.814 0.796 9.565 1.00 12.24 286 ALA B C 1
ATOM 5079 O O . ALA B 1 287 ? 44.601 -0.136 9.343 1.00 12.42 286 ALA B O 1
ATOM 5081 N N . LEU B 1 288 ? 42.931 0.750 10.569 1.00 11.49 287 LEU B N 1
ATOM 5082 C CA . LEU B 1 288 ? 42.697 -0.494 11.354 1.00 12.53 287 LEU B CA 1
ATOM 5083 C C . LEU B 1 288 ? 42.393 -1.725 10.483 1.00 12.84 287 LEU B C 1
ATOM 5084 O O . LEU B 1 288 ? 43.042 -2.754 10.607 1.00 12.16 287 LEU B O 1
ATOM 5089 N N . ARG B 1 289 ? 41.388 -1.609 9.623 1.00 12.98 288 ARG B N 1
ATOM 5090 C CA . ARG B 1 289 ? 41.065 -2.675 8.725 1.00 12.38 288 ARG B CA 1
ATOM 5091 C C . ARG B 1 289 ? 42.290 -3.133 7.933 1.00 12.90 288 ARG B C 1
ATOM 5092 O O . ARG B 1 289 ? 42.581 -4.329 7.875 1.00 12.76 288 ARG B O 1
ATOM 5100 N N . ASN B 1 290 ? 43.004 -2.203 7.315 1.00 13.06 289 ASN B N 1
ATOM 5101 C CA . ASN B 1 290 ? 44.240 -2.533 6.619 1.00 14.21 289 ASN B CA 1
ATOM 5102 C C . ASN B 1 290 ? 45.281 -3.241 7.449 1.00 13.25 289 ASN B C 1
ATOM 5103 O O . ASN B 1 290 ? 45.927 -4.169 6.994 1.00 13.84 289 ASN B O 1
ATOM 5108 N N . SER B 1 291 ? 45.454 -2.775 8.662 1.00 13.46 290 SER B N 1
ATOM 5109 C CA . SER B 1 291 ? 46.420 -3.348 9.560 1.00 14.52 290 SER B CA 1
ATOM 5110 C C . SER B 1 291 ? 46.009 -4.801 9.904 1.00 13.33 290 SER B C 1
ATOM 5111 O O . SER B 1 291 ? 46.839 -5.703 9.990 1.00 13.56 290 SER B O 1
ATOM 5114 N N . LEU B 1 292 ? 44.724 -5.013 10.092 1.00 13.31 291 LEU B N 1
ATOM 5115 C CA . LEU B 1 292 ? 44.199 -6.350 10.366 1.00 13.16 291 LEU B CA 1
ATOM 5116 C C . LEU B 1 292 ? 44.229 -7.290 9.162 1.00 13.34 291 LEU B C 1
ATOM 5117 O O . LEU B 1 292 ? 44.456 -8.494 9.332 1.00 14.49 291 LEU B O 1
ATOM 5122 N N . ARG B 1 293 ? 44.023 -6.770 7.949 1.00 12.00 292 ARG B N 1
ATOM 5123 C CA . ARG B 1 293 ? 44.168 -7.618 6.775 1.00 12.00 292 ARG B CA 1
ATOM 5124 C C . ARG B 1 293 ? 45.615 -8.134 6.706 1.00 11.75 292 ARG B C 1
ATOM 5125 O O . ARG B 1 293 ? 45.862 -9.307 6.409 1.00 12.61 292 ARG B O 1
ATOM 5133 N N . ALA B 1 294 ? 46.578 -7.269 6.993 1.00 10.44 293 ALA B N 1
ATOM 5134 C CA . ALA B 1 294 ? 47.963 -7.712 6.944 1.00 10.89 293 ALA B CA 1
ATOM 5135 C C . ALA B 1 294 ? 48.253 -8.775 8.031 1.00 11.65 293 ALA B C 1
ATOM 5136 O O . ALA B 1 294 ? 49.022 -9.717 7.787 1.00 12.90 293 ALA B O 1
ATOM 5138 N N . ARG B 1 295 ? 47.670 -8.597 9.223 1.00 11.16 294 ARG B N 1
ATOM 5139 C CA . ARG B 1 295 ? 47.862 -9.512 10.352 1.00 12.19 294 ARG B CA 1
ATOM 5140 C C . ARG B 1 295 ? 47.173 -10.858 10.087 1.00 12.47 294 ARG B C 1
ATOM 5141 O O . ARG B 1 295 ? 47.734 -11.939 10.384 1.00 13.08 294 ARG B O 1
ATOM 5149 N N . ARG B 1 296 ? 45.988 -10.801 9.485 1.00 11.19 295 ARG B N 1
ATOM 5150 C CA . ARG B 1 296 ? 45.354 -12.020 8.951 1.00 11.33 295 ARG B CA 1
ATOM 5151 C C . ARG B 1 296 ? 46.324 -12.787 8.077 1.00 11.75 295 ARG B C 1
ATOM 5152 O O . ARG B 1 296 ? 46.591 -13.970 8.315 1.00 11.74 295 ARG B O 1
ATOM 5160 N N . ASP B 1 297 ? 46.888 -12.101 7.079 1.00 11.73 296 ASP B N 1
ATOM 5161 C CA . ASP B 1 297 ? 47.790 -12.741 6.137 1.00 11.55 296 ASP B CA 1
ATOM 5162 C C . ASP B 1 297 ? 49.017 -13.308 6.842 1.00 11.09 296 ASP B C 1
ATOM 5163 O O . ASP B 1 297 ? 49.479 -14.393 6.516 1.00 9.89 296 ASP B O 1
ATOM 5168 N N . ARG B 1 298 ? 49.524 -12.541 7.800 1.00 10.22 297 ARG B N 1
ATOM 5169 C CA . ARG B 1 298 ? 50.678 -12.895 8.595 1.00 10.36 297 ARG B CA 1
ATOM 5170 C C . ARG B 1 298 ? 50.410 -14.192 9.363 1.00 9.74 297 ARG B C 1
ATOM 5171 O O . ARG B 1 298 ? 51.221 -15.083 9.320 1.00 8.80 297 ARG B O 1
ATOM 5179 N N . LEU B 1 299 ? 49.257 -14.311 10.026 1.00 9.41 298 LEU B N 1
ATOM 5180 C CA . LEU B 1 299 ? 48.939 -15.533 10.803 1.00 8.98 298 LEU B CA 1
ATOM 5181 C C . LEU B 1 299 ? 48.678 -16.733 9.903 1.00 9.65 298 LEU B C 1
ATOM 5182 O O . LEU B 1 299 ? 49.219 -17.849 10.136 1.00 11.23 298 LEU B O 1
ATOM 5187 N N . ALA B 1 300 ? 47.888 -16.501 8.863 1.00 9.61 299 ALA B N 1
ATOM 5188 C CA . ALA B 1 300 ? 47.561 -17.528 7.874 1.00 9.80 299 ALA B CA 1
ATOM 5189 C C . ALA B 1 300 ? 48.815 -18.099 7.265 1.00 10.05 299 ALA B C 1
ATOM 5190 O O . ALA B 1 300 ? 48.940 -19.312 7.137 1.00 11.93 299 ALA B O 1
ATOM 5192 N N . ALA B 1 301 ? 49.779 -17.247 6.928 1.00 10.40 300 ALA B N 1
ATOM 5193 C CA . ALA B 1 301 ? 50.991 -17.701 6.270 1.00 9.66 300 ALA B CA 1
ATOM 5194 C C . ALA B 1 301 ? 51.784 -18.549 7.230 1.00 9.51 300 ALA B C 1
ATOM 5195 O O . ALA B 1 301 ? 52.399 -19.537 6.844 1.00 8.65 300 ALA B O 1
ATOM 5197 N N . GLY B 1 302 ? 51.780 -18.145 8.499 1.00 8.73 301 GLY B N 1
ATOM 5198 C CA . GLY B 1 302 ? 52.494 -18.895 9.506 1.00 7.71 301 GLY B CA 1
ATOM 5199 C C . GLY B 1 302 ? 51.881 -20.238 9.830 1.00 7.10 301 GLY B C 1
ATOM 5200 O O . GLY B 1 302 ? 52.601 -21.223 9.945 1.00 8.96 301 GLY B O 1
ATOM 5201 N N . LEU B 1 303 ? 50.552 -20.281 9.985 1.00 8.11 302 LEU B N 1
ATOM 5202 C CA . LEU B 1 303 ? 49.862 -21.534 10.245 1.00 7.28 302 LEU B CA 1
ATOM 5203 C C . LEU B 1 303 ? 50.083 -22.495 9.082 1.00 7.53 302 LEU B C 1
ATOM 5204 O O . LEU B 1 303 ? 50.323 -23.685 9.275 1.00 7.89 302 LEU B O 1
ATOM 5209 N N . THR B 1 304 ? 49.990 -21.952 7.866 1.00 7.98 303 THR B N 1
ATOM 5210 C CA . THR B 1 304 ? 50.185 -22.708 6.633 1.00 8.49 303 THR B CA 1
ATOM 5211 C C . THR B 1 304 ? 51.586 -23.325 6.547 1.00 7.56 303 THR B C 1
ATOM 5212 O O . THR B 1 304 ? 51.747 -24.524 6.197 1.00 7.05 303 THR B O 1
ATOM 5216 N N . GLU B 1 305 ? 52.604 -22.516 6.837 1.00 7.56 304 GLU B N 1
ATOM 5217 C CA . GLU B 1 305 ? 53.975 -23.042 6.826 1.00 7.64 304 GLU B CA 1
ATOM 5218 C C . GLU B 1 305 ? 54.156 -24.143 7.866 1.00 8.16 304 GLU B C 1
ATOM 5219 O O . GLU B 1 305 ? 54.820 -25.155 7.582 1.00 8.28 304 GLU B O 1
ATOM 5225 N N . ILE B 1 306 ? 53.521 -23.989 9.038 1.00 9.15 305 ILE B N 1
ATOM 5226 C CA . ILE B 1 306 ? 53.548 -25.063 10.058 1.00 9.55 305 ILE B CA 1
ATOM 5227 C C . ILE B 1 306 ? 52.901 -26.364 9.516 1.00 9.59 305 ILE B C 1
ATOM 5228 O O . ILE B 1 306 ? 53.422 -27.441 9.738 1.00 9.12 305 ILE B O 1
ATOM 5233 N N . GLY B 1 307 ? 51.765 -26.237 8.822 1.00 10.17 306 GLY B N 1
ATOM 5234 C CA . GLY B 1 307 ? 51.110 -27.370 8.177 1.00 10.40 306 GLY B CA 1
ATOM 5235 C C . GLY B 1 307 ? 49.623 -27.429 8.492 1.00 11.19 306 GLY B C 1
ATOM 5236 O O . GLY B 1 307 ? 48.948 -28.419 8.177 1.00 11.03 306 GLY B O 1
ATOM 5237 N N . PHE B 1 308 ? 49.099 -26.394 9.122 1.00 11.56 307 PHE B N 1
ATOM 5238 C CA . PHE B 1 308 ? 47.658 -26.326 9.286 1.00 12.08 307 PHE B CA 1
ATOM 5239 C C . PHE B 1 308 ? 47.097 -26.121 7.909 1.00 12.73 307 PHE B C 1
ATOM 5240 O O . PHE B 1 308 ? 47.753 -25.528 7.047 1.00 12.50 307 PHE B O 1
ATOM 5248 N N . ALA B 1 309 ? 45.871 -26.596 7.723 1.00 12.49 308 ALA B N 1
ATOM 5249 C CA . ALA B 1 309 ? 45.079 -26.242 6.582 1.00 12.53 308 ALA B CA 1
ATOM 5250 C C . ALA B 1 309 ? 44.205 -25.057 6.996 1.00 12.46 308 ALA B C 1
ATOM 5251 O O . ALA B 1 309 ? 43.310 -25.197 7.821 1.00 13.97 308 ALA B O 1
ATOM 5253 N N . VAL B 1 310 ? 44.473 -23.901 6.397 1.00 11.21 309 VAL B N 1
ATOM 5254 C CA . VAL B 1 310 ? 43.885 -22.648 6.791 1.00 11.53 309 VAL B CA 1
ATOM 5255 C C . VAL B 1 310 ? 42.731 -22.325 5.848 1.00 11.88 309 VAL B C 1
ATOM 5256 O O . VAL B 1 310 ? 42.857 -22.459 4.634 1.00 11.65 309 VAL B O 1
ATOM 5260 N N . HIS B 1 311 ? 41.603 -21.950 6.415 1.00 11.33 310 HIS B N 1
ATOM 5261 C CA . HIS B 1 311 ? 40.438 -21.573 5.616 1.00 13.78 310 HIS B CA 1
ATOM 5262 C C . HIS B 1 311 ? 40.464 -20.081 5.359 1.00 14.31 310 HIS B C 1
ATOM 5263 O O . HIS B 1 311 ? 41.115 -19.347 6.086 1.00 14.38 310 HIS B O 1
ATOM 5270 N N . ASP B 1 312 ? 39.801 -19.646 4.293 1.00 14.76 311 ASP B N 1
ATOM 5271 C CA . ASP B 1 312 ? 39.814 -18.238 3.936 1.00 14.94 311 ASP B CA 1
ATOM 5272 C C . ASP B 1 312 ? 39.055 -17.520 4.994 1.00 15.02 311 ASP B C 1
ATOM 5273 O O . ASP B 1 312 ? 38.125 -18.090 5.608 1.00 13.59 311 ASP B O 1
ATOM 5278 N N . SER B 1 313 ? 39.468 -16.277 5.257 1.00 15.17 312 SER B N 1
ATOM 5279 C CA . SER B 1 313 ? 38.650 -15.410 6.100 1.00 14.89 312 SER B CA 1
ATOM 5280 C C . SER B 1 313 ? 38.435 -14.103 5.359 1.00 15.42 312 SER B C 1
ATOM 5281 O O . SER B 1 313 ? 39.414 -13.474 4.957 1.00 15.76 312 SER B O 1
ATOM 5284 N N . TYR B 1 314 ? 37.182 -13.681 5.214 1.00 13.98 313 TYR B N 1
ATOM 5285 C CA . TYR B 1 314 ? 36.884 -12.449 4.489 1.00 15.60 313 TYR B CA 1
ATOM 5286 C C . TYR B 1 314 ? 36.582 -11.258 5.377 1.00 15.98 313 TYR B C 1
ATOM 5287 O O . TYR B 1 314 ? 36.346 -10.136 4.895 1.00 16.01 313 TYR B O 1
ATOM 5296 N N . GLY B 1 315 ? 36.579 -11.475 6.675 1.00 16.27 314 GLY B N 1
ATOM 5297 C CA . GLY B 1 315 ? 36.261 -10.342 7.587 1.00 15.08 314 GLY B CA 1
ATOM 5298 C C . GLY B 1 315 ? 36.353 -10.792 9.024 1.00 13.49 314 GLY B C 1
ATOM 5299 O O . GLY B 1 315 ? 36.692 -11.929 9.269 1.00 13.22 314 GLY B O 1
ATOM 5300 N N . THR B 1 316 ? 36.022 -9.901 9.958 1.00 11.71 315 THR B N 1
ATOM 5301 C CA . THR B 1 316 ? 36.258 -10.091 11.407 1.00 11.67 315 THR B CA 1
ATOM 5302 C C . THR B 1 316 ? 37.741 -10.182 11.669 1.00 12.17 315 THR B C 1
ATOM 5303 O O . THR B 1 316 ? 38.558 -10.054 10.745 1.00 13.49 315 THR B O 1
ATOM 5307 N N . TYR B 1 317 ? 38.104 -10.375 12.925 1.00 11.94 316 TYR B N 1
ATOM 5308 C CA . TYR B 1 317 ? 39.507 -10.520 13.204 1.00 12.84 316 TYR B CA 1
ATOM 5309 C C . TYR B 1 317 ? 39.842 -11.957 13.605 1.00 12.27 316 TYR B C 1
ATOM 5310 O O . TYR B 1 317 ? 40.807 -12.226 14.302 1.00 12.40 316 TYR B O 1
ATOM 5319 N N . PHE B 1 318 ? 39.041 -12.873 13.061 1.00 11.76 317 PHE B N 1
ATOM 5320 C CA . PHE B 1 318 ? 39.292 -14.314 13.263 1.00 12.05 317 PHE B CA 1
ATOM 5321 C C . PHE B 1 318 ? 39.487 -15.066 11.990 1.00 11.06 317 PHE B C 1
ATOM 5322 O O . PHE B 1 318 ? 38.965 -14.687 10.944 1.00 12.29 317 PHE B O 1
ATOM 5330 N N . LEU B 1 319 ? 40.198 -16.182 12.090 1.00 10.85 318 LEU B N 1
ATOM 5331 C CA . LEU B 1 319 ? 40.250 -17.106 10.980 1.00 11.32 318 LEU B CA 1
ATOM 5332 C C . LEU B 1 319 ? 40.167 -18.531 11.560 1.00 11.75 318 LEU B C 1
ATOM 5333 O O . LEU B 1 319 ? 40.449 -18.734 12.757 1.00 10.97 318 LEU B O 1
ATOM 5338 N N . CYS B 1 320 ? 39.767 -19.497 10.734 1.00 10.65 319 CYS B N 1
ATOM 5339 C CA . CYS B 1 320 ? 39.669 -20.872 11.200 1.00 10.60 319 CYS B CA 1
ATOM 5340 C C . CYS B 1 320 ? 40.715 -21.699 10.503 1.00 10.16 319 CYS B C 1
ATOM 5341 O O . CYS B 1 320 ? 40.961 -21.507 9.305 1.00 8.91 319 CYS B O 1
ATOM 5344 N N . ALA B 1 321 ? 41.328 -22.618 11.258 1.00 8.60 320 ALA B N 1
ATOM 5345 C CA . ALA B 1 321 ? 42.324 -23.494 10.713 1.00 9.65 320 ALA B CA 1
ATOM 5346 C C . ALA B 1 321 ? 42.097 -24.928 11.173 1.00 8.96 320 ALA B C 1
ATOM 5347 O O . ALA B 1 321 ? 41.585 -25.171 12.264 1.00 7.69 320 ALA B O 1
ATOM 5349 N N . ASP B 1 322 ? 42.528 -25.857 10.331 1.00 10.61 321 ASP B N 1
ATOM 5350 C CA . ASP B 1 322 ? 42.374 -27.303 10.545 1.00 10.90 321 ASP B CA 1
ATOM 5351 C C . ASP B 1 322 ? 43.734 -27.945 10.816 1.00 10.82 321 ASP B C 1
ATOM 5352 O O . ASP B 1 322 ? 44.604 -27.963 9.935 1.00 11.15 321 ASP B O 1
ATOM 5357 N N . PRO B 1 323 ? 43.911 -28.532 12.027 1.00 11.65 322 PRO B N 1
ATOM 5358 C CA . PRO B 1 323 ? 45.160 -29.192 12.461 1.00 11.50 322 PRO B CA 1
ATOM 5359 C C . PRO B 1 323 ? 45.223 -30.668 12.062 1.00 10.86 322 PRO B C 1
ATOM 5360 O O . PRO B 1 323 ? 46.203 -31.355 12.401 1.00 10.87 322 PRO B O 1
ATOM 5364 N N . ARG B 1 324 ? 44.210 -31.167 11.350 1.00 11.24 323 ARG B N 1
ATOM 5365 C CA . ARG B 1 324 ? 44.276 -32.576 10.866 1.00 11.63 323 ARG B CA 1
ATOM 5366 C C . ARG B 1 324 ? 45.563 -32.940 10.125 1.00 11.85 323 ARG B C 1
ATOM 5367 O O . ARG B 1 324 ? 46.119 -34.000 10.386 1.00 13.61 323 ARG B O 1
ATOM 5375 N N . PRO B 1 325 ? 46.054 -32.077 9.212 1.00 12.53 324 PRO B N 1
ATOM 5376 C CA . PRO B 1 325 ? 47.342 -32.372 8.537 1.00 13.89 324 PRO B CA 1
ATOM 5377 C C . PRO B 1 325 ? 48.528 -32.503 9.476 1.00 14.86 324 PRO B C 1
ATOM 5378 O O . PRO B 1 325 ? 49.566 -33.031 9.086 1.00 16.00 324 PRO B O 1
ATOM 5382 N N . LEU B 1 326 ? 48.377 -32.011 10.700 1.00 16.39 325 LEU B N 1
ATOM 5383 C CA . LEU B 1 326 ? 49.429 -32.111 11.720 1.00 17.10 325 LEU B CA 1
ATOM 5384 C C . LEU B 1 326 ? 49.320 -33.403 12.541 1.00 18.19 325 LEU B C 1
ATOM 5385 O O . LEU B 1 326 ? 50.264 -33.797 13.234 1.00 18.19 325 LEU B O 1
ATOM 5390 N N . GLY B 1 327 ? 48.169 -34.059 12.445 1.00 19.36 326 GLY B N 1
ATOM 5391 C CA . GLY B 1 327 ? 47.922 -35.309 13.148 1.00 21.36 326 GLY B CA 1
ATOM 5392 C C . GLY B 1 327 ? 46.940 -35.152 14.292 1.00 23.64 326 GLY B C 1
ATOM 5393 O O . GLY B 1 327 ? 46.773 -36.077 15.076 1.00 24.35 326 GLY B O 1
ATOM 5394 N N . TYR B 1 328 ? 46.289 -33.990 14.394 1.00 24.44 327 TYR B N 1
ATOM 5395 C CA . TYR B 1 328 ? 45.366 -33.723 15.489 1.00 26.26 327 TYR B CA 1
ATOM 5396 C C . TYR B 1 328 ? 43.908 -33.774 15.034 1.00 28.31 327 TYR B C 1
ATOM 5397 O O . TYR B 1 328 ? 43.382 -32.861 14.384 1.00 28.11 327 TYR B O 1
ATOM 5406 N N . ASP B 1 329 ? 43.268 -34.874 15.410 1.00 30.43 328 ASP B N 1
ATOM 5407 C CA . ASP B 1 329 ? 41.933 -35.201 14.943 1.00 32.46 328 ASP B CA 1
ATOM 5408 C C . ASP B 1 329 ? 40.806 -34.805 15.911 1.00 32.78 328 ASP B C 1
ATOM 5409 O O . ASP B 1 329 ? 39.632 -34.841 15.527 1.00 33.22 328 ASP B O 1
ATOM 5414 N N . ASP B 1 330 ? 41.158 -34.443 17.152 1.00 32.96 329 ASP B N 1
ATOM 5415 C CA . ASP B 1 330 ? 40.180 -33.971 18.158 1.00 33.24 329 ASP B CA 1
ATOM 5416 C C . ASP B 1 330 ? 40.519 -32.524 18.503 1.00 32.62 329 ASP B C 1
ATOM 5417 O O . ASP B 1 330 ? 41.484 -32.266 19.227 1.00 33.02 329 ASP B O 1
ATOM 5422 N N . SER B 1 331 ? 39.748 -31.581 17.984 1.00 31.80 330 SER B N 1
ATOM 5423 C CA . SER B 1 331 ? 40.117 -30.189 18.151 1.00 31.53 330 SER B CA 1
ATOM 5424 C C . SER B 1 331 ? 39.731 -29.553 19.488 1.00 31.02 330 SER B C 1
ATOM 5425 O O . SER B 1 331 ? 40.330 -28.540 19.902 1.00 31.02 330 SER B O 1
ATOM 5428 N N . THR B 1 332 ? 38.733 -30.119 20.160 1.00 29.55 331 THR B N 1
ATOM 5429 C CA . THR B 1 332 ? 38.443 -29.677 21.519 1.00 27.98 331 THR B CA 1
ATOM 5430 C C . THR B 1 332 ? 39.590 -30.132 22.450 1.00 26.80 331 THR B C 1
ATOM 5431 O O . THR B 1 332 ? 40.049 -29.362 23.307 1.00 26.03 331 THR B O 1
ATOM 5435 N N . GLU B 1 333 ? 40.066 -31.363 22.255 1.00 25.20 332 GLU B N 1
ATOM 5436 C CA . GLU B 1 333 ? 41.185 -31.861 23.043 1.00 24.09 332 GLU B CA 1
ATOM 5437 C C . GLU B 1 333 ? 42.490 -31.150 22.635 1.00 23.35 332 GLU B C 1
ATOM 5438 O O . GLU B 1 333 ? 43.311 -30.815 23.501 1.00 23.35 332 GLU B O 1
ATOM 5444 N N . PHE B 1 334 ? 42.665 -30.912 21.327 1.00 21.65 333 PHE B N 1
ATOM 5445 C CA . PHE B 1 334 ? 43.748 -30.074 20.796 1.00 20.14 333 PHE B CA 1
ATOM 5446 C C . PHE B 1 334 ? 43.856 -28.752 21.549 1.00 18.81 333 PHE B C 1
ATOM 5447 O O . PHE B 1 334 ? 44.917 -28.397 22.060 1.00 17.74 333 PHE B O 1
ATOM 5455 N N . CYS B 1 335 ? 42.755 -28.014 21.598 1.00 17.89 334 CYS B N 1
ATOM 5456 C CA . CYS B 1 335 ? 42.765 -26.715 22.259 1.00 17.37 334 CYS B CA 1
ATOM 5457 C C . CYS B 1 335 ? 42.893 -26.832 23.774 1.00 16.84 334 CYS B C 1
ATOM 5458 O O . CYS B 1 335 ? 43.494 -25.980 24.401 1.00 16.57 334 CYS B O 1
ATOM 5461 N N . ALA B 1 336 ? 42.321 -27.885 24.355 1.00 16.22 335 ALA B N 1
ATOM 5462 C CA . ALA B 1 336 ? 42.410 -28.095 25.789 1.00 15.93 335 ALA B CA 1
ATOM 5463 C C . ALA B 1 336 ? 43.877 -28.238 26.173 1.00 15.97 335 ALA B C 1
ATOM 5464 O O . ALA B 1 336 ? 44.360 -27.571 27.104 1.00 16.69 335 ALA B O 1
ATOM 5466 N N . ALA B 1 337 ? 44.578 -29.096 25.434 1.00 14.91 336 ALA B N 1
ATOM 5467 C CA . ALA B 1 337 ? 45.972 -29.401 25.672 1.00 14.31 336 ALA B CA 1
ATOM 5468 C C . ALA B 1 337 ? 46.945 -28.322 25.216 1.00 13.94 336 ALA B C 1
ATOM 5469 O O . ALA B 1 337 ? 48.116 -28.345 25.603 1.00 14.12 336 ALA B O 1
ATOM 5471 N N . LEU B 1 338 ? 46.482 -27.425 24.349 1.00 14.35 337 LEU B N 1
ATOM 5472 C CA . LEU B 1 338 ? 47.344 -26.456 23.652 1.00 14.17 337 LEU B CA 1
ATOM 5473 C C . LEU B 1 338 ? 48.166 -25.547 24.566 1.00 14.50 337 LEU B C 1
ATOM 5474 O O . LEU B 1 338 ? 49.377 -25.454 24.379 1.00 13.26 337 LEU B O 1
ATOM 5479 N N . PRO B 1 339 ? 47.511 -24.854 25.529 1.00 14.77 338 PRO B N 1
ATOM 5480 C CA . PRO B 1 339 ? 48.330 -23.982 26.398 1.00 15.45 338 PRO B CA 1
ATOM 5481 C C . PRO B 1 339 ? 49.489 -24.682 27.151 1.00 16.42 338 PRO B C 1
ATOM 5482 O O . PRO B 1 339 ? 50.628 -24.218 27.094 1.00 16.41 338 PRO B O 1
ATOM 5486 N N . GLU B 1 340 ? 49.224 -25.811 27.792 1.00 17.12 339 GLU B N 1
ATOM 5487 C CA . GLU B 1 340 ? 50.263 -26.521 28.535 1.00 18.63 339 GLU B CA 1
ATOM 5488 C C . GLU B 1 340 ? 51.298 -27.211 27.613 1.00 18.67 339 GLU B C 1
ATOM 5489 O O . GLU B 1 340 ? 52.486 -27.267 27.944 1.00 19.21 339 GLU B O 1
ATOM 5495 N N . LYS B 1 341 ? 50.863 -27.730 26.465 1.00 18.37 340 LYS B N 1
ATOM 5496 C CA . LYS B 1 341 ? 51.781 -28.414 25.544 1.00 18.45 340 LYS B CA 1
ATOM 5497 C C . LYS B 1 341 ? 52.674 -27.417 24.786 1.00 17.64 340 LYS B C 1
ATOM 5498 O O . LYS B 1 341 ? 53.871 -27.599 24.664 1.00 16.48 340 LYS B O 1
ATOM 5504 N N . VAL B 1 342 ? 52.065 -26.331 24.323 1.00 17.64 341 VAL B N 1
ATOM 5505 C CA . VAL B 1 342 ? 52.641 -25.499 23.287 1.00 17.46 341 VAL B CA 1
ATOM 5506 C C . VAL B 1 342 ? 52.778 -24.027 23.739 1.00 17.03 341 VAL B C 1
ATOM 5507 O O . VAL B 1 342 ? 53.654 -23.301 23.255 1.00 17.11 341 VAL B O 1
ATOM 5511 N N . GLY B 1 343 ? 51.917 -23.593 24.663 1.00 15.07 342 GLY B N 1
ATOM 5512 C CA . GLY B 1 343 ? 51.980 -22.229 25.166 1.00 13.01 342 GLY B CA 1
ATOM 5513 C C . GLY B 1 343 ? 51.231 -21.239 24.288 1.00 12.70 342 GLY B C 1
ATOM 5514 O O . GLY B 1 343 ? 51.600 -20.057 24.213 1.00 12.19 342 GLY B O 1
ATOM 5515 N N . VAL B 1 344 ? 50.191 -21.732 23.608 1.00 11.33 343 VAL B N 1
ATOM 5516 C CA . VAL B 1 344 ? 49.241 -20.898 22.860 1.00 11.06 343 VAL B CA 1
ATOM 5517 C C . VAL B 1 344 ? 47.824 -21.381 23.176 1.00 11.02 343 VAL B C 1
ATOM 5518 O O . VAL B 1 344 ? 47.582 -22.571 23.406 1.00 10.76 343 VAL B O 1
ATOM 5522 N N . ALA B 1 345 ? 46.898 -20.454 23.204 1.00 11.47 344 ALA B N 1
ATOM 5523 C CA . ALA B 1 345 ? 45.501 -20.795 23.342 1.00 11.88 344 ALA B CA 1
ATOM 5524 C C . ALA B 1 345 ? 44.731 -20.382 22.095 1.00 12.65 344 ALA B C 1
ATOM 5525 O O . ALA B 1 345 ? 45.007 -19.334 21.476 1.00 12.73 344 ALA B O 1
ATOM 5527 N N . ALA B 1 346 ? 43.777 -21.232 21.716 1.00 12.47 345 ALA B N 1
ATOM 5528 C CA . ALA B 1 346 ? 42.812 -20.912 20.664 1.00 12.43 345 ALA B CA 1
ATOM 5529 C C . ALA B 1 346 ? 41.459 -21.490 21.094 1.00 12.52 345 ALA B C 1
ATOM 5530 O O . ALA B 1 346 ? 41.381 -22.104 22.162 1.00 10.97 345 ALA B O 1
ATOM 5532 N N . ILE B 1 347 ? 40.405 -21.271 20.296 1.00 12.94 346 ILE B N 1
ATOM 5533 C CA . ILE B 1 347 ? 39.053 -21.763 20.647 1.00 13.88 346 ILE B CA 1
ATOM 5534 C C . ILE B 1 347 ? 38.605 -22.877 19.675 1.00 14.34 346 ILE B C 1
ATOM 5535 O O . ILE B 1 347 ? 38.662 -22.683 18.465 1.00 13.98 346 ILE B O 1
ATOM 5540 N N . PRO B 1 348 ? 38.149 -24.044 20.204 1.00 15.20 347 PRO B N 1
ATOM 5541 C CA . PRO B 1 348 ? 37.722 -25.085 19.276 1.00 15.18 347 PRO B CA 1
ATOM 5542 C C . PRO B 1 348 ? 36.357 -24.720 18.730 1.00 15.15 347 PRO B C 1
ATOM 5543 O O . PRO B 1 348 ? 35.574 -23.954 19.356 1.00 14.92 347 PRO B O 1
ATOM 5547 N N . MET B 1 349 ? 36.103 -25.208 17.523 1.00 15.41 348 MET B N 1
ATOM 5548 C CA . MET B 1 349 ? 34.923 -24.793 16.764 1.00 14.93 348 MET B CA 1
ATOM 5549 C C . MET B 1 349 ? 33.690 -25.358 17.498 1.00 15.31 348 MET B C 1
ATOM 5550 O O . MET B 1 349 ? 32.580 -24.809 17.425 1.00 13.23 348 MET B O 1
ATOM 5555 N N . SER B 1 350 ? 33.925 -26.436 18.252 1.00 16.92 349 SER B N 1
ATOM 5556 C CA . SER B 1 350 ? 32.886 -27.058 19.092 1.00 17.64 349 SER B CA 1
ATOM 5557 C C . SER B 1 350 ? 32.229 -26.036 20.025 1.00 17.58 349 SER B C 1
ATOM 5558 O O . SER B 1 350 ? 31.048 -26.146 20.348 1.00 18.50 349 SER B O 1
ATOM 5561 N N . ALA B 1 351 ? 32.980 -25.008 20.417 1.00 16.91 350 ALA B N 1
ATOM 5562 C CA . ALA B 1 351 ? 32.447 -23.931 21.253 1.00 16.31 350 ALA B CA 1
ATOM 5563 C C . ALA B 1 351 ? 31.335 -23.144 20.607 1.00 16.39 350 ALA B C 1
ATOM 5564 O O . ALA B 1 351 ? 30.688 -22.356 21.287 1.00 17.23 350 ALA B O 1
ATOM 5566 N N . PHE B 1 352 ? 31.184 -23.254 19.282 1.00 15.83 351 PHE B N 1
ATOM 5567 C CA . PHE B 1 352 ? 30.237 -22.400 18.529 1.00 14.89 351 PHE B CA 1
ATOM 5568 C C . PHE B 1 352 ? 29.143 -23.233 17.868 1.00 15.29 351 PHE B C 1
ATOM 5569 O O . PHE B 1 352 ? 28.388 -22.722 17.054 1.00 13.76 351 PHE B O 1
ATOM 5577 N N . CYS B 1 353 ? 29.078 -24.514 18.228 1.00 17.32 352 CYS B N 1
ATOM 5578 C CA . CYS B 1 353 ? 28.228 -25.494 17.575 1.00 20.38 352 CYS B CA 1
ATOM 5579 C C . CYS B 1 353 ? 27.212 -26.118 18.535 1.00 22.52 352 CYS B C 1
ATOM 5580 O O . CYS B 1 353 ? 27.441 -26.180 19.733 1.00 21.73 352 CYS B O 1
ATOM 5583 N N . ASP B 1 354 ? 26.059 -26.476 17.987 1.00 25.72 353 ASP B N 1
ATOM 5584 C CA . ASP B 1 354 ? 24.990 -27.178 18.687 1.00 29.75 353 ASP B CA 1
ATOM 5585 C C . ASP B 1 354 ? 25.509 -28.586 18.986 1.00 32.02 353 ASP B C 1
ATOM 5586 O O . ASP B 1 354 ? 25.981 -29.286 18.082 1.00 31.82 353 ASP B O 1
ATOM 5591 N N . PRO B 1 355 ? 25.485 -28.976 20.269 1.00 35.16 354 PRO B N 1
ATOM 5592 C CA . PRO B 1 355 ? 25.767 -30.354 20.705 1.00 37.33 354 PRO B CA 1
ATOM 5593 C C . PRO B 1 355 ? 24.657 -31.285 20.173 1.00 39.65 354 PRO B C 1
ATOM 5594 O O . PRO B 1 355 ? 23.471 -31.086 20.515 1.00 40.50 354 PRO B O 1
ATOM 5598 N N . ALA B 1 356 ? 25.040 -32.269 19.346 1.00 41.11 355 ALA B N 1
ATOM 5599 C CA . ALA B 1 356 ? 24.100 -33.013 18.471 1.00 42.65 355 ALA B CA 1
ATOM 5600 C C . ALA B 1 356 ? 22.885 -32.192 18.026 1.00 43.19 355 ALA B C 1
ATOM 5601 O O . ALA B 1 356 ? 22.803 -31.757 16.874 1.00 43.93 355 ALA B O 1
ATOM 5603 N N . ASP B 1 365 ? 31.260 -31.525 10.974 1.00 49.39 364 ASP B N 1
ATOM 5604 C CA . ASP B 1 365 ? 31.183 -32.005 9.586 1.00 49.07 364 ASP B CA 1
ATOM 5605 C C . ASP B 1 365 ? 32.503 -31.802 8.863 1.00 47.87 364 ASP B C 1
ATOM 5606 O O . ASP B 1 365 ? 32.529 -31.734 7.627 1.00 48.67 364 ASP B O 1
ATOM 5611 N N . VAL B 1 366 ? 33.593 -31.800 9.630 1.00 45.41 365 VAL B N 1
ATOM 5612 C CA . VAL B 1 366 ? 34.759 -30.947 9.359 1.00 43.03 365 VAL B CA 1
ATOM 5613 C C . VAL B 1 366 ? 34.708 -29.739 10.334 1.00 40.23 365 VAL B C 1
ATOM 5614 O O . VAL B 1 366 ? 35.769 -29.281 10.778 1.00 40.32 365 VAL B O 1
ATOM 5618 N N . TRP B 1 367 ? 33.495 -29.272 10.687 1.00 36.04 366 TRP B N 1
ATOM 5619 C CA . TRP B 1 367 ? 33.305 -28.287 11.771 1.00 32.80 366 TRP B CA 1
ATOM 5620 C C . TRP B 1 367 ? 34.002 -28.673 13.073 1.00 31.02 366 TRP B C 1
ATOM 5621 O O . TRP B 1 367 ? 34.685 -27.843 13.676 1.00 30.03 366 TRP B O 1
ATOM 5632 N N . ASN B 1 368 ? 33.834 -29.919 13.514 1.00 28.79 367 ASN B N 1
ATOM 5633 C CA . ASN B 1 368 ? 34.381 -30.312 14.804 1.00 27.55 367 ASN B CA 1
ATOM 5634 C C . ASN B 1 368 ? 35.909 -30.250 14.820 1.00 25.50 367 ASN B C 1
ATOM 5635 O O . ASN B 1 368 ? 36.512 -30.219 15.906 1.00 26.77 367 ASN B O 1
ATOM 5640 N N . HIS B 1 369 ? 36.524 -30.219 13.633 1.00 21.49 368 HIS B N 1
ATOM 5641 C CA . HIS B 1 369 ? 37.993 -30.179 13.491 1.00 19.07 368 HIS B CA 1
ATOM 5642 C C . HIS B 1 369 ? 38.547 -28.763 13.500 1.00 15.82 368 HIS B C 1
ATOM 5643 O O . HIS B 1 369 ? 39.722 -28.557 13.736 1.00 15.12 368 HIS B O 1
ATOM 5650 N N . LEU B 1 370 ? 37.711 -27.776 13.232 1.00 13.97 369 LEU B N 1
ATOM 5651 C CA . LEU B 1 370 ? 38.244 -26.417 13.064 1.00 11.99 369 LEU B CA 1
ATOM 5652 C C . LEU B 1 370 ? 38.635 -25.781 14.383 1.00 11.01 369 LEU B C 1
ATOM 5653 O O . LEU B 1 370 ? 38.060 -26.089 15.424 1.00 12.44 369 LEU B O 1
ATOM 5658 N N . VAL B 1 371 ? 39.625 -24.903 14.324 1.00 10.32 370 VAL B N 1
ATOM 5659 C CA . VAL B 1 371 ? 40.039 -24.058 15.461 1.00 9.59 370 VAL B CA 1
ATOM 5660 C C . VAL B 1 371 ? 39.958 -22.593 15.056 1.00 9.66 370 VAL B C 1
ATOM 5661 O O . VAL B 1 371 ? 40.399 -22.245 13.970 1.00 9.73 370 VAL B O 1
ATOM 5665 N N . ARG B 1 372 ? 39.399 -21.754 15.918 1.00 9.08 371 ARG B N 1
ATOM 5666 C CA . A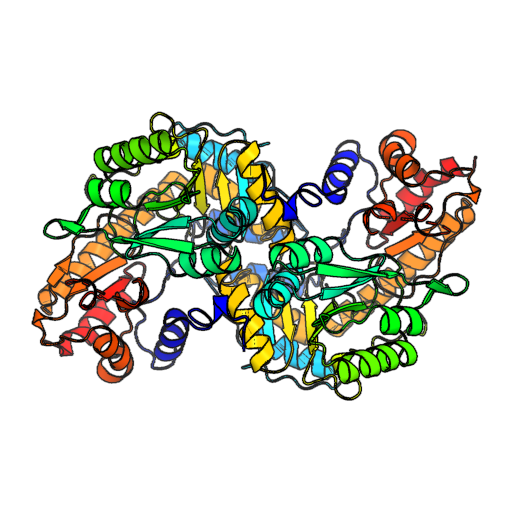RG B 1 372 ? 39.358 -20.312 15.652 1.00 10.15 371 ARG B CA 1
ATOM 5667 C C . ARG B 1 372 ? 40.567 -19.630 16.272 1.00 10.80 371 ARG B C 1
ATOM 5668 O O . ARG B 1 372 ? 40.825 -19.793 17.485 1.00 11.13 371 ARG B O 1
ATOM 5676 N N . PHE B 1 373 ? 41.300 -18.876 15.443 1.00 10.49 372 PHE B N 1
ATOM 5677 C CA . PHE B 1 373 ? 42.433 -18.075 15.885 1.00 10.78 372 PHE B CA 1
ATOM 5678 C C . PHE B 1 373 ? 42.106 -16.605 15.690 1.00 11.34 372 PHE B C 1
ATOM 5679 O O . PHE B 1 373 ? 41.433 -16.202 14.729 1.00 11.82 372 PHE B O 1
ATOM 5687 N N . THR B 1 374 ? 42.607 -15.813 16.614 1.00 11.59 373 THR B N 1
ATOM 5688 C CA . THR B 1 374 ? 42.385 -14.394 16.620 1.00 12.72 373 THR B CA 1
ATOM 5689 C C . THR B 1 374 ? 43.655 -13.767 16.082 1.00 11.27 373 THR B C 1
ATOM 5690 O O . THR B 1 374 ? 44.733 -14.189 16.451 1.00 9.65 373 THR B O 1
ATOM 5694 N N . PHE B 1 375 ? 43.523 -12.772 15.212 1.00 10.95 374 PHE B N 1
ATOM 5695 C CA . PHE B 1 375 ? 44.708 -12.067 14.726 1.00 10.64 374 PHE B CA 1
ATOM 5696 C C . PHE B 1 375 ? 44.712 -10.556 15.055 1.00 11.30 374 PHE B C 1
ATOM 5697 O O . PHE B 1 375 ? 45.544 -9.824 14.548 1.00 11.61 374 PHE B O 1
ATOM 5705 N N . CYS B 1 376 ? 43.804 -10.104 15.911 1.00 11.94 375 CYS B N 1
ATOM 5706 C CA . CYS B 1 376 ? 43.910 -8.713 16.377 1.00 13.42 375 CYS B CA 1
ATOM 5707 C C . CYS B 1 376 ? 44.893 -8.627 17.544 1.00 13.34 375 CYS B C 1
ATOM 5708 O O . CYS B 1 376 ? 44.534 -8.121 18.599 1.00 14.12 375 CYS B O 1
ATOM 5711 N N . LYS B 1 377 ? 46.120 -9.099 17.329 1.00 12.36 376 LYS B N 1
ATOM 5712 C CA . LYS B 1 377 ? 47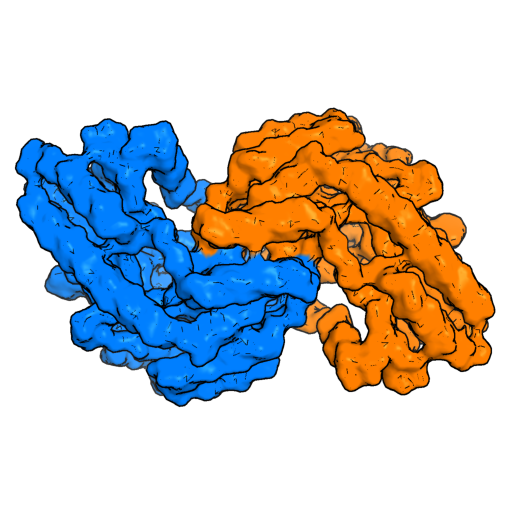.187 -9.085 18.346 1.00 14.70 376 LYS B CA 1
ATOM 5713 C C . LYS B 1 377 ? 48.267 -8.303 17.692 1.00 15.16 376 LYS B C 1
ATOM 5714 O O . LYS B 1 377 ? 48.269 -8.223 16.478 1.00 15.45 376 LYS B O 1
ATOM 5720 N N . ARG B 1 378 ? 49.213 -7.777 18.468 1.00 16.58 377 ARG B N 1
ATOM 5721 C CA . ARG B 1 378 ? 50.406 -7.176 17.889 1.00 18.14 377 ARG B CA 1
ATOM 5722 C C . ARG B 1 378 ? 51.092 -8.184 16.973 1.00 18.01 377 ARG B C 1
ATOM 5723 O O . ARG B 1 378 ? 51.048 -9.408 17.218 1.00 16.86 377 ARG B O 1
ATOM 5731 N N . ASP B 1 379 ? 51.740 -7.638 15.940 1.00 17.85 378 ASP B N 1
ATOM 5732 C CA . ASP B 1 379 ? 52.672 -8.353 15.093 1.00 18.41 378 ASP B CA 1
ATOM 5733 C C . ASP B 1 379 ? 53.506 -9.391 15.845 1.00 17.70 378 ASP B C 1
ATOM 5734 O O . ASP B 1 379 ? 53.409 -10.588 15.566 1.00 17.63 378 ASP B O 1
ATOM 5739 N N . ASP B 1 380 ? 54.306 -8.921 16.796 1.00 16.76 379 ASP B N 1
ATOM 5740 C CA . ASP B 1 380 ? 55.255 -9.763 17.520 1.00 16.23 379 ASP B CA 1
ATOM 5741 C C . ASP B 1 380 ? 54.586 -10.939 18.237 1.00 14.32 379 ASP B C 1
ATOM 5742 O O . ASP B 1 380 ? 55.164 -12.026 18.352 1.00 14.63 379 ASP B O 1
ATOM 5747 N N . THR B 1 381 ? 53.380 -10.704 18.734 1.00 12.52 380 THR B N 1
ATOM 5748 C CA . THR B 1 381 ? 52.651 -11.723 19.492 1.00 11.82 380 THR B CA 1
ATOM 5749 C C . THR B 1 381 ? 52.181 -12.832 18.541 1.00 10.40 380 THR B C 1
ATOM 5750 O O . THR B 1 381 ? 52.300 -14.038 18.851 1.00 9.89 380 THR B O 1
ATOM 5754 N N . LEU B 1 382 ? 51.739 -12.406 17.364 1.00 10.04 381 LEU B N 1
ATOM 5755 C CA . LEU B 1 382 ? 51.360 -13.313 16.267 1.00 9.82 381 LEU B CA 1
ATOM 5756 C C . LEU B 1 382 ? 52.546 -14.172 15.879 1.00 8.76 381 LEU B C 1
ATOM 5757 O O . LEU B 1 382 ? 52.452 -15.409 15.832 1.00 8.62 381 LEU B O 1
ATOM 5762 N N . ASP B 1 383 ? 53.673 -13.512 15.643 1.00 8.06 382 ASP B N 1
ATOM 5763 C CA . ASP B 1 383 ? 54.900 -14.201 15.340 1.00 7.51 382 ASP B CA 1
ATOM 5764 C C . ASP B 1 383 ? 55.300 -15.211 16.420 1.00 7.90 382 ASP B C 1
ATOM 5765 O O . ASP B 1 383 ? 55.784 -16.319 16.097 1.00 8.76 382 ASP B O 1
ATOM 5770 N N . GLU B 1 384 ? 55.152 -14.813 17.691 1.00 7.44 383 GLU B N 1
ATOM 5771 C CA . GLU B 1 384 ? 55.550 -15.663 18.821 1.00 8.24 383 GLU B CA 1
ATOM 5772 C C . GLU B 1 384 ? 54.631 -16.893 18.919 1.00 7.94 383 GLU B C 1
ATOM 5773 O O . GLU B 1 384 ? 55.095 -18.027 19.074 1.00 8.70 383 GLU B O 1
ATOM 5779 N N . ALA B 1 385 ? 53.338 -16.645 18.778 1.00 8.91 384 ALA B N 1
ATOM 5780 C CA . ALA B 1 385 ? 52.350 -17.674 18.637 1.00 9.27 384 ALA B CA 1
ATOM 5781 C C . ALA B 1 385 ? 52.789 -18.660 17.549 1.00 9.80 384 ALA B C 1
ATOM 5782 O O . ALA B 1 385 ? 52.845 -19.877 17.787 1.00 9.70 384 ALA B O 1
ATOM 5784 N N . ILE B 1 386 ? 53.152 -18.141 16.369 1.00 9.45 385 ILE B N 1
ATOM 5785 C CA . ILE B 1 386 ? 53.572 -19.024 15.277 1.00 8.16 385 ILE B CA 1
ATOM 5786 C C . ILE B 1 386 ? 54.787 -19.870 15.651 1.00 8.39 385 ILE B C 1
ATOM 5787 O O . ILE B 1 386 ? 54.826 -21.084 15.396 1.00 9.08 385 ILE B O 1
ATOM 5792 N N . ARG B 1 387 ? 55.786 -19.235 16.250 1.00 7.97 386 ARG B N 1
ATOM 5793 C CA . ARG B 1 387 ? 56.974 -19.938 16.669 1.00 6.68 386 ARG B CA 1
ATOM 5794 C C . ARG B 1 387 ? 56.638 -21.053 17.663 1.00 6.88 386 ARG B C 1
ATOM 5795 O O . ARG B 1 387 ? 57.134 -22.181 17.534 1.00 7.02 386 ARG B O 1
ATOM 5803 N N . ARG B 1 388 ? 55.791 -20.742 18.639 1.00 6.99 387 ARG B N 1
ATOM 5804 C CA . ARG B 1 388 ? 55.350 -21.746 19.634 1.00 7.74 387 ARG B CA 1
ATOM 5805 C C . ARG B 1 388 ? 54.597 -22.912 18.982 1.00 6.87 387 ARG B C 1
ATOM 5806 O O . ARG B 1 388 ? 54.897 -24.072 19.230 1.00 4.55 387 ARG B O 1
ATOM 5814 N N . LEU B 1 389 ? 53.631 -22.566 18.138 1.00 7.04 388 LEU B N 1
ATOM 5815 C CA . LEU B 1 389 ? 52.856 -23.554 17.386 1.00 8.08 388 LEU B CA 1
ATOM 5816 C C . LEU B 1 389 ? 53.700 -24.426 16.486 1.00 8.62 388 LEU B C 1
ATOM 5817 O O . LEU B 1 389 ? 53.314 -25.554 16.201 1.00 9.32 388 LEU B O 1
ATOM 5822 N N . SER B 1 390 ? 54.840 -23.910 16.030 1.00 8.59 389 SER B N 1
ATOM 5823 C CA . SER B 1 390 ? 55.671 -24.655 15.073 1.00 9.32 389 SER B CA 1
ATOM 5824 C C . SER B 1 390 ? 56.184 -25.990 15.599 1.00 9.93 389 SER B C 1
ATOM 5825 O O . SER B 1 390 ? 56.643 -26.826 14.816 1.00 11.78 389 SER B O 1
ATOM 5828 N N . VAL B 1 391 ? 56.130 -26.195 16.914 1.00 10.29 390 VAL B N 1
ATOM 5829 C CA . VAL B 1 391 ? 56.575 -27.458 17.498 1.00 11.38 390 VAL B CA 1
ATOM 5830 C C . VAL B 1 391 ? 55.655 -28.628 17.107 1.00 12.70 390 VAL B C 1
ATOM 5831 O O . VAL B 1 391 ? 56.076 -29.793 17.126 1.00 12.67 390 VAL B O 1
ATOM 5835 N N . LEU B 1 392 ? 54.419 -28.300 16.716 1.00 14.32 391 LEU B N 1
ATOM 5836 C CA . LEU B 1 392 ? 53.461 -29.283 16.187 1.00 15.91 391 LEU B CA 1
ATOM 5837 C C . LEU B 1 392 ? 53.843 -29.975 14.859 1.00 17.47 391 LEU B C 1
ATOM 5838 O O . LEU B 1 392 ? 53.274 -31.030 14.514 1.00 18.47 391 LEU B O 1
ATOM 5843 N N . ALA B 1 393 ? 54.798 -29.395 14.128 1.00 17.94 392 ALA B N 1
ATOM 5844 C CA . ALA B 1 393 ? 55.139 -29.857 12.779 1.00 18.30 392 ALA B CA 1
ATOM 5845 C C . ALA B 1 393 ? 55.991 -31.127 12.789 1.00 18.89 392 ALA B C 1
ATOM 5846 O O . ALA B 1 393 ? 56.633 -31.444 13.784 1.00 19.38 392 ALA B O 1
#

Nearest PDB structures (foldseek):
  2o0r-assembly1_B  TM=1.000E+00  e=1.479E-72  Mycobacterium tuberculosis H37Rv
  1u08-assembly1_A  TM=9.503E-01  e=3.747E-40  Escherichia coli
  1gd9-assembly1_B  TM=9.356E-01  e=7.430E-38  Pyrococcus horikoshii
  1dju-assembly1_A  TM=9.203E-01  e=6.625E-35  Pyrococcus horikoshii OT3
  4my5-assembly2_C  TM=9.169E-01  e=8.722E-32  Streptococcus mutans UA159

B-factor: mean 16.64, std 8.75, range [2.0, 72.3]

InterPro domains:
  IPR004839 Aminotransferase, class I/classII, large domain [PF00155] (27-388)
  IPR015421 Pyridoxal phosphate-dependent transferase, major domain [G3DSA:3.40.640.10] (39-280)
  IPR015422 Pyridoxal phosphate-dependent transferase, small domain [G3DSA:3.90.1150.10] (13-388)
  IPR015424 Pyridoxal phosphate-dependent transferase [SSF53383] (4-389)
  IPR051326 Kynurenine--oxoglutarate transaminase [PTHR43807] (4-392)

Solvent-accessible surface area: 25922 Å² total

CATH classification: 3.90.1150.10 (+1 more: 3.40.640.10)

Radius of gyration: 26.18 Å; Cα contacts (8 Å, |Δi|>4): 1848; chains: 2; bounding box: 63×65×68 Å